Protein AF-0000000078877272 (afdb_homodimer)

Structure (mmCIF, N/CA/C/O backbone):
data_AF-0000000078877272-model_v1
#
loop_
_entity.id
_entity.type
_entity.pdbx_description
1 polymer 'Amine oxidase'
#
loop_
_atom_site.group_PDB
_atom_site.id
_atom_site.type_symbol
_atom_site.label_atom_id
_atom_site.label_alt_id
_atom_site.label_comp_id
_atom_site.label_asym_id
_atom_site.label_entity_id
_atom_site.label_seq_id
_atom_site.pdbx_PDB_ins_code
_atom_site.Cartn_x
_atom_site.Cartn_y
_atom_site.Cartn_z
_atom_site.occupancy
_atom_site.B_iso_or_equiv
_atom_site.auth_seq_id
_atom_site.auth_comp_id
_atom_site.auth_asym_id
_atom_site.auth_atom_id
_atom_site.pdbx_PDB_model_num
ATOM 1 N N . MET A 1 1 ? 18.812 4.125 30.234 1 25.84 1 MET A N 1
ATOM 2 C CA . MET A 1 1 ? 19.812 4.688 29.328 1 25.84 1 MET A CA 1
ATOM 3 C C . MET A 1 1 ? 20.094 6.152 29.656 1 25.84 1 MET A C 1
ATOM 5 O O . MET A 1 1 ? 19.156 6.957 29.734 1 25.84 1 MET A O 1
ATOM 9 N N . SER A 1 2 ? 21.172 6.418 30.281 1 27.56 2 SER A N 1
ATOM 10 C CA . SER A 1 2 ? 21.625 7.652 30.906 1 27.56 2 SER A CA 1
ATOM 11 C C . SER A 1 2 ? 21.516 8.836 29.953 1 27.56 2 SER A C 1
ATOM 13 O O . SER A 1 2 ? 21.766 8.703 28.75 1 27.56 2 SER A O 1
ATOM 15 N N . ARG A 1 3 ? 20.719 9.766 30.266 1 38.34 3 ARG A N 1
ATOM 16 C CA . ARG A 1 3 ? 20.656 11.148 29.812 1 38.34 3 ARG A CA 1
ATOM 17 C C . ARG A 1 3 ? 22.047 11.734 29.641 1 38.34 3 ARG A C 1
ATOM 19 O O . ARG A 1 3 ? 22.578 12.391 30.547 1 38.34 3 ARG A O 1
ATOM 26 N N . GLU A 1 4 ? 22.953 11.047 29.109 1 37.75 4 GLU A N 1
ATOM 27 C CA . GLU A 1 4 ? 24.266 11.68 29.156 1 37.75 4 GLU A CA 1
ATOM 28 C C . GLU A 1 4 ? 24.266 13 28.391 1 37.75 4 GLU A C 1
ATOM 30 O O . GLU A 1 4 ? 23.906 13.047 27.219 1 37.75 4 GLU A O 1
ATOM 35 N N . SER A 1 5 ? 24.031 14.047 29 1 41.72 5 SER A N 1
ATOM 36 C CA . SER A 1 5 ? 24.297 15.43 28.609 1 41.72 5 SER A CA 1
ATOM 37 C C . SER A 1 5 ? 25.594 15.547 27.844 1 41.72 5 SER A C 1
ATOM 39 O O . SER A 1 5 ? 26.688 15.562 28.438 1 41.72 5 SER A O 1
ATOM 41 N N . THR A 1 6 ? 25.719 14.891 26.703 1 53.81 6 THR A N 1
ATOM 42 C CA . THR A 1 6 ? 26.984 14.992 25.984 1 53.81 6 THR A CA 1
ATOM 43 C C . THR A 1 6 ? 27.234 16.422 25.531 1 53.81 6 THR A C 1
ATOM 45 O O . THR A 1 6 ? 26.281 17.156 25.203 1 53.81 6 THR A O 1
ATOM 48 N N . SER A 1 7 ? 28.359 16.953 25.812 1 58.47 7 SER A N 1
ATOM 49 C CA . SER A 1 7 ? 28.891 18.25 25.406 1 58.47 7 SER A CA 1
ATOM 50 C C . SER A 1 7 ? 28.641 18.5 23.922 1 58.47 7 SER A C 1
ATOM 52 O O . SER A 1 7 ? 28.438 17.562 23.141 1 58.47 7 SER A O 1
ATOM 54 N N . SER A 1 8 ? 28.328 19.734 23.562 1 60.25 8 SER A N 1
ATOM 55 C CA . SER A 1 8 ? 28.125 20.172 22.188 1 60.25 8 SER A CA 1
ATOM 56 C C . SER A 1 8 ? 29.125 19.5 21.234 1 60.25 8 SER A C 1
ATOM 58 O O . SER A 1 8 ? 28.781 19.125 20.125 1 60.25 8 SER A O 1
ATOM 60 N N . SER A 1 9 ? 30.25 19.344 21.688 1 61.31 9 SER A N 1
ATOM 61 C CA . SER A 1 9 ? 31.297 18.781 20.844 1 61.31 9 SER A CA 1
ATOM 62 C C . SER A 1 9 ? 31.062 17.297 20.578 1 61.31 9 SER A C 1
ATOM 64 O O . SER A 1 9 ? 31.562 16.75 19.594 1 61.31 9 SER A O 1
ATOM 66 N N . GLU A 1 10 ? 30.25 16.734 21.359 1 70.94 10 GLU A N 1
ATOM 67 C CA . GLU A 1 10 ? 30.031 15.289 21.25 1 70.94 10 GLU A CA 1
ATOM 68 C C . GLU A 1 10 ? 28.781 14.984 20.438 1 70.94 10 GLU A C 1
ATOM 70 O O . GLU A 1 10 ? 28.5 13.828 20.125 1 70.94 10 GLU A O 1
ATOM 75 N N . ARG A 1 11 ? 28.25 16.062 20.062 1 78.38 11 ARG A N 1
ATOM 76 C CA . ARG A 1 11 ? 27.016 15.883 19.312 1 78.38 11 ARG A CA 1
ATOM 77 C C . ARG A 1 11 ? 27.297 15.414 17.891 1 78.38 11 ARG A C 1
ATOM 79 O O . ARG A 1 11 ? 28.312 15.789 17.297 1 78.38 11 ARG A O 1
ATOM 86 N N . GLY A 1 12 ? 26.359 14.719 17.438 1 88.62 12 GLY A N 1
ATOM 87 C CA . GLY A 1 12 ? 26.469 14.289 16.047 1 88.62 12 GLY A CA 1
ATOM 88 C C . GLY A 1 12 ? 26.328 15.43 15.055 1 88.62 12 GLY A C 1
ATOM 89 O O . GLY A 1 12 ? 25.844 16.516 15.406 1 88.62 12 GLY A O 1
ATOM 90 N N . LEU A 1 13 ? 26.734 15.219 13.852 1 92.88 13 LEU A N 1
ATOM 91 C CA . LEU A 1 13 ? 26.797 16.203 12.781 1 92.88 13 LEU A CA 1
ATOM 92 C C . LEU A 1 13 ? 25.422 16.812 12.523 1 92.88 13 LEU A C 1
ATOM 94 O O . LEU A 1 13 ? 25.297 18 12.203 1 92.88 13 LEU A O 1
ATOM 98 N N . PHE A 1 14 ? 24.375 16 12.68 1 95.56 14 PHE A N 1
ATOM 99 C CA . PHE A 1 14 ? 23.062 16.438 12.219 1 95.56 14 PHE A CA 1
ATOM 100 C C . PHE A 1 14 ? 22.094 16.578 13.391 1 95.56 14 PHE A C 1
ATOM 102 O O . PHE A 1 14 ? 20.906 16.844 13.195 1 95.56 14 PHE A O 1
ATOM 109 N N . GLU A 1 15 ? 22.516 16.453 14.578 1 94.44 15 GLU A N 1
ATOM 110 C CA . GLU A 1 15 ? 21.641 16.453 15.742 1 94.44 15 GLU A CA 1
ATOM 111 C C . GLU A 1 15 ? 21 17.828 15.961 1 94.44 15 GLU A C 1
ATOM 113 O O . GLU A 1 15 ? 21.656 18.859 15.766 1 94.44 15 GLU A O 1
ATOM 118 N N . ASP A 1 16 ? 19.828 17.891 16.469 1 94.69 16 ASP A N 1
ATOM 119 C CA . ASP A 1 16 ? 19.109 19.109 16.797 1 94.69 16 ASP A CA 1
ATOM 120 C C . ASP A 1 16 ? 19.812 19.891 17.906 1 94.69 16 ASP A C 1
ATOM 122 O O . ASP A 1 16 ? 20.688 19.344 18.594 1 94.69 16 ASP A O 1
ATOM 126 N N . LEU A 1 17 ? 19.391 21.125 18.016 1 96.5 17 LEU A N 1
ATOM 127 C CA . LEU A 1 17 ? 19.969 21.969 19.078 1 96.5 17 LEU A CA 1
ATOM 128 C C . LEU A 1 17 ? 19.531 21.469 20.453 1 96.5 17 LEU A C 1
ATOM 130 O O . LEU A 1 17 ? 18.391 21.047 20.625 1 96.5 17 LEU A O 1
ATOM 134 N N . LEU A 1 18 ? 20.422 21.562 21.359 1 94.62 18 LEU A N 1
ATOM 135 C CA . LEU A 1 18 ? 20.078 21.359 22.766 1 94.62 18 LEU A CA 1
ATOM 136 C C . LEU A 1 18 ? 19.359 22.594 23.328 1 94.62 18 LEU A C 1
ATOM 138 O O . LEU A 1 18 ? 19.391 23.656 22.719 1 94.62 18 LEU A O 1
ATOM 142 N N . GLU A 1 19 ? 18.766 22.453 24.469 1 95.38 19 GLU A N 1
ATOM 143 C CA . GLU A 1 19 ? 18.109 23.562 25.156 1 95.38 19 GLU A CA 1
ATOM 144 C C . GLU A 1 19 ? 19.094 24.703 25.391 1 95.38 19 GLU A C 1
ATOM 146 O O . GLU A 1 19 ? 18.781 25.875 25.109 1 95.38 19 GLU A O 1
ATOM 151 N N . ASP A 1 20 ? 20.266 24.344 25.859 1 96.06 20 ASP A N 1
ATOM 152 C CA . ASP A 1 20 ? 21.266 25.359 26.172 1 96.06 20 ASP A CA 1
ATOM 153 C C . ASP A 1 20 ? 21.766 26.062 24.922 1 96.06 20 ASP A C 1
ATOM 155 O O . ASP A 1 20 ? 22.094 27.25 24.938 1 96.06 20 ASP A O 1
ATOM 159 N N . GLU A 1 21 ? 21.859 25.312 23.859 1 97.5 21 GLU A N 1
ATOM 160 C CA . GLU A 1 21 ? 22.266 25.922 22.594 1 97.5 21 GLU A CA 1
ATOM 161 C C . GLU A 1 21 ? 21.203 26.906 22.094 1 97.5 21 GLU A C 1
ATOM 163 O O . GLU A 1 21 ? 21.547 27.984 21.594 1 97.5 21 GLU A O 1
ATOM 168 N N . HIS A 1 22 ? 19.984 26.578 22.234 1 97.5 22 HIS A N 1
ATOM 169 C CA . HIS A 1 22 ? 18.906 27.5 21.891 1 97.5 22 HIS A CA 1
ATOM 170 C C . HIS A 1 22 ? 19 28.781 22.688 1 97.5 22 HIS A C 1
ATOM 172 O O . HIS A 1 22 ? 18.891 29.875 22.141 1 97.5 22 HIS A O 1
ATOM 178 N N . LYS A 1 23 ? 19.156 28.625 23.953 1 97.38 23 LYS A N 1
ATOM 179 C CA . LYS A 1 23 ? 19.234 29.766 24.844 1 97.38 23 LYS A CA 1
ATOM 180 C C . LYS A 1 23 ? 20.422 30.672 24.5 1 97.38 23 LYS A C 1
ATOM 182 O O . LYS A 1 23 ? 20.297 31.891 24.484 1 97.38 23 LYS A O 1
ATOM 187 N N . ALA A 1 24 ? 21.562 29.953 24.234 1 98.25 24 ALA A N 1
ATOM 188 C CA . ALA A 1 24 ? 22.75 30.719 23.891 1 98.25 24 ALA A CA 1
ATOM 189 C C . ALA A 1 24 ? 22.516 31.547 22.625 1 98.25 24 ALA A C 1
ATOM 191 O O . ALA A 1 24 ? 22.875 32.719 22.578 1 98.25 24 ALA A O 1
ATOM 192 N N . VAL A 1 25 ? 21.969 30.984 21.625 1 98.56 25 VAL A N 1
ATOM 193 C CA . VAL A 1 25 ? 21.703 31.656 20.359 1 98.56 25 VAL A CA 1
ATOM 194 C C . VAL A 1 25 ? 20.656 32.75 20.562 1 98.56 25 VAL A C 1
ATOM 196 O O . VAL A 1 25 ? 20.828 33.875 20.062 1 98.56 25 VAL A O 1
ATOM 199 N N . ARG A 1 26 ? 19.594 32.469 21.266 1 97.56 26 ARG A N 1
ATOM 200 C CA . ARG A 1 26 ? 18.547 33.438 21.578 1 97.56 26 ARG A CA 1
ATOM 201 C C . ARG A 1 26 ? 19.125 34.656 22.281 1 97.56 26 ARG A C 1
ATOM 203 O O . ARG A 1 26 ? 18.891 35.812 21.875 1 97.56 26 ARG A O 1
ATOM 210 N N . ASP A 1 27 ? 19.922 34.406 23.312 1 97.31 27 ASP A N 1
ATOM 211 C CA . ASP A 1 27 ? 20.484 35.5 24.125 1 97.31 27 ASP A CA 1
ATOM 212 C C . ASP A 1 27 ? 21.469 36.344 23.328 1 97.31 27 ASP A C 1
ATOM 214 O O . ASP A 1 27 ? 21.531 37.562 23.484 1 97.31 27 ASP A O 1
ATOM 218 N N . TYR A 1 28 ? 22.281 35.656 22.594 1 98.25 28 TYR A N 1
ATOM 219 C CA . TYR A 1 28 ? 23.188 36.375 21.703 1 98.25 28 TYR A CA 1
ATOM 220 C C . TYR A 1 28 ? 22.422 37.344 20.797 1 98.25 28 TYR A C 1
ATOM 222 O O . TYR A 1 28 ? 22.797 38.5 20.672 1 98.25 28 TYR A O 1
ATOM 230 N N . MET A 1 29 ? 21.375 36.906 20.156 1 98.25 29 MET A N 1
ATOM 231 C CA . MET A 1 29 ? 20.594 37.719 19.219 1 98.25 29 MET A CA 1
ATOM 232 C C . MET A 1 29 ? 19.906 38.875 19.953 1 98.25 29 MET A C 1
ATOM 234 O O . MET A 1 29 ? 19.828 40 19.453 1 98.25 29 MET A O 1
ATOM 238 N N . LEU A 1 30 ? 19.328 38.594 21.125 1 95.69 30 LEU A N 1
ATOM 239 C CA . LEU A 1 30 ? 18.656 39.594 21.922 1 95.69 30 LEU A CA 1
ATOM 240 C C . LEU A 1 30 ? 19.641 40.688 22.359 1 95.69 30 LEU A C 1
ATOM 242 O O . LEU A 1 30 ? 19.234 41.812 22.625 1 95.69 30 LEU A O 1
ATOM 246 N N . GLY A 1 31 ? 20.875 40.344 22.375 1 96.38 31 GLY A N 1
ATOM 247 C CA . GLY A 1 31 ? 21.906 41.281 22.812 1 96.38 31 GLY A CA 1
ATOM 248 C C . GLY A 1 31 ? 22.328 42.25 21.719 1 96.38 31 GLY A C 1
ATOM 249 O O . GLY A 1 31 ? 23 43.25 21.984 1 96.38 31 GLY A O 1
ATOM 250 N N . ILE A 1 32 ? 21.938 42 20.578 1 97.38 32 ILE A N 1
ATOM 251 C CA . ILE A 1 32 ? 22.281 42.875 19.469 1 97.38 32 ILE A CA 1
ATOM 252 C C . ILE A 1 32 ? 21.344 44.094 19.438 1 97.38 32 ILE A C 1
ATOM 254 O O . ILE A 1 32 ? 20.234 44 18.906 1 97.38 32 ILE A O 1
ATOM 258 N N . GLU A 1 33 ? 21.781 45.219 19.766 1 95.88 33 GLU A N 1
ATOM 259 C CA . GLU A 1 33 ? 20.953 46.438 19.938 1 95.88 33 GLU A CA 1
ATOM 260 C C . GLU A 1 33 ? 20.359 46.875 18.609 1 95.88 33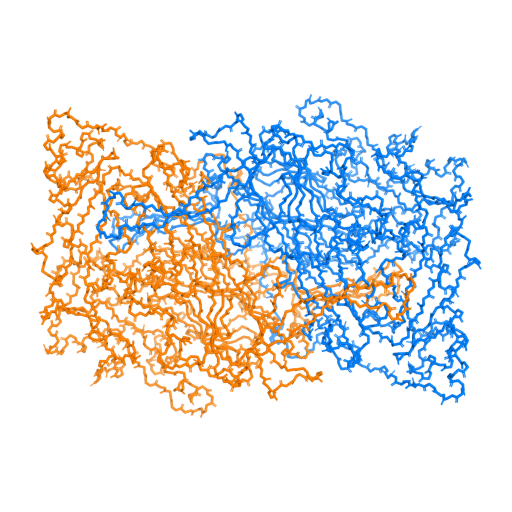 GLU A C 1
ATOM 262 O O . GLU A 1 33 ? 19.219 47.344 18.547 1 95.88 33 GLU A O 1
ATOM 267 N N . GLU A 1 34 ? 21.109 46.719 17.609 1 95.62 34 GLU A N 1
ATOM 268 C CA . GLU A 1 34 ? 20.703 47.188 16.297 1 95.62 34 GLU A CA 1
ATOM 269 C C . GLU A 1 34 ? 19.469 46.469 15.789 1 95.62 34 GLU A C 1
ATOM 271 O O . GLU A 1 34 ? 18.719 47 14.969 1 95.62 34 GLU A O 1
ATOM 276 N N . LEU A 1 35 ? 19.188 45.281 16.297 1 96.75 35 LEU A N 1
ATOM 277 C CA . LEU A 1 35 ? 18.047 44.5 15.844 1 96.75 35 LEU A CA 1
ATOM 278 C C . LEU A 1 35 ? 16.781 44.875 16.594 1 96.75 35 LEU A C 1
ATOM 280 O O . LEU A 1 35 ? 15.672 44.562 16.125 1 96.75 35 LEU A O 1
ATOM 284 N N . GLY A 1 36 ? 16.906 45.5 17.766 1 95.56 36 GLY A N 1
ATOM 285 C CA . GLY A 1 36 ? 15.758 45.969 18.516 1 95.56 36 GLY A CA 1
ATOM 286 C C . GLY A 1 36 ? 14.773 44.844 18.844 1 95.56 36 GLY A C 1
ATOM 287 O O . GLY A 1 36 ? 13.562 45.031 18.719 1 95.56 36 GLY A O 1
ATOM 288 N N . LEU A 1 37 ? 15.203 43.719 19.266 1 96.31 37 LEU A N 1
ATOM 289 C CA . LEU A 1 37 ? 14.359 42.531 19.453 1 96.31 37 LEU A CA 1
ATOM 290 C C . LEU A 1 37 ? 13.648 42.594 20.797 1 96.31 37 LEU A C 1
ATOM 292 O O . LEU A 1 37 ? 14.234 43.031 21.797 1 96.31 37 LEU A O 1
ATOM 296 N N . THR A 1 38 ? 12.359 42.312 20.75 1 93.62 38 THR A N 1
ATOM 297 C CA . THR A 1 38 ? 11.523 42.125 21.938 1 93.62 38 THR A CA 1
ATOM 298 C C . THR A 1 38 ? 11.102 40.688 22.094 1 93.62 38 THR A C 1
ATOM 300 O O . THR A 1 38 ? 10.57 40.062 21.156 1 93.62 38 THR A O 1
ATOM 303 N N . PRO A 1 39 ? 11.391 40.031 23.25 1 90.19 39 PRO A N 1
ATOM 304 C CA . PRO A 1 39 ? 10.961 38.656 23.438 1 90.19 39 PRO A CA 1
ATOM 305 C C . PRO A 1 39 ? 9.453 38.469 23.328 1 90.19 39 PRO A C 1
ATOM 307 O O . PRO A 1 39 ? 8.695 39.344 23.781 1 90.19 39 PRO A O 1
ATOM 310 N N . ILE A 1 40 ? 9.086 37.25 22.75 1 84.56 40 ILE A N 1
ATOM 311 C CA . ILE A 1 40 ? 7.676 36.875 22.719 1 84.56 40 ILE A CA 1
ATOM 312 C C . ILE A 1 40 ? 7.223 36.469 24.125 1 84.56 40 ILE A C 1
ATOM 314 O O . ILE A 1 40 ? 7.945 35.781 24.828 1 84.56 40 ILE A O 1
ATOM 318 N N . HIS A 1 41 ? 6.844 37.125 25.109 1 66 41 HIS A N 1
ATOM 319 C CA . HIS A 1 41 ? 6.488 36.625 26.438 1 66 41 HIS A CA 1
ATOM 320 C C . HIS A 1 41 ? 4.984 36.406 26.562 1 66 41 HIS A C 1
ATOM 322 O O . HIS A 1 41 ? 4.199 37.344 26.312 1 66 41 HIS A O 1
ATOM 328 N N . VAL A 1 42 ? 4.566 35.125 26.641 1 52.78 42 VAL A N 1
ATOM 329 C CA . VAL A 1 42 ? 3.141 34.812 26.672 1 52.78 42 VAL A CA 1
ATOM 330 C C . VAL A 1 42 ? 2.49 35.5 27.859 1 52.78 42 VAL A C 1
ATOM 332 O O . VAL A 1 42 ? 1.416 36.094 27.75 1 52.78 42 VAL A O 1
ATOM 335 N N . ALA A 1 43 ? 3.027 35.375 29.109 1 50.16 43 ALA A N 1
ATOM 336 C CA . ALA A 1 43 ? 2.264 35.906 30.25 1 50.16 43 ALA A CA 1
ATOM 337 C C . ALA A 1 43 ? 2.168 37.438 30.188 1 50.16 43 ALA A C 1
ATOM 339 O O . ALA A 1 43 ? 1.15 38 30.578 1 50.16 43 ALA A O 1
ATOM 340 N N . GLN A 1 44 ? 3.207 38.062 29.812 1 53.22 44 GLN A N 1
ATOM 341 C CA . GLN A 1 44 ? 3.146 39.5 29.688 1 53.22 44 GLN A CA 1
ATOM 342 C C . GLN A 1 44 ? 3.518 39.938 28.281 1 53.22 44 GLN A C 1
ATOM 344 O O . GLN A 1 44 ? 3.6 41.156 28 1 53.22 44 GLN A O 1
ATOM 349 N N . PHE A 1 45 ? 2.84 39.375 27.281 1 58.34 45 PHE A N 1
ATOM 350 C CA . PHE A 1 45 ? 3.133 39.625 25.875 1 58.34 45 PHE A CA 1
ATOM 351 C C . PHE A 1 45 ? 3.879 40.938 25.703 1 58.34 45 PHE A C 1
ATOM 353 O O . PHE A 1 45 ? 3.273 42 25.75 1 58.34 45 PHE A O 1
ATOM 360 N N . LYS A 1 46 ? 5.113 40.688 25.453 1 79.75 46 LYS A N 1
ATOM 361 C CA . LYS A 1 46 ? 5.875 41.938 25.281 1 79.75 46 LYS A CA 1
ATOM 362 C C . LYS A 1 46 ? 5.984 42.312 23.812 1 79.75 46 LYS A C 1
ATOM 364 O O . LYS A 1 46 ? 5.805 43.469 23.453 1 79.75 46 LYS A O 1
ATOM 369 N N . ALA A 1 47 ? 6.02 41.25 22.969 1 92 47 ALA A N 1
ATOM 370 C CA . ALA A 1 47 ? 6.133 41.594 21.547 1 92 47 ALA A CA 1
ATOM 371 C C . ALA A 1 47 ? 4.754 41.781 20.922 1 92 47 ALA A C 1
ATOM 373 O O . ALA A 1 47 ? 3.801 41.094 21.266 1 92 47 ALA A O 1
ATOM 374 N N . LYS A 1 48 ? 4.598 42.719 20.094 1 94.06 48 LYS A N 1
ATOM 375 C CA . LYS A 1 48 ? 3.424 42.969 19.266 1 94.06 48 LYS A CA 1
ATOM 376 C C . LYS A 1 48 ? 3.732 42.781 17.781 1 94.06 48 LYS A C 1
ATOM 378 O O . LYS A 1 48 ? 4.867 42.469 17.422 1 94.06 48 LYS A O 1
ATOM 383 N N . VAL A 1 49 ? 2.672 42.875 16.984 1 96.38 49 VAL A N 1
ATOM 384 C CA . VAL A 1 49 ? 2.838 42.656 15.555 1 96.38 49 VAL A CA 1
ATOM 385 C C . VAL A 1 49 ? 3.854 43.625 14.984 1 96.38 49 VAL A C 1
ATOM 387 O O . VAL A 1 49 ? 4.602 43.281 14.062 1 96.38 49 VAL A O 1
ATOM 390 N N . ASP A 1 50 ? 3.879 44.844 15.539 1 96.81 50 ASP A N 1
ATOM 391 C CA . ASP A 1 50 ? 4.777 45.875 15.023 1 96.81 50 ASP A CA 1
ATOM 392 C C . ASP A 1 50 ? 6.098 45.906 15.789 1 96.81 50 ASP A C 1
ATOM 394 O O . ASP A 1 50 ? 6.848 46.875 15.75 1 96.81 50 ASP A O 1
ATOM 398 N N . SER A 1 51 ? 6.402 44.875 16.531 1 96.5 51 SER A N 1
ATOM 399 C CA . SER A 1 51 ? 7.695 44.688 17.172 1 96.5 51 SER A CA 1
ATOM 400 C C . SER A 1 51 ? 8.617 43.812 16.328 1 96.5 51 SER A C 1
ATOM 402 O O . SER A 1 51 ? 8.156 43.125 15.414 1 96.5 51 SER A O 1
ATOM 404 N N . ASN A 1 52 ? 9.922 44.031 16.609 1 97.38 52 ASN A N 1
ATOM 405 C CA . ASN A 1 52 ? 10.867 43.031 16.141 1 97.38 52 ASN A CA 1
ATOM 406 C C . ASN A 1 52 ? 11.023 41.906 17.156 1 97.38 52 ASN A C 1
ATOM 408 O O . ASN A 1 52 ? 11.195 42.156 18.344 1 97.38 52 ASN A O 1
ATOM 412 N N . PHE A 1 53 ? 10.898 40.656 16.703 1 96.81 53 PHE A N 1
ATOM 413 C CA . PHE A 1 53 ? 11.062 39.562 17.641 1 96.81 53 PHE A CA 1
ATOM 414 C C . PHE A 1 53 ? 11.547 38.312 16.938 1 96.81 53 PHE A C 1
ATOM 416 O O . PHE A 1 53 ? 11.461 38.188 15.703 1 96.81 53 PHE A O 1
ATOM 423 N N . ILE A 1 54 ? 12.102 37.312 17.672 1 97.12 54 ILE A N 1
ATOM 424 C CA . ILE A 1 54 ? 12.531 36.031 17.172 1 97.12 54 ILE A CA 1
ATOM 425 C C . ILE A 1 54 ? 11.32 35.094 17.031 1 97.12 54 ILE A C 1
ATOM 427 O O . ILE A 1 54 ? 10.656 34.781 18.016 1 97.12 54 ILE A O 1
ATOM 431 N N . ALA A 1 55 ? 11.078 34.656 15.812 1 96.62 55 ALA A N 1
ATOM 432 C CA . ALA A 1 55 ? 9.945 33.781 15.539 1 96.62 55 ALA A CA 1
ATOM 433 C C . ALA A 1 55 ? 10.336 32.312 15.758 1 96.62 55 ALA A C 1
ATOM 435 O O . ALA A 1 55 ? 9.5 31.5 16.156 1 96.62 55 ALA A O 1
ATOM 436 N N . MET A 1 56 ? 11.594 32 15.438 1 97 56 MET A N 1
ATOM 437 C CA . MET A 1 56 ? 12.016 30.609 15.5 1 97 56 MET A CA 1
ATOM 438 C C . MET A 1 56 ? 13.539 30.5 15.516 1 97 56 MET A C 1
ATOM 440 O O . MET A 1 56 ? 14.227 31.328 14.914 1 97 56 MET A O 1
ATOM 444 N N . ILE A 1 57 ? 14.055 29.547 16.219 1 97.94 57 ILE A N 1
ATOM 445 C CA . ILE A 1 57 ? 15.453 29.125 16.156 1 97.94 57 ILE A CA 1
ATOM 446 C C . ILE A 1 57 ? 15.516 27.609 15.945 1 97.94 57 ILE A C 1
ATOM 448 O O . ILE A 1 57 ? 14.836 26.859 16.625 1 97.94 57 ILE A O 1
ATOM 452 N N . GLN A 1 58 ? 16.234 27.172 15.031 1 97.38 58 GLN A N 1
ATOM 453 C CA . GLN A 1 58 ? 16.484 25.734 14.875 1 97.38 58 GLN A CA 1
ATOM 454 C C . GLN A 1 58 ? 17.906 25.484 14.352 1 97.38 58 GLN A C 1
ATOM 456 O O . GLN A 1 58 ? 18.609 26.422 13.969 1 97.38 58 GLN A O 1
ATOM 461 N N . PHE A 1 59 ? 18.281 24.219 14.383 1 97.06 59 PHE A N 1
ATOM 462 C CA . PHE A 1 59 ? 19.562 23.781 13.852 1 97.06 59 PHE A CA 1
ATOM 463 C C . PHE A 1 59 ? 19.641 24.031 12.352 1 97.06 59 PHE A C 1
ATOM 465 O O . PHE A 1 59 ? 18.672 23.812 11.625 1 97.06 59 PHE A O 1
ATOM 472 N N . GLN A 1 60 ? 20.734 24.547 11.891 1 96.62 60 GLN A N 1
ATOM 473 C CA . GLN A 1 60 ? 21.047 24.672 10.469 1 96.62 60 GLN A CA 1
ATOM 474 C C . GLN A 1 60 ? 21.984 23.562 10.008 1 96.62 60 GLN A C 1
ATOM 476 O O . GLN A 1 60 ? 23.188 23.625 10.281 1 96.62 60 GLN A O 1
ATOM 481 N N . PRO A 1 61 ? 21.469 22.594 9.242 1 95.38 61 PRO A N 1
ATOM 482 C CA . PRO A 1 61 ? 22.391 21.562 8.734 1 95.38 61 PRO A CA 1
ATOM 483 C C . PRO A 1 61 ? 23.516 22.141 7.879 1 95.38 61 PRO A C 1
ATOM 485 O O . PRO A 1 61 ? 23.297 23.125 7.164 1 95.38 61 PRO A O 1
ATOM 488 N N . PRO A 1 62 ? 24.703 21.516 7.934 1 95.69 62 PRO A N 1
ATOM 489 C CA . PRO A 1 62 ? 25.766 21.969 7.039 1 95.69 62 PRO A CA 1
ATOM 490 C C . PRO A 1 62 ? 25.469 21.672 5.57 1 95.69 62 PRO A C 1
ATOM 492 O O . PRO A 1 62 ? 24.578 20.891 5.266 1 95.69 62 PRO A O 1
ATOM 495 N N . SER A 1 63 ? 26.188 22.453 4.715 1 95.12 63 SER A N 1
ATOM 496 C CA . SER A 1 63 ? 26.109 22.078 3.307 1 95.12 63 SER A CA 1
ATOM 497 C C . SER A 1 63 ? 26.531 20.625 3.092 1 95.12 63 SER A C 1
ATOM 499 O O . SER A 1 63 ? 27.297 20.078 3.889 1 95.12 63 SER A O 1
ATOM 501 N N . LYS A 1 64 ? 26.016 20.016 2.049 1 96.56 64 LYS A N 1
ATOM 502 C CA . LYS A 1 64 ? 26.422 18.641 1.749 1 96.56 64 LYS A CA 1
ATOM 503 C C . LYS A 1 64 ? 27.938 18.547 1.556 1 96.56 64 LYS A C 1
ATOM 505 O O . LYS A 1 64 ? 28.562 17.594 2.02 1 96.56 64 LYS A O 1
ATOM 510 N N . ALA A 1 65 ? 28.516 19.484 0.877 1 95.25 65 ALA A N 1
ATOM 511 C CA . ALA A 1 65 ? 29.953 19.484 0.638 1 95.25 65 ALA A CA 1
ATOM 512 C C . ALA A 1 65 ? 30.719 19.453 1.952 1 95.25 65 ALA A C 1
ATOM 514 O O . ALA A 1 65 ? 31.672 18.672 2.102 1 95.25 65 ALA A O 1
ATOM 515 N N . ALA A 1 66 ? 30.359 20.281 2.846 1 95.81 66 ALA A N 1
ATOM 516 C CA . ALA A 1 66 ? 31.031 20.328 4.145 1 95.81 66 ALA A CA 1
ATOM 517 C C . ALA A 1 66 ? 30.828 19.031 4.914 1 95.81 66 ALA A C 1
ATOM 519 O O . ALA A 1 66 ? 31.75 18.516 5.551 1 95.81 66 ALA A O 1
ATOM 520 N N . ALA A 1 67 ? 29.656 18.516 4.895 1 96.75 67 ALA A N 1
ATOM 521 C CA . ALA A 1 67 ? 29.328 17.266 5.586 1 96.75 67 ALA A CA 1
ATOM 522 C C . ALA A 1 67 ? 30.156 16.109 5.031 1 96.75 67 ALA A C 1
ATOM 524 O O . ALA A 1 67 ? 30.688 15.297 5.789 1 96.75 67 ALA A O 1
ATOM 525 N N . LEU A 1 68 ? 30.25 16.062 3.691 1 96.69 68 LEU A N 1
ATOM 526 C CA . LEU A 1 68 ? 30.953 14.938 3.061 1 96.69 68 LEU A CA 1
ATOM 527 C C . LEU A 1 68 ? 32.438 15.008 3.332 1 96.69 68 LEU A C 1
ATOM 529 O O . LEU A 1 68 ? 33.125 13.977 3.434 1 96.69 68 LEU A O 1
ATOM 533 N N . ARG A 1 69 ? 33.031 16.203 3.465 1 96.62 69 ARG A N 1
ATOM 534 C CA . ARG A 1 69 ? 34.438 16.344 3.838 1 96.62 69 ARG A CA 1
ATOM 535 C C . ARG A 1 69 ? 34.719 15.719 5.207 1 96.62 69 ARG A C 1
ATOM 537 O O . ARG A 1 69 ? 35.75 15.102 5.426 1 96.62 69 ARG A O 1
ATOM 544 N N . TYR A 1 70 ? 33.781 15.883 6.055 1 96.12 70 TYR A N 1
ATOM 545 C CA . TYR A 1 70 ? 33.906 15.312 7.391 1 96.12 70 TYR A CA 1
ATOM 546 C C . TYR A 1 70 ? 33.625 13.812 7.367 1 96.12 70 TYR A C 1
ATOM 548 O O . TYR A 1 70 ? 34.406 13.023 7.883 1 96.12 70 TYR A O 1
ATOM 556 N N . LEU A 1 71 ? 32.531 13.375 6.715 1 96.19 71 LEU A N 1
ATOM 557 C CA . LEU A 1 71 ? 32.062 12 6.75 1 96.19 71 LEU A CA 1
ATOM 558 C C . LEU A 1 71 ? 32.969 11.078 5.953 1 96.19 71 LEU A C 1
ATOM 560 O O . LEU A 1 71 ? 33.188 9.93 6.332 1 96.19 71 LEU A O 1
ATOM 564 N N . ASP A 1 72 ? 33.469 11.609 4.836 1 95.56 72 ASP A N 1
ATOM 565 C CA . ASP A 1 72 ? 34.156 10.727 3.895 1 95.56 72 ASP A CA 1
ATOM 566 C C . ASP A 1 72 ? 35.656 10.969 3.904 1 95.56 72 ASP A C 1
ATOM 568 O O . ASP A 1 72 ? 36.438 10.086 3.537 1 95.56 72 ASP A O 1
ATOM 572 N N . LYS A 1 73 ? 36.094 12.195 4.293 1 93.81 73 LYS A N 1
ATOM 573 C CA . LYS A 1 73 ? 37.5 12.539 4.156 1 93.81 73 LYS A CA 1
ATOM 574 C C . LYS A 1 73 ? 38.156 12.797 5.52 1 93.81 73 LYS A C 1
ATOM 576 O O . LYS A 1 73 ? 39.281 13.289 5.602 1 93.81 73 LYS A O 1
ATOM 581 N N . ASN A 1 74 ? 37.469 12.586 6.5 1 91.75 74 ASN A N 1
ATOM 582 C CA . ASN A 1 74 ? 37.969 12.719 7.867 1 91.75 74 ASN A CA 1
ATOM 583 C C . ASN A 1 74 ? 38.469 14.133 8.156 1 91.75 74 ASN A C 1
ATOM 585 O O . ASN A 1 74 ? 39.469 14.32 8.82 1 91.75 74 ASN A O 1
ATOM 589 N N . GLN A 1 75 ? 37.844 15.055 7.543 1 94.38 75 GLN A N 1
ATOM 590 C CA . GLN A 1 75 ? 38.156 16.438 7.844 1 94.38 75 GLN A CA 1
ATOM 591 C C . GLN A 1 75 ? 37.406 16.922 9.086 1 94.38 75 GLN A C 1
ATOM 593 O O . GLN A 1 75 ? 36.656 16.141 9.695 1 94.38 75 GLN A O 1
ATOM 598 N N . ALA A 1 76 ? 37.75 18.125 9.445 1 93.69 76 ALA A N 1
ATOM 599 C CA . ALA A 1 76 ? 37.156 18.656 10.664 1 93.69 76 ALA A CA 1
ATOM 600 C C . ALA A 1 76 ? 35.625 18.734 10.562 1 93.69 76 ALA A C 1
ATOM 602 O O . ALA A 1 76 ? 35.094 19.047 9.508 1 93.69 76 ALA A O 1
ATOM 603 N N . LYS A 1 77 ? 35 18.422 11.656 1 94.56 77 LYS A N 1
ATOM 604 C CA . LYS A 1 77 ? 33.531 18.547 11.734 1 94.56 77 LYS A CA 1
ATOM 605 C C . LYS A 1 77 ? 33.094 19.984 11.539 1 94.56 77 LYS A C 1
ATOM 607 O O . LYS A 1 77 ? 33.625 20.906 12.164 1 94.56 77 LYS A O 1
ATOM 612 N N . PRO A 1 78 ? 32.125 20.188 10.672 1 94.88 78 PRO A N 1
ATOM 613 C CA . PRO A 1 78 ? 31.609 21.547 10.508 1 94.88 78 PRO A CA 1
ATOM 614 C C . PRO A 1 78 ? 31.094 22.141 11.82 1 94.88 78 PRO A C 1
ATOM 616 O O . PRO A 1 78 ? 30.516 21.438 12.633 1 94.88 78 PRO A O 1
ATOM 619 N N . GLU A 1 79 ? 31.312 23.453 11.906 1 93.19 79 GLU A N 1
ATOM 620 C CA . GLU A 1 79 ? 30.781 24.172 13.062 1 93.19 79 GLU A CA 1
ATOM 621 C C . GLU A 1 79 ? 29.25 24.109 13.086 1 93.19 79 GLU A C 1
ATOM 623 O O . GLU A 1 79 ? 28.609 24.25 12.047 1 93.19 79 GLU A O 1
ATOM 628 N N . ARG A 1 80 ? 28.734 23.906 14.312 1 96.19 80 ARG A N 1
ATOM 629 C CA . ARG A 1 80 ? 27.281 23.875 14.445 1 96.19 80 ARG A CA 1
ATOM 630 C C . ARG A 1 80 ? 26.703 25.281 14.438 1 96.19 80 ARG A C 1
ATOM 632 O O . ARG A 1 80 ? 27.172 26.156 15.172 1 96.19 80 ARG A O 1
ATOM 639 N N . GLU A 1 81 ? 25.734 25.438 13.578 1 97.44 81 GLU A N 1
ATOM 640 C CA . GLU A 1 81 ? 25.109 26.75 13.43 1 97.44 81 GLU A CA 1
ATOM 641 C C . GLU A 1 81 ? 23.594 26.641 13.562 1 97.44 81 GLU A C 1
ATOM 643 O O . GLU A 1 81 ? 23.031 25.547 13.5 1 97.44 81 GLU A O 1
ATOM 648 N N . ALA A 1 82 ? 22.953 27.797 13.797 1 98.56 82 ALA A N 1
ATOM 649 C CA . ALA A 1 82 ? 21.516 27.859 13.945 1 98.56 82 ALA A CA 1
ATOM 650 C C . ALA A 1 82 ? 20.891 28.812 12.914 1 98.56 82 ALA A C 1
ATOM 652 O O . ALA A 1 82 ? 21.516 29.797 12.516 1 98.56 82 ALA A O 1
ATOM 653 N N . LEU A 1 83 ? 19.75 28.453 12.492 1 97.94 83 LEU A N 1
ATOM 654 C CA . LEU A 1 83 ? 18.891 29.359 11.734 1 97.94 83 LEU A CA 1
ATOM 655 C C . LEU A 1 83 ? 17.969 30.141 12.672 1 97.94 83 LEU A C 1
ATOM 657 O O . LEU A 1 83 ? 17.281 29.547 13.5 1 97.94 83 LEU A O 1
ATOM 661 N N . VAL A 1 84 ? 17.969 31.438 12.57 1 98.56 84 VAL A N 1
ATOM 662 C CA . VAL A 1 84 ? 17.094 32.312 13.352 1 98.56 84 VAL A CA 1
ATOM 663 C C . VAL A 1 84 ? 16.188 33.094 12.422 1 98.56 84 VAL A C 1
ATOM 665 O O . VAL A 1 84 ? 16.656 33.781 11.508 1 98.56 84 VAL A O 1
ATOM 668 N N . VAL A 1 85 ? 14.93 33.031 12.656 1 97.69 85 VAL A N 1
ATOM 669 C CA . VAL A 1 85 ? 13.945 33.781 11.883 1 97.69 85 VAL A CA 1
ATOM 670 C C . VAL A 1 85 ? 13.445 34.969 12.719 1 97.69 85 VAL A C 1
ATOM 672 O O . VAL A 1 85 ? 12.969 34.781 13.844 1 97.69 85 VAL A O 1
ATOM 675 N N . ILE A 1 86 ? 13.508 36.125 12.156 1 97.75 86 ILE A N 1
ATOM 676 C CA . ILE A 1 86 ? 13.094 37.344 12.852 1 97.75 86 ILE A CA 1
ATOM 677 C C . ILE A 1 86 ? 11.984 38.031 12.062 1 97.75 86 ILE A C 1
ATOM 679 O O . ILE A 1 86 ? 12.141 38.312 10.867 1 97.75 86 ILE A O 1
ATOM 683 N N . PHE A 1 87 ? 10.922 38.312 12.766 1 97.94 87 PHE A N 1
ATOM 684 C CA . PHE A 1 87 ? 9.922 39.219 12.227 1 97.94 87 PHE A CA 1
ATOM 685 C C . PHE A 1 87 ? 10.227 40.656 12.633 1 97.94 87 PHE A C 1
ATOM 687 O O . PHE A 1 87 ? 10.289 41 13.82 1 97.94 87 PHE A O 1
ATOM 694 N N . LYS A 1 88 ? 10.383 41.5 11.648 1 98.06 88 LYS A N 1
ATOM 695 C CA . LYS A 1 88 ? 10.688 42.906 11.898 1 98.06 88 LYS A CA 1
ATOM 696 C C . LYS A 1 88 ? 9.469 43.781 11.648 1 98.06 88 LYS A C 1
ATOM 698 O O . LYS A 1 88 ? 9.445 44.562 10.68 1 98.06 88 LYS A O 1
ATOM 703 N N . GLY A 1 89 ? 8.633 43.719 12.547 1 97.81 89 GLY A N 1
ATOM 704 C CA . GLY A 1 89 ? 7.402 44.5 12.438 1 97.81 89 GLY A CA 1
ATOM 705 C C . GLY A 1 89 ? 7.621 45.969 12.633 1 97.81 89 GLY A C 1
ATOM 706 O O . GLY A 1 89 ? 6.828 46.781 12.156 1 97.81 89 GLY A O 1
ATOM 707 N N . ALA A 1 90 ? 8.703 46.344 13.25 1 97.38 90 ALA A N 1
ATOM 708 C CA . ALA A 1 90 ? 8.992 47.75 13.531 1 97.38 90 ALA A CA 1
ATOM 709 C C . ALA A 1 90 ? 9.68 48.406 12.344 1 97.38 90 ALA A C 1
ATOM 711 O O . ALA A 1 90 ? 9.758 49.656 12.273 1 97.38 90 ALA A O 1
ATOM 712 N N . ALA A 1 91 ? 10.117 47.594 11.461 1 97.06 91 ALA A N 1
ATOM 713 C CA . ALA A 1 91 ? 10.773 48.156 10.281 1 97.06 91 ALA A CA 1
ATOM 714 C C . ALA A 1 91 ? 9.773 48.875 9.391 1 97.06 91 ALA A C 1
ATOM 716 O O . ALA A 1 91 ? 8.57 48.625 9.469 1 97.06 91 ALA A O 1
ATOM 717 N N . LYS A 1 92 ? 10.312 49.844 8.539 1 95.19 92 LYS A N 1
ATOM 718 C CA . LYS A 1 92 ? 9.484 50.594 7.59 1 95.19 92 LYS A CA 1
ATOM 719 C C . LYS A 1 92 ? 10.023 50.438 6.168 1 95.19 92 LYS A C 1
ATOM 721 O O . LYS A 1 92 ? 10.992 51.125 5.797 1 95.19 92 LYS A O 1
ATOM 726 N N . PRO A 1 93 ? 9.383 49.719 5.414 1 95.56 93 PRO A N 1
ATOM 727 C CA . PRO A 1 93 ? 8.266 48.812 5.676 1 95.56 93 PRO A CA 1
ATOM 728 C C . PRO A 1 93 ? 8.672 47.594 6.504 1 95.56 93 PRO A C 1
ATOM 730 O O . PRO A 1 93 ? 9.859 47.25 6.578 1 95.56 93 PRO A O 1
ATOM 733 N N . PRO A 1 94 ? 7.672 46.938 7.156 1 97.5 94 PRO A N 1
ATOM 734 C CA . PRO A 1 94 ? 8.008 45.719 7.887 1 97.5 94 PRO A CA 1
ATOM 735 C C . PRO A 1 94 ? 8.492 44.594 6.969 1 97.5 94 PRO A C 1
ATOM 737 O O . PRO A 1 94 ? 8.055 44.5 5.816 1 97.5 94 PRO A O 1
ATOM 740 N N . ILE A 1 95 ? 9.375 43.75 7.457 1 97.56 95 ILE A N 1
ATOM 741 C CA . ILE A 1 95 ? 9.977 42.656 6.676 1 97.56 95 ILE A CA 1
ATOM 742 C C . ILE A 1 95 ? 10.25 41.469 7.57 1 97.56 95 ILE A C 1
ATOM 744 O O . ILE A 1 95 ? 10.016 41.5 8.781 1 97.56 95 ILE A O 1
ATOM 748 N N . VAL A 1 96 ? 10.625 40.344 6.992 1 97.56 96 VAL A N 1
ATOM 749 C CA . VAL A 1 96 ? 11.156 39.188 7.688 1 97.56 96 VAL A CA 1
ATOM 750 C C . VAL A 1 96 ? 12.609 38.938 7.27 1 97.56 96 VAL A C 1
ATOM 752 O O . VAL A 1 96 ? 12.953 39.094 6.098 1 97.56 96 VAL A O 1
ATOM 755 N N . GLU A 1 97 ? 13.438 38.656 8.195 1 97.25 97 GLU A N 1
ATOM 756 C CA . GLU A 1 97 ? 14.836 38.312 7.918 1 97.25 97 GLU A CA 1
ATOM 757 C C . GLU A 1 97 ? 15.211 37 8.57 1 97.25 97 GLU A C 1
ATOM 759 O O . GLU A 1 97 ? 14.68 36.625 9.625 1 97.25 97 GLU A O 1
ATOM 764 N N . GLU A 1 98 ? 16.062 36.281 7.941 1 97.19 98 GLU A N 1
ATOM 765 C CA . GLU A 1 98 ? 16.656 35.062 8.477 1 97.19 98 GLU A CA 1
ATOM 766 C C . GLU A 1 98 ? 18.156 35.219 8.688 1 97.19 98 GLU A C 1
ATOM 768 O O . GLU A 1 98 ? 18.844 35.844 7.879 1 97.19 98 GLU A O 1
ATOM 773 N N . TYR A 1 99 ? 18.656 34.656 9.766 1 98.06 99 TYR A N 1
ATOM 774 C CA . TYR A 1 99 ? 20.078 34.719 10.094 1 98.06 99 TYR A CA 1
ATOM 775 C C . TYR A 1 99 ? 20.656 33.344 10.367 1 98.06 99 TYR A C 1
ATOM 777 O O . TYR A 1 99 ? 19.969 32.469 10.875 1 98.06 99 TYR A O 1
ATOM 785 N N . ILE A 1 100 ? 21.891 33.188 10.008 1 98 100 ILE A N 1
ATOM 786 C CA . ILE A 1 100 ? 22.703 32.062 10.453 1 98 100 ILE A CA 1
ATOM 787 C C . ILE A 1 100 ? 23.609 32.5 11.594 1 98 100 ILE A C 1
ATOM 789 O O . ILE A 1 100 ? 24.375 33.469 11.453 1 98 100 ILE A O 1
ATOM 793 N N . VAL A 1 101 ? 23.531 31.766 12.703 1 98.69 101 VAL A N 1
ATOM 794 C CA . VAL A 1 101 ? 24.25 32.156 13.914 1 98.69 101 VAL A CA 1
ATOM 795 C C . VAL A 1 101 ? 25.125 31 14.375 1 98.69 101 VAL A C 1
ATOM 797 O O . VAL A 1 101 ? 24.688 29.844 14.406 1 98.69 101 VAL A O 1
ATOM 800 N N . GLY A 1 102 ? 26.438 31.359 14.742 1 96.5 102 GLY A N 1
ATOM 801 C CA . GLY A 1 102 ? 27.312 30.328 15.281 1 96.5 102 GLY A CA 1
ATOM 802 C C . GLY A 1 102 ? 28.562 30.891 15.938 1 96.5 102 GLY A C 1
ATOM 803 O O . GLY A 1 102 ? 28.859 32.062 15.797 1 96.5 102 GLY A O 1
ATOM 804 N N . PRO A 1 103 ? 29.312 29.969 16.656 1 96.44 103 PRO A N 1
ATOM 805 C CA . PRO A 1 103 ? 28.953 28.609 17.062 1 96.44 103 PRO A CA 1
ATOM 806 C C . PRO A 1 103 ? 27.781 28.578 18.062 1 96.44 103 PRO A C 1
ATOM 808 O O . PRO A 1 103 ? 27.656 29.484 18.875 1 96.44 103 PRO A O 1
ATOM 811 N N . VAL A 1 104 ? 26.969 27.547 18.031 1 96.88 104 VAL A N 1
ATOM 812 C CA . VAL A 1 104 ? 25.688 27.562 18.734 1 96.88 104 VAL A CA 1
ATOM 813 C C . VAL A 1 104 ? 25.938 27.5 20.25 1 96.88 104 VAL A C 1
ATOM 815 O O . VAL A 1 104 ? 25.109 27.953 21.031 1 96.88 104 VAL A O 1
ATOM 818 N N . SER A 1 105 ? 27.047 26.922 20.688 1 94.94 105 SER A N 1
ATOM 819 C CA . SER A 1 105 ? 27.328 26.797 22.125 1 94.94 105 SER A CA 1
ATOM 820 C C . SER A 1 105 ? 27.719 28.141 22.719 1 94.94 105 SER A C 1
ATOM 822 O O . SER A 1 105 ? 27.375 28.453 23.859 1 94.94 105 SER A O 1
ATOM 824 N N . LYS A 1 106 ? 28.5 28.906 22.031 1 96.31 106 LYS A N 1
ATOM 825 C CA . LYS A 1 106 ? 28.922 30.266 22.391 1 96.31 106 LYS A CA 1
ATOM 826 C C . LYS A 1 106 ? 28.969 31.156 21.156 1 96.31 106 LYS A C 1
ATOM 828 O O . LYS A 1 106 ? 30.062 31.5 20.672 1 96.31 106 LYS A O 1
ATOM 833 N N . PRO A 1 107 ? 27.766 31.625 20.797 1 98 107 PRO A N 1
ATOM 834 C CA . PRO A 1 107 ? 27.688 32.375 19.547 1 98 107 PRO A CA 1
ATOM 835 C C . PRO A 1 107 ? 28.562 33.625 19.547 1 98 107 PRO A C 1
ATOM 837 O O . PRO A 1 107 ? 28.594 34.375 20.547 1 98 107 PRO A O 1
ATOM 840 N N . THR A 1 108 ? 29.328 33.875 18.453 1 97.25 108 THR A N 1
ATOM 841 C CA . THR A 1 108 ? 30.203 35.062 18.328 1 97.25 108 THR A CA 1
ATOM 842 C C . THR A 1 108 ? 29.922 35.781 17.016 1 97.25 108 THR A C 1
ATOM 844 O O . THR A 1 108 ? 30.453 36.875 16.781 1 97.25 108 THR A O 1
ATOM 847 N N . SER A 1 109 ? 29.172 35.188 16.172 1 97.12 109 SER A N 1
ATOM 848 C CA . SER A 1 109 ? 28.938 35.781 14.859 1 97.12 109 SER A CA 1
ATOM 849 C C . SER A 1 109 ? 27.531 35.469 14.367 1 97.12 109 SER A C 1
ATOM 851 O O . SER A 1 109 ? 26.906 34.5 14.789 1 97.12 109 SER A O 1
ATOM 853 N N . HIS A 1 110 ? 26.984 36.312 13.562 1 98 110 HIS A N 1
ATOM 854 C CA . HIS A 1 110 ? 25.719 36.156 12.844 1 98 110 HIS A CA 1
ATOM 855 C C . HIS A 1 110 ? 25.812 36.75 11.445 1 98 110 HIS A C 1
ATOM 857 O O . HIS A 1 110 ? 26.578 37.656 11.203 1 98 110 HIS A O 1
ATOM 863 N N . ARG A 1 111 ? 25.109 36.125 10.492 1 96.88 111 ARG A N 1
ATOM 864 C CA . ARG A 1 111 ? 25.047 36.656 9.133 1 96.88 111 ARG A CA 1
ATOM 865 C C . ARG A 1 111 ? 23.656 36.5 8.547 1 96.88 111 ARG A C 1
ATOM 867 O O . ARG A 1 111 ? 22.969 35.5 8.812 1 96.88 111 ARG A O 1
ATOM 874 N N . LEU A 1 112 ? 23.25 37.438 7.734 1 95.88 112 LEU A N 1
ATOM 875 C CA . LEU A 1 112 ? 21.984 37.344 7.023 1 95.88 112 LEU A CA 1
ATOM 876 C C . LEU A 1 112 ? 21.969 36.188 6.047 1 95.88 112 LEU A C 1
ATOM 878 O O . LEU A 1 112 ? 22.953 35.969 5.32 1 95.88 112 LEU A O 1
ATOM 882 N N . ARG A 1 113 ? 20.922 35.406 6.121 1 94.88 113 ARG A N 1
ATOM 883 C CA . ARG A 1 113 ? 20.75 34.312 5.168 1 94.88 113 ARG A CA 1
ATOM 884 C C . ARG A 1 113 ? 20.047 34.781 3.9 1 94.88 113 ARG A C 1
ATOM 886 O O . ARG A 1 113 ? 18.875 35.125 3.926 1 94.88 113 ARG A O 1
ATOM 893 N N . VAL A 1 114 ? 20.734 34.906 2.867 1 89.88 114 VAL A N 1
ATOM 894 C CA . VAL A 1 114 ? 20.203 35.281 1.554 1 89.88 114 VAL A CA 1
ATOM 895 C C . VAL A 1 114 ? 20.516 34.156 0.549 1 89.88 114 VAL A C 1
ATOM 897 O O . VAL A 1 114 ? 21.688 33.844 0.317 1 89.88 114 VAL A O 1
ATOM 900 N N . ILE A 1 115 ? 19.516 33.594 0.092 1 84.56 115 ILE A N 1
ATOM 901 C CA . ILE A 1 115 ? 19.703 32.531 -0.897 1 84.56 115 ILE A CA 1
ATOM 902 C C . ILE A 1 115 ? 19.484 33.094 -2.299 1 84.56 115 ILE A C 1
ATOM 904 O O . ILE A 1 115 ? 18.453 33.688 -2.58 1 84.56 115 ILE A O 1
ATOM 908 N N . PRO A 1 116 ? 20.453 32.938 -3.162 1 81.75 116 PRO A N 1
ATOM 909 C CA . PRO A 1 116 ? 20.312 33.438 -4.527 1 81.75 116 PRO A CA 1
ATOM 910 C C . PRO A 1 116 ? 19.031 32.969 -5.207 1 81.75 116 PRO A C 1
ATOM 912 O O . PRO A 1 116 ? 18.656 31.797 -5.078 1 81.75 116 PRO A O 1
ATOM 915 N N . GLY A 1 117 ? 18.312 33.906 -5.82 1 77.88 117 GLY A N 1
ATOM 916 C CA . GLY A 1 117 ? 17.109 33.562 -6.559 1 77.88 117 GLY A CA 1
ATOM 917 C C . GLY A 1 117 ? 15.844 33.75 -5.746 1 77.88 117 GLY A C 1
ATOM 918 O O . GLY A 1 117 ? 14.742 33.688 -6.289 1 77.88 117 GLY A O 1
ATOM 919 N N . ARG A 1 118 ? 16.078 34.031 -4.496 1 87.25 118 ARG A N 1
ATOM 920 C CA . ARG A 1 118 ? 14.906 34.219 -3.645 1 87.25 118 ARG A CA 1
ATOM 921 C C . ARG A 1 118 ? 14.703 35.688 -3.318 1 87.25 118 ARG A C 1
ATOM 923 O O . ARG A 1 118 ? 15.672 36.469 -3.271 1 87.25 118 ARG A O 1
ATOM 930 N N . SER A 1 119 ? 13.484 35.938 -3.133 1 86 119 SER A N 1
ATOM 931 C CA . SER A 1 119 ? 13.172 37.312 -2.807 1 86 119 SER A CA 1
ATOM 932 C C . SER A 1 119 ? 13.789 37.719 -1.475 1 86 119 SER A C 1
ATOM 934 O O . SER A 1 119 ? 13.75 36.969 -0.505 1 86 119 SER A O 1
ATOM 936 N N . TYR A 1 120 ? 14.445 38.844 -1.515 1 88.94 120 TYR A N 1
ATOM 937 C CA . TYR A 1 120 ? 14.945 39.5 -0.312 1 88.94 120 TYR A CA 1
ATOM 938 C C . TYR A 1 120 ? 14.695 41 -0.365 1 88.94 120 TYR A C 1
ATOM 940 O O . TYR A 1 120 ? 14.898 41.625 -1.404 1 88.94 120 TYR A O 1
ATOM 948 N N . PRO A 1 121 ? 14.289 41.688 0.803 1 91.56 121 PRO A N 1
ATOM 949 C CA . PRO A 1 121 ? 13.836 41.094 2.053 1 91.56 121 PRO A CA 1
ATOM 950 C C . PRO A 1 121 ? 12.578 40.219 1.874 1 91.56 121 PRO A C 1
ATOM 952 O O . PRO A 1 121 ? 11.875 40.375 0.874 1 91.56 121 PRO A O 1
ATOM 955 N N . ILE A 1 122 ? 12.438 39.312 2.754 1 96.12 122 ILE A N 1
ATOM 956 C CA . ILE A 1 122 ? 11.234 38.5 2.742 1 96.12 122 ILE A CA 1
ATOM 957 C C . ILE A 1 122 ? 10.031 39.344 3.143 1 96.12 122 ILE A C 1
ATOM 959 O O . ILE A 1 122 ? 10.086 40.062 4.129 1 96.12 122 ILE A O 1
ATOM 963 N N . ALA A 1 123 ? 9.008 39.219 2.355 1 96 123 ALA A N 1
ATOM 964 C CA . ALA A 1 123 ? 7.828 40.031 2.578 1 96 123 ALA A CA 1
ATOM 965 C C . ALA A 1 123 ? 7.191 39.719 3.93 1 96 123 ALA A C 1
ATOM 967 O O . ALA A 1 123 ? 6.973 38.562 4.27 1 96 123 ALA A O 1
ATOM 968 N N . PHE A 1 124 ? 6.887 40.75 4.652 1 97.25 124 PHE A N 1
ATOM 969 C CA . PHE A 1 124 ? 6.324 40.625 5.988 1 97.25 124 PHE A CA 1
ATOM 970 C C . PHE A 1 124 ? 4.977 39.906 5.938 1 97.25 124 PHE A C 1
ATOM 972 O O . PHE A 1 124 ? 4.664 39.094 6.805 1 97.25 124 PHE A O 1
ATOM 979 N N . ASP A 1 125 ? 4.191 40.156 4.969 1 96.5 125 ASP A N 1
ATOM 980 C CA . ASP A 1 125 ? 2.82 39.656 4.902 1 96.5 125 ASP A CA 1
ATOM 981 C C . ASP A 1 125 ? 2.791 38.188 4.48 1 96.5 125 ASP A C 1
ATOM 983 O O . ASP A 1 125 ? 1.746 37.562 4.543 1 96.5 125 ASP A O 1
ATOM 987 N N . SER A 1 126 ? 3.922 37.625 4.125 1 96.25 126 SER A N 1
ATOM 988 C CA . SER A 1 126 ? 4.004 36.219 3.811 1 96.25 126 SER A CA 1
ATOM 989 C C . SER A 1 126 ? 4.324 35.375 5.055 1 96.25 126 SER A C 1
ATOM 991 O O . SER A 1 126 ? 4.367 34.156 4.996 1 96.25 126 SER A O 1
ATOM 993 N N . ARG A 1 127 ? 4.484 36 6.133 1 96.25 127 ARG A N 1
ATOM 994 C CA . ARG A 1 127 ? 4.934 35.344 7.363 1 96.25 127 ARG A CA 1
ATOM 995 C C . ARG A 1 127 ? 3.91 34.344 7.852 1 96.25 127 ARG A C 1
ATOM 997 O O . ARG A 1 127 ? 2.721 34.438 7.543 1 96.25 127 ARG A O 1
ATOM 1004 N N . PRO A 1 128 ? 4.379 33.375 8.656 1 94.56 128 PRO A N 1
ATOM 1005 C CA . PRO A 1 128 ? 3.432 32.438 9.297 1 94.56 128 PRO A CA 1
ATOM 1006 C C . PRO A 1 128 ? 2.535 33.156 10.32 1 94.56 128 PRO A C 1
ATOM 1008 O O . PRO A 1 128 ? 2.859 34.25 10.781 1 94.56 128 PRO A O 1
ATOM 1011 N N . PHE A 1 129 ? 1.455 32.469 10.586 1 91.94 129 PHE A N 1
ATOM 1012 C CA . PHE A 1 129 ? 0.446 32.938 11.539 1 91.94 129 PHE A CA 1
ATOM 1013 C C . PHE A 1 129 ? 0.838 32.562 12.961 1 91.94 129 PHE A C 1
ATOM 1015 O O . PHE A 1 129 ? 0.616 31.422 13.398 1 91.94 129 PHE A O 1
ATOM 1022 N N . LEU A 1 130 ? 1.412 33.531 13.773 1 92.31 130 LEU A N 1
ATOM 1023 C CA . LEU A 1 130 ? 1.932 33.219 15.102 1 92.31 130 LEU A CA 1
ATOM 1024 C C . LEU A 1 130 ? 1.021 33.812 16.188 1 92.31 130 LEU A C 1
ATOM 1026 O O . LEU A 1 130 ? 0.059 34.5 15.875 1 92.31 130 LEU A O 1
ATOM 1030 N N . SER A 1 131 ? 1.361 33.531 17.406 1 89.75 131 SER A N 1
ATOM 1031 C CA . SER A 1 131 ? 0.548 33.906 18.562 1 89.75 131 SER A CA 1
ATOM 1032 C C . SER A 1 131 ? 0.381 35.406 18.672 1 89.75 131 SER A C 1
ATOM 1034 O O . SER A 1 131 ? -0.69 35.906 19.031 1 89.75 131 SER A O 1
ATOM 1036 N N . VAL A 1 132 ? 1.4 36.125 18.328 1 91.62 132 VAL A N 1
ATOM 1037 C CA . VAL A 1 132 ? 1.369 37.594 18.422 1 91.62 132 VAL A CA 1
ATOM 1038 C C . VAL A 1 132 ? 0.252 38.125 17.531 1 91.62 132 VAL A C 1
ATOM 1040 O O . VAL A 1 132 ? -0.48 39.062 17.922 1 91.62 132 VAL A O 1
ATOM 1043 N N . GLU A 1 133 ? 0.199 37.656 16.375 1 94.12 133 GLU A N 1
ATOM 1044 C CA . GLU A 1 133 ? -0.854 38.062 15.453 1 94.12 133 GLU A CA 1
ATOM 1045 C C . GLU A 1 133 ? -2.221 37.594 15.922 1 94.12 133 GLU A C 1
ATOM 1047 O O . GLU A 1 133 ? -3.223 38.281 15.773 1 94.12 133 GLU A O 1
ATOM 1052 N N . ILE A 1 134 ? -2.318 36.406 16.453 1 92.31 134 ILE A N 1
ATOM 1053 C CA . ILE A 1 134 ? -3.562 35.844 16.969 1 92.31 134 ILE A CA 1
ATOM 1054 C C . ILE A 1 134 ? -4.125 36.719 18.062 1 92.31 134 ILE A C 1
ATOM 1056 O O . ILE A 1 134 ? -5.332 36.969 18.125 1 92.31 134 ILE A O 1
ATOM 1060 N N . ILE A 1 135 ? -3.27 37.156 18.891 1 91.19 135 ILE A N 1
ATOM 1061 C CA . ILE A 1 135 ? -3.691 38.031 19.984 1 91.19 135 ILE A CA 1
ATOM 1062 C C . ILE A 1 135 ? -4.277 39.312 19.422 1 91.19 135 ILE A C 1
ATOM 1064 O O . ILE A 1 135 ? -5.316 39.781 19.891 1 91.19 135 ILE A O 1
ATOM 1068 N N . ALA A 1 136 ? -3.59 39.875 18.5 1 94.69 136 ALA A N 1
ATOM 1069 C CA . ALA A 1 136 ? -4.098 41.094 17.875 1 94.69 136 ALA A CA 1
ATOM 1070 C C . ALA A 1 136 ? -5.461 40.844 17.234 1 94.69 136 ALA A C 1
ATOM 1072 O O . ALA A 1 136 ? -6.367 41.688 17.375 1 94.69 136 ALA A O 1
ATOM 1073 N N . LEU A 1 137 ? -5.621 39.812 16.594 1 96.19 137 LEU A N 1
ATOM 1074 C CA . LEU A 1 137 ? -6.875 39.5 15.914 1 96.19 137 LEU A CA 1
ATOM 1075 C C . LEU A 1 137 ? -7.973 39.188 16.938 1 96.19 137 LEU A C 1
ATOM 1077 O O . LEU A 1 137 ? -9.148 39.469 16.688 1 96.19 137 LEU A O 1
ATOM 1081 N N . SER A 1 138 ? -7.586 38.594 18.047 1 94.69 138 SER A N 1
ATOM 1082 C CA . SER A 1 138 ? -8.57 38.25 19.062 1 94.69 138 SER A CA 1
ATOM 1083 C C . SER A 1 138 ? -9.312 39.5 19.547 1 94.69 138 SER A C 1
ATOM 1085 O O . SER A 1 138 ? -10.484 39.438 19.922 1 94.69 138 SER A O 1
ATOM 1087 N N . HIS A 1 139 ? -8.68 40.625 19.484 1 95.38 139 HIS A N 1
ATOM 1088 C CA . HIS A 1 139 ? -9.352 41.875 19.828 1 95.38 139 HIS A CA 1
ATOM 1089 C C . HIS A 1 139 ? -10.445 42.188 18.828 1 95.38 139 HIS A C 1
ATOM 1091 O O . HIS A 1 139 ? -11.508 42.719 19.188 1 95.38 139 HIS A O 1
ATOM 1097 N N . ILE A 1 140 ? -10.141 41.938 17.609 1 97.31 140 ILE A N 1
ATOM 1098 C CA . ILE A 1 140 ? -11.141 42.188 16.562 1 97.31 140 ILE A CA 1
ATOM 1099 C C . ILE A 1 140 ? -12.289 41.188 16.719 1 97.31 140 ILE A C 1
ATOM 1101 O O . ILE A 1 140 ? -13.461 41.562 16.609 1 97.31 140 ILE A O 1
ATOM 1105 N N . TRP A 1 141 ? -12.031 39.938 17 1 97.44 141 TRP A N 1
ATOM 1106 C CA . TRP A 1 141 ? -13.062 38.906 17.234 1 97.44 141 TRP A CA 1
ATOM 1107 C C . TRP A 1 141 ? -13.953 39.312 18.406 1 97.44 141 TRP A C 1
ATOM 1109 O O . TRP A 1 141 ? -15.172 39.125 18.344 1 97.44 141 TRP A O 1
ATOM 1119 N N . LYS A 1 142 ? -13.344 39.781 19.453 1 97.31 142 LYS A N 1
ATOM 1120 C CA . LYS A 1 142 ? -14.086 40.219 20.625 1 97.31 142 LYS A CA 1
ATOM 1121 C C . LYS A 1 142 ? -15.023 41.375 20.297 1 97.31 142 LYS A C 1
ATOM 1123 O O . LYS A 1 142 ? -16.172 41.406 20.75 1 97.31 142 LYS A O 1
ATOM 1128 N N . ASN A 1 143 ? -14.523 42.281 19.578 1 97.25 143 ASN A N 1
ATOM 1129 C CA . ASN A 1 143 ? -15.336 43.438 19.172 1 97.25 143 ASN A CA 1
ATOM 1130 C C . ASN A 1 143 ? -16.516 43 18.312 1 97.25 143 ASN A C 1
ATOM 1132 O O . ASN A 1 143 ? -17.625 43.5 18.469 1 97.25 143 ASN A O 1
ATOM 1136 N N . VAL A 1 144 ? -16.219 42.125 17.406 1 97.94 144 VAL A N 1
ATOM 1137 C CA . VAL A 1 144 ? -17.281 41.594 16.562 1 97.94 144 VAL A CA 1
ATOM 1138 C C . VAL A 1 144 ? -18.328 40.906 17.438 1 97.94 144 VAL A C 1
ATOM 1140 O O . VAL A 1 144 ? -19.531 41.094 17.25 1 97.94 144 VAL A O 1
ATOM 1143 N N . SER A 1 145 ? -17.891 40.094 18.359 1 97.88 145 SER A N 1
ATOM 1144 C CA . SER A 1 145 ? -18.797 39.375 19.25 1 97.88 145 SER A CA 1
ATOM 1145 C C . SER A 1 145 ? -19.625 40.344 20.094 1 97.88 145 SER A C 1
ATOM 1147 O O . SER A 1 145 ? -20.812 40.125 20.312 1 97.88 145 SER A O 1
ATOM 1149 N N . ARG A 1 146 ? -19.016 41.375 20.562 1 97.69 146 ARG A N 1
ATOM 1150 C CA . ARG A 1 146 ? -19.719 42.375 21.359 1 97.69 146 ARG A CA 1
ATOM 1151 C C . ARG A 1 146 ? -20.828 43.062 20.547 1 97.69 146 ARG A C 1
ATOM 1153 O O . ARG A 1 146 ? -21.953 43.156 21.031 1 97.69 146 ARG A O 1
ATOM 1160 N N . LYS A 1 147 ? -20.484 43.469 19.391 1 97.5 147 LYS A N 1
ATOM 1161 C CA . LYS A 1 147 ? -21.453 44.156 18.547 1 97.5 147 LYS A CA 1
ATOM 1162 C C . LYS A 1 147 ? -22.562 43.219 18.109 1 97.5 147 LYS A C 1
ATOM 1164 O O . LYS A 1 147 ? -23.734 43.594 18.031 1 97.5 147 LYS A O 1
ATOM 1169 N N . ALA A 1 148 ? -22.172 42 17.859 1 97.75 148 ALA A N 1
ATOM 1170 C CA . ALA A 1 148 ? -23.141 41.031 17.344 1 97.75 148 ALA A CA 1
ATOM 1171 C C . ALA A 1 148 ? -23.672 40.156 18.469 1 97.75 148 ALA A C 1
ATOM 1173 O O . ALA A 1 148 ? -24.188 39.062 18.203 1 97.75 148 ALA A O 1
ATOM 1174 N N . TYR A 1 149 ? -23.578 40.5 19.656 1 97.25 149 TYR A N 1
ATOM 1175 C CA . TYR A 1 149 ? -23.875 39.656 20.812 1 97.25 149 TYR A CA 1
ATOM 1176 C C . TYR A 1 149 ? -25.281 39.094 20.719 1 97.25 149 TYR A C 1
ATOM 1178 O O . TYR A 1 149 ? -25.484 37.875 20.922 1 97.25 149 TYR A O 1
ATOM 1186 N N . ARG A 1 150 ? -26.297 39.906 20.438 1 96.12 150 ARG A N 1
ATOM 1187 C CA . ARG A 1 150 ? -27.688 39.469 20.359 1 96.12 150 ARG A CA 1
ATOM 1188 C C . ARG A 1 150 ? -27.859 38.438 19.234 1 96.12 150 ARG A C 1
ATOM 1190 O O . ARG A 1 150 ? -28.5 37.406 19.406 1 96.12 150 ARG A O 1
ATOM 1197 N N . LEU A 1 151 ? -27.344 38.781 18.078 1 97.12 151 LEU A N 1
ATOM 1198 C CA . LEU A 1 151 ? -27.422 37.875 16.953 1 97.12 151 LEU A CA 1
ATOM 1199 C C . LEU A 1 151 ? -26.828 36.531 17.297 1 97.12 151 LEU A C 1
ATOM 1201 O O . LEU A 1 151 ? -27.453 35.469 17.047 1 97.12 151 LEU A O 1
ATOM 1205 N N . LEU A 1 152 ? -25.594 36.469 17.844 1 97.75 152 LEU A N 1
ATOM 1206 C CA . LEU A 1 152 ? -24.891 35.25 18.156 1 97.75 152 LEU A CA 1
ATOM 1207 C C . LEU A 1 152 ? -25.641 34.406 19.188 1 97.75 152 LEU A C 1
ATOM 1209 O O . LEU A 1 152 ? -25.844 33.219 19.016 1 97.75 152 LEU A O 1
ATOM 1213 N N . THR A 1 153 ? -26.094 35.031 20.281 1 96.81 153 THR A N 1
ATOM 1214 C CA . THR A 1 153 ? -26.734 34.312 21.375 1 96.81 153 THR A CA 1
ATOM 1215 C C . THR A 1 153 ? -28.094 33.781 20.938 1 96.81 153 THR A C 1
ATOM 1217 O O . THR A 1 153 ? -28.469 32.656 21.312 1 96.81 153 THR A O 1
ATOM 1220 N N . GLU A 1 154 ? -28.797 34.562 20.125 1 96.19 154 GLU A N 1
ATOM 1221 C CA . GLU A 1 154 ? -30.094 34.094 19.641 1 96.19 154 GLU A CA 1
ATOM 1222 C C . GLU A 1 154 ? -29.953 33 18.594 1 96.19 154 GLU A C 1
ATOM 1224 O O . GLU A 1 154 ? -30.734 32.062 18.578 1 96.19 154 GLU A O 1
ATOM 1229 N N . SER A 1 155 ? -28.969 33.156 17.797 1 97.06 155 SER A N 1
ATOM 1230 C CA . SER A 1 155 ? -28.797 32.219 16.688 1 97.06 155 SER A CA 1
ATOM 1231 C C . SER A 1 155 ? -28.141 30.906 17.156 1 97.06 155 SER A C 1
ATOM 1233 O O . SER A 1 155 ? -28.406 29.844 16.609 1 97.06 155 SER A O 1
ATOM 1235 N N . PHE A 1 156 ? -27.312 30.984 18.125 1 97.31 156 PHE A N 1
ATOM 1236 C CA . PHE A 1 156 ? -26.438 29.859 18.422 1 97.31 156 PHE A CA 1
ATOM 1237 C C . PHE A 1 156 ? -26.594 29.422 19.875 1 97.31 156 PHE A C 1
ATOM 1239 O O . PHE A 1 156 ? -25.609 29.016 20.5 1 97.31 156 PHE A O 1
ATOM 1246 N N . ASP A 1 157 ? -27.719 29.5 20.438 1 96 157 ASP A N 1
ATOM 1247 C CA . ASP A 1 157 ? -28.125 28.906 21.703 1 96 157 ASP A CA 1
ATOM 1248 C C . ASP A 1 157 ? -27.312 29.484 22.859 1 96 157 ASP A C 1
ATOM 1250 O O . ASP A 1 157 ? -26.766 28.734 23.688 1 96 157 ASP A O 1
ATOM 1254 N N . GLY A 1 158 ? -27.078 30.734 22.812 1 95.88 158 GLY A N 1
ATOM 1255 C CA . GLY A 1 158 ? -26.469 31.422 23.938 1 95.88 158 GLY A CA 1
ATOM 1256 C C . GLY A 1 158 ? -24.953 31.531 23.828 1 95.88 158 GLY A C 1
ATOM 1257 O O . GLY A 1 158 ? -24.297 32.094 24.703 1 95.88 158 GLY A O 1
ATOM 1258 N N . TYR A 1 159 ? -24.375 31.109 22.75 1 97 159 TYR A N 1
ATOM 1259 C CA . TYR A 1 159 ? -22.922 31.125 22.609 1 97 159 TYR A CA 1
ATOM 1260 C C . TYR A 1 159 ? -22.438 32.5 22.188 1 97 159 TYR A C 1
ATOM 1262 O O . TYR A 1 159 ? -23.094 33.188 21.391 1 97 159 TYR A O 1
ATOM 1270 N N . SER A 1 160 ? -21.312 32.844 22.672 1 96.19 160 SER A N 1
ATOM 1271 C CA . SER A 1 160 ? -20.625 34.062 22.297 1 96.19 160 SER A CA 1
ATOM 1272 C C . SER A 1 160 ? -19.109 33.906 22.438 1 96.19 160 SER A C 1
ATOM 1274 O O . SER A 1 160 ? -18.641 32.938 23 1 96.19 160 SER A O 1
ATOM 1276 N N . TYR A 1 161 ? -18.391 34.875 21.906 1 96.75 161 TYR A N 1
ATOM 1277 C CA . TYR A 1 161 ? -16.938 34.812 21.969 1 96.75 161 TYR A CA 1
ATOM 1278 C C . TYR A 1 161 ? -16.391 35.594 23.156 1 96.75 161 TYR A C 1
ATOM 1280 O O . TYR A 1 161 ? -15.43 35.188 23.797 1 96.75 161 TYR A O 1
ATOM 1288 N N . HIS A 1 162 ? -16.781 36.844 23.625 1 93.56 162 HIS A N 1
ATOM 1289 C CA . HIS A 1 162 ? -16.172 37.781 24.578 1 93.56 162 HIS A CA 1
ATOM 1290 C C . HIS A 1 162 ? -16.812 37.656 25.953 1 93.56 162 HIS A C 1
ATOM 1292 O O . HIS A 1 162 ? -16.234 38.062 26.953 1 93.56 162 HIS A O 1
ATOM 1298 N N . ASN A 1 163 ? -17.844 37.188 26.203 1 89.38 163 ASN A N 1
ATOM 1299 C CA . ASN A 1 163 ? -18.609 37.125 27.453 1 89.38 163 ASN A CA 1
ATOM 1300 C C . ASN A 1 163 ? -19.203 35.719 27.656 1 89.38 163 ASN A C 1
ATOM 1302 O O . ASN A 1 163 ? -20.422 35.594 27.797 1 89.38 163 ASN A O 1
ATOM 1306 N N . CYS A 1 164 ? -18.266 34.844 27.719 1 91 164 CYS A N 1
ATOM 1307 C CA . CYS A 1 164 ? -18.781 33.5 27.875 1 91 164 CYS A CA 1
ATOM 1308 C C . CYS A 1 164 ? -18.078 32.781 29.016 1 91 164 CYS A C 1
ATOM 1310 O O . CYS A 1 164 ? -16.984 33.156 29.422 1 91 164 CYS A O 1
ATOM 1312 N N . THR A 1 165 ? -18.75 31.828 29.609 1 90.06 165 THR A N 1
ATOM 1313 C CA . THR A 1 165 ? -18.203 30.938 30.625 1 90.06 165 THR A CA 1
ATOM 1314 C C . THR A 1 165 ? -18.25 29.5 30.156 1 90.06 165 THR A C 1
ATOM 1316 O O . THR A 1 165 ? -17.203 28.875 29.922 1 90.06 165 THR A O 1
ATOM 1319 N N . ASP A 1 166 ? -19.453 29.016 29.844 1 88.69 166 ASP A N 1
ATOM 1320 C CA . ASP A 1 166 ? -19.609 27.625 29.438 1 88.69 166 ASP A CA 1
ATOM 1321 C C . ASP A 1 166 ? -19.969 27.531 27.953 1 88.69 166 ASP A C 1
ATOM 1323 O O . ASP A 1 166 ? -19.766 26.484 27.328 1 88.69 166 ASP A O 1
ATOM 1327 N N . ARG A 1 167 ? -20.531 28.469 27.406 1 94.5 167 ARG A N 1
ATOM 1328 C CA . ARG A 1 167 ? -20.953 28.484 26.016 1 94.5 167 ARG A CA 1
ATOM 1329 C C . ARG A 1 167 ? -20.094 29.453 25.188 1 94.5 167 ARG A C 1
ATOM 1331 O O . ARG A 1 167 ? -20.594 30.469 24.719 1 94.5 167 ARG A O 1
ATOM 1338 N N . CYS A 1 168 ? -18.922 29.047 24.984 1 95.44 168 CYS A N 1
ATOM 1339 C CA . CYS A 1 168 ? -17.938 29.922 24.344 1 95.44 168 CYS A CA 1
ATOM 1340 C C . CYS A 1 168 ? -17.734 29.547 22.891 1 95.44 168 CYS A C 1
ATOM 1342 O O . CYS A 1 168 ? -17.734 28.359 22.547 1 95.44 168 CYS A O 1
ATOM 1344 N N . LEU A 1 169 ? -17.641 30.547 22.094 1 96.94 169 LEU A N 1
ATOM 1345 C CA . LEU A 1 169 ? -17.219 30.375 20.703 1 96.94 169 LEU A CA 1
ATOM 1346 C C . LEU A 1 169 ? -15.695 30.484 20.578 1 96.94 169 LEU A C 1
ATOM 1348 O O . LEU A 1 169 ? -15.039 31.047 21.453 1 96.94 169 LEU A O 1
ATOM 1352 N N . THR A 1 170 ? -15.188 29.844 19.672 1 94.88 170 THR A N 1
ATOM 1353 C CA . THR A 1 170 ? -13.805 30 19.234 1 94.88 170 THR A CA 1
ATOM 1354 C C . THR A 1 170 ? -13.734 30.266 17.734 1 94.88 170 THR A C 1
ATOM 1356 O O . THR A 1 170 ? -14.773 30.344 17.062 1 94.88 170 THR A O 1
ATOM 1359 N N . VAL A 1 171 ? -12.516 30.547 17.234 1 95.06 171 VAL A N 1
ATOM 1360 C CA . VAL A 1 171 ? -12.391 30.938 15.844 1 95.06 171 VAL A CA 1
ATOM 1361 C C . VAL A 1 171 ? -11.414 30 15.133 1 95.06 171 VAL A C 1
ATOM 1363 O O . VAL A 1 171 ? -10.367 29.656 15.68 1 95.06 171 VAL A O 1
ATOM 1366 N N . GLN A 1 172 ? -11.859 29.547 13.992 1 91.69 172 GLN A N 1
ATOM 1367 C CA . GLN A 1 172 ? -10.992 28.812 13.086 1 91.69 172 GLN A CA 1
ATOM 1368 C C . GLN A 1 172 ? -10.633 29.656 11.867 1 91.69 172 GLN A C 1
ATOM 1370 O O . GLN A 1 172 ? -11.438 30.469 11.406 1 91.69 172 GLN A O 1
ATOM 1375 N N . PHE A 1 173 ? -9.43 29.484 11.406 1 86.06 173 PHE A N 1
ATOM 1376 C CA . PHE A 1 173 ? -8.977 30.359 10.328 1 86.06 173 PHE A CA 1
ATOM 1377 C C . PHE A 1 173 ? -8.719 29.547 9.062 1 86.06 173 PHE A C 1
ATOM 1379 O O . PHE A 1 173 ? -8.336 28.375 9.133 1 86.06 173 PHE A O 1
ATOM 1386 N N . ALA A 1 174 ? -8.93 30.172 7.961 1 88.81 174 ALA A N 1
ATOM 1387 C CA . ALA A 1 174 ? -8.641 29.641 6.633 1 88.81 174 ALA A CA 1
ATOM 1388 C C . ALA A 1 174 ? -7.227 29.984 6.191 1 88.81 174 ALA A C 1
ATOM 1390 O O . ALA A 1 174 ? -6.625 30.938 6.707 1 88.81 174 ALA A O 1
ATOM 1391 N N . ALA A 1 175 ? -6.707 29.203 5.406 1 92.81 175 ALA A N 1
ATOM 1392 C CA . ALA A 1 175 ? -5.48 29.5 4.668 1 92.81 175 ALA A CA 1
ATOM 1393 C C . ALA A 1 175 ? -5.707 29.391 3.164 1 92.81 175 ALA A C 1
ATOM 1395 O O . ALA A 1 175 ? -6.543 28.609 2.707 1 92.81 175 ALA A O 1
ATOM 1396 N N . PRO A 1 176 ? -4.949 30.203 2.428 1 91.62 176 PRO A N 1
ATOM 1397 C CA . PRO A 1 176 ? -3.879 31.156 2.762 1 91.62 176 PRO A CA 1
ATOM 1398 C C . PRO A 1 176 ? -4.406 32.469 3.348 1 91.62 176 PRO A C 1
ATOM 1400 O O . PRO A 1 176 ? -5.582 32.781 3.176 1 91.62 176 PRO A O 1
ATOM 1403 N N . MET A 1 177 ? -3.512 33.156 4.055 1 92.19 177 MET A N 1
ATOM 1404 C CA . MET A 1 177 ? -3.842 34.469 4.594 1 92.19 177 MET A CA 1
ATOM 1405 C C . MET A 1 177 ? -3.322 35.562 3.684 1 92.19 177 MET A C 1
ATOM 1407 O O . MET A 1 177 ? -2.709 36.531 4.152 1 92.19 177 MET A O 1
ATOM 1411 N N . GLY A 1 178 ? -3.488 35.438 2.451 1 88.31 178 GLY A N 1
ATOM 1412 C CA . GLY A 1 178 ? -3.07 36.344 1.393 1 88.31 178 GLY A CA 1
ATOM 1413 C C . GLY A 1 178 ? -2.961 35.688 0.038 1 88.31 178 GLY A C 1
ATOM 1414 O O . GLY A 1 178 ? -2.98 34.438 -0.052 1 88.31 178 GLY A O 1
ATOM 1415 N N . TYR A 1 179 ? -2.879 36.469 -1 1 86.69 179 TYR A N 1
ATOM 1416 C CA . TYR A 1 179 ? -2.783 35.938 -2.348 1 86.69 179 TYR A CA 1
ATOM 1417 C C . TYR A 1 179 ? -1.426 36.219 -2.967 1 86.69 179 TYR A C 1
ATOM 1419 O O . TYR A 1 179 ? -0.892 35.438 -3.736 1 86.69 179 TYR A O 1
ATOM 1427 N N . THR A 1 180 ? -0.973 37.406 -2.729 1 89.88 180 THR A N 1
ATOM 1428 C CA . THR A 1 180 ? 0.377 37.812 -3.107 1 89.88 180 THR A CA 1
ATOM 1429 C C . THR A 1 180 ? 1.208 38.125 -1.871 1 89.88 180 THR A C 1
ATOM 1431 O O . THR A 1 180 ? 0.68 38.188 -0.759 1 89.88 180 THR A O 1
ATOM 1434 N N . ASN A 1 181 ? 2.488 38.438 -2.098 1 90.12 181 ASN A N 1
ATOM 1435 C CA . ASN A 1 181 ? 3.357 38.781 -0.977 1 90.12 181 ASN A CA 1
ATOM 1436 C C . ASN A 1 181 ? 3.111 40.188 -0.493 1 90.12 181 ASN A C 1
ATOM 1438 O O . ASN A 1 181 ? 3.852 40.719 0.349 1 90.12 181 ASN A O 1
ATOM 1442 N N . LYS A 1 182 ? 2.004 40.875 -1.011 1 90.56 182 LYS A N 1
ATOM 1443 C CA . LYS A 1 182 ? 1.656 42.219 -0.613 1 90.56 182 LYS A CA 1
ATOM 1444 C C . LYS A 1 182 ? 0.285 42.281 0.055 1 90.56 182 LYS A C 1
ATOM 1446 O O . LYS A 1 182 ? -0.207 43.344 0.402 1 90.56 182 LYS A O 1
ATOM 1451 N N . THR A 1 183 ? -0.268 41.219 0.103 1 91.06 183 THR A N 1
ATOM 1452 C CA . THR A 1 183 ? -1.611 41.156 0.667 1 91.06 183 THR A CA 1
ATOM 1453 C C . THR A 1 183 ? -1.659 40.219 1.874 1 91.06 183 THR A C 1
ATOM 1455 O O . THR A 1 183 ? -0.863 39.281 1.972 1 91.06 183 THR A O 1
ATOM 1458 N N . ARG A 1 184 ? -2.57 40.5 2.787 1 95.12 184 ARG A N 1
ATOM 1459 C CA . ARG A 1 184 ? -2.852 39.625 3.918 1 95.12 184 ARG A CA 1
ATOM 1460 C C . ARG A 1 184 ? -4.281 39.812 4.414 1 95.12 184 ARG A C 1
ATOM 1462 O O . ARG A 1 184 ? -4.684 40.906 4.754 1 95.12 184 ARG A O 1
ATOM 1469 N N . GLY A 1 185 ? -5.012 38.812 4.355 1 93.19 185 GLY A N 1
ATOM 1470 C CA . GLY A 1 185 ? -6.402 38.719 4.777 1 93.19 185 GLY A CA 1
ATOM 1471 C C . GLY A 1 185 ? -6.961 37.312 4.676 1 93.19 185 GLY A C 1
ATOM 1472 O O . GLY A 1 185 ? -6.492 36.5 3.871 1 93.19 185 GLY A O 1
ATOM 1473 N N . ALA A 1 186 ? -7.914 37.031 5.496 1 93.25 186 ALA A N 1
ATOM 1474 C CA . ALA A 1 186 ? -8.477 35.688 5.477 1 93.25 186 ALA A CA 1
ATOM 1475 C C . ALA A 1 186 ? -9.891 35.656 6.062 1 93.25 186 ALA A C 1
ATOM 1477 O O . ALA A 1 186 ? -10.305 36.625 6.703 1 93.25 186 ALA A O 1
ATOM 1478 N N . TRP A 1 187 ? -10.594 34.625 5.66 1 94.69 187 TRP A N 1
ATOM 1479 C CA . TRP A 1 187 ? -11.875 34.344 6.301 1 94.69 187 TRP A CA 1
ATOM 1480 C C . TRP A 1 187 ? -11.672 33.625 7.633 1 94.69 187 TRP A C 1
ATOM 1482 O O . TRP A 1 187 ? -10.789 32.781 7.762 1 94.69 187 TRP A O 1
ATOM 1492 N N . TYR A 1 188 ? -12.461 33.938 8.594 1 96.62 188 TYR A N 1
ATOM 1493 C CA . TYR A 1 188 ? -12.484 33.344 9.922 1 96.62 188 TYR A CA 1
ATOM 1494 C C . TYR A 1 188 ? -13.867 32.812 10.25 1 96.62 188 TYR A C 1
ATOM 1496 O O . TYR A 1 188 ? -14.875 33.5 10.102 1 96.62 188 TYR A O 1
ATOM 1504 N N . ALA A 1 189 ? -13.867 31.562 10.648 1 96.81 189 ALA A N 1
ATOM 1505 C CA . ALA A 1 189 ? -15.133 30.906 10.969 1 96.81 189 ALA A CA 1
ATOM 1506 C C . ALA A 1 189 ? -15.281 30.734 12.477 1 96.81 189 ALA A C 1
ATOM 1508 O O . ALA A 1 189 ? -14.336 30.344 13.164 1 96.81 189 ALA A O 1
ATOM 1509 N N . PHE A 1 190 ? -16.469 31.031 12.969 1 97 190 PHE A N 1
ATOM 1510 C CA . PHE A 1 190 ? -16.766 30.812 14.383 1 97 190 PHE A CA 1
ATOM 1511 C C . PHE A 1 190 ? -17.266 29.391 14.617 1 97 190 PHE A C 1
ATOM 1513 O O . PHE A 1 190 ? -18.062 28.875 13.828 1 97 190 PHE A O 1
ATOM 1520 N N . HIS A 1 191 ? -16.734 28.766 15.609 1 96.25 191 HIS A N 1
ATOM 1521 C CA . HIS A 1 191 ? -17.094 27.422 16.062 1 96.25 191 HIS A CA 1
ATOM 1522 C C . HIS A 1 191 ? -17.469 27.406 17.547 1 96.25 191 HIS A C 1
ATOM 1524 O O . HIS A 1 191 ? -17.047 28.297 18.281 1 96.25 191 HIS A O 1
ATOM 1530 N N . ARG A 1 192 ? -18.266 26.422 17.891 1 95.88 192 ARG A N 1
ATOM 1531 C CA . ARG A 1 192 ? -18.406 26.188 19.328 1 95.88 192 ARG A CA 1
ATOM 1532 C C . ARG A 1 192 ? -17.109 25.625 19.906 1 95.88 192 ARG A C 1
ATOM 1534 O O . ARG A 1 192 ? -16.422 24.812 19.281 1 95.88 192 ARG A O 1
ATOM 1541 N N . ASP A 1 193 ? -16.688 26.016 21.062 1 93.5 193 ASP A N 1
ATOM 1542 C CA . ASP A 1 193 ? -15.406 25.625 21.672 1 93.5 193 ASP A CA 1
ATOM 1543 C C . ASP A 1 193 ? -15.523 24.297 22.406 1 93.5 193 ASP A C 1
ATOM 1545 O O . ASP A 1 193 ? -15.148 24.188 23.578 1 93.5 193 ASP A O 1
ATOM 1549 N N . HIS A 1 194 ? -16.125 23.312 21.781 1 91.56 194 HIS A N 1
ATOM 1550 C CA . HIS A 1 194 ? -16.078 21.938 22.266 1 91.56 194 HIS A CA 1
ATOM 1551 C C . HIS A 1 194 ? -14.758 21.266 21.891 1 91.56 194 HIS A C 1
ATOM 1553 O O . HIS A 1 194 ? -14.141 21.609 20.875 1 91.56 194 HIS A O 1
ATOM 1559 N N . PRO A 1 195 ? -14.289 20.359 22.719 1 85.5 195 PRO A N 1
ATOM 1560 C CA . PRO A 1 195 ? -13.141 19.562 22.281 1 85.5 195 PRO A CA 1
ATOM 1561 C C . PRO A 1 195 ? -13.547 18.375 21.391 1 85.5 195 PRO A C 1
ATOM 1563 O O . PRO A 1 195 ? -14.289 17.5 21.844 1 85.5 195 PRO A O 1
ATOM 1566 N N . PRO A 1 196 ? -13.195 18.281 20.188 1 88.69 196 PRO A N 1
ATOM 1567 C CA . PRO A 1 196 ? -12.445 19.328 19.5 1 88.69 196 PRO A CA 1
ATOM 1568 C C . PRO A 1 196 ? -13.344 20.344 18.797 1 88.69 196 PRO A C 1
ATOM 1570 O O . PRO A 1 196 ? -14.43 19.984 18.328 1 88.69 196 PRO A O 1
ATOM 1573 N N . MET A 1 197 ? -12.859 21.391 18.641 1 90.12 197 MET A N 1
ATOM 1574 C CA . MET A 1 197 ? -13.633 22.516 18.094 1 90.12 197 MET A CA 1
ATOM 1575 C C . MET A 1 197 ? -13.859 22.328 16.609 1 90.12 197 MET A C 1
ATOM 1577 O O . MET A 1 197 ? -14.797 22.891 16.031 1 90.12 197 MET A O 1
ATOM 1581 N N . PHE A 1 198 ? -13.133 21.562 15.891 1 93.38 198 PHE A N 1
ATOM 1582 C CA . PHE A 1 198 ? -13.055 21.469 14.43 1 93.38 198 PHE A CA 1
ATOM 1583 C C . PHE A 1 198 ? -14.359 20.922 13.859 1 93.38 198 PHE A C 1
ATOM 1585 O O . PHE A 1 198 ? -14.656 21.125 12.68 1 93.38 198 PHE A O 1
ATOM 1592 N N . VAL A 1 199 ? -15.156 20.219 14.648 1 95.19 199 VAL A N 1
ATOM 1593 C CA . VAL A 1 199 ? -16.344 19.547 14.109 1 95.19 199 VAL A CA 1
ATOM 1594 C C . VAL A 1 199 ? -17.594 20.219 14.641 1 95.19 199 VAL A C 1
ATOM 1596 O O . VAL A 1 199 ? -18.672 19.625 14.641 1 95.19 199 VAL A O 1
ATOM 1599 N N . TYR A 1 200 ? -17.5 21.516 15.133 1 95.25 200 TYR A N 1
ATOM 1600 C CA . TYR A 1 200 ? -18.656 22.266 15.602 1 95.25 200 TYR A CA 1
ATOM 1601 C C . TYR A 1 200 ? -18.781 23.594 14.875 1 95.25 200 TYR A C 1
ATOM 1603 O O . TYR A 1 200 ? -18.906 24.641 15.5 1 95.25 200 TYR A O 1
ATOM 1611 N N . PRO A 1 201 ? -18.875 23.484 13.594 1 95.62 201 PRO A N 1
ATOM 1612 C CA . PRO A 1 201 ? -18.938 24.719 12.797 1 95.62 201 PRO A CA 1
ATOM 1613 C C . PRO A 1 201 ? -20.281 25.438 12.922 1 95.62 201 PRO A C 1
ATOM 1615 O O . PRO A 1 201 ? -21.312 24.797 13.078 1 95.62 201 PRO A O 1
ATOM 1618 N N . LEU A 1 202 ? -20.25 26.719 12.859 1 96.62 202 LEU A N 1
ATOM 1619 C CA . LEU A 1 202 ? -21.438 27.562 12.789 1 96.62 202 LEU A CA 1
ATOM 1620 C C . LEU A 1 202 ? -21.469 28.359 11.5 1 96.62 202 LEU A C 1
ATOM 1622 O O . LEU A 1 202 ? -20.406 28.641 10.914 1 96.62 202 LEU A O 1
ATOM 1626 N N . PRO A 1 203 ? -22.609 28.688 10.984 1 96.69 203 PRO A N 1
ATOM 1627 C CA . PRO A 1 203 ? -22.688 29.438 9.734 1 96.69 203 PRO A CA 1
ATOM 1628 C C . PRO A 1 203 ? -22.484 30.938 9.945 1 96.69 203 PRO A C 1
ATOM 1630 O O . PRO A 1 203 ? -23.312 31.75 9.492 1 96.69 203 PRO A O 1
ATOM 1633 N N . PHE A 1 204 ? -21.469 31.328 10.594 1 97.69 204 PHE A N 1
ATOM 1634 C CA . PHE A 1 204 ? -21.047 32.719 10.836 1 97.69 204 PHE A CA 1
ATOM 1635 C C . PHE A 1 204 ? -19.547 32.844 10.617 1 97.69 204 PHE A C 1
ATOM 1637 O O . PHE A 1 204 ? -18.734 32.281 11.359 1 97.69 204 PHE A O 1
ATOM 1644 N N . GLU A 1 205 ? -19.172 33.625 9.555 1 97.56 205 GLU A N 1
ATOM 1645 C CA . GLU A 1 205 ? -17.781 33.844 9.164 1 97.56 205 GLU A CA 1
ATOM 1646 C C . GLU A 1 205 ? -17.531 35.312 8.836 1 97.56 205 GLU A C 1
ATOM 1648 O O . GLU A 1 205 ? -18.438 36 8.375 1 97.56 205 GLU A O 1
ATOM 1653 N N . ILE A 1 206 ? -16.344 35.719 9.125 1 97.19 206 ILE A N 1
ATOM 1654 C CA . ILE A 1 206 ? -15.984 37.094 8.805 1 97.19 206 ILE A CA 1
ATOM 1655 C C . ILE A 1 206 ? -14.672 37.125 8.031 1 97.19 206 ILE A C 1
ATOM 1657 O O . ILE A 1 206 ? -13.82 36.25 8.203 1 97.19 206 ILE A O 1
ATOM 1661 N N . TYR A 1 207 ? -14.539 38.062 7.133 1 95.5 207 TYR A N 1
ATOM 1662 C CA . TYR A 1 207 ? -13.273 38.312 6.457 1 95.5 207 TYR A CA 1
ATOM 1663 C C . TYR A 1 207 ? -12.539 39.469 7.113 1 95.5 207 TYR A C 1
ATOM 1665 O O . TYR A 1 207 ? -13.125 40.562 7.34 1 95.5 207 TYR A O 1
ATOM 1673 N N . ILE A 1 208 ? -11.305 39.344 7.473 1 96.56 208 ILE A N 1
ATOM 1674 C CA . ILE A 1 208 ? -10.508 40.406 8.07 1 96.56 208 ILE A CA 1
ATOM 1675 C C . ILE A 1 208 ? -9.312 40.719 7.176 1 96.56 208 ILE A C 1
ATOM 1677 O O . ILE A 1 208 ? -8.547 39.844 6.805 1 96.56 208 ILE A O 1
ATOM 1681 N N . ASP A 1 209 ? -9.219 41.969 6.789 1 94.81 209 ASP A N 1
ATOM 1682 C CA . ASP A 1 209 ? -7.98 42.469 6.211 1 94.81 209 ASP A CA 1
ATOM 1683 C C . ASP A 1 209 ? -6.98 42.844 7.301 1 94.81 209 ASP A C 1
ATOM 1685 O O . ASP A 1 209 ? -7.246 43.719 8.117 1 94.81 209 ASP A O 1
ATOM 1689 N N . HIS A 1 210 ? -5.863 42.219 7.32 1 96.25 210 HIS A N 1
ATOM 1690 C CA . HIS A 1 210 ? -4.902 42.469 8.391 1 96.25 210 HIS A CA 1
ATOM 1691 C C . HIS A 1 210 ? -3.477 42.531 7.848 1 96.25 210 HIS A C 1
ATOM 1693 O O . HIS A 1 210 ? -2.564 41.906 8.414 1 96.25 210 HIS A O 1
ATOM 1699 N N . ALA A 1 211 ? -3.293 43.188 6.773 1 96.12 211 ALA A N 1
ATOM 1700 C CA . ALA A 1 211 ? -1.993 43.406 6.145 1 96.12 211 ALA A CA 1
ATOM 1701 C C . ALA A 1 211 ? -1.156 44.375 6.953 1 96.12 211 ALA A C 1
ATOM 1703 O O . ALA A 1 211 ? -1.698 45.281 7.605 1 96.12 211 ALA A O 1
ATOM 1704 N N . GLY A 1 212 ? 0.14 44.188 6.883 1 96.56 212 GLY A N 1
ATOM 1705 C CA . GLY A 1 212 ? 1.073 45.094 7.527 1 96.56 212 GLY A CA 1
ATOM 1706 C C . GLY A 1 212 ? 1.212 44.844 9.016 1 96.56 212 GLY A C 1
ATOM 1707 O O . GLY A 1 212 ? 0.635 43.906 9.555 1 96.56 212 GLY A O 1
ATOM 1708 N N . SER A 1 213 ? 2.006 45.75 9.641 1 97.44 213 SER A N 1
ATOM 1709 C CA . SER A 1 213 ? 2.293 45.562 11.062 1 97.44 213 SER A CA 1
ATOM 1710 C C . SER A 1 213 ? 1.489 46.531 11.93 1 97.44 213 SER A C 1
ATOM 1712 O O . SER A 1 213 ? 1.472 46.375 13.156 1 97.44 213 SER A O 1
ATOM 1714 N N . ASP A 1 214 ? 0.813 47.5 11.32 1 97.25 214 ASP A N 1
ATOM 1715 C CA . ASP A 1 214 ? -0.032 48.438 12.047 1 97.25 214 ASP A CA 1
ATOM 1716 C C . ASP A 1 214 ? -1.436 47.875 12.25 1 97.25 214 ASP A C 1
ATOM 1718 O O . ASP A 1 214 ? -2.301 48 11.383 1 97.25 214 ASP A O 1
ATOM 1722 N N . THR A 1 215 ? -1.674 47.406 13.438 1 97.19 215 THR A N 1
ATOM 1723 C CA . THR A 1 215 ? -2.91 46.688 13.703 1 97.19 215 THR A CA 1
ATOM 1724 C C . THR A 1 215 ? -4.102 47.656 13.734 1 97.19 215 THR A C 1
ATOM 1726 O O . THR A 1 215 ? -5.254 47.219 13.656 1 97.19 215 THR A O 1
ATOM 1729 N N . SER A 1 216 ? -3.881 48.906 13.875 1 96.44 216 SER A N 1
ATOM 1730 C CA . SER A 1 216 ? -4.969 49.875 13.875 1 96.44 216 SER A CA 1
ATOM 1731 C C . SER A 1 216 ? -5.625 49.969 12.5 1 96.44 216 SER A C 1
ATOM 1733 O O . SER A 1 216 ? -6.746 50.469 12.375 1 96.44 216 SER A O 1
ATOM 1735 N N . LYS A 1 217 ? -4.949 49.469 11.508 1 96.75 217 LYS A N 1
ATOM 1736 C CA . LYS A 1 217 ? -5.465 49.562 10.141 1 96.75 217 LYS A CA 1
ATOM 1737 C C . LYS A 1 217 ? -6.234 48.281 9.773 1 96.75 217 LYS A C 1
ATOM 1739 O O . LYS A 1 217 ? -6.84 48.219 8.711 1 96.75 217 LYS A O 1
ATOM 1744 N N . TRP A 1 218 ? -6.188 47.312 10.625 1 97.69 218 TRP A N 1
ATOM 1745 C CA . TRP A 1 218 ? -6.895 46.062 10.375 1 97.69 218 TRP A CA 1
ATOM 1746 C C . TRP A 1 218 ? -8.406 46.25 10.492 1 97.69 218 TRP A C 1
ATOM 1748 O O . TRP A 1 218 ? -8.867 47.062 11.312 1 97.69 218 TRP A O 1
ATOM 1758 N N . SER A 1 219 ? -9.195 45.5 9.578 1 95.62 219 SER A N 1
ATOM 1759 C CA . SER A 1 219 ? -10.641 45.75 9.602 1 95.62 219 SER A CA 1
ATOM 1760 C C . SER A 1 219 ? -11.406 44.531 9.086 1 95.62 219 SER A C 1
ATOM 1762 O O . SER A 1 219 ? -10.883 43.75 8.297 1 95.62 219 SER A O 1
ATOM 1764 N N . VAL A 1 220 ? -12.602 44.469 9.57 1 96.31 220 VAL A N 1
ATOM 1765 C CA . VAL A 1 220 ? -13.531 43.469 9.055 1 96.31 220 VAL A CA 1
ATOM 1766 C C . VAL A 1 220 ? -14.102 43.938 7.715 1 96.31 220 VAL A C 1
ATOM 1768 O O . VAL A 1 220 ? -14.711 45 7.633 1 96.31 220 VAL A O 1
ATOM 1771 N N . GLY A 1 221 ? -13.898 43.094 6.684 1 91.25 221 GLY A N 1
ATOM 1772 C CA . GLY A 1 221 ? -14.312 43.531 5.355 1 91.25 221 GLY A CA 1
ATOM 1773 C C . GLY A 1 221 ? -15.641 42.906 4.93 1 91.25 221 GLY A C 1
ATOM 1774 O O . GLY A 1 221 ? -16.406 43.562 4.195 1 91.25 221 GLY A O 1
ATOM 1775 N N . LYS A 1 222 ? -15.906 41.688 5.207 1 94.25 222 LYS A N 1
ATOM 1776 C CA . LYS A 1 222 ? -17.141 41 4.844 1 94.25 222 LYS A CA 1
ATOM 1777 C C . LYS A 1 222 ? -17.609 40.094 5.98 1 94.25 222 LYS A C 1
ATOM 1779 O O . LYS A 1 222 ? -16.812 39.719 6.848 1 94.25 222 LYS A O 1
ATOM 1784 N N . VAL A 1 223 ? -18.906 39.844 5.934 1 96.75 223 VAL A N 1
ATOM 1785 C CA . VAL A 1 223 ? -19.484 38.938 6.934 1 96.75 223 VAL A CA 1
ATOM 1786 C C . VAL A 1 223 ? -20.438 37.969 6.258 1 96.75 223 VAL A C 1
ATOM 1788 O O . VAL A 1 223 ? -21.25 38.344 5.426 1 96.75 223 VAL A O 1
ATOM 1791 N N . TYR A 1 224 ? -20.234 36.719 6.508 1 96.19 224 TYR A N 1
ATOM 1792 C CA . TYR A 1 224 ? -21.078 35.625 6.059 1 96.19 224 TYR A CA 1
ATOM 1793 C C . TYR A 1 224 ? -21.938 35.094 7.199 1 96.19 224 TYR A C 1
ATOM 1795 O O . TYR A 1 224 ? -21.422 34.75 8.266 1 96.19 224 TYR A O 1
ATOM 1803 N N . TYR A 1 225 ? -23.281 35.062 7.008 1 97.19 225 TYR A N 1
ATOM 1804 C CA . TYR A 1 225 ? -24.219 34.531 8 1 97.19 225 TYR A CA 1
ATOM 1805 C C . TYR A 1 225 ? -25.328 33.75 7.328 1 97.19 225 TYR A C 1
ATOM 1807 O O . TYR A 1 225 ? -26.078 34.25 6.508 1 97.19 225 TYR A O 1
ATOM 1815 N N . ASN A 1 226 ? -25.375 32.469 7.605 1 95.31 226 ASN A N 1
ATOM 1816 C CA . ASN A 1 226 ? -26.453 31.578 7.184 1 95.31 226 ASN A CA 1
ATOM 1817 C C . ASN A 1 226 ? -26.688 31.641 5.676 1 95.31 226 ASN A C 1
ATOM 1819 O O . ASN A 1 226 ? -27.812 31.859 5.223 1 95.31 226 ASN A O 1
ATOM 1823 N N . GLY A 1 227 ? -25.609 31.531 4.965 1 92.06 227 GLY A N 1
ATOM 1824 C CA . GLY A 1 227 ? -25.688 31.5 3.514 1 92.06 227 GLY A CA 1
ATOM 1825 C C . GLY A 1 227 ? -25.766 32.875 2.879 1 92.06 227 GLY A C 1
ATOM 1826 O O . GLY A 1 227 ? -25.828 33 1.653 1 92.06 227 GLY A O 1
ATOM 1827 N N . GLN A 1 228 ? -25.703 33.938 3.705 1 93.44 228 GLN A N 1
ATOM 1828 C CA . GLN A 1 228 ? -25.844 35.312 3.229 1 93.44 228 GLN A CA 1
ATOM 1829 C C . GLN A 1 228 ? -24.547 36.094 3.436 1 93.44 228 GLN A C 1
ATOM 1831 O O . GLN A 1 228 ? -23.859 35.906 4.441 1 93.44 228 GLN A O 1
ATOM 1836 N N . LEU A 1 229 ? -24.219 36.969 2.418 1 94.5 229 LEU A N 1
ATOM 1837 C CA . LEU A 1 229 ? -23 37.781 2.473 1 94.5 229 LEU A CA 1
ATOM 1838 C C . LEU A 1 229 ? -23.344 39.25 2.688 1 94.5 229 LEU A C 1
ATOM 1840 O O . LEU A 1 229 ? -24.266 39.781 2.074 1 94.5 229 LEU A O 1
ATOM 1844 N N . PHE A 1 230 ? -22.594 39.906 3.566 1 95.44 230 PHE A N 1
ATOM 1845 C CA . PHE A 1 230 ? -22.75 41.312 3.875 1 95.44 230 PHE A CA 1
ATOM 1846 C C . PHE A 1 230 ? -21.422 42.062 3.75 1 95.44 230 PHE A C 1
ATOM 1848 O O . PHE A 1 230 ? -20.359 41.5 4.051 1 95.44 230 PHE A O 1
ATOM 1855 N N . ASP A 1 231 ? -21.453 43.281 3.434 1 93.31 231 ASP A N 1
ATOM 1856 C CA . ASP A 1 231 ? -20.25 44.062 3.182 1 93.31 231 ASP A CA 1
ATOM 1857 C C . ASP A 1 231 ? -19.656 44.594 4.484 1 93.31 231 ASP A C 1
ATOM 1859 O O . ASP A 1 231 ? -18.531 45.094 4.504 1 93.31 231 ASP A O 1
ATOM 1863 N N . SER A 1 232 ? -20.453 44.469 5.539 1 95.12 232 SER A N 1
ATOM 1864 C CA . SER A 1 232 ? -19.969 44.875 6.855 1 95.12 232 SER A CA 1
ATOM 1865 C C . SER A 1 232 ? -20.781 44.219 7.969 1 95.12 232 SER A C 1
ATOM 1867 O O . SER A 1 232 ? -21.891 43.719 7.727 1 95.12 232 SER A O 1
ATOM 1869 N N . LEU A 1 233 ? -20.188 44.281 9.164 1 97.06 233 LEU A N 1
ATOM 1870 C CA . LEU A 1 233 ? -20.922 43.781 10.32 1 97.06 233 LEU A CA 1
ATOM 1871 C C . LEU A 1 233 ? -22.156 44.625 10.578 1 97.06 233 LEU A C 1
ATOM 1873 O O . LEU A 1 233 ? -23.219 44.094 10.914 1 97.06 233 LEU A O 1
ATOM 1877 N N . ASP A 1 234 ? -22.062 45.938 10.383 1 96.62 234 ASP A N 1
ATOM 1878 C CA . ASP A 1 234 ? -23.188 46.844 10.586 1 96.62 234 ASP A CA 1
ATOM 1879 C C . ASP A 1 234 ? -24.328 46.531 9.625 1 96.62 234 ASP A C 1
ATOM 1881 O O . ASP A 1 234 ? -25.5 46.562 10.016 1 96.62 234 ASP A O 1
ATOM 1885 N N . ALA A 1 235 ? -23.938 46.312 8.414 1 96.44 235 ALA A N 1
ATOM 1886 C CA . ALA A 1 235 ? -24.953 45.938 7.434 1 96.44 235 ALA A CA 1
ATOM 1887 C C . ALA A 1 235 ? -25.719 44.719 7.863 1 96.44 235 ALA A C 1
ATOM 1889 O O . ALA A 1 235 ? -26.938 44.625 7.707 1 96.44 235 ALA A O 1
ATOM 1890 N N . LEU A 1 236 ? -25.062 43.688 8.359 1 97.38 236 LEU A N 1
ATOM 1891 C CA . LEU A 1 236 ? -25.703 42.5 8.859 1 97.38 236 LEU A CA 1
ATOM 1892 C C . LEU A 1 236 ? -26.625 42.812 10.031 1 97.38 236 LEU A C 1
ATOM 1894 O O . LEU A 1 236 ? -27.781 42.344 10.07 1 97.38 236 LEU A O 1
ATOM 1898 N N . LEU A 1 237 ? -26.188 43.656 10.961 1 97.06 237 LEU A N 1
ATOM 1899 C CA . LEU A 1 237 ? -26.922 43.906 12.188 1 97.06 237 LEU A CA 1
ATOM 1900 C C . LEU A 1 237 ? -28.156 44.75 11.906 1 97.06 237 LEU A C 1
ATOM 1902 O O . LEU A 1 237 ? -29.203 44.562 12.547 1 97.06 237 LEU A O 1
ATOM 1906 N N . VAL A 1 238 ? -28.047 45.625 10.969 1 96.25 238 VAL A N 1
ATOM 1907 C CA . VAL A 1 238 ? -29.203 46.438 10.57 1 96.25 238 VAL A CA 1
ATOM 1908 C C . VAL A 1 238 ? -30.281 45.531 10.016 1 96.25 238 VAL A C 1
ATOM 1910 O O . VAL A 1 238 ? -31.469 45.656 10.359 1 96.25 238 VAL A O 1
ATOM 1913 N N . THR A 1 239 ? -29.828 44.719 9.156 1 95.62 239 THR A N 1
ATOM 1914 C CA . THR A 1 239 ? -30.766 43.781 8.547 1 95.62 239 THR A CA 1
ATOM 1915 C C . THR A 1 239 ? -31.328 42.812 9.586 1 95.62 239 THR A C 1
ATOM 1917 O O . THR A 1 239 ? -32.5 42.438 9.516 1 95.62 239 THR A O 1
ATOM 1920 N N . TYR A 1 240 ? -30.516 42.344 10.523 1 95.75 240 TYR A N 1
ATOM 1921 C CA . TYR A 1 240 ? -30.953 41.438 11.594 1 95.75 240 TYR A CA 1
ATOM 1922 C C . TYR A 1 240 ? -32 42.094 12.461 1 95.75 240 TYR A C 1
ATOM 1924 O O . TYR A 1 240 ? -33.031 41.469 12.789 1 95.75 240 TYR A O 1
ATOM 1932 N N . ASP A 1 241 ? -31.828 43.344 12.797 1 94.38 241 ASP A N 1
ATOM 1933 C CA . ASP A 1 241 ? -32.75 44.125 13.641 1 94.38 241 ASP A CA 1
ATOM 1934 C C . ASP A 1 241 ? -34.062 44.375 12.922 1 94.38 241 ASP A C 1
ATOM 1936 O O . ASP A 1 241 ? -35.125 44.438 13.547 1 94.38 241 ASP A O 1
ATOM 1940 N N . ALA A 1 242 ? -33.906 44.5 11.656 1 94.81 242 ALA A N 1
ATOM 1941 C CA . ALA A 1 242 ? -35.094 44.75 10.852 1 94.81 242 ALA A CA 1
ATOM 1942 C C . ALA A 1 242 ? -35.875 43.469 10.602 1 94.81 242 ALA A C 1
ATOM 1944 O O . ALA A 1 242 ? -37 43.5 10.062 1 94.81 242 ALA A O 1
ATOM 1945 N N . ASP A 1 243 ? -35.312 42.344 10.961 1 93 243 ASP A N 1
ATOM 1946 C CA . ASP A 1 243 ? -35.938 41.031 10.797 1 93 243 ASP A CA 1
ATOM 1947 C C . ASP A 1 243 ? -36.25 40.75 9.32 1 93 243 ASP A C 1
ATOM 1949 O O . ASP A 1 243 ? -37.312 40.25 8.984 1 93 243 ASP A O 1
ATOM 1953 N N . THR A 1 244 ? -35.312 41.125 8.461 1 91.5 244 THR A N 1
ATOM 1954 C CA . THR A 1 244 ? -35.531 40.938 7.027 1 91.5 244 THR A CA 1
ATOM 1955 C C . THR A 1 244 ? -34.594 39.906 6.453 1 91.5 244 THR A C 1
ATOM 1957 O O . THR A 1 244 ? -34.625 39.625 5.254 1 91.5 244 THR A O 1
ATOM 1960 N N . LEU A 1 245 ? -33.688 39.438 7.211 1 90.81 245 LEU A N 1
ATOM 1961 C CA . LEU A 1 245 ? -32.781 38.438 6.684 1 90.81 245 LEU A CA 1
ATOM 1962 C C . LEU A 1 245 ? -33.188 37.031 7.113 1 90.81 245 LEU A C 1
ATOM 1964 O O . LEU A 1 245 ? -34.062 36.875 7.953 1 90.81 245 LEU A O 1
ATOM 1968 N N . ASN A 1 246 ? -32.656 36.031 6.492 1 91.25 246 ASN A N 1
ATOM 1969 C CA . ASN A 1 246 ? -32.875 34.625 6.871 1 91.25 246 ASN A CA 1
ATOM 1970 C C . ASN A 1 246 ? -32.125 34.281 8.148 1 91.25 246 ASN A C 1
ATOM 1972 O O . ASN A 1 246 ? -30.906 34.062 8.125 1 91.25 246 ASN A O 1
ATOM 1976 N N . LYS A 1 247 ? -32.844 34.188 9.219 1 91.94 247 LYS A N 1
ATOM 1977 C CA . LYS A 1 247 ? -32.25 33.875 10.508 1 91.94 247 LYS A CA 1
ATOM 1978 C C . LYS A 1 247 ? -32.188 32.344 10.734 1 91.94 247 LYS A C 1
ATOM 1980 O O . LYS A 1 247 ? -32.906 31.594 10.07 1 91.94 247 LYS A O 1
ATOM 1985 N N . THR A 1 248 ? -31.234 31.953 11.578 1 91.69 248 THR A N 1
ATOM 1986 C CA . THR A 1 248 ? -31.125 30.547 11.938 1 91.69 248 THR A CA 1
ATOM 1987 C C . THR A 1 248 ? -31.047 30.375 13.453 1 91.69 248 THR A C 1
ATOM 1989 O O . THR A 1 248 ? -30.734 31.328 14.172 1 91.69 248 THR A O 1
ATOM 1992 N N . LYS A 1 249 ? -31.516 29.234 13.953 1 93.5 249 LYS A N 1
ATOM 1993 C CA . LYS A 1 249 ? -31.328 28.781 15.336 1 93.5 249 LYS A CA 1
ATOM 1994 C C . LYS A 1 249 ? -30.734 27.375 15.383 1 93.5 249 LYS A C 1
ATOM 1996 O O . LYS A 1 249 ? -31.391 26.406 15.008 1 93.5 249 LYS A O 1
ATOM 2001 N N . ILE A 1 250 ? -29.562 27.344 15.828 1 94.62 250 ILE A N 1
ATOM 2002 C CA . ILE A 1 250 ? -28.828 26.078 15.883 1 94.62 250 ILE A CA 1
ATOM 2003 C C . ILE A 1 250 ? -28.625 25.672 17.328 1 94.62 250 ILE A C 1
ATOM 2005 O O . ILE A 1 250 ? -27.766 26.219 18.031 1 94.62 250 ILE A O 1
ATOM 2009 N N . PRO A 1 251 ? -29.281 24.625 17.797 1 90.62 251 PRO A N 1
ATOM 2010 C CA . PRO A 1 251 ? -29.109 24.188 19.188 1 90.62 251 PRO A CA 1
ATOM 2011 C C . PRO A 1 251 ? -27.812 23.406 19.391 1 90.62 251 PRO A C 1
ATOM 2013 O O . PRO A 1 251 ? -27.25 22.875 18.438 1 90.62 251 PRO A O 1
ATOM 2016 N N . ASP A 1 252 ? -27.25 23.547 20.688 1 87.62 252 ASP A N 1
ATOM 2017 C CA . ASP A 1 252 ? -26.125 22.703 21.078 1 87.62 252 ASP A CA 1
ATOM 2018 C C . ASP A 1 252 ? -26.609 21.328 21.516 1 87.62 252 ASP A C 1
ATOM 2020 O O . ASP A 1 252 ? -27.359 21.203 22.484 1 87.62 252 ASP A O 1
ATOM 2024 N N . THR A 1 253 ? -26.422 20.312 20.844 1 77.5 253 THR A N 1
ATOM 2025 C CA . THR A 1 253 ? -27 19.016 21.188 1 77.5 253 THR A CA 1
ATOM 2026 C C . THR A 1 253 ? -25.906 18.062 21.656 1 77.5 253 THR A C 1
ATOM 2028 O O . THR A 1 253 ? -24.906 18.484 22.25 1 77.5 253 THR A O 1
ATOM 2031 N N . ASP A 1 254 ? -25.484 17.047 20.969 1 81.44 254 ASP A N 1
ATOM 2032 C CA . ASP A 1 254 ? -24.719 15.859 21.344 1 81.44 254 ASP A CA 1
ATOM 2033 C C . ASP A 1 254 ? -23.234 16.078 21.109 1 81.44 254 ASP A C 1
ATOM 2035 O O . ASP A 1 254 ? -22.828 16.531 20.047 1 81.44 254 ASP A O 1
ATOM 2039 N N . THR A 1 255 ? -22.359 15.922 22.203 1 89.69 255 THR A N 1
ATOM 2040 C CA . THR A 1 255 ? -20.922 16.047 22.047 1 89.69 255 THR A CA 1
ATOM 2041 C C . THR A 1 255 ? -20.234 14.688 22.109 1 89.69 255 THR A C 1
ATOM 2043 O O . THR A 1 255 ? -19.016 14.586 21.938 1 89.69 255 THR A O 1
ATOM 2046 N N . LEU A 1 256 ? -21 13.727 22.234 1 92 256 LEU A N 1
ATOM 2047 C CA . LEU A 1 256 ? -20.453 12.383 22.344 1 92 256 LEU A CA 1
ATOM 2048 C C . LEU A 1 256 ? -19.812 11.953 21.031 1 92 256 LEU A C 1
ATOM 2050 O O . LEU A 1 256 ? -18.812 11.227 21.016 1 92 256 LEU A O 1
ATOM 2054 N N . PHE A 1 257 ? -20.328 12.375 19.891 1 93.62 257 PHE A N 1
ATOM 2055 C CA . PHE A 1 257 ? -19.906 11.922 18.578 1 93.62 257 PHE A CA 1
ATOM 2056 C C . PHE A 1 257 ? -18.469 12.32 18.297 1 93.62 257 PHE A C 1
ATOM 2058 O O . PHE A 1 257 ? -17.781 11.688 17.484 1 93.62 257 PHE A O 1
ATOM 2065 N N . SER A 1 258 ? -18 13.344 18.922 1 93.56 258 SER A N 1
ATOM 2066 C CA . SER A 1 258 ? -16.656 13.852 18.656 1 93.56 258 SER A CA 1
ATOM 2067 C C . SER A 1 258 ? -15.68 13.414 19.75 1 93.56 258 SER A C 1
ATOM 2069 O O . SER A 1 258 ? -14.523 13.852 19.766 1 93.56 258 SER A O 1
ATOM 2071 N N . SER A 1 259 ? -16.078 12.594 20.609 1 92.56 259 SER A N 1
ATOM 2072 C CA . SER A 1 259 ? -15.234 12.109 21.703 1 92.56 259 SER A CA 1
ATOM 2073 C C . SER A 1 259 ? -14.664 10.734 21.391 1 92.56 259 SER A C 1
ATOM 2075 O O . SER A 1 259 ? -15.086 10.086 20.422 1 92.56 259 SER A O 1
ATOM 2077 N N . TYR A 1 260 ? -13.711 10.344 22.188 1 92.44 260 TYR A N 1
ATOM 2078 C CA . TYR A 1 260 ? -13.148 9.008 22.094 1 92.44 260 TYR A CA 1
ATOM 2079 C C . TYR A 1 260 ? -13.742 8.094 23.172 1 92.44 260 TYR A C 1
ATOM 2081 O O . TYR A 1 260 ? -13.25 6.977 23.375 1 92.44 260 TYR A O 1
ATOM 2089 N N . GLU A 1 261 ? -14.781 8.617 23.734 1 92.5 261 GLU A N 1
ATOM 2090 C CA . GLU A 1 261 ? -15.477 7.762 24.703 1 92.5 261 GLU A CA 1
ATOM 2091 C C . GLU A 1 261 ? -16.109 6.555 24.016 1 92.5 261 GLU A C 1
ATOM 2093 O O . GLU A 1 261 ? -16.656 6.676 22.922 1 92.5 261 GLU A O 1
ATOM 2098 N N . ARG A 1 262 ? -15.969 5.508 24.703 1 93.38 262 ARG A N 1
ATOM 2099 C CA . ARG A 1 262 ? -16.5 4.281 24.109 1 93.38 262 ARG A CA 1
ATOM 2100 C C . ARG A 1 262 ? -18.031 4.309 24.094 1 93.38 262 ARG A C 1
ATOM 2102 O O . ARG A 1 262 ? -18.672 4.773 25.031 1 93.38 262 ARG A O 1
ATOM 2109 N N . ARG A 1 263 ? -18.641 3.834 23.047 1 93.81 263 ARG A N 1
ATOM 2110 C CA . ARG A 1 263 ? -20.094 3.705 22.938 1 93.81 263 ARG A CA 1
ATOM 2111 C C . ARG A 1 263 ? -20.469 2.562 22 1 93.81 263 ARG A C 1
ATOM 2113 O O . ARG A 1 263 ? -19.641 2.115 21.203 1 93.81 263 ARG A O 1
ATOM 2120 N N . GLY A 1 264 ? -21.656 2.107 22.172 1 89.44 264 GLY A N 1
ATOM 2121 C CA . GLY A 1 264 ? -22.109 0.955 21.406 1 89.44 264 GLY A CA 1
ATOM 2122 C C . GLY A 1 264 ? -21.672 -0.367 22.016 1 89.44 264 GLY A C 1
ATOM 2123 O O . GLY A 1 264 ? -21.219 -0.414 23.156 1 89.44 264 GLY A O 1
ATOM 2124 N N . ARG A 1 265 ? -21.844 -1.424 21.234 1 87.38 265 ARG A N 1
ATOM 2125 C CA . ARG A 1 265 ? -21.469 -2.754 21.703 1 87.38 265 ARG A CA 1
ATOM 2126 C C . ARG A 1 265 ? -19.953 -2.906 21.781 1 87.38 265 ARG A C 1
ATOM 2128 O O . ARG A 1 265 ? -19.25 -2.645 20.797 1 87.38 265 ARG A O 1
ATOM 2135 N N . PRO A 1 266 ? -19.469 -3.312 22.938 1 90 266 PRO A N 1
ATOM 2136 C CA . PRO A 1 266 ? -18.016 -3.453 23.094 1 90 266 PRO A CA 1
ATOM 2137 C C . PRO A 1 266 ? -17.438 -4.531 22.172 1 90 266 PRO A C 1
ATOM 2139 O O . PRO A 1 266 ? -18.062 -5.578 21.969 1 90 266 PRO A O 1
ATOM 2142 N N . GLN A 1 267 ? -16.375 -4.309 21.656 1 90.06 267 GLN A N 1
ATOM 2143 C CA . GLN A 1 267 ? -15.586 -5.262 20.891 1 90.06 267 GLN A CA 1
ATOM 2144 C C . GLN A 1 267 ? -14.125 -5.242 21.328 1 90.06 267 GLN A C 1
ATOM 2146 O O . GLN A 1 267 ? -13.391 -4.297 21.031 1 90.06 267 GLN A O 1
ATOM 2151 N N . PRO A 1 268 ? -13.609 -6.203 21.906 1 90.31 268 PRO A N 1
ATOM 2152 C CA . PRO A 1 268 ? -14.328 -7.434 22.25 1 90.31 268 PRO A CA 1
ATOM 2153 C C . PRO A 1 268 ? -15.375 -7.223 23.344 1 90.31 268 PRO A C 1
ATOM 2155 O O . PRO A 1 268 ? -15.367 -6.188 24.016 1 90.31 268 PRO A O 1
ATOM 2158 N N . SER A 1 269 ? -16.203 -8.211 23.484 1 88.19 269 SER A N 1
ATOM 2159 C CA . SER A 1 269 ? -17.297 -8.117 24.453 1 88.19 269 SER A CA 1
ATOM 2160 C C . SER A 1 269 ? -16.75 -8.008 25.875 1 88.19 269 SER A C 1
ATOM 2162 O O . SER A 1 269 ? -17.312 -7.273 26.703 1 88.19 269 SER A O 1
ATOM 2164 N N . LYS A 1 270 ? -15.719 -8.719 26.156 1 90.69 270 LYS A N 1
ATOM 2165 C CA . LYS A 1 270 ? -14.953 -8.578 27.391 1 90.69 270 LYS A CA 1
ATOM 2166 C C . LYS A 1 270 ? -13.602 -7.918 27.125 1 90.69 270 LYS A C 1
ATOM 2168 O O . LYS A 1 270 ? -12.891 -8.297 26.188 1 90.69 270 LYS A O 1
ATOM 2173 N N . PRO A 1 271 ? -13.367 -6.918 27.938 1 92.38 271 PRO A N 1
ATOM 2174 C CA . PRO A 1 271 ? -12.086 -6.246 27.703 1 92.38 271 PRO A CA 1
ATOM 2175 C C . PRO A 1 271 ? -10.898 -7.199 27.812 1 92.38 271 PRO A C 1
ATOM 2177 O O . PRO A 1 271 ? -10.711 -7.859 28.828 1 92.38 271 PRO A O 1
ATOM 2180 N N . MET A 1 272 ? -10.203 -7.324 26.781 1 93.19 272 MET A N 1
ATOM 2181 C CA . MET A 1 272 ? -8.992 -8.133 26.656 1 93.19 272 MET A CA 1
ATOM 2182 C C . MET A 1 272 ? -7.918 -7.387 25.875 1 93.19 272 MET A C 1
ATOM 2184 O O . MET A 1 272 ? -8.227 -6.621 24.953 1 93.19 272 MET A O 1
ATOM 2188 N N . ARG A 1 273 ? -6.676 -7.723 26.266 1 92.31 273 ARG A N 1
ATOM 2189 C CA . ARG A 1 273 ? -5.594 -7.152 25.469 1 92.31 273 ARG A CA 1
ATOM 2190 C C . ARG A 1 273 ? -5.48 -7.855 24.109 1 92.31 273 ARG A C 1
ATOM 2192 O O . ARG A 1 273 ? -5.664 -9.07 24.031 1 92.31 273 ARG A O 1
ATOM 2199 N N . GLY A 1 274 ? -5.207 -6.996 23.062 1 91.5 274 GLY A N 1
ATOM 2200 C CA . GLY A 1 274 ? -4.824 -7.594 21.797 1 91.5 274 GLY A CA 1
ATOM 2201 C C . GLY A 1 274 ? -3.387 -8.086 21.781 1 91.5 274 GLY A C 1
ATOM 2202 O O . GLY A 1 274 ? -2.646 -7.887 22.734 1 91.5 274 GLY A O 1
ATOM 2203 N N . PRO A 1 275 ? -3.008 -8.672 20.625 1 91.44 275 PRO A N 1
ATOM 2204 C CA . PRO A 1 275 ? -1.614 -9.109 20.5 1 91.44 275 PRO A CA 1
ATOM 2205 C C . PRO A 1 275 ? -0.62 -7.961 20.672 1 91.44 275 PRO A C 1
ATOM 2207 O O . PRO A 1 275 ? -0.87 -6.852 20.188 1 91.44 275 PRO A O 1
ATOM 2210 N N . GLU A 1 276 ? 0.481 -8.25 21.266 1 88 276 GLU A N 1
ATOM 2211 C CA . GLU A 1 276 ? 1.547 -7.273 21.484 1 88 276 GLU A CA 1
ATOM 2212 C C . GLU A 1 276 ? 2.875 -7.777 20.922 1 88 276 GLU A C 1
ATOM 2214 O O . GLU A 1 276 ? 3.062 -8.984 20.734 1 88 276 GLU A O 1
ATOM 2219 N N . LEU A 1 277 ? 3.715 -6.832 20.594 1 86.19 277 LEU A N 1
ATOM 2220 C CA . LEU A 1 277 ? 5.07 -7.141 20.156 1 86.19 277 LEU A CA 1
ATOM 2221 C C . LEU A 1 277 ? 6.02 -7.234 21.344 1 86.19 277 LEU A C 1
ATOM 2223 O O . LEU A 1 277 ? 5.945 -6.422 22.266 1 86.19 277 LEU A O 1
ATOM 2227 N N . TYR A 1 278 ? 6.902 -8.234 21.359 1 82.88 278 TYR A N 1
ATOM 2228 C CA . TYR A 1 278 ? 7.949 -8.328 22.375 1 82.88 278 TYR A CA 1
ATOM 2229 C C . TYR A 1 278 ? 9.266 -8.797 21.75 1 82.88 278 TYR A C 1
ATOM 2231 O O . TYR A 1 278 ? 9.266 -9.445 20.703 1 82.88 278 TYR A O 1
ATOM 2239 N N . GLU A 1 279 ? 10.32 -8.453 22.422 1 89.44 279 GLU A N 1
ATOM 2240 C CA . GLU A 1 279 ? 11.664 -8.82 21.984 1 89.44 279 GLU A CA 1
ATOM 2241 C C . GLU A 1 279 ? 12.273 -9.883 22.891 1 89.44 279 GLU A C 1
ATOM 2243 O O . GLU A 1 279 ? 12.961 -9.555 23.859 1 89.44 279 GLU A O 1
ATOM 2248 N N . PRO A 1 280 ? 12.164 -11.109 22.422 1 86.38 280 PRO A N 1
ATOM 2249 C CA . PRO A 1 280 ? 12.625 -12.18 23.312 1 86.38 280 PRO A CA 1
ATOM 2250 C C . PRO A 1 280 ? 14.102 -12.055 23.672 1 86.38 280 PRO A C 1
ATOM 2252 O O . PRO A 1 280 ? 14.5 -12.445 24.781 1 86.38 280 PRO A O 1
ATOM 2255 N N . ASP A 1 281 ? 14.938 -11.602 22.781 1 90.12 281 ASP A N 1
ATOM 2256 C CA . ASP A 1 281 ? 16.375 -11.516 23.016 1 90.12 281 ASP A CA 1
ATOM 2257 C C . ASP A 1 281 ? 16.828 -10.062 23.094 1 90.12 281 ASP A C 1
ATOM 2259 O O . ASP A 1 281 ? 18 -9.758 22.875 1 90.12 281 ASP A O 1
ATOM 2263 N N . GLY A 1 282 ? 15.812 -9.148 23.359 1 89 282 GLY A N 1
ATOM 2264 C CA . GLY A 1 282 ? 16.125 -7.73 23.484 1 89 282 GLY A CA 1
ATOM 2265 C C . GLY A 1 282 ? 16.141 -7.004 22.156 1 89 282 GLY A C 1
ATOM 2266 O O . GLY A 1 282 ? 15.898 -7.609 21.109 1 89 282 GLY A O 1
ATOM 2267 N N . LYS A 1 283 ? 16.453 -5.793 22.25 1 92.94 283 LYS A N 1
ATOM 2268 C CA . LYS A 1 283 ? 16.5 -4.961 21.047 1 92.94 283 LYS A CA 1
ATOM 2269 C C . LYS A 1 283 ? 17.703 -5.316 20.188 1 92.94 283 LYS A C 1
ATOM 2271 O O . LYS A 1 283 ? 18.797 -5.594 20.703 1 92.94 283 LYS A O 1
ATOM 2276 N N . ARG A 1 284 ? 17.5 -5.297 18.938 1 95.75 284 ARG A N 1
ATOM 2277 C CA . ARG A 1 284 ? 18.578 -5.656 18.016 1 95.75 284 ARG A CA 1
ATOM 2278 C C . ARG A 1 284 ? 19.078 -4.438 17.25 1 95.75 284 ARG A C 1
ATOM 2280 O O . ARG A 1 284 ? 19.641 -4.562 16.156 1 95.75 284 ARG A O 1
ATOM 2287 N N . TYR A 1 285 ? 18.781 -3.232 17.703 1 97.19 285 TYR A N 1
ATOM 2288 C CA . TYR A 1 285 ? 19.328 -1.978 17.203 1 97.19 285 TYR A CA 1
ATOM 2289 C C . TYR A 1 285 ? 20.031 -1.208 18.328 1 97.19 285 TYR A C 1
ATOM 2291 O O . TYR A 1 285 ? 19.797 -1.459 19.5 1 97.19 285 TYR A O 1
ATOM 2299 N N . GLU A 1 286 ? 20.922 -0.341 17.875 1 96.75 286 GLU A N 1
ATOM 2300 C CA . GLU A 1 286 ? 21.656 0.526 18.797 1 96.75 286 GLU A CA 1
ATOM 2301 C C . GLU A 1 286 ? 21.391 1.998 18.484 1 96.75 286 GLU A C 1
ATOM 2303 O O . GLU A 1 286 ? 21.297 2.383 17.328 1 96.75 286 GLU A O 1
ATOM 2308 N N . VAL A 1 287 ? 21.281 2.723 19.594 1 96.81 287 VAL A N 1
ATOM 2309 C CA . VAL A 1 287 ? 21.062 4.16 19.469 1 96.81 287 VAL A CA 1
ATOM 2310 C C . VAL A 1 287 ? 22.141 4.914 20.234 1 96.81 287 VAL A C 1
ATOM 2312 O O . VAL A 1 287 ? 22.375 4.645 21.422 1 96.81 287 VAL A O 1
ATOM 2315 N N . ARG A 1 288 ? 22.797 5.773 19.609 1 95.56 288 ARG A N 1
ATOM 2316 C CA . ARG A 1 288 ? 23.719 6.742 20.219 1 95.56 288 ARG A CA 1
ATOM 2317 C C . ARG A 1 288 ? 23.328 8.164 19.844 1 95.56 288 ARG A C 1
ATOM 2319 O O . ARG A 1 288 ? 23.719 8.664 18.781 1 95.56 288 ARG A O 1
ATOM 2326 N N . GLY A 1 289 ? 22.703 8.812 20.781 1 94 289 GLY A N 1
ATOM 2327 C CA . GLY A 1 289 ? 22.078 10.078 20.406 1 94 289 GLY A CA 1
ATOM 2328 C C . GLY A 1 289 ? 21 9.922 19.344 1 94 289 GLY A C 1
ATOM 2329 O O . GLY A 1 289 ? 19.969 9.289 19.594 1 94 289 GLY A O 1
ATOM 2330 N N . ARG A 1 290 ? 21.391 10.453 18.172 1 96.44 290 ARG A N 1
ATOM 2331 C CA . ARG A 1 290 ? 20.453 10.32 17.078 1 96.44 290 ARG A CA 1
ATOM 2332 C C . ARG A 1 290 ? 21.016 9.422 15.977 1 96.44 290 ARG A C 1
ATOM 2334 O O . ARG A 1 290 ? 20.516 9.398 14.859 1 96.44 290 ARG A O 1
ATOM 2341 N N . HIS A 1 291 ? 22.062 8.773 16.281 1 97.12 291 HIS A N 1
ATOM 2342 C CA . HIS A 1 291 ? 22.625 7.762 15.391 1 97.12 291 HIS A CA 1
ATOM 2343 C C . HIS A 1 291 ? 22.016 6.391 15.648 1 97.12 291 HIS A C 1
ATOM 2345 O O . HIS A 1 291 ? 21.938 5.953 16.797 1 97.12 291 HIS A O 1
ATOM 2351 N N . VAL A 1 292 ? 21.609 5.754 14.602 1 98.19 292 VAL A N 1
ATOM 2352 C CA . VAL A 1 292 ? 20.953 4.449 14.719 1 98.19 292 VAL A CA 1
ATOM 2353 C C . VAL A 1 292 ? 21.719 3.418 13.891 1 98.19 292 VAL A C 1
ATOM 2355 O O . VAL A 1 292 ? 22.109 3.693 12.758 1 98.19 292 VAL A O 1
ATOM 2358 N N . GLU A 1 293 ? 21.969 2.295 14.453 1 97.81 293 GLU A N 1
ATOM 2359 C CA . GLU A 1 293 ? 22.469 1.125 13.742 1 97.81 293 GLU A CA 1
ATOM 2360 C C . GLU A 1 293 ? 21.531 -0.068 13.906 1 97.81 293 GLU A C 1
ATOM 2362 O O . GLU A 1 293 ? 21.078 -0.361 15.016 1 97.81 293 GLU A O 1
ATOM 2367 N N . TYR A 1 294 ? 21.156 -0.697 12.906 1 97.62 294 TYR A N 1
ATOM 2368 C CA . TYR A 1 294 ? 20.312 -1.883 12.844 1 97.62 294 TYR A CA 1
ATOM 2369 C C . TYR A 1 294 ? 20.797 -2.844 11.766 1 97.62 294 TYR A C 1
ATOM 2371 O O . TYR A 1 294 ? 20.531 -2.645 10.578 1 97.62 294 TYR A O 1
ATOM 2379 N N . MET A 1 295 ? 21.562 -3.842 12.242 1 96 295 MET A N 1
ATOM 2380 C CA . MET A 1 295 ? 22.141 -4.789 11.297 1 96 295 MET A CA 1
ATOM 2381 C C . MET A 1 295 ? 22.984 -4.062 10.242 1 96 295 MET A C 1
ATOM 2383 O O . MET A 1 295 ? 23.891 -3.318 10.578 1 96 295 MET A O 1
ATOM 2387 N N . ASN A 1 296 ? 22.578 -4.16 8.961 1 96.19 296 ASN A N 1
ATOM 2388 C CA . ASN A 1 296 ? 23.406 -3.564 7.914 1 96.19 296 ASN A CA 1
ATOM 2389 C C . ASN A 1 296 ? 23.062 -2.09 7.711 1 96.19 296 ASN A C 1
ATOM 2391 O O . ASN A 1 296 ? 23.75 -1.392 6.965 1 96.19 296 ASN A O 1
ATOM 2395 N N . TRP A 1 297 ? 22.141 -1.543 8.414 1 98.12 297 TRP A N 1
ATOM 2396 C CA . TRP A 1 297 ? 21.719 -0.151 8.273 1 98.12 297 TRP A CA 1
ATOM 2397 C C . TRP A 1 297 ? 22.422 0.734 9.297 1 98.12 297 TRP A C 1
ATOM 2399 O O . TRP A 1 297 ? 22.656 0.313 10.43 1 98.12 297 TRP A O 1
ATOM 2409 N N . ALA A 1 298 ? 22.688 1.9 8.883 1 98.19 298 ALA A N 1
ATOM 2410 C CA . ALA A 1 298 ? 23.109 2.969 9.781 1 98.19 298 ALA A CA 1
ATOM 2411 C C . ALA A 1 298 ? 22.656 4.332 9.266 1 98.19 298 ALA A C 1
ATOM 2413 O O . ALA A 1 298 ? 22.672 4.59 8.062 1 98.19 298 ALA A O 1
ATOM 2414 N N . PHE A 1 299 ? 22.25 5.195 10.117 1 98.56 299 PHE A N 1
ATOM 2415 C CA . PHE A 1 299 ? 21.844 6.531 9.711 1 98.56 299 PHE A CA 1
ATOM 2416 C C . PHE A 1 299 ? 21.766 7.465 10.914 1 98.56 299 PHE A C 1
ATOM 2418 O O . PHE A 1 299 ? 21.844 7.02 12.062 1 98.56 299 PHE A O 1
ATOM 2425 N N . ASP A 1 300 ? 21.688 8.695 10.648 1 97.94 300 ASP A N 1
ATOM 2426 C CA . ASP A 1 300 ? 21.391 9.75 11.617 1 97.94 300 ASP A CA 1
ATOM 2427 C C . ASP A 1 300 ? 20.047 10.406 11.312 1 97.94 300 ASP A C 1
ATOM 2429 O O . ASP A 1 300 ? 19.641 10.492 10.156 1 97.94 300 ASP A O 1
ATOM 2433 N N . PHE A 1 301 ? 19.359 10.789 12.398 1 97.88 301 PHE A N 1
ATOM 2434 C CA . PHE A 1 301 ? 18.094 11.461 12.109 1 97.88 301 PHE A CA 1
ATOM 2435 C C . PHE A 1 301 ? 17.922 12.688 12.992 1 97.88 301 PHE A C 1
ATOM 2437 O O . PHE A 1 301 ? 18.641 12.852 13.984 1 97.88 301 PHE A O 1
ATOM 2444 N N . ARG A 1 302 ? 17.062 13.562 12.594 1 96.62 302 ARG A N 1
ATOM 2445 C CA . ARG A 1 302 ? 16.609 14.711 13.367 1 96.62 302 ARG A CA 1
ATOM 2446 C C . ARG A 1 302 ? 15.141 15.016 13.086 1 96.62 302 ARG A C 1
ATOM 2448 O O . ARG A 1 302 ? 14.547 14.445 12.172 1 96.62 302 ARG A O 1
ATOM 2455 N N . ILE A 1 303 ? 14.602 15.875 13.906 1 96.5 303 ILE A N 1
ATOM 2456 C CA . ILE A 1 303 ? 13.242 16.359 13.688 1 96.5 303 ILE A CA 1
ATOM 2457 C C . ILE A 1 303 ? 13.273 17.875 13.469 1 96.5 303 ILE A C 1
ATOM 2459 O O . ILE A 1 303 ? 13.398 18.641 14.422 1 96.5 303 ILE A O 1
ATOM 2463 N N . ASP A 1 304 ? 13.062 18.203 12.219 1 95.75 304 ASP A N 1
ATOM 2464 C CA . ASP A 1 304 ? 13.023 19.609 11.844 1 95.75 304 ASP A CA 1
ATOM 2465 C C . ASP A 1 304 ? 11.797 20.297 12.438 1 95.75 304 ASP A C 1
ATOM 2467 O O . ASP A 1 304 ? 10.703 19.75 12.438 1 95.75 304 ASP A O 1
ATOM 2471 N N . THR A 1 305 ? 12.008 21.5 12.93 1 95.19 305 THR A N 1
ATOM 2472 C CA . THR A 1 305 ? 10.93 22.234 13.602 1 95.19 305 THR A CA 1
ATOM 2473 C C . THR A 1 305 ? 9.812 22.562 12.617 1 95.19 305 THR A C 1
ATOM 2475 O O . THR A 1 305 ? 8.641 22.594 12.992 1 95.19 305 THR A O 1
ATOM 2478 N N . LEU A 1 306 ? 10.18 22.781 11.383 1 94.12 306 LEU A N 1
ATOM 2479 C CA . LEU A 1 306 ? 9.219 23.203 10.375 1 94.12 306 LEU A CA 1
ATOM 2480 C C . LEU A 1 306 ? 8.602 22 9.68 1 94.12 306 LEU A C 1
ATOM 2482 O O . LEU A 1 306 ? 7.383 21.938 9.492 1 94.12 306 LEU A O 1
ATOM 2486 N N . LYS A 1 307 ? 9.422 21.062 9.305 1 93.56 307 LYS A N 1
ATOM 2487 C CA . LYS A 1 307 ? 9 20.047 8.344 1 93.56 307 LYS A CA 1
ATOM 2488 C C . LYS A 1 307 ? 8.82 18.688 9.023 1 93.56 307 LYS A C 1
ATOM 2490 O O . LYS A 1 307 ? 8.086 17.828 8.531 1 93.56 307 LYS A O 1
ATOM 2495 N N . GLY A 1 308 ? 9.547 18.453 10.047 1 92.06 308 GLY A N 1
ATOM 2496 C CA . GLY A 1 308 ? 9.469 17.156 10.703 1 92.06 308 GLY A CA 1
ATOM 2497 C C . GLY A 1 308 ? 10.625 16.25 10.352 1 92.06 308 GLY A C 1
ATOM 2498 O O . GLY A 1 308 ? 11.789 16.656 10.414 1 92.06 308 GLY A O 1
ATOM 2499 N N . PHE A 1 309 ? 10.32 15.125 9.898 1 88.88 309 PHE A N 1
ATOM 2500 C CA . PHE A 1 309 ? 11.172 13.953 9.766 1 88.88 309 PHE A CA 1
ATOM 2501 C C . PHE A 1 309 ? 12.266 14.188 8.734 1 88.88 309 PHE A C 1
ATOM 2503 O O . PHE A 1 309 ? 11.977 14.523 7.582 1 88.88 309 PHE A O 1
ATOM 2510 N N . GLN A 1 310 ? 13.664 14.086 9.141 1 97.44 310 GLN A N 1
ATOM 2511 C CA . GLN A 1 310 ? 14.805 14.102 8.234 1 97.44 310 GLN A CA 1
ATOM 2512 C C . GLN A 1 310 ? 15.828 13.031 8.609 1 97.44 310 GLN A C 1
ATOM 2514 O O . GLN A 1 310 ? 16.203 12.906 9.773 1 97.44 310 GLN A O 1
ATOM 2519 N N . ILE A 1 311 ? 16.281 12.281 7.676 1 98.69 311 ILE A N 1
ATOM 2520 C CA . ILE A 1 311 ? 17.266 11.219 7.883 1 98.69 311 ILE A CA 1
ATOM 2521 C C . ILE A 1 311 ? 18.484 11.453 6.98 1 98.69 311 ILE A C 1
ATOM 2523 O O . ILE A 1 311 ? 18.328 11.742 5.793 1 98.69 311 ILE A O 1
ATOM 2527 N N . TYR A 1 312 ? 19.688 11.32 7.57 1 98.5 312 TYR A N 1
ATOM 2528 C CA . TYR A 1 312 ? 20.922 11.633 6.852 1 98.5 312 TYR A CA 1
ATOM 2529 C C . TYR A 1 312 ? 21.875 10.438 6.848 1 98.5 312 TYR A C 1
ATOM 2531 O O . TYR A 1 312 ? 21.812 9.578 7.734 1 98.5 312 TYR A O 1
ATOM 2539 N N . ASP A 1 313 ? 22.672 10.414 5.836 1 98.31 313 ASP A N 1
ATOM 2540 C CA . ASP A 1 313 ? 23.781 9.477 5.703 1 98.31 313 ASP A CA 1
ATOM 2541 C C . ASP A 1 313 ? 23.312 8.039 5.891 1 98.31 313 ASP A C 1
ATOM 2543 O O . ASP A 1 313 ? 23.828 7.305 6.738 1 98.31 313 ASP A O 1
ATOM 2547 N N . ILE A 1 314 ? 22.328 7.707 5.164 1 98.81 314 ILE A N 1
ATOM 2548 C CA . ILE A 1 314 ? 21.781 6.359 5.223 1 98.81 314 ILE A CA 1
ATOM 2549 C C . ILE A 1 314 ? 22.734 5.383 4.523 1 98.81 314 ILE A C 1
ATOM 2551 O O . ILE A 1 314 ? 22.969 5.504 3.318 1 98.81 314 ILE A O 1
ATOM 2555 N N . ARG A 1 315 ? 23.188 4.477 5.309 1 98.44 315 ARG A N 1
ATOM 2556 C CA . ARG A 1 315 ? 24.141 3.498 4.797 1 98.44 315 ARG A CA 1
ATOM 2557 C C . ARG A 1 315 ? 23.609 2.078 4.941 1 98.44 315 ARG A C 1
ATOM 2559 O O . ARG A 1 315 ? 22.844 1.79 5.863 1 98.44 315 ARG A O 1
ATOM 2566 N N . PHE A 1 316 ? 23.969 1.293 4.02 1 97.56 316 PHE A N 1
ATOM 2567 C CA . PHE A 1 316 ? 23.734 -0.147 4.062 1 97.56 316 PHE A CA 1
ATOM 2568 C C . PHE A 1 316 ? 25.031 -0.908 3.775 1 97.56 316 PHE A C 1
ATOM 2570 O O . PHE A 1 316 ? 25.703 -0.642 2.779 1 97.56 316 PHE A O 1
ATOM 2577 N N . ASN A 1 317 ? 25.391 -1.788 4.598 1 94.06 317 ASN A N 1
ATOM 2578 C CA . ASN A 1 317 ? 26.656 -2.502 4.496 1 94.06 317 ASN A CA 1
ATOM 2579 C C . ASN A 1 317 ? 27.828 -1.541 4.441 1 94.06 317 ASN A C 1
ATOM 2581 O O . ASN A 1 317 ? 28.734 -1.699 3.609 1 94.06 317 ASN A O 1
ATOM 2585 N N . GLY A 1 318 ? 27.703 -0.501 5.141 1 94.69 318 GLY A N 1
ATOM 2586 C CA . GLY A 1 318 ? 28.797 0.444 5.273 1 94.69 318 GLY A CA 1
ATOM 2587 C C . GLY A 1 318 ? 28.859 1.446 4.137 1 94.69 318 GLY A C 1
ATOM 2588 O O . GLY A 1 318 ? 29.625 2.414 4.195 1 94.69 318 GLY A O 1
ATOM 2589 N N . THR A 1 319 ? 28.031 1.294 3.129 1 96.75 319 THR A N 1
ATOM 2590 C CA . THR A 1 319 ? 28.047 2.178 1.968 1 96.75 319 THR A CA 1
ATOM 2591 C C . THR A 1 319 ? 26.844 3.105 1.981 1 96.75 319 THR A C 1
ATOM 2593 O O . THR A 1 319 ? 25.703 2.654 2.17 1 96.75 319 THR A O 1
ATOM 2596 N N . ARG A 1 320 ? 27.109 4.418 1.767 1 98.06 320 ARG A N 1
ATOM 2597 C CA . ARG A 1 320 ? 26 5.363 1.74 1 98.06 320 ARG A CA 1
ATOM 2598 C C . ARG A 1 320 ? 25.141 5.164 0.496 1 98.06 320 ARG A C 1
ATOM 2600 O O . ARG A 1 320 ? 25.656 5.098 -0.62 1 98.06 320 ARG A O 1
ATOM 2607 N N . ILE A 1 321 ? 23.875 5.113 0.698 1 98.06 321 ILE A N 1
ATOM 2608 C CA . ILE A 1 321 ? 22.906 4.992 -0.393 1 98.06 321 ILE A CA 1
ATOM 2609 C C . ILE A 1 321 ? 22.188 6.32 -0.587 1 98.06 321 ILE A C 1
ATOM 2611 O O . ILE A 1 321 ? 21.844 6.688 -1.713 1 98.06 321 ILE A O 1
ATOM 2615 N N . ILE A 1 322 ? 21.906 7.008 0.508 1 98.81 322 ILE A N 1
ATOM 2616 C CA . ILE A 1 322 ? 21.172 8.273 0.518 1 98.81 322 ILE A CA 1
ATOM 2617 C C . ILE A 1 322 ? 21.844 9.25 1.483 1 98.81 322 ILE A C 1
ATOM 2619 O O . ILE A 1 322 ? 22.094 8.914 2.645 1 98.81 322 ILE A O 1
ATOM 2623 N N . TYR A 1 323 ? 22.125 10.375 1 1 98.5 323 TYR A N 1
ATOM 2624 C CA . TYR A 1 323 ? 22.672 11.398 1.88 1 98.5 323 TYR A CA 1
ATOM 2625 C C . TYR A 1 323 ? 21.594 12.023 2.744 1 98.5 323 TYR A C 1
ATOM 2627 O O . TYR A 1 323 ? 21.781 12.219 3.947 1 98.5 323 TYR A O 1
ATOM 2635 N N . GLU A 1 324 ? 20.422 12.305 2.096 1 98.62 324 GLU A N 1
ATOM 2636 C CA . GLU A 1 324 ? 19.312 12.93 2.799 1 98.62 324 GLU A CA 1
ATOM 2637 C C . GLU A 1 324 ? 17.969 12.359 2.332 1 98.62 324 GLU A C 1
ATOM 2639 O O . GLU A 1 324 ? 17.719 12.266 1.13 1 98.62 324 GLU A O 1
ATOM 2644 N N . LEU A 1 325 ? 17.203 11.898 3.186 1 98.75 325 LEU A N 1
ATOM 2645 C CA . LEU A 1 325 ? 15.797 11.562 3.031 1 98.75 325 LEU A CA 1
ATOM 2646 C C . LEU A 1 325 ? 14.938 12.398 3.973 1 98.75 325 LEU A C 1
ATOM 2648 O O . LEU A 1 325 ? 14.953 12.195 5.188 1 98.75 325 LEU A O 1
ATOM 2652 N N . SER A 1 326 ? 14.102 13.336 3.375 1 98 326 SER A N 1
ATOM 2653 C CA . SER A 1 326 ? 13.438 14.281 4.266 1 98 326 SER A CA 1
ATOM 2654 C C . SER A 1 326 ? 12.055 14.656 3.74 1 98 326 SER A C 1
ATOM 2656 O O . SER A 1 326 ? 11.867 14.805 2.531 1 98 326 SER A O 1
ATOM 2658 N N . LEU A 1 327 ? 11.117 14.797 4.66 1 97.81 327 LEU A N 1
ATOM 2659 C CA . LEU A 1 327 ? 9.844 15.445 4.348 1 97.81 327 LEU A CA 1
ATOM 2660 C C . LEU A 1 327 ? 10.047 16.922 4.059 1 97.81 327 LEU A C 1
ATOM 2662 O O . LEU A 1 327 ? 10.727 17.625 4.809 1 97.81 327 LEU A O 1
ATOM 2666 N N . GLN A 1 328 ? 9.477 17.359 2.963 1 97.69 328 GLN A N 1
ATOM 2667 C CA . GLN A 1 328 ? 9.586 18.766 2.596 1 97.69 328 GLN A CA 1
ATOM 2668 C C . GLN A 1 328 ? 8.297 19.516 2.912 1 97.69 328 GLN A C 1
ATOM 2670 O O . GLN A 1 328 ? 8.336 20.688 3.297 1 97.69 328 GLN A O 1
ATOM 2675 N N . GLU A 1 329 ? 7.246 18.797 2.646 1 97 329 GLU A N 1
ATOM 2676 C CA . GLU A 1 329 ? 5.965 19.484 2.805 1 97 329 GLU A CA 1
ATOM 2677 C C . GLU A 1 329 ? 4.809 18.5 2.863 1 97 329 GLU A C 1
ATOM 2679 O O . GLU A 1 329 ? 4.902 17.391 2.32 1 97 329 GLU A O 1
ATOM 2684 N N . ALA A 1 330 ? 3.779 18.844 3.568 1 96.62 330 ALA A N 1
ATOM 2685 C CA . ALA A 1 330 ? 2.441 18.266 3.492 1 96.62 330 ALA A CA 1
ATOM 2686 C C . ALA A 1 330 ? 1.392 19.328 3.215 1 96.62 330 ALA A C 1
ATOM 2688 O O . ALA A 1 330 ? 1.432 20.422 3.801 1 96.62 330 ALA A O 1
ATOM 2689 N N . ILE A 1 331 ? 0.521 19.047 2.279 1 97.12 331 ILE A N 1
ATOM 2690 C CA . ILE A 1 331 ? -0.496 20.047 1.975 1 97.12 331 ILE A CA 1
ATOM 2691 C C . ILE A 1 331 ? -1.879 19.391 1.993 1 97.12 331 ILE A C 1
ATOM 2693 O O . ILE A 1 331 ? -2 18.172 1.887 1 97.12 331 ILE A O 1
ATOM 2697 N N . ALA A 1 332 ? -2.865 20.141 2.141 1 97.06 332 ALA A N 1
ATOM 2698 C CA . ALA A 1 332 ? -4.273 19.781 1.979 1 97.06 332 ALA A CA 1
ATOM 2699 C C . ALA A 1 332 ? -5.031 20.875 1.229 1 97.06 332 ALA A C 1
ATOM 2701 O O . ALA A 1 332 ? -5.066 22.031 1.664 1 97.06 332 ALA A O 1
ATOM 2702 N N . THR A 1 333 ? -5.613 20.562 0.162 1 96.62 333 THR A N 1
ATOM 2703 C CA . THR A 1 333 ? -6.398 21.531 -0.588 1 96.62 333 THR A CA 1
ATOM 2704 C C . THR A 1 333 ? -7.875 21.156 -0.585 1 96.62 333 THR A C 1
ATOM 2706 O O . THR A 1 333 ? -8.25 20.078 -1.033 1 96.62 333 THR A O 1
ATOM 2709 N N . TYR A 1 334 ? -8.688 22.047 -0.107 1 96.12 334 TYR A N 1
ATOM 2710 C CA . TYR A 1 334 ? -10.102 21.797 0.111 1 96.12 334 TYR A CA 1
ATOM 2711 C C . TYR A 1 334 ? -10.945 22.391 -1.004 1 96.12 334 TYR A C 1
ATOM 2713 O O . TYR A 1 334 ? -10.438 23.141 -1.847 1 96.12 334 TYR A O 1
ATOM 2721 N N . THR A 1 335 ? -12.18 21.969 -1.021 1 95.88 335 THR A N 1
ATOM 2722 C CA . THR A 1 335 ? -13.289 22.625 -1.704 1 95.88 335 THR A CA 1
ATOM 2723 C C . THR A 1 335 ? -14.398 22.969 -0.718 1 95.88 335 THR A C 1
ATOM 2725 O O . THR A 1 335 ? -14.25 22.766 0.489 1 95.88 335 THR A O 1
ATOM 2728 N N . GLY A 1 336 ? -15.477 23.641 -1.27 1 93.31 336 GLY A N 1
ATOM 2729 C CA . GLY A 1 336 ? -16.594 23.906 -0.375 1 93.31 336 GLY A CA 1
ATOM 2730 C C . GLY A 1 336 ? -17.469 25.047 -0.835 1 93.31 336 GLY A C 1
ATOM 2731 O O . GLY A 1 336 ? -17.141 25.734 -1.81 1 93.31 336 GLY A O 1
ATOM 2732 N N . PHE A 1 337 ? -18.531 25.141 -0.102 1 92.56 337 PHE A N 1
ATOM 2733 C CA . PHE A 1 337 ? -19.516 26.172 -0.408 1 92.56 337 PHE A CA 1
ATOM 2734 C C . PHE A 1 337 ? -19.234 27.422 0.403 1 92.56 337 PHE A C 1
ATOM 2736 O O . PHE A 1 337 ? -19.25 28.531 -0.139 1 92.56 337 PHE A O 1
ATOM 2743 N N . SER A 1 338 ? -19.031 27.281 1.72 1 93 338 SER A N 1
ATOM 2744 C CA . SER A 1 338 ? -18.812 28.422 2.602 1 93 338 SER A CA 1
ATOM 2745 C C . SER A 1 338 ? -17.453 29.078 2.35 1 93 338 SER A C 1
ATOM 2747 O O . SER A 1 338 ? -16.562 28.438 1.785 1 93 338 SER A O 1
ATOM 2749 N N . PRO A 1 339 ? -17.312 30.297 2.783 1 92.5 339 PRO A N 1
ATOM 2750 C CA . PRO A 1 339 ? -16.062 31.016 2.475 1 92.5 339 PRO A CA 1
ATOM 2751 C C . PRO A 1 339 ? -14.828 30.297 3.023 1 92.5 339 PRO A C 1
ATOM 2753 O O . PRO A 1 339 ? -13.867 30.078 2.287 1 92.5 339 PRO A O 1
ATOM 2756 N N . VAL A 1 340 ? -14.883 29.953 4.27 1 94 340 VAL A N 1
ATOM 2757 C CA . VAL A 1 340 ? -13.711 29.344 4.879 1 94 340 VAL A CA 1
ATOM 2758 C C . VAL A 1 340 ? -13.414 28 4.211 1 94 340 VAL A C 1
ATOM 2760 O O . VAL A 1 340 ? -12.297 27.766 3.736 1 94 340 VAL A O 1
ATOM 2763 N N . GLN A 1 341 ? -14.367 27.156 4.125 1 93.44 341 GLN A N 1
ATOM 2764 C CA . GLN A 1 341 ? -14.148 25.828 3.566 1 93.44 341 GLN A CA 1
ATOM 2765 C C . GLN A 1 341 ? -13.766 25.906 2.09 1 93.44 341 GLN A C 1
ATOM 2767 O O . GLN A 1 341 ? -12.938 25.125 1.613 1 93.44 341 GLN A O 1
ATOM 2772 N N . GLY A 1 342 ? -14.328 26.797 1.401 1 90.25 342 GLY A N 1
ATOM 2773 C CA . GLY A 1 342 ? -14.094 26.922 -0.029 1 90.25 342 GLY A CA 1
ATOM 2774 C C . GLY A 1 342 ? -12.758 27.562 -0.364 1 90.25 342 GLY A C 1
ATOM 2775 O O . GLY A 1 342 ? -12.289 27.469 -1.5 1 90.25 342 GLY A O 1
ATOM 2776 N N . SER A 1 343 ? -12.141 28.156 0.591 1 88.5 343 SER A N 1
ATOM 2777 C CA . SER A 1 343 ? -10.891 28.859 0.324 1 88.5 343 SER A CA 1
ATOM 2778 C C . SER A 1 343 ? -9.711 28.156 0.979 1 88.5 343 SER A C 1
ATOM 2780 O O . SER A 1 343 ? -8.562 28.578 0.822 1 88.5 343 SER A O 1
ATOM 2782 N N . ASN A 1 344 ? -10.008 27.109 1.581 1 92.44 344 ASN A N 1
ATOM 2783 C CA . ASN A 1 344 ? -8.992 26.5 2.432 1 92.44 344 ASN A CA 1
ATOM 2784 C C . ASN A 1 344 ? -7.977 25.719 1.609 1 92.44 344 ASN A C 1
ATOM 2786 O O . ASN A 1 344 ? -8.336 24.766 0.909 1 92.44 344 ASN A O 1
ATOM 2790 N N . ASN A 1 345 ? -6.738 26.078 1.651 1 94.5 345 ASN A N 1
ATOM 2791 C CA . ASN A 1 345 ? -5.57 25.375 1.133 1 94.5 345 ASN A CA 1
ATOM 2792 C C . ASN A 1 345 ? -4.379 25.484 2.082 1 94.5 345 ASN A C 1
ATOM 2794 O O . ASN A 1 345 ? -3.674 26.5 2.076 1 94.5 345 ASN A O 1
ATOM 2798 N N . PHE A 1 346 ? -4.09 24.422 2.709 1 96.44 346 PHE A N 1
ATOM 2799 C CA . PHE A 1 346 ? -3.068 24.453 3.752 1 96.44 346 PHE A CA 1
ATOM 2800 C C . PHE A 1 346 ? -1.737 23.938 3.217 1 96.44 346 PHE A C 1
ATOM 2802 O O . PHE A 1 346 ? -1.696 22.922 2.504 1 96.44 346 PHE A O 1
ATOM 2809 N N . VAL A 1 347 ? -0.703 24.641 3.496 1 96.44 347 VAL A N 1
ATOM 2810 C CA . VAL A 1 347 ? 0.687 24.203 3.379 1 96.44 347 VAL A CA 1
ATOM 2811 C C . VAL A 1 347 ? 1.313 24.094 4.766 1 96.44 347 VAL A C 1
ATOM 2813 O O . VAL A 1 347 ? 1.682 25.109 5.371 1 96.44 347 VAL A O 1
ATOM 2816 N N . ASP A 1 348 ? 1.569 23 5.191 1 94.81 348 ASP A N 1
ATOM 2817 C CA . ASP A 1 348 ? 1.619 22.703 6.621 1 94.81 348 ASP A CA 1
ATOM 2818 C C . ASP A 1 348 ? 2.945 23.156 7.23 1 94.81 348 ASP A C 1
ATOM 2820 O O . ASP A 1 348 ? 3.049 23.328 8.445 1 94.81 348 ASP A O 1
ATOM 2824 N N . SER A 1 349 ? 3.98 23.297 6.465 1 93.38 349 SER A N 1
ATOM 2825 C CA . SER A 1 349 ? 5.203 23.859 7.023 1 93.38 349 SER A CA 1
ATOM 2826 C C . SER A 1 349 ? 4.953 25.234 7.621 1 93.38 349 SER A C 1
ATOM 2828 O O . SER A 1 349 ? 5.605 25.625 8.594 1 93.38 349 SER A O 1
ATOM 2830 N N . ASN A 1 350 ? 4.016 25.953 7.039 1 94.75 350 ASN A N 1
ATOM 2831 C CA . ASN A 1 350 ? 3.639 27.266 7.562 1 94.75 350 ASN A CA 1
ATOM 2832 C C . ASN A 1 350 ? 3.059 27.156 8.969 1 94.75 350 ASN A C 1
ATOM 2834 O O . ASN A 1 350 ? 3.057 28.125 9.719 1 94.75 350 ASN A O 1
ATOM 2838 N N . TRP A 1 351 ? 2.611 26.016 9.281 1 93.44 351 TRP A N 1
ATOM 2839 C CA . TRP A 1 351 ? 2.002 25.766 10.586 1 93.44 351 TRP A CA 1
ATOM 2840 C C . TRP A 1 351 ? 2.945 24.969 11.484 1 93.44 351 TRP A C 1
ATOM 2842 O O . TRP A 1 351 ? 2.514 24.375 12.469 1 93.44 351 TRP A O 1
ATOM 2852 N N . PHE A 1 352 ? 4.199 24.891 11.164 1 93 352 PHE A N 1
ATOM 2853 C CA . PHE A 1 352 ? 5.25 24.266 11.961 1 93 352 PHE A CA 1
ATOM 2854 C C . PHE A 1 352 ? 4.93 22.797 12.227 1 93 352 PHE A C 1
ATOM 2856 O O . PHE A 1 352 ? 4.922 22.344 13.375 1 93 352 PHE A O 1
ATOM 2863 N N . THR A 1 353 ? 4.746 22.109 11.172 1 91.69 353 THR A N 1
ATOM 2864 C CA . THR A 1 353 ? 4.367 20.703 11.234 1 91.69 353 THR A CA 1
ATOM 2865 C C . THR A 1 353 ? 5.355 19.922 12.094 1 91.69 353 THR A C 1
ATOM 2867 O O . THR A 1 353 ? 4.957 19.047 12.867 1 91.69 353 THR A O 1
ATOM 2870 N N . GLY A 1 354 ? 6.586 20.203 12.07 1 92 354 GLY A N 1
ATOM 2871 C CA . GLY A 1 354 ? 7.613 19.453 12.781 1 92 354 GLY A CA 1
ATOM 2872 C C . GLY A 1 354 ? 7.539 19.625 14.289 1 92 354 GLY A C 1
ATOM 2873 O O . GLY A 1 354 ? 7.891 18.719 15.039 1 92 354 GLY A O 1
ATOM 2874 N N . SER A 1 355 ? 7.086 20.781 14.758 1 91.75 355 SER A N 1
ATOM 2875 C CA . SER A 1 355 ? 7 21.016 16.188 1 91.75 355 SER A CA 1
ATOM 2876 C C . SER A 1 355 ? 5.609 20.688 16.734 1 91.75 355 SER A C 1
ATOM 2878 O O . SER A 1 355 ? 5.336 20.859 17.922 1 91.75 355 SER A O 1
ATOM 2880 N N . ASN A 1 356 ? 4.777 20.219 15.812 1 92.38 356 ASN A N 1
ATOM 2881 C CA . ASN A 1 356 ? 3.48 19.688 16.219 1 92.38 356 ASN A CA 1
ATOM 2882 C C . ASN A 1 356 ? 3.518 18.172 16.375 1 92.38 356 ASN A C 1
ATOM 2884 O O . ASN A 1 356 ? 2.592 17.484 15.945 1 92.38 356 ASN A O 1
ATOM 2888 N N . ASN A 1 357 ? 4.609 17.672 16.812 1 91.44 357 ASN A N 1
ATOM 2889 C CA . ASN A 1 357 ? 4.816 16.234 17.047 1 91.44 357 ASN A CA 1
ATOM 2890 C C . ASN A 1 357 ? 4.652 15.891 18.531 1 91.44 357 ASN A C 1
ATOM 2892 O O . ASN A 1 357 ? 5.582 15.375 19.156 1 91.44 357 ASN A O 1
ATOM 2896 N N . HIS A 1 358 ? 3.598 15.914 19.047 1 85.25 358 HIS A N 1
ATOM 2897 C CA . HIS A 1 358 ? 3.301 15.773 20.469 1 85.25 358 HIS A CA 1
ATOM 2898 C C . HIS A 1 358 ? 3.545 14.344 20.953 1 85.25 358 HIS A C 1
ATOM 2900 O O . HIS A 1 358 ? 3.826 13.461 20.141 1 85.25 358 HIS A O 1
ATOM 2906 N N . ASP A 1 359 ? 3.426 14.172 22.203 1 88.75 359 ASP A N 1
ATOM 2907 C CA . ASP A 1 359 ? 3.824 12.938 22.875 1 88.75 359 ASP A CA 1
ATOM 2908 C C . ASP A 1 359 ? 3.166 11.719 22.234 1 88.75 359 ASP A C 1
ATOM 2910 O O . ASP A 1 359 ? 1.944 11.688 22.062 1 88.75 359 ASP A O 1
ATOM 2914 N N . LEU A 1 360 ? 4.043 10.82 21.938 1 93.75 360 LEU A N 1
ATOM 2915 C CA . LEU A 1 360 ? 3.553 9.523 21.5 1 93.75 360 LEU A CA 1
ATOM 2916 C C . LEU A 1 360 ? 3.248 8.609 22.672 1 93.75 360 LEU A C 1
ATOM 2918 O O . LEU A 1 360 ? 3.984 8.609 23.672 1 93.75 360 LEU A O 1
ATOM 2922 N N . VAL A 1 361 ? 2.215 7.922 22.578 1 93.12 361 VAL A N 1
ATOM 2923 C CA . VAL A 1 361 ? 1.772 7.066 23.672 1 93.12 361 VAL A CA 1
ATOM 2924 C C . VAL A 1 361 ? 2.324 5.656 23.5 1 93.12 361 VAL A C 1
ATOM 2926 O O . VAL A 1 361 ? 1.971 4.965 22.531 1 93.12 361 VAL A O 1
ATOM 2929 N N . PRO A 1 362 ? 3.188 5.188 24.422 1 91.31 362 PRO A N 1
ATOM 2930 C CA . PRO A 1 362 ? 3.656 3.803 24.344 1 91.31 362 PRO A CA 1
ATOM 2931 C C . PRO A 1 362 ? 2.514 2.791 24.406 1 91.31 362 PRO A C 1
ATOM 2933 O O . PRO A 1 362 ? 1.638 2.889 25.266 1 91.31 362 PRO A O 1
ATOM 2936 N N . GLY A 1 363 ? 2.492 1.895 23.453 1 89.56 363 GLY A N 1
ATOM 2937 C CA . GLY A 1 363 ? 1.475 0.856 23.422 1 89.56 363 GLY A CA 1
ATOM 2938 C C . GLY A 1 363 ? 0.31 1.188 22.5 1 89.56 363 GLY A C 1
ATOM 2939 O O . GLY A 1 363 ? -0.522 0.328 22.219 1 89.56 363 GLY A O 1
ATOM 2940 N N . VAL A 1 364 ? 0.261 2.455 22.062 1 93.25 364 VAL A N 1
ATOM 2941 C CA . VAL A 1 364 ? -0.805 2.855 21.141 1 93.25 364 VAL A CA 1
ATOM 2942 C C . VAL A 1 364 ? -0.201 3.406 19.859 1 93.25 364 VAL A C 1
ATOM 2944 O O . VAL A 1 364 ? -0.279 2.766 18.812 1 93.25 364 VAL A O 1
ATOM 2947 N N . ASP A 1 365 ? 0.534 4.516 20.047 1 95.38 365 ASP A N 1
ATOM 2948 C CA . ASP A 1 365 ? 1.165 5.125 18.875 1 95.38 365 ASP A CA 1
ATOM 2949 C C . ASP A 1 365 ? 2.35 4.289 18.391 1 95.38 365 ASP A C 1
ATOM 2951 O O . ASP A 1 365 ? 2.615 4.219 17.188 1 95.38 365 ASP A O 1
ATOM 2955 N N . CYS A 1 366 ? 3.055 3.742 19.312 1 95.06 366 CYS A N 1
ATOM 2956 C CA . CYS A 1 366 ? 4.18 2.836 19.125 1 95.06 366 CYS A CA 1
ATOM 2957 C C . CYS A 1 366 ? 4.117 1.668 20.094 1 95.06 366 CYS A C 1
ATOM 2959 O O . CYS A 1 366 ? 3.451 1.752 21.125 1 95.06 366 CYS A O 1
ATOM 2961 N N . PRO A 1 367 ? 4.824 0.612 19.719 1 91.94 367 PRO A N 1
ATOM 2962 C CA . PRO A 1 367 ? 4.902 -0.455 20.719 1 91.94 367 PRO A CA 1
ATOM 2963 C C . PRO A 1 367 ? 5.422 0.038 22.078 1 91.94 367 PRO A C 1
ATOM 2965 O O . PRO A 1 367 ? 6.219 0.979 22.125 1 91.94 367 PRO A O 1
ATOM 2968 N N . GLY A 1 368 ? 4.934 -0.606 23.109 1 87.5 368 GLY A N 1
ATOM 2969 C CA . GLY A 1 368 ? 5.293 -0.206 24.469 1 87.5 368 GLY A CA 1
ATOM 2970 C C . GLY A 1 368 ? 6.785 -0.24 24.719 1 87.5 368 GLY A C 1
ATOM 2971 O O . GLY A 1 368 ? 7.301 0.548 25.516 1 87.5 368 GLY A O 1
ATOM 2972 N N . THR A 1 369 ? 7.496 -1.062 24.031 1 88 369 THR A N 1
ATOM 2973 C CA . THR A 1 369 ? 8.922 -1.268 24.281 1 88 369 THR A CA 1
ATOM 2974 C C . THR A 1 369 ? 9.766 -0.42 23.344 1 88 369 THR A C 1
ATOM 2976 O O . THR A 1 369 ? 10.992 -0.551 23.312 1 88 369 THR A O 1
ATOM 2979 N N . ALA A 1 370 ? 9.195 0.423 22.578 1 93.88 370 ALA A N 1
ATOM 2980 C CA . ALA A 1 370 ? 9.938 1.254 21.625 1 93.88 370 ALA A CA 1
ATOM 2981 C C . ALA A 1 370 ? 10.898 2.188 22.359 1 93.88 370 ALA A C 1
ATOM 2983 O O . ALA A 1 370 ? 10.758 2.42 23.562 1 93.88 370 ALA A O 1
ATOM 2984 N N . THR A 1 371 ? 11.945 2.561 21.656 1 96.19 371 THR A N 1
ATOM 2985 C CA . THR A 1 371 ? 12.773 3.666 22.125 1 96.19 371 THR A CA 1
ATOM 2986 C C . THR A 1 371 ? 12.141 5.008 21.766 1 96.19 371 THR A C 1
ATOM 2988 O O . THR A 1 371 ? 11.805 5.25 20.609 1 96.19 371 THR A O 1
ATOM 2991 N N . PHE A 1 372 ? 11.992 5.887 22.781 1 94.44 372 PHE A N 1
ATOM 2992 C CA . PHE A 1 372 ? 11.359 7.18 22.562 1 94.44 372 PHE A CA 1
ATOM 2993 C C . PHE A 1 372 ? 12.391 8.305 22.625 1 94.44 372 PHE A C 1
ATOM 2995 O O . PHE A 1 372 ? 13.422 8.164 23.297 1 94.44 372 PHE A O 1
ATOM 3002 N N . PHE A 1 373 ? 12.102 9.32 21.922 1 95.25 373 PHE A N 1
ATOM 3003 C CA . PHE A 1 373 ? 13.023 10.445 21.859 1 95.25 373 PHE A CA 1
ATOM 3004 C C . PHE A 1 373 ? 12.312 11.75 22.203 1 95.25 373 PHE A C 1
ATOM 3006 O O . PHE A 1 373 ? 11.219 12.016 21.688 1 95.25 373 PHE A O 1
ATOM 3013 N N . ASP A 1 374 ? 12.953 12.516 23.062 1 93.31 374 ASP A N 1
ATOM 3014 C CA . ASP A 1 374 ? 12.531 13.898 23.297 1 93.31 374 ASP A CA 1
ATOM 3015 C C . ASP A 1 374 ? 13.094 14.82 22.219 1 93.31 374 ASP A C 1
ATOM 3017 O O . ASP A 1 374 ? 14.18 14.578 21.688 1 93.31 374 ASP A O 1
ATOM 3021 N N . VAL A 1 375 ? 12.383 15.852 21.938 1 94.12 375 VAL A N 1
ATOM 3022 C CA . VAL A 1 375 ? 12.852 16.812 20.953 1 94.12 375 VAL A CA 1
ATOM 3023 C C . VAL A 1 375 ? 12.664 18.234 21.484 1 94.12 375 VAL A C 1
ATOM 3025 O O . VAL A 1 375 ? 11.648 18.547 22.109 1 94.12 375 VAL A O 1
ATOM 3028 N N . VAL A 1 376 ? 13.68 19.047 21.266 1 95 376 VAL A N 1
ATOM 3029 C CA . VAL A 1 376 ? 13.641 20.438 21.703 1 95 376 VAL A CA 1
ATOM 3030 C C . VAL A 1 376 ? 13.312 21.344 20.516 1 95 376 VAL A C 1
ATOM 3032 O O . VAL A 1 376 ? 13.906 21.203 19.438 1 95 376 VAL A O 1
ATOM 3035 N N . HIS A 1 377 ? 12.352 22.203 20.734 1 95.06 377 HIS A N 1
ATOM 3036 C CA . HIS A 1 377 ? 11.984 23.172 19.719 1 95.06 377 HIS A CA 1
ATOM 3037 C C . HIS A 1 377 ? 11.984 24.594 20.297 1 95.06 377 HIS A C 1
ATOM 3039 O O . HIS A 1 377 ? 11.984 24.766 21.516 1 95.06 377 HIS A O 1
ATOM 3045 N N . MET A 1 378 ? 12.055 25.547 19.438 1 95.31 378 MET A N 1
ATOM 3046 C CA . MET A 1 378 ? 11.781 26.938 19.75 1 95.31 378 MET A CA 1
ATOM 3047 C C . MET A 1 378 ? 11.102 27.641 18.578 1 95.31 378 MET A C 1
ATOM 3049 O O . MET A 1 378 ? 11.766 28.016 17.609 1 95.31 378 MET A O 1
ATOM 3053 N N . ALA A 1 379 ? 9.922 27.812 18.656 1 93.5 379 ALA A N 1
ATOM 3054 C CA . ALA A 1 379 ? 9.078 28.484 17.656 1 93.5 379 ALA A CA 1
ATOM 3055 C C . ALA A 1 379 ? 7.863 29.125 18.297 1 93.5 379 ALA A C 1
ATOM 3057 O O . ALA A 1 379 ? 7.164 28.5 19.094 1 93.5 379 ALA A O 1
ATOM 3058 N N . ASP A 1 380 ? 7.699 30.375 18.016 1 91.81 380 ASP A N 1
ATOM 3059 C CA . ASP A 1 380 ? 6.562 31.141 18.531 1 91.81 380 ASP A CA 1
ATOM 3060 C C . ASP A 1 380 ? 6.582 31.188 20.062 1 91.81 380 ASP A C 1
ATOM 3062 O O . ASP A 1 380 ? 5.535 31.109 20.703 1 91.81 380 ASP A O 1
ATOM 3066 N N . THR A 1 381 ? 7.754 31.109 20.625 1 89.31 381 THR A N 1
ATOM 3067 C CA . THR A 1 381 ? 7.957 31.141 22.078 1 89.31 381 THR A CA 1
ATOM 3068 C C . THR A 1 381 ? 9.148 32.031 22.438 1 89.31 381 THR A C 1
ATOM 3070 O O . THR A 1 381 ? 9.953 32.375 21.562 1 89.31 381 THR A O 1
ATOM 3073 N N . SER A 1 382 ? 9.266 32.344 23.703 1 89.62 382 SER A N 1
ATOM 3074 C CA . SER A 1 382 ? 10.375 33.188 24.172 1 89.62 382 SER A CA 1
ATOM 3075 C C . SER A 1 382 ? 11.602 32.312 24.469 1 89.62 382 SER A C 1
ATOM 3077 O O . SER A 1 382 ? 12.703 32.844 24.656 1 89.62 382 SER A O 1
ATOM 3079 N N . GLY A 1 383 ? 11.438 31.031 24.5 1 91.12 383 GLY A N 1
ATOM 3080 C CA . GLY A 1 383 ? 12.516 30.109 24.766 1 91.12 383 GLY A CA 1
ATOM 3081 C C . GLY A 1 383 ? 12.234 28.703 24.281 1 91.12 383 GLY A C 1
ATOM 3082 O O . GLY A 1 383 ? 11.125 28.406 23.812 1 91.12 383 GLY A O 1
ATOM 3083 N N . PRO A 1 384 ? 13.305 27.891 24.422 1 93.25 384 PRO A N 1
ATOM 3084 C CA . PRO A 1 384 ? 13.117 26.516 23.969 1 93.25 384 PRO A CA 1
ATOM 3085 C C . PRO A 1 384 ? 12.188 25.719 24.875 1 93.25 384 PRO A C 1
ATOM 3087 O O . PRO A 1 384 ? 12.039 26.031 26.062 1 93.25 384 PRO A O 1
ATOM 3090 N N . TYR A 1 385 ? 11.516 24.766 24.328 1 90.12 385 TYR A N 1
ATOM 3091 C CA . TYR A 1 385 ? 10.695 23.812 25.047 1 90.12 385 TYR A CA 1
ATOM 3092 C C . TYR A 1 385 ? 10.93 22.391 24.531 1 90.12 385 TYR A C 1
ATOM 3094 O O . TYR A 1 385 ? 11.359 22.203 23.391 1 90.12 385 TYR A O 1
ATOM 3102 N N . THR A 1 386 ? 10.664 21.406 25.391 1 90.81 386 THR A N 1
ATOM 3103 C CA . THR A 1 386 ? 10.891 20 25.062 1 90.81 386 THR A CA 1
ATOM 3104 C C . THR A 1 386 ? 9.57 19.25 24.906 1 90.81 386 THR A C 1
ATOM 3106 O O . THR A 1 386 ? 8.672 19.391 25.734 1 90.81 386 THR A O 1
ATOM 3109 N N . ILE A 1 387 ? 9.438 18.609 23.844 1 91.19 387 ILE A N 1
ATOM 3110 C CA . ILE A 1 387 ? 8.352 17.641 23.688 1 91.19 387 ILE A CA 1
ATOM 3111 C C . ILE A 1 387 ? 8.859 16.234 24.016 1 91.19 387 ILE A C 1
ATOM 3113 O O . ILE A 1 387 ? 9.758 15.727 23.344 1 91.19 387 ILE A O 1
ATOM 3117 N N . LYS A 1 388 ? 8.234 15.648 25 1 89.25 388 LYS A N 1
ATOM 3118 C CA . LYS A 1 388 ? 8.617 14.297 25.406 1 89.25 388 LYS A CA 1
ATOM 3119 C C . LYS A 1 388 ? 8.07 13.258 24.438 1 89.25 388 LYS A C 1
ATOM 3121 O O . LYS A 1 388 ? 6.965 13.422 23.906 1 89.25 388 LYS A O 1
ATOM 3126 N N . ASN A 1 389 ? 8.82 12.172 24.188 1 92.94 389 ASN A N 1
ATOM 3127 C CA . ASN A 1 389 ? 8.406 11.07 23.328 1 92.94 389 ASN A CA 1
ATOM 3128 C C . ASN A 1 389 ? 7.867 11.562 22 1 92.94 389 ASN A C 1
ATOM 3130 O O . ASN A 1 389 ? 6.785 11.156 21.562 1 92.94 389 ASN A O 1
ATOM 3134 N N . ALA A 1 390 ? 8.617 12.469 21.438 1 94.56 390 ALA A N 1
ATOM 3135 C CA . ALA A 1 390 ? 8.172 13.102 20.203 1 94.56 390 ALA A CA 1
ATOM 3136 C C . ALA A 1 390 ? 8.391 12.195 19 1 94.56 390 ALA A C 1
ATOM 3138 O O . ALA A 1 390 ? 7.789 12.391 17.938 1 94.56 390 ALA A O 1
ATOM 3139 N N . ALA A 1 391 ? 9.25 11.227 19.125 1 96.5 391 ALA A N 1
ATOM 3140 C CA . ALA A 1 391 ? 9.531 10.203 18.109 1 96.5 391 ALA A CA 1
ATOM 3141 C C . ALA A 1 391 ? 9.805 8.852 18.766 1 96.5 391 ALA A C 1
ATOM 3143 O O . ALA A 1 391 ? 10.07 8.773 19.969 1 96.5 391 ALA A O 1
ATOM 3144 N N . CYS A 1 392 ? 9.695 7.848 17.984 1 96.88 392 CYS A N 1
ATOM 3145 C CA . CYS A 1 392 ? 10.008 6.531 18.531 1 96.88 392 CYS A CA 1
ATOM 3146 C C . CYS A 1 392 ? 10.68 5.652 17.484 1 96.88 392 CYS A C 1
ATOM 3148 O O . CYS A 1 392 ? 10.617 5.949 16.281 1 96.88 392 CYS A O 1
ATOM 3150 N N . LEU A 1 393 ? 11.414 4.688 17.906 1 98 393 LEU A N 1
ATOM 3151 C CA . LEU A 1 393 ? 12.133 3.689 17.125 1 98 393 LEU A CA 1
ATOM 3152 C C . LEU A 1 393 ? 11.844 2.283 17.641 1 98 393 LEU A C 1
ATOM 3154 O O . LEU A 1 393 ? 11.938 2.025 18.844 1 98 393 LEU A O 1
ATOM 3158 N N . PHE A 1 394 ? 11.516 1.369 16.719 1 97.38 394 PHE A N 1
ATOM 3159 C CA . PHE A 1 394 ? 11.234 0.006 17.156 1 97.38 394 PHE A CA 1
ATOM 3160 C C . PHE A 1 394 ? 11.406 -0.975 16 1 97.38 394 PHE A C 1
ATOM 3162 O O . PHE A 1 394 ? 11.352 -0.583 14.836 1 97.38 394 PHE A O 1
ATOM 3169 N N . GLU A 1 395 ? 11.703 -2.207 16.281 1 97.69 395 GLU A N 1
ATOM 3170 C CA . GLU A 1 395 ? 11.68 -3.301 15.312 1 97.69 395 GLU A CA 1
ATOM 3171 C C . GLU A 1 395 ? 10.312 -3.977 15.289 1 97.69 395 GLU A C 1
ATOM 3173 O O . GLU A 1 395 ? 9.727 -4.246 16.344 1 97.69 395 GLU A O 1
ATOM 3178 N N . LEU A 1 396 ? 9.805 -4.188 14.117 1 97.44 396 LEU A N 1
ATOM 3179 C CA . LEU A 1 396 ? 8.453 -4.707 13.938 1 97.44 396 LEU A CA 1
ATOM 3180 C C . LEU A 1 396 ? 8.477 -6.039 13.195 1 97.44 396 LEU A C 1
ATOM 3182 O O . LEU A 1 396 ? 9.219 -6.203 12.227 1 97.44 396 LEU A O 1
ATOM 3186 N N . ASN A 1 397 ? 7.777 -7.043 13.766 1 96.38 397 ASN A N 1
ATOM 3187 C CA . ASN A 1 397 ? 7.395 -8.219 12.992 1 96.38 397 ASN A CA 1
ATOM 3188 C C . ASN A 1 397 ? 6.156 -7.953 12.141 1 96.38 397 ASN A C 1
ATOM 3190 O O . ASN A 1 397 ? 5.055 -7.781 12.672 1 96.38 397 ASN A O 1
ATOM 3194 N N . SER A 1 398 ? 6.316 -7.98 10.836 1 95.75 398 SER A N 1
ATOM 3195 C CA . SER A 1 398 ? 5.227 -7.535 9.969 1 95.75 398 SER A CA 1
ATOM 3196 C C . SER A 1 398 ? 4.207 -8.648 9.75 1 95.75 398 SER A C 1
ATOM 3198 O O . SER A 1 398 ? 3.178 -8.43 9.102 1 95.75 398 SER A O 1
ATOM 3200 N N . GLY A 1 399 ? 4.469 -9.82 10.172 1 95.44 399 GLY A N 1
ATOM 3201 C CA . GLY A 1 399 ? 3.506 -10.906 10.125 1 95.44 399 GLY A CA 1
ATOM 3202 C C . GLY A 1 399 ? 3.541 -11.672 8.812 1 95.44 399 GLY A C 1
ATOM 3203 O O . GLY A 1 399 ? 2.697 -12.539 8.57 1 95.44 399 GLY A O 1
ATOM 3204 N N . ILE A 1 400 ? 4.441 -11.406 7.93 1 97 400 ILE A N 1
ATOM 3205 C CA . ILE A 1 400 ? 4.609 -12.094 6.656 1 97 400 ILE A CA 1
ATOM 3206 C C . ILE A 1 400 ? 6.078 -12.469 6.461 1 97 400 ILE A C 1
ATOM 3208 O O . ILE A 1 400 ? 6.961 -11.898 7.105 1 97 400 ILE A O 1
ATOM 3212 N N . PRO A 1 401 ? 6.375 -13.422 5.656 1 96.94 401 PRO A N 1
ATOM 3213 C CA . PRO A 1 401 ? 7.785 -13.695 5.359 1 96.94 401 PRO A CA 1
ATOM 3214 C C . PRO A 1 401 ? 8.414 -12.625 4.469 1 96.94 401 PRO A C 1
ATOM 3216 O O . PRO A 1 401 ? 7.75 -12.102 3.568 1 96.94 401 PRO A O 1
ATOM 3219 N N . LEU A 1 402 ? 9.648 -12.32 4.695 1 98 402 LEU A N 1
ATOM 3220 C CA . LEU A 1 402 ? 10.398 -11.484 3.766 1 98 402 LEU A CA 1
ATOM 3221 C C . LEU A 1 402 ? 10.609 -12.203 2.439 1 98 402 LEU A C 1
ATOM 3223 O O . LEU A 1 402 ? 10.477 -11.602 1.371 1 98 402 LEU A O 1
ATOM 3227 N N . ARG A 1 403 ? 10.906 -13.461 2.557 1 97.19 403 ARG A N 1
ATOM 3228 C CA . ARG A 1 403 ? 11.031 -14.383 1.435 1 97.19 403 ARG A CA 1
ATOM 3229 C C . ARG A 1 403 ? 10.789 -15.82 1.877 1 97.19 403 ARG A C 1
ATOM 3231 O O . ARG A 1 403 ? 11.039 -16.172 3.031 1 97.19 403 ARG A O 1
ATOM 3238 N N . ARG A 1 404 ? 10.352 -16.656 1.005 1 96.88 404 ARG A N 1
ATOM 3239 C CA . ARG A 1 404 ? 10.109 -18.062 1.312 1 96.88 404 ARG A CA 1
ATOM 3240 C C . ARG A 1 404 ? 9.914 -18.875 0.037 1 96.88 404 ARG A C 1
ATOM 3242 O O . ARG A 1 404 ? 9.57 -18.328 -1.012 1 96.88 404 ARG A O 1
ATOM 3249 N N . HIS A 1 405 ? 10.164 -20.156 0.19 1 96.31 405 HIS A N 1
ATOM 3250 C CA . HIS A 1 405 ? 9.82 -21.062 -0.901 1 96.31 405 HIS A CA 1
ATOM 3251 C C . HIS A 1 405 ? 9.703 -22.5 -0.406 1 96.31 405 HIS A C 1
ATOM 3253 O O . HIS A 1 405 ? 10.484 -22.938 0.433 1 96.31 405 HIS A O 1
ATOM 3259 N N . TYR A 1 406 ? 8.734 -23.109 -0.829 1 93.31 406 TYR A N 1
ATOM 3260 C CA . TYR A 1 406 ? 8.594 -24.562 -0.738 1 93.31 406 TYR A CA 1
ATOM 3261 C C . TYR A 1 406 ? 9.039 -25.234 -2.029 1 93.31 406 TYR A C 1
ATOM 3263 O O . TYR A 1 406 ? 8.375 -25.125 -3.059 1 93.31 406 TYR A O 1
ATOM 3271 N N . ALA A 1 407 ? 10.109 -25.953 -1.937 1 89.62 407 ALA A N 1
ATOM 3272 C CA . ALA A 1 407 ? 10.633 -26.609 -3.129 1 89.62 407 ALA A CA 1
ATOM 3273 C C . ALA A 1 407 ? 10.062 -28.016 -3.281 1 89.62 407 ALA A C 1
ATOM 3275 O O . ALA A 1 407 ? 10.609 -28.969 -2.736 1 89.62 407 ALA A O 1
ATOM 3276 N N . ASN A 1 408 ? 9.125 -28.078 -4.16 1 82.38 408 ASN A N 1
ATOM 3277 C CA . ASN A 1 408 ? 8.469 -29.344 -4.449 1 82.38 408 ASN A CA 1
ATOM 3278 C C . ASN A 1 408 ? 9.406 -30.312 -5.16 1 82.38 408 ASN A C 1
ATOM 3280 O O . ASN A 1 408 ? 10.188 -29.906 -6.023 1 82.38 408 ASN A O 1
ATOM 3284 N N . ASP A 1 409 ? 9.43 -31.609 -4.727 1 76.88 409 ASP A N 1
ATOM 3285 C CA . ASP A 1 409 ? 10.258 -32.594 -5.426 1 76.88 409 ASP A CA 1
ATOM 3286 C C . ASP A 1 409 ? 9.484 -33.25 -6.57 1 76.88 409 ASP A C 1
ATOM 3288 O O . ASP A 1 409 ? 10.031 -34.062 -7.305 1 76.88 409 ASP A O 1
ATOM 3292 N N . PHE A 1 410 ? 8.188 -32.875 -6.738 1 70.62 410 PHE A N 1
ATOM 3293 C CA . PHE A 1 410 ? 7.273 -33.344 -7.766 1 70.62 410 PHE A CA 1
ATOM 3294 C C . PHE A 1 410 ? 7.051 -34.875 -7.648 1 70.62 410 PHE A C 1
ATOM 3296 O O . PHE A 1 410 ? 6.75 -35.531 -8.641 1 70.62 410 PHE A O 1
ATOM 3303 N N . SER A 1 411 ? 7.402 -35.406 -6.531 1 71.75 411 SER A N 1
ATOM 3304 C CA . SER A 1 411 ? 7.16 -36.781 -6.176 1 71.75 411 SER A CA 1
ATOM 3305 C C . SER A 1 411 ? 6.535 -36.906 -4.789 1 71.75 411 SER A C 1
ATOM 3307 O O . SER A 1 411 ? 7.027 -37.656 -3.943 1 71.75 411 SER A O 1
ATOM 3309 N N . SER A 1 412 ? 5.602 -36 -4.578 1 69.31 412 SER A N 1
ATOM 3310 C CA . SER A 1 412 ? 4.715 -35.969 -3.422 1 69.31 412 SER A CA 1
ATOM 3311 C C . SER A 1 412 ? 5.449 -35.531 -2.166 1 69.31 412 SER A C 1
ATOM 3313 O O . SER A 1 412 ? 5.004 -35.781 -1.048 1 69.31 412 SER A O 1
ATOM 3315 N N . ALA A 1 413 ? 6.645 -34.969 -2.309 1 77.81 413 ALA A N 1
ATOM 3316 C CA . ALA A 1 413 ? 7.391 -34.438 -1.178 1 77.81 413 ALA A CA 1
ATOM 3317 C C . ALA A 1 413 ? 8.125 -33.156 -1.568 1 77.81 413 ALA A C 1
ATOM 3319 O O . ALA A 1 413 ? 7.625 -32.375 -2.367 1 77.81 413 ALA A O 1
ATOM 3320 N N . TYR A 1 414 ? 9.109 -32.875 -0.753 1 83.19 414 TYR A N 1
ATOM 3321 C CA . TYR A 1 414 ? 9.812 -31.625 -0.97 1 83.19 414 TYR A CA 1
ATOM 3322 C C . TYR A 1 414 ? 11.32 -31.828 -0.931 1 83.19 414 TYR A C 1
ATOM 3324 O O . TYR A 1 414 ? 11.805 -32.812 -0.397 1 83.19 414 TYR A O 1
ATOM 3332 N N . ARG A 1 415 ? 11.977 -30.969 -1.602 1 86.25 415 ARG A N 1
ATOM 3333 C CA . ARG A 1 415 ? 13.438 -30.984 -1.563 1 86.25 415 ARG A CA 1
ATOM 3334 C C . ARG A 1 415 ? 13.961 -30.141 -0.405 1 86.25 415 ARG A C 1
ATOM 3336 O O . ARG A 1 415 ? 14.984 -30.469 0.196 1 86.25 415 ARG A O 1
ATOM 3343 N N . PHE A 1 416 ? 13.328 -29.016 -0.192 1 90.44 416 PHE A N 1
ATOM 3344 C CA . PHE A 1 416 ? 13.617 -28.172 0.955 1 90.44 416 PHE A CA 1
ATOM 3345 C C . PHE A 1 416 ? 12.531 -27.109 1.124 1 90.44 416 PHE A C 1
ATOM 3347 O O . PHE A 1 416 ? 11.695 -26.922 0.237 1 90.44 416 PHE A O 1
ATOM 3354 N N . TYR A 1 417 ? 12.484 -26.609 2.258 1 93.19 417 TYR A N 1
ATOM 3355 C CA . TYR A 1 417 ? 11.812 -25.344 2.543 1 93.19 417 TYR A CA 1
ATOM 3356 C C . TYR A 1 417 ? 12.805 -24.297 3.014 1 93.19 417 TYR A C 1
ATOM 3358 O O . TYR A 1 417 ? 13.734 -24.594 3.758 1 93.19 417 TYR A O 1
ATOM 3366 N N . GLY A 1 418 ? 12.656 -23.125 2.479 1 94.44 418 GLY A N 1
ATOM 3367 C CA . GLY A 1 418 ? 13.406 -21.984 2.977 1 94.44 418 GLY A CA 1
ATOM 3368 C C . GLY A 1 418 ? 12.539 -20.75 3.225 1 94.44 418 GLY A C 1
ATOM 3369 O O . GLY A 1 418 ? 11.625 -20.469 2.449 1 94.44 418 GLY A O 1
ATOM 3370 N N . GLY A 1 419 ? 12.797 -20.125 4.352 1 94.69 419 GLY A N 1
ATOM 3371 C CA . GLY A 1 419 ? 12.031 -18.922 4.656 1 94.69 419 GLY A CA 1
ATOM 3372 C C . GLY A 1 419 ? 12.719 -18.016 5.656 1 94.69 419 GLY A C 1
ATOM 3373 O O . GLY A 1 419 ? 13.727 -18.391 6.254 1 94.69 419 GLY A O 1
ATOM 3374 N N . MET A 1 420 ? 12.164 -16.797 5.684 1 95.06 420 MET A N 1
ATOM 3375 C CA . MET A 1 420 ? 12.617 -15.797 6.648 1 95.06 420 MET A CA 1
ATOM 3376 C C . MET A 1 420 ? 11.492 -14.828 6.996 1 95.06 420 MET A C 1
ATOM 3378 O O . MET A 1 420 ? 10.852 -14.273 6.105 1 95.06 420 MET A O 1
ATOM 3382 N N . THR A 1 421 ? 11.312 -14.656 8.32 1 94.5 421 THR A N 1
ATOM 3383 C CA . THR A 1 421 ? 10.305 -13.703 8.758 1 94.5 421 THR A CA 1
ATOM 3384 C C . THR A 1 421 ? 10.703 -12.281 8.391 1 94.5 421 THR A C 1
ATOM 3386 O O . THR A 1 421 ? 11.875 -11.914 8.484 1 94.5 421 THR A O 1
ATOM 3389 N N . ASN A 1 422 ? 9.719 -11.516 8 1 97.25 422 ASN A N 1
ATOM 3390 C CA . ASN A 1 422 ? 9.961 -10.109 7.676 1 97.25 422 ASN A CA 1
ATOM 3391 C C . ASN A 1 422 ? 9.961 -9.234 8.922 1 97.25 422 ASN A C 1
ATOM 3393 O O . ASN A 1 422 ? 8.898 -8.922 9.461 1 97.25 422 ASN A O 1
ATOM 3397 N N . GLN A 1 423 ? 11.078 -8.891 9.391 1 96.69 423 GLN A N 1
ATOM 3398 C CA . GLN A 1 423 ? 11.273 -7.938 10.484 1 96.69 423 GLN A CA 1
ATOM 3399 C C . GLN A 1 423 ? 11.891 -6.641 9.977 1 96.69 423 GLN A C 1
ATOM 3401 O O . GLN A 1 423 ? 12.844 -6.668 9.195 1 96.69 423 GLN A O 1
ATOM 3406 N N . VAL A 1 424 ? 11.367 -5.516 10.422 1 98.06 424 VAL A N 1
ATOM 3407 C CA . VAL A 1 424 ? 11.789 -4.227 9.891 1 98.06 424 VAL A CA 1
ATOM 3408 C C . VAL A 1 424 ? 12.047 -3.252 11.039 1 98.06 424 VAL A C 1
ATOM 3410 O O . VAL A 1 424 ? 11.461 -3.383 12.117 1 98.06 424 VAL A O 1
ATOM 3413 N N . LEU A 1 425 ? 12.93 -2.332 10.805 1 98.69 425 LEU A N 1
ATOM 3414 C CA . LEU A 1 425 ? 13.094 -1.204 11.711 1 98.69 425 LEU A CA 1
ATOM 3415 C C . LEU A 1 425 ? 12.203 -0.036 11.297 1 98.69 425 LEU A C 1
ATOM 3417 O O . LEU A 1 425 ? 12.203 0.363 10.125 1 98.69 425 LEU A O 1
ATOM 3421 N N . VAL A 1 426 ? 11.5 0.541 12.273 1 98.69 426 VAL A N 1
ATOM 3422 C CA . VAL A 1 426 ? 10.586 1.647 12 1 98.69 426 VAL A CA 1
ATOM 3423 C C . VAL A 1 426 ? 11.008 2.875 12.805 1 98.69 426 VAL A C 1
ATOM 3425 O O . VAL A 1 426 ? 11.125 2.809 14.031 1 98.69 426 VAL A O 1
ATOM 3428 N N . LEU A 1 427 ? 11.305 3.922 12.117 1 98.69 427 LEU A N 1
ATOM 3429 C CA . LEU A 1 427 ? 11.391 5.246 12.719 1 98.69 427 LEU A CA 1
ATOM 3430 C C . LEU A 1 427 ? 10.102 6.035 12.5 1 98.69 427 LEU A C 1
ATOM 3432 O O . LEU A 1 427 ? 9.68 6.23 11.359 1 98.69 427 LEU A O 1
ATOM 3436 N N . ARG A 1 428 ? 9.516 6.523 13.688 1 98.31 428 ARG A N 1
ATOM 3437 C CA . ARG A 1 428 ? 8.203 7.137 13.562 1 98.31 428 ARG A CA 1
ATOM 3438 C C . ARG A 1 428 ? 8.148 8.477 14.289 1 98.31 428 ARG A C 1
ATOM 3440 O O . ARG A 1 428 ? 8.711 8.617 15.383 1 98.31 428 ARG A O 1
ATOM 3447 N N . THR A 1 429 ? 7.531 9.414 13.688 1 97.75 429 THR A N 1
ATOM 3448 C CA . THR A 1 429 ? 7.012 10.609 14.352 1 97.75 429 THR A CA 1
ATOM 3449 C C . THR A 1 429 ? 5.605 10.93 13.859 1 97.75 429 THR A C 1
ATOM 3451 O O . THR A 1 429 ? 5.219 10.531 12.758 1 97.75 429 THR A O 1
ATOM 3454 N N . ILE A 1 430 ? 4.773 11.508 14.734 1 97.06 430 ILE A N 1
ATOM 3455 C CA . ILE A 1 430 ? 3.408 11.867 14.359 1 97.06 430 ILE A CA 1
ATOM 3456 C C . ILE A 1 430 ? 3.207 13.375 14.516 1 97.06 430 ILE A C 1
ATOM 3458 O O . ILE A 1 430 ? 3.443 13.93 15.594 1 97.06 430 ILE A O 1
ATOM 3462 N N . ALA A 1 431 ? 2.814 13.961 13.438 1 96.56 431 ALA A N 1
ATOM 3463 C CA . ALA A 1 431 ? 2.49 15.391 13.469 1 96.56 431 ALA A CA 1
ATOM 3464 C C . ALA A 1 431 ? 0.983 15.602 13.586 1 96.56 431 ALA A C 1
ATOM 3466 O O . ALA A 1 431 ? 0.207 15.023 12.82 1 96.56 431 ALA A O 1
ATOM 3467 N N . THR A 1 432 ? 0.578 16.328 14.586 1 94.94 432 THR A N 1
ATOM 3468 C CA . THR A 1 432 ? -0.81 16.766 14.703 1 94.94 432 THR A CA 1
ATOM 3469 C C . THR A 1 432 ? -0.942 18.25 14.383 1 94.94 432 THR A C 1
ATOM 3471 O O . THR A 1 432 ? -0.752 19.094 15.258 1 94.94 432 THR A O 1
ATOM 3474 N N . VAL A 1 433 ? -1.315 18.516 13.219 1 93.31 433 VAL A N 1
ATOM 3475 C CA . VAL A 1 433 ? -1.449 19.891 12.781 1 93.31 433 VAL A CA 1
ATOM 3476 C C . VAL A 1 433 ? -2.918 20.312 12.82 1 93.31 433 VAL A C 1
ATOM 3478 O O . VAL A 1 433 ? -3.639 20.156 11.828 1 93.31 433 VAL A O 1
ATOM 3481 N N . GLY A 1 434 ? -3.258 20.891 13.883 1 91.69 434 GLY A N 1
ATOM 3482 C CA . GLY A 1 434 ? -4.656 21.219 14.086 1 91.69 434 GLY A CA 1
ATOM 3483 C C . GLY A 1 434 ? -5.539 20 14.289 1 91.69 434 GLY A C 1
ATOM 3484 O O . GLY A 1 434 ? -5.426 19.312 15.305 1 91.69 434 GLY A O 1
ATOM 3485 N N . ASN A 1 435 ? -6.309 19.766 13.25 1 93.94 435 ASN A N 1
ATOM 3486 C CA . ASN A 1 435 ? -7.309 18.703 13.359 1 93.94 435 ASN A CA 1
ATOM 3487 C C . ASN A 1 435 ? -6.754 17.359 12.883 1 93.94 435 ASN A C 1
ATOM 3489 O O . ASN A 1 435 ? -7.301 16.312 13.219 1 93.94 435 ASN A O 1
ATOM 3493 N N . TYR A 1 436 ? -5.734 17.375 12.18 1 93.81 436 TYR A N 1
ATOM 3494 C CA . TYR A 1 436 ? -5.336 16.188 11.438 1 93.81 436 TYR A CA 1
ATOM 3495 C C . TYR A 1 436 ? -4.035 15.609 11.984 1 93.81 436 TYR A C 1
ATOM 3497 O O . TYR A 1 436 ? -3.164 16.359 12.445 1 93.81 436 TYR A O 1
ATOM 3505 N N . ASP A 1 437 ? -3.885 14.312 11.938 1 96.81 437 ASP A N 1
ATOM 3506 C CA . ASP A 1 437 ? -2.684 13.602 12.367 1 96.81 437 ASP A CA 1
ATOM 3507 C C . ASP A 1 437 ? -2.008 12.906 11.188 1 96.81 437 ASP A C 1
ATOM 3509 O O . ASP A 1 437 ? -2.652 12.156 10.445 1 96.81 437 ASP A O 1
ATOM 3513 N N . TYR A 1 438 ? -0.757 13.125 10.984 1 97.38 438 TYR A N 1
ATOM 3514 C CA . TYR A 1 438 ? 0.075 12.43 10.008 1 97.38 438 TYR A CA 1
ATOM 3515 C C . TYR A 1 438 ? 1.047 11.477 10.703 1 97.38 438 TYR A C 1
ATOM 3517 O O . TYR A 1 438 ? 1.981 11.914 11.375 1 97.38 438 TYR A O 1
ATOM 3525 N N . VAL A 1 439 ? 0.842 10.195 10.562 1 98.06 439 VAL A N 1
ATOM 3526 C CA . VAL A 1 439 ? 1.832 9.227 11.023 1 98.06 439 VAL A CA 1
ATOM 3527 C C . VAL A 1 439 ? 2.922 9.062 9.961 1 98.06 439 VAL A C 1
ATOM 3529 O O . VAL A 1 439 ? 2.676 8.5 8.891 1 98.06 439 VAL A O 1
ATOM 3532 N N . HIS A 1 440 ? 4.109 9.547 10.281 1 98 440 HIS A N 1
ATOM 3533 C CA . HIS A 1 440 ? 5.227 9.438 9.344 1 98 440 HIS A CA 1
ATOM 3534 C C . HIS A 1 440 ? 6.152 8.289 9.727 1 98 440 HIS A C 1
ATOM 3536 O O . HIS A 1 440 ? 6.703 8.273 10.836 1 98 440 HIS A O 1
ATOM 3542 N N . ASP A 1 441 ? 6.395 7.414 8.812 1 98.5 441 ASP A N 1
ATOM 3543 C CA . ASP A 1 441 ? 7.254 6.258 9.055 1 98.5 441 ASP A CA 1
ATOM 3544 C C . ASP A 1 441 ? 8.367 6.18 8.016 1 98.5 441 ASP A C 1
ATOM 3546 O O . ASP A 1 441 ? 8.141 6.453 6.832 1 98.5 441 ASP A O 1
ATOM 3550 N N . ALA A 1 442 ? 9.539 5.887 8.422 1 98.75 442 ALA A N 1
ATOM 3551 C CA . ALA A 1 442 ? 10.602 5.305 7.602 1 98.75 442 ALA A CA 1
ATOM 3552 C C . ALA A 1 442 ? 10.875 3.859 8.008 1 98.75 442 ALA A C 1
ATOM 3554 O O . ALA A 1 442 ? 11.164 3.58 9.172 1 98.75 442 ALA A O 1
ATOM 3555 N N . ILE A 1 443 ? 10.766 2.996 7.078 1 98.81 443 ILE A N 1
ATOM 3556 C CA . ILE A 1 443 ? 10.844 1.567 7.359 1 98.81 443 ILE A CA 1
ATOM 3557 C C . ILE A 1 443 ? 12.047 0.964 6.637 1 98.81 443 ILE A C 1
ATOM 3559 O O . ILE A 1 443 ? 12.18 1.101 5.418 1 98.81 443 ILE A O 1
ATOM 3563 N N . PHE A 1 444 ? 12.891 0.284 7.359 1 98.75 444 PHE A N 1
ATOM 3564 C CA . PHE A 1 444 ? 14.133 -0.269 6.832 1 98.75 444 PHE A CA 1
ATOM 3565 C C . PHE A 1 444 ? 14.086 -1.792 6.824 1 98.75 444 PHE A C 1
ATOM 3567 O O . PHE A 1 444 ? 14.016 -2.422 7.883 1 98.75 444 PHE A O 1
ATOM 3574 N N . TYR A 1 445 ? 14.164 -2.369 5.688 1 98.44 445 TYR A N 1
ATOM 3575 C CA . TYR A 1 445 ? 14.117 -3.814 5.508 1 98.44 445 TYR A CA 1
ATOM 3576 C C . TYR A 1 445 ? 15.516 -4.41 5.492 1 98.44 445 TYR A C 1
ATOM 3578 O O . TYR A 1 445 ? 16.484 -3.744 5.102 1 98.44 445 TYR A O 1
ATOM 3586 N N . GLN A 1 446 ? 15.602 -5.645 5.793 1 97 446 GLN A N 1
ATOM 3587 C CA . GLN A 1 446 ? 16.891 -6.305 5.898 1 97 446 GLN A CA 1
ATOM 3588 C C . GLN A 1 446 ? 17.5 -6.555 4.52 1 97 446 GLN A C 1
ATOM 3590 O O . GLN A 1 446 ? 18.672 -6.898 4.406 1 97 446 GLN A O 1
ATOM 3595 N N . ASN A 1 447 ? 16.703 -6.395 3.492 1 97.25 447 ASN A N 1
ATOM 3596 C CA . ASN A 1 447 ? 17.203 -6.684 2.15 1 97.25 447 ASN A CA 1
ATOM 3597 C C . ASN A 1 447 ? 17.594 -5.406 1.412 1 97.25 447 ASN A C 1
ATOM 3599 O O . ASN A 1 447 ? 17.672 -5.395 0.182 1 97.25 447 ASN A O 1
ATOM 3603 N N . GLY A 1 448 ? 17.672 -4.316 2.086 1 97.69 448 GLY A N 1
ATOM 3604 C CA . GLY A 1 448 ? 18.172 -3.084 1.496 1 97.69 448 GLY A CA 1
ATOM 3605 C C . GLY A 1 448 ? 17.062 -2.178 0.996 1 97.69 448 GLY A C 1
ATOM 3606 O O . GLY A 1 448 ? 17.328 -1.119 0.423 1 97.69 448 GLY A O 1
ATOM 3607 N N . VAL A 1 449 ? 15.844 -2.504 1.206 1 98.56 449 VAL A N 1
ATOM 3608 C CA . VAL A 1 449 ? 14.688 -1.708 0.803 1 98.56 449 VAL A CA 1
ATOM 3609 C C . VAL A 1 449 ? 14.336 -0.714 1.907 1 98.56 449 VAL A C 1
ATOM 3611 O O . VAL A 1 449 ? 14.43 -1.036 3.094 1 98.56 449 VAL A O 1
ATOM 3614 N N . ILE A 1 450 ? 14 0.479 1.504 1 98.81 450 ILE A N 1
ATOM 3615 C CA . ILE A 1 450 ? 13.438 1.479 2.402 1 98.81 450 ILE A CA 1
ATOM 3616 C C . ILE A 1 450 ? 12.016 1.831 1.96 1 98.81 450 ILE A C 1
ATOM 3618 O O . ILE A 1 450 ? 11.75 1.981 0.764 1 98.81 450 ILE A O 1
ATOM 3622 N N . GLU A 1 451 ? 11.148 1.896 2.908 1 98.69 451 GLU A N 1
ATOM 3623 C CA . GLU A 1 451 ? 9.797 2.383 2.652 1 98.69 451 GLU A CA 1
ATOM 3624 C C . GLU A 1 451 ? 9.516 3.662 3.434 1 98.69 451 GLU A C 1
ATOM 3626 O O . GLU A 1 451 ? 9.82 3.75 4.625 1 98.69 451 GLU A O 1
ATOM 3631 N N . VAL A 1 452 ? 9.047 4.668 2.727 1 98.5 452 VAL A N 1
ATOM 3632 C CA . VAL A 1 452 ? 8.523 5.887 3.332 1 98.5 452 VAL A CA 1
ATOM 3633 C C . VAL A 1 452 ? 7 5.898 3.238 1 98.5 452 VAL A C 1
ATOM 3635 O O . VAL A 1 452 ? 6.434 5.688 2.162 1 98.5 452 VAL A O 1
ATOM 3638 N N . LYS A 1 453 ? 6.379 6.168 4.426 1 97.75 453 LYS A N 1
ATOM 3639 C CA . LYS A 1 453 ? 4.926 6.027 4.438 1 97.75 453 LYS A CA 1
ATOM 3640 C C . LYS A 1 453 ? 4.285 7.047 5.371 1 97.75 453 LYS A C 1
ATOM 3642 O O . LYS A 1 453 ? 4.777 7.285 6.477 1 97.75 453 LYS A O 1
ATOM 3647 N N . MET A 1 454 ? 3.268 7.676 4.855 1 97.69 454 MET A N 1
ATOM 3648 C CA . MET A 1 454 ? 2.393 8.508 5.676 1 97.69 454 MET A CA 1
ATOM 3649 C C . MET A 1 454 ? 1.016 7.871 5.824 1 97.69 454 MET A C 1
ATOM 3651 O O . MET A 1 454 ? 0.423 7.426 4.84 1 97.69 454 MET A O 1
ATOM 3655 N N . SER A 1 455 ? 0.516 7.742 7.039 1 98.06 455 SER A N 1
ATOM 3656 C CA . SER A 1 455 ? -0.847 7.309 7.332 1 98.06 455 SER A CA 1
ATOM 3657 C C . SER A 1 455 ? -1.63 8.406 8.047 1 98.06 455 SER A C 1
ATOM 3659 O O . SER A 1 455 ? -1.143 8.992 9.016 1 98.06 455 SER A O 1
ATOM 3661 N N . ALA A 1 456 ? -2.826 8.609 7.594 1 97.81 456 ALA A N 1
ATOM 3662 C CA . ALA A 1 456 ? -3.588 9.758 8.086 1 97.81 456 ALA A CA 1
ATOM 3663 C C . ALA A 1 456 ? -4.59 9.336 9.148 1 97.81 456 ALA A C 1
ATOM 3665 O O . ALA A 1 456 ? -5.172 8.25 9.07 1 97.81 456 ALA A O 1
ATOM 3666 N N . SER A 1 457 ? -4.793 10.164 10.117 1 98 457 SER A N 1
ATOM 3667 C CA . SER A 1 457 ? -5.844 10.094 11.133 1 98 457 SER A CA 1
ATOM 3668 C C . SER A 1 457 ? -6.254 11.484 11.602 1 98 457 SER A C 1
ATOM 3670 O O . SER A 1 457 ? -6.137 12.453 10.852 1 98 457 SER A O 1
ATOM 3672 N N . GLY A 1 458 ? -6.859 11.562 12.773 1 97.31 458 GLY A N 1
ATOM 3673 C CA . GLY A 1 458 ? -7.309 12.852 13.273 1 97.31 458 GLY A CA 1
ATOM 3674 C C . GLY A 1 458 ? -8.711 13.219 12.82 1 97.31 458 GLY A C 1
ATOM 3675 O O . GLY A 1 458 ? -9.391 12.406 12.188 1 97.31 458 GLY A O 1
ATOM 3676 N N . PHE A 1 459 ? -9.148 14.438 13.164 1 97.31 459 PHE A N 1
ATOM 3677 C CA . PHE A 1 459 ? -10.492 14.914 12.859 1 97.31 459 PHE A CA 1
ATOM 3678 C C . PHE A 1 459 ? -10.531 15.562 11.484 1 97.31 459 PHE A C 1
ATOM 3680 O O . PHE A 1 459 ? -9.523 16.094 11.008 1 97.31 459 PHE A O 1
ATOM 3687 N N . VAL A 1 460 ? -11.656 15.492 10.883 1 96.88 460 VAL A N 1
ATOM 3688 C CA . VAL A 1 460 ? -11.875 16.25 9.656 1 96.88 460 VAL A CA 1
ATOM 3689 C C . VAL A 1 460 ? -12.039 17.734 9.992 1 96.88 460 VAL A C 1
ATOM 3691 O O . VAL A 1 460 ? -12.391 18.094 11.125 1 96.88 460 VAL A O 1
ATOM 3694 N N . PHE A 1 461 ? -11.719 18.547 9.039 1 96.81 461 PHE A N 1
ATOM 3695 C CA . PHE A 1 461 ? -12.031 19.969 9.148 1 96.81 461 PHE A CA 1
ATOM 3696 C C . PHE A 1 461 ? -13.5 20.219 8.805 1 96.81 461 PHE A C 1
ATOM 3698 O O . PHE A 1 461 ? -13.875 20.219 7.637 1 96.81 461 PHE A O 1
ATOM 3705 N N . GLY A 1 462 ? -14.281 20.516 9.812 1 95.75 462 GLY A N 1
ATOM 3706 C CA . GLY A 1 462 ? -15.727 20.562 9.672 1 95.75 462 GLY A CA 1
ATOM 3707 C C . GLY A 1 462 ? -16.234 21.859 9.086 1 95.75 462 GLY A C 1
ATOM 3708 O O . GLY A 1 462 ? -15.602 22.906 9.234 1 95.75 462 GLY A O 1
ATOM 3709 N N . SER A 1 463 ? -17.328 21.781 8.43 1 95.5 463 SER A N 1
ATOM 3710 C CA . SER A 1 463 ? -18.109 22.906 7.91 1 95.5 463 SER A CA 1
ATOM 3711 C C . SER A 1 463 ? -19.609 22.688 8.141 1 95.5 463 SER A C 1
ATOM 3713 O O . SER A 1 463 ? -20.062 21.547 8.336 1 95.5 463 SER A O 1
ATOM 3715 N N . PHE A 1 464 ? -20.281 23.812 8.211 1 96.38 464 PHE A N 1
ATOM 3716 C CA . PHE A 1 464 ? -21.734 23.719 8.406 1 96.38 464 PHE A CA 1
ATOM 3717 C C . PHE A 1 464 ? -22.422 23.203 7.152 1 96.38 464 PHE A C 1
ATOM 3719 O O . PHE A 1 464 ? -22.25 23.766 6.066 1 96.38 464 PHE A O 1
ATOM 3726 N N . TYR A 1 465 ? -23.234 22.203 7.316 1 96.12 465 TYR A N 1
ATOM 3727 C CA . TYR A 1 465 ? -23.859 21.562 6.156 1 96.12 465 TYR A CA 1
ATOM 3728 C C . TYR A 1 465 ? -25.156 22.266 5.781 1 96.12 465 TYR A C 1
ATOM 3730 O O . TYR A 1 465 ? -26.016 22.516 6.637 1 96.12 465 TYR A O 1
ATOM 3738 N N . THR A 1 466 ? -25.328 22.594 4.602 1 94.38 466 THR A N 1
ATOM 3739 C CA . THR A 1 466 ? -26.562 22.953 3.895 1 94.38 466 THR A CA 1
ATOM 3740 C C . THR A 1 466 ? -26.656 22.188 2.574 1 94.38 466 THR A C 1
ATOM 3742 O O . THR A 1 466 ? -25.672 21.625 2.104 1 94.38 466 THR A O 1
ATOM 3745 N N . PRO A 1 467 ? -27.781 22.125 1.978 1 93.12 467 PRO A N 1
ATOM 3746 C CA . PRO A 1 467 ? -27.922 21.406 0.705 1 93.12 467 PRO A CA 1
ATOM 3747 C C . PRO A 1 467 ? -26.984 21.953 -0.377 1 93.12 467 PRO A C 1
ATOM 3749 O O . PRO A 1 467 ? -26.609 21.203 -1.293 1 93.12 467 PRO A O 1
ATOM 3752 N N . ASP A 1 468 ? -26.547 23.156 -0.233 1 93.25 468 ASP A N 1
ATOM 3753 C CA . ASP A 1 468 ? -25.656 23.766 -1.205 1 93.25 468 ASP A CA 1
ATOM 3754 C C . ASP A 1 468 ? -24.281 23.125 -1.168 1 93.25 468 ASP A C 1
ATOM 3756 O O . ASP A 1 468 ? -23.484 23.281 -2.098 1 93.25 468 ASP A O 1
ATOM 3760 N N . VAL A 1 469 ? -24 22.406 -0.156 1 95.12 469 VAL A N 1
ATOM 3761 C CA . VAL A 1 469 ? -22.703 21.766 0.032 1 95.12 469 VAL A CA 1
ATOM 3762 C C . VAL A 1 469 ? -22.641 20.469 -0.75 1 95.12 469 VAL A C 1
ATOM 3764 O O . VAL A 1 469 ? -21.562 19.906 -0.979 1 95.12 469 VAL A O 1
ATOM 3767 N N . SER A 1 470 ? -23.688 19.953 -1.28 1 95.12 470 SER A N 1
ATOM 3768 C CA . SER A 1 470 ? -23.844 18.609 -1.821 1 95.12 470 SER A CA 1
ATOM 3769 C C . SER A 1 470 ? -22.844 18.344 -2.943 1 95.12 470 SER A C 1
ATOM 3771 O O . SER A 1 470 ? -22.359 17.219 -3.084 1 95.12 470 SER A O 1
ATOM 3773 N N . PRO A 1 471 ? -22.484 19.359 -3.785 1 96.38 471 PRO A N 1
ATOM 3774 C CA . PRO A 1 471 ? -21.5 19.062 -4.828 1 96.38 471 PRO A CA 1
ATOM 3775 C C . PRO A 1 471 ? -20.094 18.828 -4.27 1 96.38 471 PRO A C 1
ATOM 3777 O O . PRO A 1 471 ? -19.219 18.328 -4.98 1 96.38 471 PRO A O 1
ATOM 3780 N N . TYR A 1 472 ? -19.938 19.188 -2.994 1 97.38 472 TYR A N 1
ATOM 3781 C CA . TYR A 1 472 ? -18.578 19.234 -2.467 1 97.38 472 TYR A CA 1
ATOM 3782 C C . TYR A 1 472 ? -18.359 18.156 -1.412 1 97.38 472 TYR A C 1
ATOM 3784 O O . TYR A 1 472 ? -17.219 17.875 -1.031 1 97.38 472 TYR A O 1
ATOM 3792 N N . GLY A 1 473 ? -19.359 17.578 -0.918 1 97.44 473 GLY A N 1
ATOM 3793 C CA . GLY A 1 473 ? -19.25 16.578 0.142 1 97.44 473 GLY A CA 1
ATOM 3794 C C . GLY A 1 473 ? -20.578 16.094 0.658 1 97.44 473 GLY A C 1
ATOM 3795 O O . GLY A 1 473 ? -21.625 16.438 0.113 1 97.44 473 GLY A O 1
ATOM 3796 N N . TYR A 1 474 ? -20.578 15.258 1.696 1 98.06 474 TYR A N 1
ATOM 3797 C CA . TYR A 1 474 ? -21.75 14.641 2.299 1 98.06 474 TYR A CA 1
ATOM 3798 C C . TYR A 1 474 ? -21.969 15.141 3.723 1 98.06 474 TYR A C 1
ATOM 3800 O O . TYR A 1 474 ? -21.016 15.57 4.387 1 98.06 474 TYR A O 1
ATOM 3808 N N . PRO A 1 475 ? -23.281 15.195 4.156 1 97.88 475 PRO A N 1
ATOM 3809 C CA . PRO A 1 475 ? -23.438 15.328 5.605 1 97.88 475 PRO A CA 1
ATOM 3810 C C . PRO A 1 475 ? -22.859 14.133 6.367 1 97.88 475 PRO A C 1
ATOM 3812 O O . PRO A 1 475 ? -23.094 12.984 5.988 1 97.88 475 PRO A O 1
ATOM 3815 N N . ILE A 1 476 ? -22.109 14.383 7.426 1 97.38 476 ILE A N 1
ATOM 3816 C CA . ILE A 1 476 ? -21.438 13.273 8.086 1 97.38 476 ILE A CA 1
ATOM 3817 C C . ILE A 1 476 ? -21.891 13.164 9.531 1 97.38 476 ILE A C 1
ATOM 3819 O O . ILE A 1 476 ? -21.516 12.234 10.25 1 97.38 476 ILE A O 1
ATOM 3823 N N . HIS A 1 477 ? -22.672 14.07 10.016 1 96.06 477 HIS A N 1
ATOM 3824 C CA . HIS A 1 477 ? -23.344 13.984 11.305 1 96.06 477 HIS A CA 1
ATOM 3825 C C . HIS A 1 477 ? -24.625 14.82 11.32 1 96.06 477 HIS A C 1
ATOM 3827 O O . HIS A 1 477 ? -24.734 15.805 10.594 1 96.06 477 HIS A O 1
ATOM 3833 N N . THR A 1 478 ? -25.562 14.516 12.164 1 94 478 THR A N 1
ATOM 3834 C CA . THR A 1 478 ? -26.891 15.125 12.18 1 94 478 THR A CA 1
ATOM 3835 C C . THR A 1 478 ? -26.812 16.547 12.742 1 94 478 THR A C 1
ATOM 3837 O O . THR A 1 478 ? -27.75 17.328 12.578 1 94 478 THR A O 1
ATOM 3840 N N . ASN A 1 479 ? -25.688 16.875 13.312 1 90.62 479 ASN A N 1
ATOM 3841 C CA . ASN A 1 479 ? -25.5 18.219 13.836 1 90.62 479 ASN A CA 1
ATOM 3842 C C . ASN A 1 479 ? -25.016 19.172 12.75 1 90.62 479 ASN A C 1
ATOM 3844 O O . ASN A 1 479 ? -24.094 19.953 12.969 1 90.62 479 ASN A O 1
ATOM 3848 N N . HIS A 1 480 ? -25.578 19.062 11.594 1 93.31 480 HIS A N 1
ATOM 3849 C CA . HIS A 1 480 ? -25.281 19.906 10.453 1 93.31 480 HIS A CA 1
ATOM 3850 C C . HIS A 1 480 ? -23.781 19.906 10.156 1 93.31 480 HIS A C 1
ATOM 3852 O O . HIS A 1 480 ? -23.188 20.969 9.906 1 93.31 480 HIS A O 1
ATOM 3858 N N . LEU A 1 481 ? -23.219 18.812 10.32 1 96.06 481 LEU A N 1
ATOM 3859 C CA . LEU A 1 481 ? -21.781 18.719 10.125 1 96.06 481 LEU A CA 1
ATOM 3860 C C . LEU A 1 481 ? -21.453 18.094 8.773 1 96.06 481 LEU A C 1
ATOM 3862 O O . LEU A 1 481 ? -22.062 17.094 8.383 1 96.06 481 LEU A O 1
ATOM 3866 N N . THR A 1 482 ? -20.625 18.703 8.055 1 97 482 THR A N 1
ATOM 3867 C CA . THR A 1 482 ? -19.984 18.156 6.871 1 97 482 THR A CA 1
ATOM 3868 C C . THR A 1 482 ? -18.484 18.453 6.875 1 97 482 THR A C 1
ATOM 3870 O O . THR A 1 482 ? -18 19.188 7.73 1 97 482 THR A O 1
ATOM 3873 N N . SER A 1 483 ? -17.75 17.719 6.227 1 97 483 SER A N 1
ATOM 3874 C CA . SER A 1 483 ? -16.422 18.047 5.711 1 97 483 SER A CA 1
ATOM 3875 C C . SER A 1 483 ? -16.344 17.797 4.207 1 97 483 SER A C 1
ATOM 3877 O O . SER A 1 483 ? -17 16.891 3.686 1 97 483 SER A O 1
ATOM 3879 N N . THR A 1 484 ? -15.586 18.641 3.535 1 97.56 484 THR A N 1
ATOM 3880 C CA . THR A 1 484 ? -15.68 18.578 2.08 1 97.56 484 THR A CA 1
ATOM 3881 C C . THR A 1 484 ? -14.461 17.859 1.489 1 97.56 484 THR A C 1
ATOM 3883 O O . THR A 1 484 ? -13.461 17.656 2.18 1 97.56 484 THR A O 1
ATOM 3886 N N . THR A 1 485 ? -14.633 17.516 0.214 1 98.19 485 THR A N 1
ATOM 3887 C CA . THR A 1 485 ? -13.602 16.812 -0.547 1 98.19 485 THR A CA 1
ATOM 3888 C C . THR A 1 485 ? -12.297 17.594 -0.545 1 98.19 485 THR A C 1
ATOM 3890 O O . THR A 1 485 ? -12.289 18.812 -0.739 1 98.19 485 THR A O 1
ATOM 3893 N N . HIS A 1 486 ? -11.211 16.906 -0.307 1 97.5 486 HIS A N 1
ATOM 3894 C CA . HIS A 1 486 ? -9.875 17.5 -0.326 1 97.5 486 HIS A CA 1
ATOM 3895 C C . HIS A 1 486 ? -8.805 16.453 -0.597 1 97.5 486 HIS A C 1
ATOM 3897 O O . HIS A 1 486 ? -9.086 15.25 -0.57 1 97.5 486 HIS A O 1
ATOM 3903 N N . ASP A 1 487 ? -7.66 16.891 -0.955 1 96.62 487 ASP A N 1
ATOM 3904 C CA . ASP A 1 487 ? -6.52 16 -1.147 1 96.62 487 ASP A CA 1
ATOM 3905 C C . ASP A 1 487 ? -5.418 16.297 -0.128 1 96.62 487 ASP A C 1
ATOM 3907 O O . ASP A 1 487 ? -5.398 17.359 0.488 1 96.62 487 ASP A O 1
ATOM 3911 N N . HIS A 1 488 ? -4.641 15.312 0.189 1 97.38 488 HIS A N 1
ATOM 3912 C CA . HIS A 1 488 ? -3.365 15.422 0.889 1 97.38 488 HIS A CA 1
ATOM 3913 C C . HIS A 1 488 ? -2.201 15.055 -0.024 1 97.38 488 HIS A C 1
ATOM 3915 O O . HIS A 1 488 ? -2.156 13.938 -0.557 1 97.38 488 HIS A O 1
ATOM 3921 N N . LEU A 1 489 ? -1.304 15.953 -0.197 1 97.75 489 LEU A N 1
ATOM 3922 C CA . LEU A 1 489 ? -0.077 15.656 -0.928 1 97.75 489 LEU A CA 1
ATOM 3923 C C . LEU A 1 489 ? 1.144 15.805 -0.027 1 97.75 489 LEU A C 1
ATOM 3925 O O . LEU A 1 489 ? 1.187 16.703 0.821 1 97.75 489 LEU A O 1
ATOM 3929 N N . LEU A 1 490 ? 2.039 14.93 -0.176 1 97.81 490 LEU A N 1
ATOM 3930 C CA . LEU A 1 490 ? 3.318 14.945 0.523 1 97.81 490 LEU A CA 1
ATOM 3931 C C . LEU A 1 490 ? 4.477 15.047 -0.465 1 97.81 490 LEU A C 1
ATOM 3933 O O . LEU A 1 490 ? 4.441 14.43 -1.532 1 97.81 490 LEU A O 1
ATOM 3937 N N . HIS A 1 491 ? 5.402 15.773 -0.124 1 98.38 491 HIS A N 1
ATOM 3938 C CA . HIS A 1 491 ? 6.59 15.961 -0.953 1 98.38 491 HIS A CA 1
ATOM 3939 C C . HIS A 1 491 ? 7.859 15.625 -0.183 1 98.38 491 HIS A C 1
ATOM 3941 O O . HIS A 1 491 ? 7.992 15.977 0.991 1 98.38 491 HIS A O 1
ATOM 3947 N N . TYR A 1 492 ? 8.789 14.906 -0.816 1 98.62 492 TYR A N 1
ATOM 3948 C CA . TYR A 1 492 ? 10 14.438 -0.164 1 98.62 492 TYR A CA 1
ATOM 3949 C C . TYR A 1 492 ? 11.234 14.758 -1.001 1 98.62 492 TYR A C 1
ATOM 3951 O O . TYR A 1 492 ? 11.156 14.812 -2.23 1 98.62 492 TYR A O 1
ATOM 3959 N N . LYS A 1 493 ? 12.281 14.984 -0.308 1 98.69 493 LYS A N 1
ATOM 3960 C CA . LYS A 1 493 ? 13.609 15.086 -0.896 1 98.69 493 LYS A CA 1
ATOM 3961 C C . LYS A 1 493 ? 14.406 13.805 -0.681 1 98.69 493 LYS A C 1
ATOM 3963 O O . LYS A 1 493 ? 14.523 13.32 0.448 1 98.69 493 LYS A O 1
ATOM 3968 N N . VAL A 1 494 ? 14.883 13.219 -1.734 1 98.81 494 VAL A N 1
ATOM 3969 C CA . VAL A 1 494 ? 15.75 12.055 -1.683 1 98.81 494 VAL A CA 1
ATOM 3970 C C . VAL A 1 494 ? 17.062 12.344 -2.412 1 98.81 494 VAL A C 1
ATOM 3972 O O . VAL A 1 494 ? 17.125 12.25 -3.641 1 98.81 494 VAL A O 1
ATOM 3975 N N . ASP A 1 495 ? 18.047 12.633 -1.654 1 98.69 495 ASP A N 1
ATOM 3976 C CA . ASP A 1 495 ? 19.391 12.875 -2.193 1 98.69 495 ASP A CA 1
ATOM 3977 C C . ASP A 1 495 ? 20.188 11.578 -2.266 1 98.69 495 ASP A C 1
ATOM 3979 O O . ASP A 1 495 ? 20.844 11.195 -1.297 1 98.69 495 ASP A O 1
ATOM 3983 N N . LEU A 1 496 ? 20.25 10.992 -3.42 1 97.75 496 LEU A N 1
ATOM 3984 C CA . LEU A 1 496 ? 20.797 9.648 -3.582 1 97.75 496 LEU A CA 1
ATOM 3985 C C . LEU A 1 496 ? 22.297 9.703 -3.807 1 97.75 496 LEU A C 1
ATOM 3987 O O . LEU A 1 496 ? 22.812 10.602 -4.477 1 97.75 496 LEU A O 1
ATOM 3991 N N . ASP A 1 497 ? 22.969 8.789 -3.248 1 98 497 ASP A N 1
ATOM 3992 C CA . ASP A 1 497 ? 24.391 8.531 -3.449 1 98 497 ASP A CA 1
ATOM 3993 C C . ASP A 1 497 ? 24.641 7.062 -3.791 1 98 497 ASP A C 1
ATOM 3995 O O . ASP A 1 497 ? 25.234 6.328 -2.998 1 98 497 ASP A O 1
ATOM 3999 N N . VAL A 1 498 ? 24.297 6.668 -4.957 1 97.06 498 VAL A N 1
ATOM 4000 C CA . VAL A 1 498 ? 24.438 5.289 -5.414 1 97.06 498 VAL A CA 1
ATOM 4001 C C . VAL A 1 498 ? 25.891 5.008 -5.773 1 97.06 498 VAL A C 1
ATOM 4003 O O . VAL A 1 498 ? 26.328 5.281 -6.898 1 97.06 498 VAL A O 1
ATOM 4006 N N . GLU A 1 499 ? 26.625 4.379 -4.879 1 96.75 499 GLU A N 1
ATOM 4007 C CA . GLU A 1 499 ? 28.062 4.129 -5.039 1 96.75 499 GLU A CA 1
ATOM 4008 C C . GLU A 1 499 ? 28.812 5.43 -5.273 1 96.75 499 GLU A C 1
ATOM 4010 O O . GLU A 1 499 ? 29.703 5.492 -6.129 1 96.75 499 GLU A O 1
ATOM 4015 N N . GLY A 1 500 ? 28.422 6.406 -4.582 1 96.56 500 GLY A N 1
ATOM 4016 C CA . GLY A 1 500 ? 29.031 7.719 -4.73 1 96.56 500 GLY A CA 1
ATOM 4017 C C . GLY A 1 500 ? 28.031 8.789 -5.137 1 96.56 500 GLY A C 1
ATOM 4018 O O . GLY A 1 500 ? 26.844 8.516 -5.281 1 96.56 500 GLY A O 1
ATOM 4019 N N . THR A 1 501 ? 28.5 9.992 -5.324 1 97.31 501 THR A N 1
ATOM 4020 C CA . THR A 1 501 ? 27.625 11.133 -5.574 1 97.31 501 THR A CA 1
ATOM 4021 C C . THR A 1 501 ? 27.297 11.242 -7.059 1 97.31 501 THR A C 1
ATOM 4023 O O . THR A 1 501 ? 26.281 11.852 -7.434 1 97.31 501 THR A O 1
ATOM 4026 N N . ALA A 1 502 ? 28.125 10.703 -7.945 1 97.94 502 ALA A N 1
ATOM 4027 C CA . ALA A 1 502 ? 27.891 10.812 -9.383 1 97.94 502 ALA A CA 1
ATOM 4028 C C . ALA A 1 502 ? 26.922 9.734 -9.867 1 97.94 502 ALA A C 1
ATOM 4030 O O . ALA A 1 502 ? 27.266 8.547 -9.875 1 97.94 502 ALA A O 1
ATOM 4031 N N . ASN A 1 503 ? 25.75 10.188 -10.273 1 98.75 503 ASN A N 1
ATOM 4032 C CA . ASN A 1 503 ? 24.719 9.258 -10.703 1 98.75 503 ASN A CA 1
ATOM 4033 C C . ASN A 1 503 ? 24 9.758 -11.953 1 98.75 503 ASN A C 1
ATOM 4035 O O . ASN A 1 503 ? 24.141 10.93 -12.328 1 98.75 503 ASN A O 1
ATOM 4039 N N . SER A 1 504 ? 23.359 8.891 -12.602 1 98.81 504 SER A N 1
ATOM 4040 C CA . SER A 1 504 ? 22.453 9.164 -13.719 1 98.81 504 SER A CA 1
ATOM 4041 C C . SER A 1 504 ? 21.047 8.617 -13.438 1 98.81 504 SER A C 1
ATOM 4043 O O . SER A 1 504 ? 20.875 7.766 -12.57 1 98.81 504 SER A O 1
ATOM 4045 N N . TYR A 1 505 ? 20.094 9.266 -14.141 1 98.69 505 TYR A N 1
ATOM 4046 C CA . TYR A 1 505 ? 18.688 8.898 -14 1 98.69 505 TYR A CA 1
ATOM 4047 C C . TYR A 1 505 ? 18.125 8.375 -15.312 1 98.69 505 TYR A C 1
ATOM 4049 O O . TYR A 1 505 ? 18.359 8.969 -16.375 1 98.69 505 TYR A O 1
ATOM 4057 N N . GLU A 1 506 ? 17.375 7.223 -15.195 1 98.88 506 GLU A N 1
ATOM 4058 C CA . GLU A 1 506 ? 16.703 6.707 -16.375 1 98.88 506 GLU A CA 1
ATOM 4059 C C . GLU A 1 506 ? 15.289 6.234 -16.047 1 98.88 506 GLU A C 1
ATOM 4061 O O . GLU A 1 506 ? 15.016 5.82 -14.922 1 98.88 506 GLU A O 1
ATOM 4066 N N . THR A 1 507 ? 14.391 6.426 -17.047 1 98.75 507 THR A N 1
ATOM 4067 C CA . THR A 1 507 ? 13.133 5.691 -17.047 1 98.75 507 THR A CA 1
ATOM 4068 C C . THR A 1 507 ? 13.227 4.441 -17.922 1 98.75 507 THR A C 1
ATOM 4070 O O . THR A 1 507 ? 13.852 4.465 -18.984 1 98.75 507 THR A O 1
ATOM 4073 N N . ILE A 1 508 ? 12.766 3.355 -17.375 1 98.62 508 ILE A N 1
ATOM 4074 C CA . ILE A 1 508 ? 12.68 2.121 -18.156 1 98.62 508 ILE A CA 1
ATOM 4075 C C . ILE A 1 508 ? 11.219 1.79 -18.438 1 98.62 508 ILE A C 1
ATOM 4077 O O . ILE A 1 508 ? 10.555 1.131 -17.641 1 98.62 508 ILE A O 1
ATOM 4081 N N . GLU A 1 509 ? 10.812 2.188 -19.578 1 98.19 509 GLU A N 1
ATOM 4082 C CA . GLU A 1 509 ? 9.445 1.916 -20 1 98.19 509 GLU A CA 1
ATOM 4083 C C . GLU A 1 509 ? 9.266 0.449 -20.391 1 98.19 509 GLU A C 1
ATOM 4085 O O . GLU A 1 509 ? 10.133 -0.14 -21.031 1 98.19 509 GLU A O 1
ATOM 4090 N N . ILE A 1 510 ? 8.234 -0.167 -19.938 1 98.06 510 ILE A N 1
ATOM 4091 C CA . ILE A 1 510 ? 7.832 -1.479 -20.438 1 98.06 510 ILE A CA 1
ATOM 4092 C C . ILE A 1 510 ? 6.82 -1.312 -21.562 1 98.06 510 ILE A C 1
ATOM 4094 O O . ILE A 1 510 ? 5.652 -1.001 -21.328 1 98.06 510 ILE A O 1
ATOM 4098 N N . GLY A 1 511 ? 7.266 -1.535 -22.734 1 96.5 511 GLY A N 1
ATOM 4099 C CA . GLY A 1 511 ? 6.426 -1.41 -23.922 1 96.5 511 GLY A CA 1
ATOM 4100 C C . GLY A 1 511 ? 6.105 -2.744 -24.562 1 96.5 511 GLY A C 1
ATOM 4101 O O . GLY A 1 511 ? 6.336 -3.799 -23.969 1 96.5 511 GLY A O 1
ATOM 4102 N N . ILE A 1 512 ? 5.41 -2.701 -25.703 1 95.19 512 ILE A N 1
ATOM 4103 C CA . ILE A 1 512 ? 5.082 -3.91 -26.438 1 95.19 512 ILE A CA 1
ATOM 4104 C C . ILE A 1 512 ? 5.582 -3.777 -27.875 1 95.19 512 ILE A C 1
ATOM 4106 O O . ILE A 1 512 ? 5.605 -2.678 -28.438 1 95.19 512 ILE A O 1
ATOM 4110 N N . GLU A 1 513 ? 6.008 -4.852 -28.391 1 93.88 513 GLU A N 1
ATOM 4111 C CA . GLU A 1 513 ? 6.371 -4.949 -29.797 1 93.88 513 GLU A CA 1
ATOM 4112 C C . GLU A 1 513 ? 5.672 -6.125 -30.469 1 93.88 513 GLU A C 1
ATOM 4114 O O . GLU A 1 513 ? 5.516 -7.191 -29.859 1 93.88 513 GLU A O 1
ATOM 4119 N N . ASN A 1 514 ? 5.203 -5.848 -31.594 1 91.06 514 ASN A N 1
ATOM 4120 C CA . ASN A 1 514 ? 4.676 -6.918 -32.438 1 91.06 514 ASN A CA 1
ATOM 4121 C C . ASN A 1 514 ? 5.773 -7.562 -33.281 1 91.06 514 ASN A C 1
ATOM 4123 O O . ASN A 1 514 ? 6.352 -6.918 -34.156 1 91.06 514 ASN A O 1
ATOM 4127 N N . THR A 1 515 ? 6.035 -8.781 -33.031 1 87.12 515 THR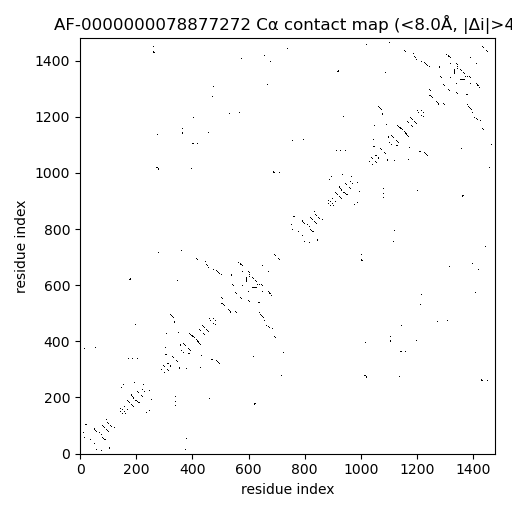 A N 1
ATOM 4128 C CA . THR A 1 515 ? 7.125 -9.453 -33.719 1 87.12 515 THR A CA 1
ATOM 4129 C C . THR A 1 515 ? 6.629 -10.727 -34.406 1 87.12 515 THR A C 1
ATOM 4131 O O . THR A 1 515 ? 5.598 -11.281 -34 1 87.12 515 THR A O 1
ATOM 4134 N N . THR A 1 516 ? 7.402 -11.07 -35.406 1 84.5 516 THR A N 1
ATOM 4135 C CA . THR A 1 516 ? 7.148 -12.383 -36 1 84.5 516 THR A CA 1
ATOM 4136 C C . THR A 1 516 ? 7.578 -13.492 -35.062 1 84.5 516 THR A C 1
ATOM 4138 O O . THR A 1 516 ? 8.578 -13.359 -34.344 1 84.5 516 THR A O 1
ATOM 4141 N N . ASN A 1 517 ? 6.801 -14.594 -35 1 83.5 517 ASN A N 1
ATOM 4142 C CA . ASN A 1 517 ? 7.18 -15.766 -34.219 1 83.5 517 ASN A CA 1
ATOM 4143 C C . ASN A 1 517 ? 8.328 -16.531 -34.875 1 83.5 517 ASN A C 1
ATOM 4145 O O . ASN A 1 517 ? 8.094 -17.391 -35.75 1 83.5 517 ASN A O 1
ATOM 4149 N N . ARG A 1 518 ? 9.461 -16.312 -34.438 1 79.31 518 ARG A N 1
ATOM 4150 C CA . ARG A 1 518 ? 10.68 -16.859 -35.031 1 79.31 518 ARG A CA 1
ATOM 4151 C C . ARG A 1 518 ? 10.719 -18.375 -34.906 1 79.31 518 ARG A C 1
ATOM 4153 O O . ARG A 1 518 ? 11.266 -19.062 -35.781 1 79.31 518 ARG A O 1
ATOM 4160 N N . PHE A 1 519 ? 10.109 -18.828 -33.906 1 81.69 519 PHE A N 1
ATOM 4161 C CA . PHE A 1 519 ? 10.336 -20.234 -33.594 1 81.69 519 PHE A CA 1
ATOM 4162 C C . PHE A 1 519 ? 9.117 -21.078 -33.969 1 81.69 519 PHE A C 1
ATOM 4164 O O . PHE A 1 519 ? 9.211 -22.297 -34.062 1 81.69 519 PHE A O 1
ATOM 4171 N N . MET A 1 520 ? 7.992 -20.438 -34.062 1 79 520 MET A N 1
ATOM 4172 C CA . MET A 1 520 ? 6.781 -21.094 -34.562 1 79 520 MET A CA 1
ATOM 4173 C C . MET A 1 520 ? 6.027 -20.188 -35.531 1 79 520 MET A C 1
ATOM 4175 O O . MET A 1 520 ? 4.961 -19.656 -35.188 1 79 520 MET A O 1
ATOM 4179 N N . PRO A 1 521 ? 6.473 -20.109 -36.656 1 70.44 521 PRO A N 1
ATOM 4180 C CA . PRO A 1 521 ? 5.934 -19.109 -37.594 1 70.44 521 PRO A CA 1
ATOM 4181 C C . PRO A 1 521 ? 4.48 -19.375 -37.969 1 70.44 521 PRO A C 1
ATOM 4183 O O . PRO A 1 521 ? 3.785 -18.469 -38.438 1 70.44 521 PRO A O 1
ATOM 4186 N N . ASP A 1 522 ? 4.035 -20.562 -37.719 1 66 522 ASP A N 1
ATOM 4187 C CA . ASP A 1 522 ? 2.689 -20.859 -38.219 1 66 522 ASP A CA 1
ATOM 4188 C C . ASP A 1 522 ? 1.662 -20.719 -37.094 1 66 522 ASP A C 1
ATOM 4190 O O . ASP A 1 522 ? 0.461 -20.625 -37.344 1 66 522 ASP A O 1
ATOM 4194 N N . TYR A 1 523 ? 2.045 -20.656 -35.781 1 67.69 523 TYR A N 1
ATOM 4195 C CA . TYR A 1 523 ? 1.03 -20.656 -34.719 1 67.69 523 TYR A CA 1
ATOM 4196 C C . TYR A 1 523 ? 1.582 -20.047 -33.438 1 67.69 523 TYR A C 1
ATOM 4198 O O . TYR A 1 523 ? 2.289 -20.719 -32.688 1 67.69 523 TYR A O 1
ATOM 4206 N N . PRO A 1 524 ? 1.17 -18.938 -33.094 1 74.06 524 PRO A N 1
ATOM 4207 C CA . PRO A 1 524 ? 0.653 -17.812 -33.906 1 74.06 524 PRO A CA 1
ATOM 4208 C C . PRO A 1 524 ? 1.738 -17.141 -34.719 1 74.06 524 PRO A C 1
ATOM 4210 O O . PRO A 1 524 ? 2.904 -17.109 -34.312 1 74.06 524 PRO A O 1
ATOM 4213 N N . PRO A 1 525 ? 1.352 -16.609 -35.875 1 75.12 525 PRO A N 1
ATOM 4214 C CA . PRO A 1 525 ? 2.367 -15.992 -36.75 1 75.12 525 PRO A CA 1
ATOM 4215 C C . PRO A 1 525 ? 2.994 -14.742 -36.125 1 75.12 525 PRO A C 1
ATOM 4217 O O . PRO A 1 525 ? 4.137 -14.406 -36.438 1 75.12 525 PRO A O 1
ATOM 4220 N N . HIS A 1 526 ? 2.17 -14.109 -35.281 1 82.31 526 HIS A N 1
ATOM 4221 C CA . HIS A 1 526 ? 2.684 -12.914 -34.625 1 82.31 526 HIS A CA 1
ATOM 4222 C C . HIS A 1 526 ? 2.553 -13.016 -33.125 1 82.31 526 HIS A C 1
ATOM 4224 O O . HIS A 1 526 ? 1.63 -13.664 -32.625 1 82.31 526 HIS A O 1
ATOM 4230 N N . LEU A 1 527 ? 3.609 -12.477 -32.531 1 84.62 527 LEU A N 1
ATOM 4231 C CA . LEU A 1 527 ? 3.613 -12.438 -31.078 1 84.62 527 LEU A CA 1
ATOM 4232 C C . LEU A 1 527 ? 3.803 -11.008 -30.562 1 84.62 527 LEU A C 1
ATOM 4234 O O . LEU A 1 527 ? 4.602 -10.25 -31.125 1 84.62 527 LEU A O 1
ATOM 4238 N N . PHE A 1 528 ? 2.93 -10.625 -29.688 1 90.81 528 PHE A N 1
ATOM 4239 C CA . PHE A 1 528 ? 3.229 -9.414 -28.922 1 90.81 528 PHE A CA 1
ATOM 4240 C C . PHE A 1 528 ? 4.145 -9.727 -27.75 1 90.81 528 PHE A C 1
ATOM 4242 O O . PHE A 1 528 ? 3.91 -10.68 -27.016 1 90.81 528 PHE A O 1
ATOM 4249 N N . ARG A 1 529 ? 5.211 -8.922 -27.656 1 93.31 529 ARG A N 1
ATOM 4250 C CA . ARG A 1 529 ? 6.191 -9.125 -26.594 1 93.31 529 ARG A CA 1
ATOM 4251 C C . ARG A 1 529 ? 6.414 -7.844 -25.812 1 93.31 529 ARG A C 1
ATOM 4253 O O . ARG A 1 529 ? 6.48 -6.754 -26.375 1 93.31 529 ARG A O 1
ATOM 4260 N N . LYS A 1 530 ? 6.469 -8 -24.516 1 96.5 530 LYS A N 1
ATOM 4261 C CA . LYS A 1 530 ? 6.895 -6.891 -23.672 1 96.5 530 LYS A CA 1
ATOM 4262 C C . LYS A 1 530 ? 8.383 -6.598 -23.844 1 96.5 530 LYS A C 1
ATOM 4264 O O . LYS A 1 530 ? 9.195 -7.523 -23.938 1 96.5 530 LYS A O 1
ATOM 4269 N N . VAL A 1 531 ? 8.742 -5.363 -23.938 1 97.56 531 VAL A N 1
ATOM 4270 C CA . VAL A 1 531 ? 10.133 -4.977 -24.156 1 97.56 531 VAL A CA 1
ATOM 4271 C C . VAL A 1 531 ? 10.492 -3.824 -23.219 1 97.56 531 VAL A C 1
ATOM 4273 O O . VAL A 1 531 ? 9.656 -2.971 -22.922 1 97.56 531 VAL A O 1
ATOM 4276 N N . LEU A 1 532 ? 11.719 -3.826 -22.719 1 98.19 532 LEU A N 1
ATOM 4277 C CA . LEU A 1 532 ? 12.266 -2.738 -21.922 1 98.19 532 LEU A CA 1
ATOM 4278 C C . LEU A 1 532 ? 12.828 -1.636 -22.812 1 98.19 532 LEU A C 1
ATOM 4280 O O . LEU A 1 532 ? 13.547 -1.915 -23.766 1 98.19 532 LEU A O 1
ATOM 4284 N N . LYS A 1 533 ? 12.453 -0.435 -22.516 1 98.06 533 LYS A N 1
ATOM 4285 C CA . LYS A 1 533 ? 12.938 0.732 -23.25 1 98.06 533 LYS A CA 1
ATOM 4286 C C . LYS A 1 533 ? 13.578 1.747 -22.297 1 98.06 533 LYS A C 1
ATOM 4288 O O . LYS A 1 533 ? 12.969 2.77 -21.969 1 98.06 533 LYS A O 1
ATOM 4293 N N . PRO A 1 534 ? 14.82 1.46 -21.922 1 97.94 534 PRO A N 1
ATOM 4294 C CA . PRO A 1 534 ? 15.508 2.426 -21.062 1 97.94 534 PRO A CA 1
ATOM 4295 C C . PRO A 1 534 ? 15.773 3.756 -21.766 1 97.94 534 PRO A C 1
ATOM 4297 O O . PRO A 1 534 ? 16.078 3.779 -22.953 1 97.94 534 PRO A O 1
ATOM 4300 N N . SER A 1 535 ? 15.617 4.82 -21.078 1 98.56 535 SER A N 1
ATOM 4301 C CA . SER A 1 535 ? 15.875 6.172 -21.562 1 98.56 535 SER A CA 1
ATOM 4302 C C . SER A 1 535 ? 16.562 7.02 -20.5 1 98.56 535 SER A C 1
ATOM 4304 O O . SER A 1 535 ? 15.93 7.422 -19.516 1 98.56 535 SER A O 1
ATOM 4306 N N . VAL A 1 536 ? 17.859 7.258 -20.656 1 98.75 536 VAL A N 1
ATOM 4307 C CA . VAL A 1 536 ? 18.594 8.133 -19.75 1 98.75 536 VAL A CA 1
ATOM 4308 C C . VAL A 1 536 ? 18.172 9.578 -19.969 1 98.75 536 VAL A C 1
ATOM 4310 O O . VAL A 1 536 ? 18.141 10.062 -21.109 1 98.75 536 VAL A O 1
ATOM 4313 N N . LYS A 1 537 ? 17.797 10.18 -18.922 1 98.81 537 LYS A N 1
ATOM 4314 C CA . LYS A 1 537 ? 17.438 11.586 -19.016 1 98.81 537 LYS A CA 1
ATOM 4315 C C . LYS A 1 537 ? 18.656 12.484 -18.891 1 98.81 537 LYS A C 1
ATOM 4317 O O . LYS A 1 537 ? 19.453 12.32 -17.969 1 98.81 537 LYS A O 1
ATOM 4322 N N . LYS A 1 538 ? 18.766 13.414 -19.781 1 98.75 538 LYS A N 1
ATOM 4323 C CA . LYS A 1 538 ? 20.016 14.172 -19.875 1 98.75 538 LYS A CA 1
ATOM 4324 C C . LYS A 1 538 ? 19.922 15.477 -19.094 1 98.75 538 LYS A C 1
ATOM 4326 O O . LYS A 1 538 ? 20.938 16 -18.625 1 98.75 538 LYS A O 1
ATOM 4331 N N . THR A 1 539 ? 18.688 16.016 -18.969 1 98.75 539 THR A N 1
ATOM 4332 C CA . THR A 1 539 ? 18.516 17.297 -18.312 1 98.75 539 THR A CA 1
ATOM 4333 C C . THR A 1 539 ? 17.391 17.234 -17.281 1 98.75 539 THR A C 1
ATOM 4335 O O . THR A 1 539 ? 16.641 16.266 -17.234 1 98.75 539 THR A O 1
ATOM 4338 N N . GLU A 1 540 ? 17.297 18.266 -16.484 1 98.69 540 GLU A N 1
ATOM 4339 C CA . GLU A 1 540 ? 16.266 18.344 -15.445 1 98.69 540 GLU A CA 1
ATOM 4340 C C . GLU A 1 540 ? 14.867 18.406 -16.047 1 98.69 540 GLU A C 1
ATOM 4342 O O . GLU A 1 540 ? 13.93 17.812 -15.531 1 98.69 540 GLU A O 1
ATOM 4347 N N . GLN A 1 541 ? 14.703 19.125 -17.125 1 98.44 541 GLN A N 1
ATOM 4348 C CA . GLN A 1 541 ? 13.398 19.234 -17.766 1 98.44 541 GLN A CA 1
ATOM 4349 C C . GLN A 1 541 ? 12.938 17.891 -18.312 1 98.44 541 GLN A C 1
ATOM 4351 O O . GLN A 1 541 ? 11.758 17.531 -18.219 1 98.44 541 GLN A O 1
ATOM 4356 N N . GLU A 1 542 ? 13.898 17.141 -18.797 1 98.25 542 GLU A N 1
ATOM 4357 C CA . GLU A 1 542 ? 13.594 15.797 -19.297 1 98.25 542 GLU A CA 1
ATOM 4358 C C . GLU A 1 542 ? 13.227 14.852 -18.156 1 98.25 542 GLU A C 1
ATOM 4360 O O . GLU A 1 542 ? 12.562 13.836 -18.375 1 98.25 542 GLU A O 1
ATOM 4365 N N . ALA A 1 543 ? 13.664 15.234 -17 1 98.69 543 ALA A N 1
ATOM 4366 C CA . ALA A 1 543 ? 13.516 14.336 -15.859 1 98.69 543 ALA A CA 1
ATOM 4367 C C . ALA A 1 543 ? 12.289 14.688 -15.039 1 98.69 543 ALA A C 1
ATOM 4369 O O . ALA A 1 543 ? 12.133 14.219 -13.906 1 98.69 543 ALA A O 1
ATOM 4370 N N . LEU A 1 544 ? 11.445 15.594 -15.57 1 98.5 544 LEU A N 1
ATOM 4371 C CA . LEU A 1 544 ? 10.125 15.789 -14.977 1 98.5 544 LEU A CA 1
ATOM 4372 C C . LEU A 1 544 ? 9.211 14.617 -15.289 1 98.5 544 LEU A C 1
ATOM 4374 O O . LEU A 1 544 ? 8.867 14.383 -16.453 1 98.5 544 LEU A O 1
ATOM 4378 N N . TYR A 1 545 ? 8.812 13.898 -14.242 1 98.38 545 TYR A N 1
ATOM 4379 C CA . TYR A 1 545 ? 8.008 12.695 -14.43 1 98.38 545 TYR A CA 1
ATOM 4380 C C . TYR A 1 545 ? 6.555 12.945 -14.062 1 98.38 545 TYR A C 1
ATOM 4382 O O . TYR A 1 545 ? 6.234 13.219 -12.906 1 98.38 545 TYR A O 1
ATOM 4390 N N . LYS A 1 546 ? 5.703 12.852 -15 1 97.12 546 LYS A N 1
ATOM 4391 C CA . LYS A 1 546 ? 4.25 12.805 -14.844 1 97.12 546 LYS A CA 1
ATOM 4392 C C . LYS A 1 546 ? 3.713 11.406 -15.133 1 97.12 546 LYS A C 1
ATOM 4394 O O . LYS A 1 546 ? 3.873 10.891 -16.25 1 97.12 546 LYS A O 1
ATOM 4399 N N . PHE A 1 547 ? 3.094 10.883 -14.164 1 96.88 547 PHE A N 1
ATOM 4400 C CA . PHE A 1 547 ? 2.646 9.492 -14.266 1 96.88 547 PHE A CA 1
ATOM 4401 C C . PHE A 1 547 ? 1.664 9.328 -15.414 1 96.88 547 PHE A C 1
ATOM 4403 O O . PHE A 1 547 ? 0.798 10.172 -15.633 1 96.88 547 PHE A O 1
ATOM 4410 N N . ASN A 1 548 ? 1.874 8.305 -16.156 1 96 548 ASN A N 1
ATOM 4411 C CA . ASN A 1 548 ? 0.995 7.855 -17.219 1 96 548 ASN A CA 1
ATOM 4412 C C . ASN A 1 548 ? 0.699 6.363 -17.125 1 96 548 ASN A C 1
ATOM 4414 O O . ASN A 1 548 ? 1.588 5.535 -17.328 1 96 548 ASN A O 1
ATOM 4418 N N . PHE A 1 549 ? -0.624 6.012 -16.875 1 95.12 549 PHE A N 1
ATOM 4419 C CA . PHE A 1 549 ? -1.045 4.637 -16.641 1 95.12 549 PHE A CA 1
ATOM 4420 C C . PHE A 1 549 ? -0.794 3.771 -17.875 1 95.12 549 PHE A C 1
ATOM 4422 O O . PHE A 1 549 ? -0.534 2.572 -17.75 1 95.12 549 PHE A O 1
ATOM 4429 N N . ASP A 1 550 ? -0.767 4.332 -19.031 1 95 550 ASP A N 1
ATOM 4430 C CA . ASP A 1 550 ? -0.701 3.588 -20.281 1 95 550 ASP A CA 1
ATOM 4431 C C . ASP A 1 550 ? 0.742 3.23 -20.641 1 95 550 ASP A C 1
ATOM 4433 O O . ASP A 1 550 ? 0.984 2.379 -21.5 1 95 550 ASP A O 1
ATOM 4437 N N . THR A 1 551 ? 1.658 3.932 -20.016 1 95.88 551 THR A N 1
ATOM 4438 C CA . THR A 1 551 ? 3.072 3.674 -20.266 1 95.88 551 THR A CA 1
ATOM 4439 C C . THR A 1 551 ? 3.812 3.404 -18.953 1 95.88 551 THR A C 1
ATOM 4441 O O . THR A 1 551 ? 4.566 4.254 -18.469 1 95.88 551 THR A O 1
ATOM 4444 N N . PRO A 1 552 ? 3.654 2.219 -18.422 1 95.81 552 PRO A N 1
ATOM 4445 C CA . PRO A 1 552 ? 4.312 1.914 -17.156 1 95.81 552 PRO A CA 1
ATOM 4446 C C . PRO A 1 552 ? 5.832 2.047 -17.219 1 95.81 552 PRO A C 1
ATOM 4448 O O . PRO A 1 552 ? 6.441 1.661 -18.219 1 95.81 552 PRO A O 1
ATOM 4451 N N . LYS A 1 553 ? 6.484 2.613 -16.188 1 97.38 553 LYS A N 1
ATOM 4452 C CA . LYS A 1 553 ? 7.918 2.883 -16.172 1 97.38 553 LYS A CA 1
ATOM 4453 C C . LYS A 1 553 ? 8.523 2.559 -14.812 1 97.38 553 LYS A C 1
ATOM 4455 O O . LYS A 1 553 ? 7.891 2.77 -13.781 1 97.38 553 LYS A O 1
ATOM 4460 N N . TYR A 1 554 ? 9.773 2.014 -14.828 1 98.12 554 TYR A N 1
ATOM 4461 C CA . TYR A 1 554 ? 10.641 2.041 -13.656 1 98.12 554 TYR A CA 1
ATOM 4462 C C . TYR A 1 554 ? 11.43 3.34 -13.594 1 98.12 554 TYR A C 1
ATOM 4464 O O . TYR A 1 554 ? 11.875 3.854 -14.625 1 98.12 554 TYR A O 1
ATOM 4472 N N . LEU A 1 555 ? 11.57 3.883 -12.422 1 98.81 555 LEU A N 1
ATOM 4473 C CA . LEU A 1 555 ? 12.375 5.078 -12.172 1 98.81 555 LEU A CA 1
ATOM 4474 C C . LEU A 1 555 ? 13.688 4.719 -11.477 1 98.81 555 LEU A C 1
ATOM 4476 O O . LEU A 1 555 ? 13.711 4.5 -10.266 1 98.81 555 LEU A O 1
ATOM 4480 N N . ASN A 1 556 ? 14.758 4.73 -12.234 1 98.81 556 ASN A N 1
ATOM 4481 C CA . ASN A 1 556 ? 16 4.113 -11.773 1 98.81 556 ASN A CA 1
ATOM 4482 C C . ASN A 1 556 ? 17.156 5.121 -11.742 1 98.81 556 ASN A C 1
ATOM 4484 O O . ASN A 1 556 ? 17.344 5.871 -12.703 1 98.81 556 ASN A O 1
ATOM 4488 N N . PHE A 1 557 ? 17.828 5.219 -10.648 1 98.88 557 PHE A N 1
ATOM 4489 C CA . PHE A 1 557 ? 19.078 5.961 -10.469 1 98.88 557 PHE A CA 1
ATOM 4490 C C . PHE A 1 557 ? 20.266 5.012 -10.43 1 98.88 557 PHE A C 1
ATOM 4492 O O . PHE A 1 557 ? 20.25 4.012 -9.703 1 98.88 557 PHE A O 1
ATOM 4499 N N . PHE A 1 558 ? 21.328 5.305 -11.25 1 98.69 558 PHE A N 1
ATOM 4500 C CA . PHE A 1 558 ? 22.391 4.316 -11.328 1 98.69 558 PHE A CA 1
ATOM 4501 C C . PHE A 1 558 ? 23.75 4.992 -11.469 1 98.69 558 PHE A C 1
ATOM 4503 O O . PHE A 1 558 ? 23.828 6.191 -11.75 1 98.69 558 PHE A O 1
ATOM 4510 N N . ASN A 1 559 ? 24.781 4.277 -11.094 1 98.31 559 ASN A N 1
ATOM 4511 C CA . ASN A 1 559 ? 26.172 4.695 -11.297 1 98.31 559 ASN A CA 1
ATOM 4512 C C . ASN A 1 559 ? 26.703 4.211 -12.641 1 98.31 559 ASN A C 1
ATOM 4514 O O . ASN A 1 559 ? 26.672 3.016 -12.938 1 98.31 559 ASN A O 1
ATOM 4518 N N . GLU A 1 560 ? 27.266 5.078 -13.438 1 97 560 GLU A N 1
ATOM 4519 C CA . GLU A 1 560 ? 27.719 4.758 -14.781 1 97 560 GLU A CA 1
ATOM 4520 C C . GLU A 1 560 ? 28.969 3.887 -14.742 1 97 560 GLU A C 1
ATOM 4522 O O . GLU A 1 560 ? 29.25 3.133 -15.68 1 97 560 GLU A O 1
ATOM 4527 N N . GLY A 1 561 ? 29.688 4.004 -13.734 1 96.88 561 GLY A N 1
ATOM 4528 C CA . GLY A 1 561 ? 31 3.371 -13.711 1 96.88 561 GLY A CA 1
ATOM 4529 C C . GLY A 1 561 ? 31.047 2.139 -12.828 1 96.88 561 GLY A C 1
ATOM 4530 O O . GLY A 1 561 ? 32.062 1.458 -12.758 1 96.88 561 GLY A O 1
ATOM 4531 N N . LYS A 1 562 ? 30.031 1.895 -12.117 1 97.88 562 LYS A N 1
ATOM 4532 C CA . LYS A 1 562 ? 30.016 0.758 -11.203 1 97.88 562 LYS A CA 1
ATOM 4533 C C . LYS A 1 562 ? 29.031 -0.309 -11.664 1 97.88 562 LYS A C 1
ATOM 4535 O O . LYS A 1 562 ? 27.859 -0.006 -11.953 1 97.88 562 LYS A O 1
ATOM 4540 N N . LYS A 1 563 ? 29.469 -1.538 -11.719 1 98.25 563 LYS A N 1
ATOM 4541 C CA . LYS A 1 563 ? 28.656 -2.658 -12.188 1 98.25 563 LYS A CA 1
ATOM 4542 C C . LYS A 1 563 ? 28.688 -3.812 -11.188 1 98.25 563 LYS A C 1
ATOM 4544 O O . LYS A 1 563 ? 29.609 -3.926 -10.391 1 98.25 563 LYS A O 1
ATOM 4549 N N . ASN A 1 564 ? 27.625 -4.586 -11.18 1 98 564 ASN A N 1
ATOM 4550 C CA . ASN A 1 564 ? 27.641 -5.805 -10.375 1 98 564 ASN A CA 1
ATOM 4551 C C . ASN A 1 564 ? 28.391 -6.93 -11.086 1 98 564 ASN A C 1
ATOM 4553 O O . ASN A 1 564 ? 29 -6.715 -12.133 1 98 564 ASN A O 1
ATOM 4557 N N . LYS A 1 565 ? 28.359 -8.086 -10.484 1 97.19 565 LYS A N 1
ATOM 4558 C CA . LYS A 1 565 ? 29.141 -9.211 -10.992 1 97.19 565 LYS A CA 1
ATOM 4559 C C . LYS A 1 565 ? 28.656 -9.625 -12.383 1 97.19 565 LYS A C 1
ATOM 4561 O O . LYS A 1 565 ? 29.422 -10.227 -13.148 1 97.19 565 LYS A O 1
ATOM 4566 N N . MET A 1 566 ? 27.438 -9.273 -12.742 1 97.19 566 MET A N 1
ATOM 4567 C CA . MET A 1 566 ? 26.859 -9.648 -14.031 1 97.19 566 MET A CA 1
ATOM 4568 C C . MET A 1 566 ? 27.109 -8.562 -15.07 1 97.19 566 MET A C 1
ATOM 4570 O O . MET A 1 566 ? 26.703 -8.695 -16.219 1 97.19 566 MET A O 1
ATOM 4574 N N . GLY A 1 567 ? 27.703 -7.504 -14.656 1 97.19 567 GLY A N 1
ATOM 4575 C CA . GLY A 1 567 ? 28.031 -6.434 -15.578 1 97.19 567 GLY A CA 1
ATOM 4576 C C . GLY A 1 567 ? 26.922 -5.422 -15.742 1 97.19 567 GLY A C 1
ATOM 4577 O O . GLY A 1 567 ? 26.953 -4.598 -16.656 1 97.19 567 GLY A O 1
ATOM 4578 N N . VAL A 1 568 ? 25.969 -5.504 -14.945 1 97.94 568 VAL A N 1
ATOM 4579 C CA . VAL A 1 568 ? 24.859 -4.551 -14.992 1 97.94 568 VAL A CA 1
ATOM 4580 C C . VAL A 1 568 ? 25.172 -3.361 -14.086 1 97.94 568 VAL A C 1
ATOM 4582 O O . VAL A 1 568 ? 25.703 -3.533 -12.984 1 97.94 568 VAL A O 1
ATOM 4585 N N . LYS A 1 569 ? 24.875 -2.17 -14.555 1 98.31 569 LYS A N 1
ATOM 4586 C CA . LYS A 1 569 ? 25.125 -0.972 -13.766 1 98.31 569 LYS A CA 1
ATOM 4587 C C . LYS A 1 569 ? 24.344 -1.002 -12.453 1 98.31 569 LYS A C 1
ATOM 4589 O O . LYS A 1 569 ? 23.172 -1.383 -12.438 1 98.31 569 LYS A O 1
ATOM 4594 N N . LYS A 1 570 ? 25 -0.64 -11.383 1 98.56 570 LYS A N 1
ATOM 4595 C CA . LYS A 1 570 ? 24.391 -0.64 -10.062 1 98.56 570 LYS A CA 1
ATOM 4596 C C . LYS A 1 570 ? 23.391 0.512 -9.914 1 98.56 570 LYS A C 1
ATOM 4598 O O . LYS A 1 570 ? 23.719 1.661 -10.219 1 98.56 570 LYS A O 1
ATOM 4603 N N . GLY A 1 571 ? 22.156 0.129 -9.445 1 98.62 571 GLY A N 1
ATOM 4604 C CA . GLY A 1 571 ? 21.172 1.192 -9.32 1 98.62 571 GLY A CA 1
ATOM 4605 C C . GLY A 1 571 ? 20.203 0.979 -8.164 1 98.62 571 GLY A C 1
ATOM 4606 O O . GLY A 1 571 ? 20.188 -0.091 -7.551 1 98.62 571 GLY A O 1
ATOM 4607 N N . TYR A 1 572 ? 19.484 2.029 -7.758 1 98.69 572 TYR A N 1
ATOM 4608 C CA . TYR A 1 572 ? 18.312 2.061 -6.875 1 98.69 572 TYR A CA 1
ATOM 4609 C C . TYR A 1 572 ? 17.125 2.705 -7.562 1 98.69 572 TYR A C 1
ATOM 4611 O O . TYR A 1 572 ? 17.266 3.717 -8.258 1 98.69 572 TYR A O 1
ATOM 4619 N N . ARG A 1 573 ? 15.977 2.09 -7.391 1 98.31 573 ARG A N 1
ATOM 4620 C CA . ARG A 1 573 ? 14.805 2.666 -8.039 1 98.31 573 ARG A CA 1
ATOM 4621 C C . ARG A 1 573 ? 13.805 3.176 -7.008 1 98.31 573 ARG A C 1
ATOM 4623 O O . ARG A 1 573 ? 13.828 2.752 -5.852 1 98.31 573 ARG A O 1
ATOM 4630 N N . ILE A 1 574 ? 13.016 4.129 -7.41 1 98.69 574 ILE A N 1
ATOM 4631 C CA . ILE A 1 574 ? 11.898 4.645 -6.625 1 98.69 574 ILE A CA 1
ATOM 4632 C C . ILE A 1 574 ? 10.586 4.109 -7.184 1 98.69 574 ILE A C 1
ATOM 4634 O O . ILE A 1 574 ? 10.352 4.148 -8.391 1 98.69 574 ILE A O 1
ATOM 4638 N N . GLN A 1 575 ? 9.836 3.535 -6.277 1 98.06 575 GLN A N 1
ATOM 4639 C CA . GLN A 1 575 ? 8.523 3.008 -6.645 1 98.06 575 GLN A CA 1
ATOM 4640 C C . GLN A 1 575 ? 7.418 3.648 -5.805 1 98.06 575 GLN A C 1
ATOM 4642 O O . GLN A 1 575 ? 7.395 3.496 -4.582 1 98.06 575 GLN A O 1
ATOM 4647 N N . HIS A 1 576 ? 6.516 4.324 -6.473 1 97.12 576 HIS A N 1
ATOM 4648 C CA . HIS A 1 576 ? 5.434 5.016 -5.781 1 97.12 576 HIS A CA 1
ATOM 4649 C C . HIS A 1 576 ? 4.414 4.023 -5.227 1 97.12 576 HIS A C 1
ATOM 4651 O O . HIS A 1 576 ? 4.234 2.938 -5.781 1 97.12 576 HIS A O 1
ATOM 4657 N N . HIS A 1 577 ? 3.771 4.355 -4.16 1 93.06 577 HIS A N 1
ATOM 4658 C CA . HIS A 1 577 ? 2.635 3.691 -3.531 1 93.06 577 HIS A CA 1
ATOM 4659 C C . HIS A 1 577 ? 1.611 4.707 -3.031 1 93.06 577 HIS A C 1
ATOM 4661 O O . HIS A 1 577 ? 1.642 5.102 -1.863 1 93.06 577 HIS A O 1
ATOM 4667 N N . GLY A 1 578 ? 0.71 5.043 -3.824 1 92.12 578 GLY A N 1
ATOM 4668 C CA . GLY A 1 578 ? -0.254 6.098 -3.553 1 92.12 578 GLY A CA 1
ATOM 4669 C C . GLY A 1 578 ? 0.119 7.426 -4.188 1 92.12 578 GLY A C 1
ATOM 4670 O O . GLY A 1 578 ? 0.951 8.164 -3.652 1 92.12 578 GLY A O 1
ATOM 4671 N N . ILE A 1 579 ? -0.412 7.672 -5.336 1 90.75 579 ILE A N 1
ATOM 4672 C CA . ILE A 1 579 ? -0.205 8.922 -6.059 1 90.75 579 ILE A CA 1
ATOM 4673 C C . ILE A 1 579 ? -1.545 9.453 -6.559 1 90.75 579 ILE A C 1
ATOM 4675 O O . ILE A 1 579 ? -2.537 8.727 -6.594 1 90.75 579 ILE A O 1
ATOM 4679 N N . MET A 1 580 ? -1.544 10.742 -6.871 1 92 580 MET A N 1
ATOM 4680 C CA . MET A 1 580 ? -2.746 11.375 -7.414 1 92 580 MET A CA 1
ATOM 4681 C C . MET A 1 580 ? -2.385 12.445 -8.438 1 92 580 MET A C 1
ATOM 4683 O O . MET A 1 580 ? -1.29 13.008 -8.398 1 92 580 MET A O 1
ATOM 4687 N N . LYS A 1 581 ? -3.295 12.688 -9.258 1 91 581 LYS A N 1
ATOM 4688 C CA . LYS A 1 581 ? -3.197 13.781 -10.227 1 91 581 LYS A CA 1
ATOM 4689 C C . LYS A 1 581 ? -3.492 15.125 -9.57 1 91 581 LYS A C 1
ATOM 4691 O O . LYS A 1 581 ? -4.461 15.258 -8.812 1 91 581 LYS A O 1
ATOM 4696 N N . GLN A 1 582 ? -2.582 16.062 -9.797 1 95 582 GLN A N 1
ATOM 4697 C CA . GLN A 1 582 ? -2.963 17.438 -9.508 1 95 582 GLN A CA 1
ATOM 4698 C C . GLN A 1 582 ? -4.062 17.906 -10.453 1 95 582 GLN A C 1
ATOM 4700 O O . GLN A 1 582 ? -3.816 18.125 -11.648 1 95 582 GLN A O 1
ATOM 4705 N N . LEU A 1 583 ? -5.191 18.156 -9.953 1 95.19 583 LEU A N 1
ATOM 4706 C CA . LEU A 1 583 ? -6.352 18.438 -10.789 1 95.19 583 LEU A CA 1
ATOM 4707 C C . LEU A 1 583 ? -6.387 19.906 -11.203 1 95.19 583 LEU A C 1
ATOM 4709 O O . LEU A 1 583 ? -6.945 20.25 -12.25 1 95.19 583 LEU A O 1
ATOM 4713 N N . TYR A 1 584 ? -5.797 20.719 -10.398 1 95.25 584 TYR A N 1
ATOM 4714 C CA . TYR A 1 584 ? -5.828 22.156 -10.703 1 95.25 584 TYR A CA 1
ATOM 4715 C C . TYR A 1 584 ? -4.922 22.484 -11.883 1 95.25 584 TYR A C 1
ATOM 4717 O O . TYR A 1 584 ? -3.824 21.922 -12 1 95.25 584 TYR A O 1
ATOM 4725 N N . PRO A 1 585 ? -5.387 23.359 -12.664 1 94.19 585 PRO A N 1
ATOM 4726 C CA . PRO A 1 585 ? -4.562 23.766 -13.812 1 94.19 585 PRO A CA 1
ATOM 4727 C C . PRO A 1 585 ? -3.264 24.453 -13.391 1 94.19 585 PRO A C 1
ATOM 4729 O O . PRO A 1 585 ? -3.24 25.172 -12.398 1 94.19 585 PRO A O 1
ATOM 4732 N N . GLU A 1 586 ? -2.275 24.344 -14.195 1 93.31 586 GLU A N 1
ATOM 4733 C CA . GLU A 1 586 ? -0.942 24.859 -13.891 1 93.31 586 GLU A CA 1
ATOM 4734 C C . GLU A 1 586 ? -0.946 26.375 -13.773 1 93.31 586 GLU A C 1
ATOM 4736 O O . GLU A 1 586 ? -0.143 26.938 -13.031 1 93.31 586 GLU A O 1
ATOM 4741 N N . ASP A 1 587 ? -1.873 27.016 -14.383 1 90.25 587 ASP A N 1
ATOM 4742 C CA . ASP A 1 587 ? -1.898 28.469 -14.383 1 90.25 587 ASP A CA 1
ATOM 4743 C C . ASP A 1 587 ? -2.795 29.016 -13.273 1 90.25 587 ASP A C 1
ATOM 4745 O O . ASP A 1 587 ? -2.996 30.219 -13.156 1 90.25 587 ASP A O 1
ATOM 4749 N N . PHE A 1 588 ? -3.357 28.078 -12.531 1 91.5 588 PHE A N 1
ATOM 4750 C CA . PHE A 1 588 ? -4.125 28.516 -11.367 1 91.5 588 PHE A CA 1
ATOM 4751 C C . PHE A 1 588 ? -3.229 29.219 -10.359 1 91.5 588 PHE A C 1
ATOM 4753 O O . PHE A 1 588 ? -2.117 28.766 -10.078 1 91.5 588 PHE A O 1
ATOM 4760 N N . GLY A 1 589 ? -3.639 30.344 -9.797 1 88.38 589 GLY A N 1
ATOM 4761 C CA . GLY A 1 589 ? -2.863 31.266 -8.977 1 88.38 589 GLY A CA 1
ATOM 4762 C C . GLY A 1 589 ? -2.262 30.609 -7.75 1 88.38 589 GLY A C 1
ATOM 4763 O O . GLY A 1 589 ? -1.261 31.078 -7.211 1 88.38 589 GLY A O 1
ATOM 4764 N N . MET A 1 590 ? -2.742 29.531 -7.309 1 90.94 590 MET A N 1
ATOM 4765 C CA . MET A 1 590 ? -2.199 28.906 -6.102 1 90.94 590 MET A CA 1
ATOM 4766 C C . MET A 1 590 ? -1.123 27.891 -6.445 1 90.94 590 MET A C 1
ATOM 4768 O O . MET A 1 590 ? -0.356 27.469 -5.574 1 90.94 590 MET A O 1
ATOM 4772 N N . ILE A 1 591 ? -0.956 27.453 -7.668 1 95.19 591 ILE A N 1
ATOM 4773 C CA . ILE A 1 591 ? -0.096 26.344 -8.062 1 95.19 591 ILE A CA 1
ATOM 4774 C C . ILE A 1 591 ? 1.366 26.719 -7.812 1 95.19 591 ILE A C 1
ATOM 4776 O O . ILE A 1 591 ? 2.162 25.875 -7.395 1 95.19 591 ILE A O 1
ATOM 4780 N N . PRO A 1 592 ? 1.757 28 -7.984 1 96.06 592 PRO A N 1
ATOM 4781 C CA . PRO A 1 592 ? 3.168 28.328 -7.77 1 96.06 592 PRO A CA 1
ATOM 4782 C C . PRO A 1 592 ? 3.648 27.969 -6.363 1 96.06 592 PRO A C 1
ATOM 4784 O O . PRO A 1 592 ? 4.793 27.531 -6.191 1 96.06 592 PRO A O 1
ATOM 4787 N N . MET A 1 593 ? 2.885 28.031 -5.375 1 96.69 593 MET A N 1
ATOM 4788 C CA . MET A 1 593 ? 3.334 27.75 -4.016 1 96.69 593 MET A CA 1
ATOM 4789 C C . MET A 1 593 ? 3.541 26.25 -3.814 1 96.69 593 MET A C 1
ATOM 4791 O O . MET A 1 593 ? 4.203 25.844 -2.863 1 96.69 593 MET A O 1
ATOM 4795 N N . ILE A 1 594 ? 2.883 25.438 -4.695 1 97.94 594 ILE A N 1
ATOM 4796 C CA . ILE A 1 594 ? 2.973 23.984 -4.578 1 97.94 594 ILE A CA 1
ATOM 4797 C C . ILE A 1 594 ? 3.256 23.375 -5.953 1 97.94 594 ILE A C 1
ATOM 4799 O O . ILE A 1 594 ? 2.684 22.344 -6.309 1 97.94 594 ILE A O 1
ATOM 4803 N N . SER A 1 595 ? 4.059 23.984 -6.738 1 98.06 595 SER A N 1
ATOM 4804 C CA . SER A 1 595 ? 4.246 23.594 -8.133 1 98.06 595 SER A CA 1
ATOM 4805 C C . SER A 1 595 ? 4.883 22.203 -8.227 1 98.06 595 SER A C 1
ATOM 4807 O O . SER A 1 595 ? 4.793 21.547 -9.266 1 98.06 595 SER A O 1
ATOM 4809 N N . TRP A 1 596 ? 5.543 21.75 -7.18 1 98.12 596 TRP A N 1
ATOM 4810 C CA . TRP A 1 596 ? 6.062 20.391 -7.152 1 98.12 596 TRP A CA 1
ATOM 4811 C C . TRP A 1 596 ? 4.934 19.375 -7.309 1 98.12 596 TRP A C 1
ATOM 4813 O O . TRP A 1 596 ? 5.168 18.234 -7.723 1 98.12 596 TRP A O 1
ATOM 4823 N N . SER A 1 597 ? 3.682 19.719 -7.008 1 98.06 597 SER A N 1
ATOM 4824 C CA . SER A 1 597 ? 2.533 18.812 -7.078 1 98.06 597 SER A CA 1
ATOM 4825 C C . SER A 1 597 ? 2.201 18.453 -8.523 1 98.06 597 SER A C 1
ATOM 4827 O O . SER A 1 597 ? 1.441 17.516 -8.773 1 98.06 597 SER A O 1
ATOM 4829 N N . LEU A 1 598 ? 2.789 19.156 -9.477 1 97.38 598 LEU A N 1
ATOM 4830 C CA . LEU A 1 598 ? 2.543 18.906 -10.891 1 97.38 598 LEU A CA 1
ATOM 4831 C C . LEU A 1 598 ? 3.24 17.625 -11.344 1 97.38 598 LEU A C 1
ATOM 4833 O O . LEU A 1 598 ? 2.928 17.078 -12.406 1 97.38 598 LEU A O 1
ATOM 4837 N N . TYR A 1 599 ? 4.18 17.172 -10.5 1 98 599 TYR A N 1
ATOM 4838 C CA . TYR A 1 599 ? 5.02 16.031 -10.867 1 98 599 TYR A CA 1
ATOM 4839 C C . TYR A 1 599 ? 4.945 14.938 -9.812 1 98 599 TYR A C 1
ATOM 4841 O O . TYR A 1 599 ? 4.875 15.227 -8.617 1 98 599 TYR A O 1
ATOM 4849 N N . GLN A 1 600 ? 4.891 13.727 -10.266 1 98.5 600 GLN A N 1
ATOM 4850 C CA . GLN A 1 600 ? 5.02 12.633 -9.312 1 98.5 600 GLN A CA 1
ATOM 4851 C C . GLN A 1 600 ? 6.473 12.43 -8.906 1 98.5 600 GLN A C 1
ATOM 4853 O O . GLN A 1 600 ? 6.754 11.938 -7.805 1 98.5 600 GLN A O 1
ATOM 4858 N N . LEU A 1 601 ? 7.367 12.797 -9.781 1 98.75 601 LEU A N 1
ATOM 4859 C CA . LEU A 1 601 ? 8.797 12.812 -9.5 1 98.75 601 LEU A CA 1
ATOM 4860 C C . LEU A 1 601 ? 9.508 13.867 -10.344 1 98.75 601 LEU A C 1
ATOM 4862 O O . LEU A 1 601 ? 9.133 14.086 -11.5 1 98.75 601 LEU A O 1
ATOM 4866 N N . ALA A 1 602 ? 10.484 14.516 -9.773 1 98.81 602 ALA A N 1
ATOM 4867 C CA . ALA A 1 602 ? 11.422 15.383 -10.477 1 98.81 602 ALA A CA 1
ATOM 4868 C C . ALA A 1 602 ? 12.852 15.125 -10.023 1 98.81 602 ALA A C 1
ATOM 4870 O O . ALA A 1 602 ? 13.094 14.789 -8.859 1 98.81 602 ALA A O 1
ATOM 4871 N N . VAL A 1 603 ? 13.766 15.234 -10.938 1 98.88 603 VAL A N 1
ATOM 4872 C CA . VAL A 1 603 ? 15.172 15 -10.609 1 98.88 603 VAL A CA 1
ATOM 4873 C C . VAL A 1 603 ? 15.992 16.234 -10.953 1 98.88 603 VAL A C 1
ATOM 4875 O O . VAL A 1 603 ? 15.898 16.766 -12.062 1 98.88 603 VAL A O 1
ATOM 4878 N N . THR A 1 604 ? 16.781 16.688 -10.039 1 98.62 604 THR A N 1
ATOM 4879 C CA . THR A 1 604 ? 17.656 17.828 -10.266 1 98.62 604 THR A CA 1
ATOM 4880 C C . THR A 1 604 ? 19.094 17.5 -9.859 1 98.62 604 THR A C 1
ATOM 4882 O O . THR A 1 604 ? 19.328 16.5 -9.188 1 98.62 604 THR A O 1
ATOM 4885 N N . ARG A 1 605 ? 19.938 18.359 -10.32 1 97.88 605 ARG A N 1
ATOM 4886 C CA . ARG A 1 605 ? 21.297 18.344 -9.789 1 97.88 605 ARG A CA 1
ATOM 4887 C C . ARG A 1 605 ? 21.359 18.969 -8.398 1 97.88 605 ARG A C 1
ATOM 4889 O O . ARG A 1 605 ? 20.703 19.984 -8.141 1 97.88 605 ARG A O 1
ATOM 4896 N N . GLN A 1 606 ? 22.078 18.312 -7.539 1 97.5 606 GLN A N 1
ATOM 4897 C CA . GLN A 1 606 ? 22.188 18.797 -6.168 1 97.5 606 GLN A CA 1
ATOM 4898 C C . GLN A 1 606 ? 22.859 20.172 -6.133 1 97.5 606 GLN A C 1
ATOM 4900 O O . GLN A 1 606 ? 23.875 20.391 -6.793 1 97.5 606 GLN A O 1
ATOM 4905 N N . LYS A 1 607 ? 22.25 21.094 -5.441 1 93.06 607 LYS A N 1
ATOM 4906 C CA . LYS A 1 607 ? 22.781 22.422 -5.148 1 93.06 607 LYS A CA 1
ATOM 4907 C C . LYS A 1 607 ? 22.547 22.797 -3.691 1 93.06 607 LYS A C 1
ATOM 4909 O O . LYS A 1 607 ? 21.422 22.656 -3.184 1 93.06 607 LYS A O 1
ATOM 4914 N N . ASP A 1 608 ? 23.484 23.391 -3.15 1 87.19 608 ASP A N 1
ATOM 4915 C CA . ASP A 1 608 ? 23.312 23.844 -1.775 1 87.19 608 ASP A CA 1
ATOM 4916 C C . ASP A 1 608 ? 22.359 25.031 -1.711 1 87.19 608 ASP A C 1
ATOM 4918 O O . ASP A 1 608 ? 21.781 25.312 -0.66 1 87.19 608 ASP A O 1
ATOM 4922 N N . SER A 1 609 ? 22.141 25.672 -2.82 1 89 609 SER A N 1
ATOM 4923 C CA . SER A 1 609 ? 21.203 26.797 -2.893 1 89 609 SER A CA 1
ATOM 4924 C C . SER A 1 609 ? 19.766 26.297 -3.027 1 89 609 SER A C 1
ATOM 4926 O O . SER A 1 609 ? 18.828 27.094 -2.979 1 89 609 SER A O 1
ATOM 4928 N N . GLU A 1 610 ? 19.594 25.016 -3.174 1 93.56 610 GLU A N 1
ATOM 4929 C CA . GLU A 1 610 ? 18.281 24.406 -3.258 1 93.56 610 GLU A CA 1
ATOM 4930 C C . GLU A 1 610 ? 18.047 23.422 -2.125 1 93.56 610 GLU A C 1
ATOM 4932 O O . GLU A 1 610 ? 17.734 22.25 -2.371 1 93.56 610 GLU A O 1
ATOM 4937 N N . PRO A 1 611 ? 18.109 23.938 -0.946 1 92.19 611 PRO A N 1
ATOM 4938 C CA . PRO A 1 611 ? 18.047 23.031 0.195 1 92.19 611 PRO A CA 1
ATOM 4939 C C . PRO A 1 611 ? 16.656 22.438 0.414 1 92.19 611 PRO A C 1
ATOM 4941 O O . PRO A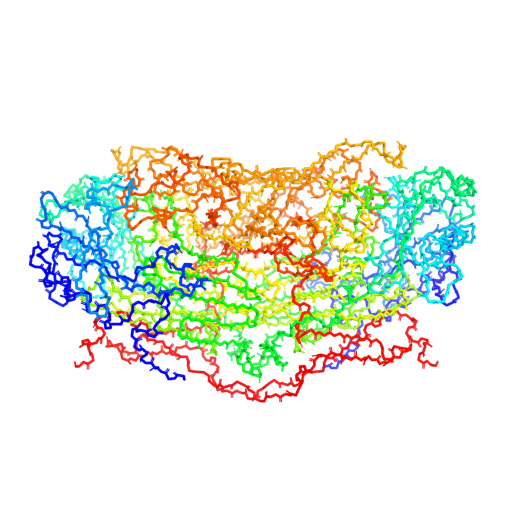 1 611 ? 16.516 21.391 1.032 1 92.19 611 PRO A O 1
ATOM 4944 N N . SER A 1 612 ? 15.625 23.141 -0.039 1 94.5 612 SER A N 1
ATOM 4945 C CA . SER A 1 612 ? 14.242 22.734 0.177 1 94.5 612 SER A CA 1
ATOM 4946 C C . SER A 1 612 ? 13.352 23.172 -0.989 1 94.5 612 SER A C 1
ATOM 4948 O O . SER A 1 612 ? 13.586 24.203 -1.605 1 94.5 612 SER A O 1
ATOM 4950 N N . SER A 1 613 ? 12.359 22.344 -1.191 1 95.56 613 SER A N 1
ATOM 4951 C CA . SER A 1 613 ? 11.453 22.609 -2.303 1 95.56 613 SER A CA 1
ATOM 4952 C C . SER A 1 613 ? 10.336 23.562 -1.885 1 95.56 613 SER A C 1
ATOM 4954 O O . SER A 1 613 ? 9.461 23.891 -2.688 1 95.56 613 SER A O 1
ATOM 4956 N N . THR A 1 614 ? 10.328 23.969 -0.715 1 94.56 614 THR A N 1
ATOM 4957 C CA . THR A 1 614 ? 9.312 24.844 -0.155 1 94.56 614 THR A CA 1
ATOM 4958 C C . THR A 1 614 ? 9.93 25.812 0.856 1 94.56 614 THR A C 1
ATOM 4960 O O . THR A 1 614 ? 11.148 25.844 1.021 1 94.56 614 THR A O 1
ATOM 4963 N N . SER A 1 615 ? 9.109 26.75 1.356 1 93.69 615 SER A N 1
ATOM 4964 C CA . SER A 1 615 ? 9.547 27.688 2.395 1 93.69 615 SER A CA 1
ATOM 4965 C C . SER A 1 615 ? 8.43 27.938 3.408 1 93.69 615 SER A C 1
ATOM 4967 O O . SER A 1 615 ? 7.258 27.688 3.127 1 93.69 615 SER A O 1
ATOM 4969 N N . LEU A 1 616 ? 8.875 28.438 4.516 1 95 616 LEU A N 1
ATOM 4970 C CA . LEU A 1 616 ? 7.988 28.797 5.617 1 95 616 LEU A CA 1
ATOM 4971 C C . LEU A 1 616 ? 6.953 29.828 5.164 1 95 616 LEU A C 1
ATOM 4973 O O . LEU A 1 616 ? 5.891 29.953 5.781 1 95 616 LEU A O 1
ATOM 4977 N N . TYR A 1 617 ? 7.145 30.484 4.043 1 96.12 617 TYR A N 1
ATOM 4978 C CA . TYR A 1 617 ? 6.383 31.672 3.682 1 96.12 617 TYR A CA 1
ATOM 4979 C C . TYR A 1 617 ? 5.438 31.375 2.52 1 96.12 617 TYR A C 1
ATOM 4981 O O . TYR A 1 617 ? 4.59 32.219 2.18 1 96.12 617 TYR A O 1
ATOM 4989 N N . ASN A 1 618 ? 5.508 30.203 1.908 1 95.69 618 ASN A N 1
ATOM 4990 C CA . ASN A 1 618 ? 4.832 29.922 0.647 1 95.69 618 ASN A CA 1
ATOM 4991 C C . ASN A 1 618 ? 3.314 30.031 0.792 1 95.69 618 ASN A C 1
ATOM 4993 O O . ASN A 1 618 ? 2.643 30.594 -0.068 1 95.69 618 ASN A O 1
ATOM 4997 N N . GLN A 1 619 ? 2.797 29.531 1.835 1 96 619 GLN A N 1
ATOM 4998 C CA . GLN A 1 619 ? 1.347 29.453 1.979 1 96 619 GLN A CA 1
ATOM 4999 C C . GLN A 1 619 ? 0.693 30.812 1.784 1 96 619 GLN A C 1
ATOM 5001 O O . GLN A 1 619 ? -0.378 30.922 1.183 1 96 619 GLN A O 1
ATOM 5006 N N . ASN A 1 620 ? 1.33 31.859 2.338 1 95.25 620 ASN A N 1
ATOM 5007 C CA . ASN A 1 620 ? 0.631 33.125 2.43 1 95.25 620 ASN A CA 1
ATOM 5008 C C . ASN A 1 620 ? 1.016 34.062 1.285 1 95.25 620 ASN A C 1
ATOM 5010 O O . ASN A 1 620 ? 0.722 35.25 1.327 1 95.25 620 ASN A O 1
ATOM 5014 N N . ALA A 1 621 ? 1.667 33.531 0.32 1 94.19 621 ALA A N 1
ATOM 5015 C CA . ALA A 1 621 ? 1.898 34.188 -0.965 1 94.19 621 ALA A CA 1
ATOM 5016 C C . ALA A 1 621 ? 1.82 33.188 -2.113 1 94.19 621 ALA A C 1
ATOM 5018 O O . ALA A 1 621 ? 2.787 33 -2.857 1 94.19 621 ALA A O 1
ATOM 5019 N N . PRO A 1 622 ? 0.7 32.656 -2.289 1 93.06 622 PRO A N 1
ATOM 5020 C CA . PRO A 1 622 ? 0.582 31.531 -3.215 1 93.06 622 PRO A CA 1
ATOM 5021 C C . PRO A 1 622 ? 0.98 31.891 -4.645 1 93.06 622 PRO A C 1
ATOM 5023 O O . PRO A 1 622 ? 1.618 31.094 -5.332 1 93.06 622 PRO A O 1
ATOM 5026 N N . SER A 1 623 ? 0.637 33.062 -5.141 1 92.81 623 SER A N 1
ATOM 5027 C CA . SER A 1 623 ? 0.887 33.438 -6.527 1 92.81 623 SER A CA 1
ATOM 5028 C C . SER A 1 623 ? 2.291 34 -6.707 1 92.81 623 SER A C 1
ATOM 5030 O O . SER A 1 623 ? 2.805 34.062 -7.824 1 92.81 623 SER A O 1
ATOM 5032 N N . THR A 1 624 ? 2.867 34.5 -5.629 1 94.06 624 THR A N 1
ATOM 5033 C CA . THR A 1 624 ? 4.234 35 -5.629 1 94.06 624 THR A CA 1
ATOM 5034 C C . THR A 1 624 ? 5.031 34.406 -4.469 1 94.06 624 THR A C 1
ATOM 5036 O O . THR A 1 624 ? 5.59 35.156 -3.656 1 94.06 624 THR A O 1
ATOM 5039 N N . PRO A 1 625 ? 5.121 33.125 -4.508 1 95.06 625 PRO A N 1
ATOM 5040 C CA . PRO A 1 625 ? 5.723 32.469 -3.344 1 95.06 625 PRO A CA 1
ATOM 5041 C C . PRO A 1 625 ? 7.215 32.75 -3.211 1 95.06 625 PRO A C 1
ATOM 5043 O O . PRO A 1 625 ? 7.863 33.156 -4.188 1 95.06 625 PRO A O 1
ATOM 5046 N N . HIS A 1 626 ? 7.715 32.562 -2.037 1 95.25 626 HIS A N 1
ATOM 5047 C CA . HIS A 1 626 ? 9.148 32.688 -1.772 1 95.25 626 HIS A CA 1
ATOM 5048 C C . HIS A 1 626 ? 9.938 31.656 -2.568 1 95.25 626 HIS A C 1
ATOM 5050 O O . HIS A 1 626 ? 11.07 31.922 -2.984 1 95.25 626 HIS A O 1
ATOM 5056 N N . ILE A 1 627 ? 9.352 30.484 -2.742 1 95.19 627 ILE A N 1
ATOM 5057 C CA . ILE A 1 627 ? 9.961 29.422 -3.555 1 95.19 627 ILE A CA 1
ATOM 5058 C C . ILE A 1 627 ? 8.93 28.859 -4.527 1 95.19 627 ILE A C 1
ATOM 5060 O O . ILE A 1 627 ? 7.863 28.406 -4.109 1 95.19 627 ILE A O 1
ATOM 5064 N N . ASP A 1 628 ? 9.125 28.984 -5.738 1 96.06 628 ASP A N 1
ATOM 5065 C CA . ASP A 1 628 ? 8.453 28.234 -6.801 1 96.06 628 ASP A CA 1
ATOM 5066 C C . ASP A 1 628 ? 9.32 27.078 -7.297 1 96.06 628 ASP A C 1
ATOM 5068 O O . ASP A 1 628 ? 10.367 27.312 -7.918 1 96.06 628 ASP A O 1
ATOM 5072 N N . PHE A 1 629 ? 8.891 25.875 -7.078 1 97.12 629 PHE A N 1
ATOM 5073 C CA . PHE A 1 629 ? 9.703 24.703 -7.371 1 97.12 629 PHE A CA 1
ATOM 5074 C C . PHE A 1 629 ? 10.102 24.672 -8.836 1 97.12 629 PHE A C 1
ATOM 5076 O O . PHE A 1 629 ? 11.148 24.125 -9.188 1 97.12 629 PHE A O 1
ATOM 5083 N N . ARG A 1 630 ? 9.383 25.312 -9.75 1 96.81 630 ARG A N 1
ATOM 5084 C CA . ARG A 1 630 ? 9.695 25.344 -11.172 1 96.81 630 ARG A CA 1
ATOM 5085 C C . ARG A 1 630 ? 11.039 26 -11.43 1 96.81 630 ARG A C 1
ATOM 5087 O O . ARG A 1 630 ? 11.695 25.719 -12.438 1 96.81 630 ARG A O 1
ATOM 5094 N N . ASP A 1 631 ? 11.461 26.719 -10.453 1 95.06 631 ASP A N 1
ATOM 5095 C CA . ASP A 1 631 ? 12.75 27.391 -10.586 1 95.06 631 ASP A CA 1
ATOM 5096 C C . ASP A 1 631 ? 13.898 26.391 -10.438 1 95.06 631 ASP A C 1
ATOM 5098 O O . ASP A 1 631 ? 15.016 26.656 -10.891 1 95.06 631 ASP A O 1
ATOM 5102 N N . PHE A 1 632 ? 13.695 25.328 -9.734 1 96.25 632 PHE A N 1
ATOM 5103 C CA . PHE A 1 632 ? 14.719 24.297 -9.578 1 96.25 632 PHE A CA 1
ATOM 5104 C C . PHE A 1 632 ? 15.023 23.625 -10.906 1 96.25 632 PHE A C 1
ATOM 5106 O O . PHE A 1 632 ? 16.109 23.062 -11.094 1 96.25 632 PHE A O 1
ATOM 5113 N N . VAL A 1 633 ? 14.078 23.672 -11.805 1 96.75 633 VAL A N 1
ATOM 5114 C CA . VAL A 1 633 ? 14.227 22.875 -13.016 1 96.75 633 VAL A CA 1
ATOM 5115 C C . VAL A 1 633 ? 14.344 23.797 -14.234 1 96.75 633 VAL A C 1
ATOM 5117 O O . VAL A 1 633 ? 14.789 23.375 -15.305 1 96.75 633 VAL A O 1
ATOM 5120 N N . ARG A 1 634 ? 14.062 25 -14.109 1 94.06 634 ARG A N 1
ATOM 5121 C CA . ARG A 1 634 ? 14.008 25.953 -15.211 1 94.06 634 ARG A CA 1
ATOM 5122 C C . ARG A 1 634 ? 15.391 26.141 -15.836 1 94.06 634 ARG A C 1
ATOM 5124 O O . ARG A 1 634 ? 15.508 26.344 -17.047 1 94.06 634 ARG A O 1
ATOM 5131 N N . ASP A 1 635 ? 16.391 26.172 -15.039 1 93.25 635 ASP A N 1
ATOM 5132 C CA . ASP A 1 635 ? 17.734 26.344 -15.586 1 93.25 635 ASP A CA 1
ATOM 5133 C C . ASP A 1 635 ? 18.188 25.094 -16.344 1 93.25 635 ASP A C 1
ATOM 5135 O O . ASP A 1 635 ? 19.172 25.125 -17.078 1 93.25 635 ASP A O 1
ATOM 5139 N N . ASP A 1 636 ? 17.516 23.938 -16.156 1 98 636 ASP A N 1
ATOM 5140 C CA . ASP A 1 636 ? 17.594 22.734 -16.984 1 98 636 ASP A CA 1
ATOM 5141 C C . ASP A 1 636 ? 19.016 22.188 -17.031 1 98 636 ASP A C 1
ATOM 5143 O O . ASP A 1 636 ? 19.562 21.953 -18.109 1 98 636 ASP A O 1
ATOM 5147 N N . GLU A 1 637 ? 19.672 22.031 -15.945 1 97.69 637 GLU A N 1
ATOM 5148 C CA . GLU A 1 637 ? 21.047 21.562 -15.859 1 97.69 637 GLU A CA 1
ATOM 5149 C C . GLU A 1 637 ? 21.172 20.109 -16.328 1 97.69 637 GLU A C 1
ATOM 5151 O O . GLU A 1 637 ? 20.188 19.375 -16.359 1 97.69 637 GLU A O 1
ATOM 5156 N N . ASP A 1 638 ? 22.453 19.812 -16.688 1 98.06 638 ASP A N 1
ATOM 5157 C CA . ASP A 1 638 ? 22.766 18.422 -17.031 1 98.06 638 ASP A CA 1
ATOM 5158 C C . ASP A 1 638 ? 22.703 17.531 -15.797 1 98.06 638 ASP A C 1
ATOM 5160 O O . ASP A 1 638 ? 23.172 17.922 -14.719 1 98.06 638 ASP A O 1
ATOM 5164 N N . ILE A 1 639 ? 22.141 16.344 -15.961 1 98.5 639 ILE A N 1
ATOM 5165 C CA . ILE A 1 639 ? 22.016 15.477 -14.789 1 98.5 639 ILE A CA 1
ATOM 5166 C C . ILE A 1 639 ? 22.656 14.125 -15.07 1 98.5 639 ILE A C 1
ATOM 5168 O O . ILE A 1 639 ? 22.391 13.148 -14.367 1 98.5 639 ILE A O 1
ATOM 5172 N N . VAL A 1 640 ? 23.469 13.953 -16.141 1 98.62 640 VAL A N 1
ATOM 5173 C CA . VAL A 1 640 ? 24.188 12.711 -16.438 1 98.62 640 VAL A CA 1
ATOM 5174 C C . VAL A 1 640 ? 25.453 12.641 -15.578 1 98.62 640 VAL A C 1
ATOM 5176 O O . VAL A 1 640 ? 26.312 13.523 -15.648 1 98.62 640 VAL A O 1
ATOM 5179 N N . ASN A 1 641 ? 25.609 11.602 -14.812 1 98.38 641 ASN A N 1
ATOM 5180 C CA . ASN A 1 641 ? 26.766 11.375 -13.961 1 98.38 641 ASN A CA 1
ATOM 5181 C C . ASN A 1 641 ? 27.016 12.555 -13.031 1 98.38 641 ASN A C 1
ATOM 5183 O O . ASN A 1 641 ? 28.125 13.078 -12.961 1 98.38 641 ASN A O 1
ATOM 5187 N N . GLN A 1 642 ? 25.969 13.016 -12.398 1 98.44 642 GLN A N 1
ATOM 5188 C CA . GLN A 1 642 ? 26 14.156 -11.484 1 98.44 642 GLN A CA 1
ATOM 5189 C C . GLN A 1 642 ? 25.438 13.781 -10.117 1 98.44 642 GLN A C 1
ATOM 5191 O O . GLN A 1 642 ? 24.891 12.688 -9.945 1 98.44 642 GLN A O 1
ATOM 5196 N N . ASP A 1 643 ? 25.625 14.648 -9.148 1 98.38 643 ASP A N 1
ATOM 5197 C CA . ASP A 1 643 ? 24.984 14.508 -7.848 1 98.38 643 ASP A CA 1
ATOM 5198 C C . ASP A 1 643 ? 23.484 14.82 -7.945 1 98.38 643 ASP A C 1
ATOM 5200 O O . ASP A 1 643 ? 23.094 15.969 -8.141 1 98.38 643 ASP A O 1
ATOM 5204 N N . LEU A 1 644 ? 22.641 13.789 -7.809 1 98.75 644 LEU A N 1
ATOM 5205 C CA . LEU A 1 644 ? 21.234 13.938 -8.156 1 98.75 644 LEU A CA 1
ATOM 5206 C C . LEU A 1 644 ? 20.359 13.945 -6.906 1 98.75 644 LEU A C 1
ATOM 5208 O O . LEU A 1 644 ? 20.641 13.234 -5.941 1 98.75 644 LEU A O 1
ATOM 5212 N N . VAL A 1 645 ? 19.328 14.734 -6.965 1 98.75 645 VAL A N 1
ATOM 5213 C CA . VAL A 1 645 ? 18.266 14.773 -5.961 1 98.75 645 VAL A CA 1
ATOM 5214 C C . VAL A 1 645 ? 16.938 14.391 -6.602 1 98.75 645 VAL A C 1
ATOM 5216 O O . VAL A 1 645 ? 16.531 14.992 -7.602 1 98.75 645 VAL A O 1
ATOM 5219 N N . ALA A 1 646 ? 16.297 13.398 -6.043 1 98.88 646 ALA A N 1
ATOM 5220 C CA . ALA A 1 646 ? 14.922 13.07 -6.426 1 98.88 646 ALA A CA 1
ATOM 5221 C C . ALA A 1 646 ? 13.914 13.781 -5.523 1 98.88 646 ALA A C 1
ATOM 5223 O O . ALA A 1 646 ? 14.039 13.75 -4.297 1 98.88 646 ALA A O 1
ATOM 5224 N N . TRP A 1 647 ? 12.984 14.453 -6.16 1 98.81 647 TRP A N 1
ATOM 5225 C CA . TRP A 1 647 ? 11.844 15.062 -5.477 1 98.81 647 TRP A CA 1
ATOM 5226 C C . TRP A 1 647 ? 10.57 14.25 -5.703 1 98.81 647 TRP A C 1
ATOM 5228 O O . TRP A 1 647 ? 10.039 14.219 -6.812 1 98.81 647 TRP A O 1
ATOM 5238 N N . VAL A 1 648 ? 10.055 13.633 -4.668 1 98.81 648 VAL A N 1
ATOM 5239 C CA . VAL A 1 648 ? 9.008 12.625 -4.801 1 98.81 648 VAL A CA 1
ATOM 5240 C C . VAL A 1 648 ? 7.691 13.164 -4.242 1 98.81 648 VAL A C 1
ATOM 5242 O O . VAL A 1 648 ? 7.652 13.688 -3.123 1 98.81 648 VAL A O 1
ATOM 5245 N N . THR A 1 649 ? 6.617 13.047 -5.008 1 98.75 649 THR A N 1
ATOM 5246 C CA . THR A 1 649 ? 5.293 13.477 -4.582 1 98.75 649 THR A CA 1
ATOM 5247 C C . THR A 1 649 ? 4.352 12.281 -4.445 1 98.75 649 THR A C 1
ATOM 5249 O O . THR A 1 649 ? 4.242 11.461 -5.363 1 98.75 649 THR A O 1
ATOM 5252 N N . THR A 1 650 ? 3.756 12.125 -3.32 1 98.12 650 THR A N 1
ATOM 5253 C CA . THR A 1 650 ? 2.723 11.133 -3.064 1 98.12 650 THR A CA 1
ATOM 5254 C C . THR A 1 650 ? 1.445 11.789 -2.555 1 98.12 650 THR A C 1
ATOM 5256 O O . THR A 1 650 ? 1.43 12.992 -2.283 1 98.12 650 THR A O 1
ATOM 5259 N N . GLY A 1 651 ? 0.323 11.023 -2.5 1 96.25 651 GLY A N 1
ATOM 5260 C CA . GLY A 1 651 ? -0.875 11.688 -2.01 1 96.25 651 GLY A CA 1
ATOM 5261 C C . GLY A 1 651 ? -2.082 10.773 -1.953 1 96.25 651 GLY A C 1
ATOM 5262 O O . GLY A 1 651 ? -2.031 9.633 -2.432 1 96.25 651 GLY A O 1
ATOM 5263 N N . VAL A 1 652 ? -3.158 11.32 -1.312 1 95.38 652 VAL A N 1
ATOM 5264 C CA . VAL A 1 652 ? -4.438 10.633 -1.17 1 95.38 652 VAL A CA 1
ATOM 5265 C C . VAL A 1 652 ? -5.578 11.641 -1.324 1 95.38 652 VAL A C 1
ATOM 5267 O O . VAL A 1 652 ? -5.453 12.797 -0.919 1 95.38 652 VAL A O 1
ATOM 5270 N N . MET A 1 653 ? -6.602 11.172 -1.997 1 96.5 653 MET A N 1
ATOM 5271 C CA . MET A 1 653 ? -7.859 11.906 -2.061 1 96.5 653 MET A CA 1
ATOM 5272 C C . MET A 1 653 ? -8.789 11.492 -0.925 1 96.5 653 MET A C 1
ATOM 5274 O O . MET A 1 653 ? -8.867 10.312 -0.578 1 96.5 653 MET A O 1
ATOM 5278 N N . HIS A 1 654 ? -9.445 12.453 -0.321 1 97.69 654 HIS A N 1
ATOM 5279 C CA . HIS A 1 654 ? -10.352 12.18 0.792 1 97.69 654 HIS A CA 1
ATOM 5280 C C . HIS A 1 654 ? -11.734 12.766 0.54 1 97.69 654 HIS A C 1
ATOM 5282 O O . HIS A 1 654 ? -11.891 13.984 0.477 1 97.69 654 HIS A O 1
ATOM 5288 N N . VAL A 1 655 ? -12.672 11.961 0.311 1 98.31 655 VAL A N 1
ATOM 5289 C CA . VAL A 1 655 ? -14.078 12.344 0.37 1 98.31 655 VAL A CA 1
ATOM 5290 C C . VAL A 1 655 ? -14.664 11.953 1.726 1 98.31 655 VAL A C 1
ATOM 5292 O O . VAL A 1 655 ? -15.078 10.805 1.925 1 98.31 655 VAL A O 1
ATOM 5295 N N . PRO A 1 656 ? -14.742 12.867 2.576 1 98.12 656 PRO A N 1
ATOM 5296 C CA . PRO A 1 656 ? -15.188 12.539 3.93 1 98.12 656 PRO A CA 1
ATOM 5297 C C . PRO A 1 656 ? -16.562 11.859 3.949 1 98.12 656 PRO A C 1
ATOM 5299 O O . PRO A 1 656 ? -17.422 12.172 3.125 1 98.12 656 PRO A O 1
ATOM 5302 N N . HIS A 1 657 ? -16.75 10.984 4.844 1 98.25 657 HIS A N 1
ATOM 5303 C CA . HIS A 1 657 ? -17.953 10.188 5.008 1 98.25 657 HIS A CA 1
ATOM 5304 C C . HIS A 1 657 ? -18.25 9.93 6.48 1 98.25 657 HIS A C 1
ATOM 5306 O O . HIS A 1 657 ? -17.469 10.32 7.352 1 98.25 657 HIS A O 1
ATOM 5312 N N . SER A 1 658 ? -19.375 9.383 6.773 1 98.38 658 SER A N 1
ATOM 5313 C CA . SER A 1 658 ? -19.875 9.289 8.141 1 98.38 658 SER A CA 1
ATOM 5314 C C . SER A 1 658 ? -18.906 8.523 9.039 1 98.38 658 SER A C 1
ATOM 5316 O O . SER A 1 658 ? -18.797 8.805 10.234 1 98.38 658 SER A O 1
ATOM 5318 N N . GLU A 1 659 ? -18.141 7.609 8.492 1 98.25 659 GLU A N 1
ATOM 5319 C CA . GLU A 1 659 ? -17.203 6.797 9.273 1 98.25 659 GLU A CA 1
ATOM 5320 C C . GLU A 1 659 ? -15.953 7.582 9.625 1 98.25 659 GLU A C 1
ATOM 5322 O O . GLU A 1 659 ? -15.062 7.066 10.312 1 98.25 659 GLU A O 1
ATOM 5327 N N . ASP A 1 660 ? -15.844 8.82 9.227 1 98.12 660 ASP A N 1
ATOM 5328 C CA . ASP A 1 660 ? -14.773 9.703 9.664 1 98.12 660 ASP A CA 1
ATOM 5329 C C . ASP A 1 660 ? -15.102 10.352 11.008 1 98.12 660 ASP A C 1
ATOM 5331 O O . ASP A 1 660 ? -14.344 11.188 11.5 1 98.12 660 ASP A O 1
ATOM 5335 N N . ILE A 1 661 ? -16.219 10.008 11.562 1 96.88 661 ILE A N 1
ATOM 5336 C CA . ILE A 1 661 ? -16.609 10.43 12.906 1 96.88 661 ILE A CA 1
ATOM 5337 C C . ILE A 1 661 ? -16.328 9.305 13.898 1 96.88 661 ILE A C 1
ATOM 5339 O O . ILE A 1 661 ? -16.812 8.18 13.734 1 96.88 661 ILE A O 1
ATOM 5343 N N . PRO A 1 662 ? -15.539 9.484 14.938 1 95.56 662 PRO A N 1
ATOM 5344 C CA . PRO A 1 662 ? -15.023 10.789 15.352 1 95.56 662 PRO A CA 1
ATOM 5345 C C . PRO A 1 662 ? -13.812 11.234 14.539 1 95.56 662 PRO A C 1
ATOM 5347 O O . PRO A 1 662 ? -13.57 12.43 14.383 1 95.56 662 PRO A O 1
ATOM 5350 N N . THR A 1 663 ? -12.961 10.242 14.102 1 97.12 663 THR A N 1
ATOM 5351 C CA . THR A 1 663 ? -11.75 10.625 13.391 1 97.12 663 THR A CA 1
ATOM 5352 C C . THR A 1 663 ? -11.523 9.703 12.188 1 97.12 663 THR A C 1
ATOM 5354 O O . THR A 1 663 ? -12.039 8.586 12.148 1 97.12 663 THR A O 1
ATOM 5357 N N . THR A 1 664 ? -10.781 10.211 11.219 1 97.62 664 THR A N 1
ATOM 5358 C CA . THR A 1 664 ? -10.328 9.406 10.094 1 97.62 664 THR A CA 1
ATOM 5359 C C . THR A 1 664 ? -9.5 8.219 10.578 1 97.62 664 THR A C 1
ATOM 5361 O O . THR A 1 664 ? -8.633 8.375 11.445 1 97.62 664 THR A O 1
ATOM 5364 N N . ALA A 1 665 ? -9.789 7.039 10.031 1 97.94 665 ALA A N 1
ATOM 5365 C CA . ALA A 1 665 ? -9.023 5.844 10.367 1 97.94 665 ALA A CA 1
ATOM 5366 C C . ALA A 1 665 ? -7.898 5.609 9.367 1 97.94 665 ALA A C 1
ATOM 5368 O O . ALA A 1 665 ? -8.023 5.965 8.195 1 97.94 665 ALA A O 1
ATOM 5369 N N . THR A 1 666 ? -6.816 4.906 9.773 1 97.69 666 THR A N 1
ATOM 5370 C CA . THR A 1 666 ? -5.594 4.824 8.984 1 97.69 666 THR A CA 1
ATOM 5371 C C . THR A 1 666 ? -5.746 3.82 7.844 1 97.69 666 THR A C 1
ATOM 5373 O O . THR A 1 666 ? -5.117 3.963 6.793 1 97.69 666 THR A O 1
ATOM 5376 N N . PRO A 1 667 ? -6.594 2.779 7.965 1 95.62 667 PRO A N 1
ATOM 5377 C CA . PRO A 1 667 ? -6.66 1.812 6.867 1 95.62 667 PRO A CA 1
ATOM 5378 C C . PRO A 1 667 ? -7.109 2.443 5.551 1 95.62 667 PRO A C 1
ATOM 5380 O O . PRO A 1 667 ? -8.172 3.072 5.496 1 95.62 667 PRO A O 1
ATOM 5383 N N . ALA A 1 668 ? -6.324 2.254 4.543 1 94.75 668 ALA A N 1
ATOM 5384 C CA . ALA A 1 668 ? -6.598 2.711 3.182 1 94.75 668 ALA A CA 1
ATOM 5385 C C . ALA A 1 668 ? -6.418 4.223 3.062 1 94.75 668 ALA A C 1
ATOM 5387 O O . ALA A 1 668 ? -6.812 4.824 2.061 1 94.75 668 ALA A O 1
ATOM 5388 N N . ASN A 1 669 ? -5.93 4.844 4.09 1 97.25 669 ASN A N 1
ATOM 5389 C CA . ASN A 1 669 ? -5.629 6.273 4.082 1 97.25 669 ASN A CA 1
ATOM 5390 C C . ASN A 1 669 ? -4.141 6.535 4.289 1 97.25 669 ASN A C 1
ATOM 5392 O O . ASN A 1 669 ? -3.756 7.273 5.199 1 97.25 669 ASN A O 1
ATOM 5396 N N . ALA A 1 670 ? -3.383 5.926 3.426 1 96.38 670 ALA A N 1
ATOM 5397 C CA . ALA A 1 670 ? -1.927 6.027 3.492 1 96.38 670 ALA A CA 1
ATOM 5398 C C . ALA A 1 670 ? -1.328 6.242 2.105 1 96.38 670 ALA A C 1
ATOM 5400 O O . ALA A 1 670 ? -1.928 5.863 1.097 1 96.38 670 ALA A O 1
ATOM 5401 N N . ALA A 1 671 ? -0.201 6.859 2.025 1 96.38 671 ALA A N 1
ATOM 5402 C CA . ALA A 1 671 ? 0.565 7.047 0.795 1 96.38 671 ALA A CA 1
ATOM 5403 C C . ALA A 1 671 ? 2.064 7.062 1.08 1 96.38 671 ALA A C 1
ATOM 5405 O O . ALA A 1 671 ? 2.488 7.398 2.188 1 96.38 671 ALA A O 1
ATOM 5406 N N . GLY A 1 672 ? 2.863 6.668 0.125 1 97.56 672 GLY A N 1
ATOM 5407 C CA . GLY A 1 672 ? 4.309 6.648 0.266 1 97.56 672 GLY A CA 1
ATOM 5408 C C . GLY A 1 672 ? 5.023 6.117 -0.963 1 97.56 672 GLY A C 1
ATOM 5409 O O . GLY A 1 672 ? 4.566 6.324 -2.09 1 97.56 672 GLY A O 1
ATOM 5410 N N . PHE A 1 673 ? 6.191 5.594 -0.74 1 98.44 673 PHE A N 1
ATOM 5411 C CA . PHE A 1 673 ? 6.992 5.031 -1.821 1 98.44 673 PHE A CA 1
ATOM 5412 C C . PHE A 1 673 ? 8.102 4.145 -1.269 1 98.44 673 PHE A C 1
ATOM 5414 O O . PHE A 1 673 ? 8.391 4.176 -0.07 1 98.44 673 PHE A O 1
ATOM 5421 N N . PHE A 1 674 ? 8.641 3.365 -2.143 1 98.56 674 PHE A N 1
ATOM 5422 C CA . PHE A 1 674 ? 9.773 2.496 -1.832 1 98.56 674 PHE A CA 1
ATOM 5423 C C . PHE A 1 674 ? 11.031 2.975 -2.541 1 98.56 674 PHE A C 1
ATOM 5425 O O . PHE A 1 674 ? 10.961 3.541 -3.633 1 98.56 674 PHE A O 1
ATOM 5432 N N . ILE A 1 675 ? 12.125 2.824 -1.904 1 98.81 675 ILE A N 1
ATOM 5433 C CA . ILE A 1 675 ? 13.469 2.924 -2.465 1 98.81 675 ILE A CA 1
ATOM 5434 C C . ILE A 1 675 ? 14.164 1.565 -2.393 1 98.81 675 ILE A C 1
ATOM 5436 O O . ILE A 1 675 ? 14.461 1.07 -1.303 1 98.81 675 ILE A O 1
ATOM 5440 N N . ARG A 1 676 ? 14.375 0.951 -3.508 1 98 676 ARG A N 1
ATOM 5441 C CA . ARG A 1 676 ? 14.82 -0.437 -3.439 1 98 676 ARG A CA 1
ATOM 5442 C C . ARG A 1 676 ? 15.938 -0.702 -4.449 1 98 676 ARG A C 1
ATOM 5444 O O . ARG A 1 676 ? 15.977 -0.08 -5.512 1 98 676 ARG A O 1
ATOM 5451 N N . PRO A 1 677 ? 16.812 -1.623 -4.141 1 98.44 677 PRO A N 1
ATOM 5452 C CA . PRO A 1 677 ? 17.922 -1.945 -5.051 1 98.44 677 PRO A CA 1
ATOM 5453 C C . PRO A 1 677 ? 17.438 -2.51 -6.383 1 98.44 677 PRO A C 1
ATOM 5455 O O . PRO A 1 677 ? 16.422 -3.211 -6.43 1 98.44 677 PRO A O 1
ATOM 5458 N N . PHE A 1 678 ? 18.125 -2.16 -7.449 1 98.5 678 PHE A N 1
ATOM 5459 C CA . PHE A 1 678 ? 17.875 -2.646 -8.797 1 98.5 678 PHE A CA 1
ATOM 5460 C C . PHE A 1 678 ? 19.188 -2.971 -9.516 1 98.5 678 PHE A C 1
ATOM 5462 O O . PHE A 1 678 ? 19.766 -2.109 -10.172 1 98.5 678 PHE A O 1
ATOM 5469 N N . ASN A 1 679 ? 19.578 -4.219 -9.375 1 98.56 679 ASN A N 1
ATOM 5470 C CA . ASN A 1 679 ? 20.859 -4.715 -9.844 1 98.56 679 ASN A CA 1
ATOM 5471 C C . ASN A 1 679 ? 22.016 -4.047 -9.109 1 98.56 679 ASN A C 1
ATOM 5473 O O . ASN A 1 679 ? 23.094 -3.832 -9.695 1 98.56 679 ASN A O 1
ATOM 5477 N N . TYR A 1 680 ? 21.766 -3.604 -7.914 1 98.5 680 TYR A N 1
ATOM 5478 C CA . TYR A 1 680 ? 22.797 -2.955 -7.094 1 98.5 680 TYR A CA 1
ATOM 5479 C C . TYR A 1 680 ? 23.703 -3.986 -6.441 1 98.5 680 TYR A C 1
ATOM 5481 O O . TYR A 1 680 ? 24.922 -3.822 -6.426 1 98.5 680 TYR A O 1
ATOM 5489 N N . TYR A 1 681 ? 23.109 -4.992 -5.848 1 97.81 681 TYR A N 1
ATOM 5490 C CA . TYR A 1 681 ? 23.844 -6.086 -5.219 1 97.81 681 TYR A CA 1
ATOM 5491 C C . TYR A 1 681 ? 23.953 -7.281 -6.16 1 97.81 681 TYR A C 1
ATOM 5493 O O . TYR A 1 681 ? 23.203 -7.379 -7.137 1 97.81 681 TYR A O 1
ATOM 5501 N N . ASP A 1 682 ? 24.812 -8.156 -5.84 1 97.19 682 ASP A N 1
ATOM 5502 C CA . ASP A 1 682 ? 25 -9.344 -6.672 1 97.19 682 ASP A CA 1
ATOM 5503 C C . ASP A 1 682 ? 23.891 -10.359 -6.422 1 97.19 682 ASP A C 1
ATOM 5505 O O . ASP A 1 682 ? 23.641 -11.234 -7.258 1 97.19 682 ASP A O 1
ATOM 5509 N N . GLU A 1 683 ? 23.297 -10.305 -5.305 1 97.12 683 GLU A N 1
ATOM 5510 C CA . GLU A 1 683 ? 22.125 -11.078 -4.879 1 97.12 683 GLU A CA 1
ATOM 5511 C C . GLU A 1 683 ? 21.406 -10.391 -3.729 1 97.12 683 GLU A C 1
ATOM 5513 O O . GLU A 1 683 ? 21.812 -9.32 -3.273 1 97.12 683 GLU A O 1
ATOM 5518 N N . ASP A 1 684 ? 20.312 -10.883 -3.266 1 97.12 684 ASP A N 1
ATOM 5519 C CA . ASP A 1 684 ? 19.547 -10.32 -2.15 1 97.12 684 ASP A CA 1
ATOM 5520 C C . ASP A 1 684 ? 20.406 -10.273 -0.88 1 97.12 684 ASP A C 1
ATOM 5522 O O . ASP A 1 684 ? 20.844 -11.312 -0.381 1 97.12 684 ASP A O 1
ATOM 5526 N N . PRO A 1 685 ? 20.547 -9.141 -0.312 1 96.06 685 PRO A N 1
ATOM 5527 C CA . PRO A 1 685 ? 21.469 -9.039 0.823 1 96.06 685 PRO A CA 1
ATOM 5528 C C . PRO A 1 685 ? 20.938 -9.742 2.07 1 96.06 685 PRO A C 1
ATOM 5530 O O . PRO A 1 685 ? 21.703 -10.016 3 1 96.06 685 PRO A O 1
ATOM 5533 N N . SER A 1 686 ? 19.672 -10.094 2.158 1 96.12 686 SER A N 1
ATOM 5534 C CA . SER A 1 686 ? 19.125 -10.742 3.346 1 96.12 686 SER A CA 1
ATOM 5535 C C . SER A 1 686 ? 19.594 -12.195 3.438 1 96.12 686 SER A C 1
ATOM 5537 O O . SER A 1 686 ? 19.344 -12.867 4.441 1 96.12 686 SER A O 1
ATOM 5539 N N . VAL A 1 687 ? 20.328 -12.719 2.475 1 95.94 687 VAL A N 1
ATOM 5540 C CA . VAL A 1 687 ? 20.844 -14.086 2.498 1 95.94 687 VAL A CA 1
ATOM 5541 C C . VAL A 1 687 ? 21.828 -14.242 3.658 1 95.94 687 VAL A C 1
ATOM 5543 O O . VAL A 1 687 ? 22.109 -15.359 4.09 1 95.94 687 VAL A O 1
ATOM 5546 N N . GLY A 1 688 ? 22.328 -13.18 4.191 1 94.62 688 GLY A N 1
ATOM 5547 C CA . GLY A 1 688 ? 23.25 -13.219 5.312 1 94.62 688 GLY A CA 1
ATOM 5548 C C . GLY A 1 688 ? 22.547 -13.32 6.656 1 94.62 688 GLY A C 1
ATOM 5549 O O . GLY A 1 688 ? 23.188 -13.594 7.676 1 94.62 688 GLY A O 1
ATOM 5550 N N . SER A 1 689 ? 21.312 -13.281 6.668 1 94.12 689 SER A N 1
ATOM 5551 C CA . SER A 1 689 ? 20.562 -13.188 7.918 1 94.12 689 SER A CA 1
ATOM 5552 C C . SER A 1 689 ? 20.625 -14.5 8.703 1 94.12 689 SER A C 1
ATOM 5554 O O . SER A 1 689 ? 20.469 -15.578 8.133 1 94.12 689 SER A O 1
ATOM 5556 N N . SER A 1 690 ? 20.766 -14.406 10.008 1 93.31 690 SER A N 1
ATOM 5557 C CA . SER A 1 690 ? 20.75 -15.562 10.891 1 93.31 690 SER A CA 1
ATOM 5558 C C . SER A 1 690 ? 19.312 -15.953 11.266 1 93.31 690 SER A C 1
ATOM 5560 O O . SER A 1 690 ? 19.109 -16.938 11.977 1 93.31 690 SER A O 1
ATOM 5562 N N . ASN A 1 691 ? 18.391 -15.242 10.773 1 91.62 691 ASN A N 1
ATOM 5563 C CA . ASN A 1 691 ? 17 -15.531 11.117 1 91.62 691 ASN A CA 1
ATOM 5564 C C . ASN A 1 691 ? 16.312 -16.328 10.008 1 91.62 691 ASN A C 1
ATOM 5566 O O . ASN A 1 691 ? 15.102 -16.578 10.078 1 91.62 691 ASN A O 1
ATOM 5570 N N . ALA A 1 692 ? 17.031 -16.688 9.031 1 93.38 692 ALA A N 1
ATOM 5571 C CA . ALA A 1 692 ? 16.484 -17.578 8.008 1 93.38 692 ALA A CA 1
ATOM 5572 C C . ALA A 1 692 ? 16.266 -18.984 8.578 1 93.38 692 ALA A C 1
ATOM 5574 O O . ALA A 1 692 ? 16.844 -19.344 9.602 1 93.38 692 ALA A O 1
ATOM 5575 N N . VAL A 1 693 ? 15.375 -19.734 7.984 1 93.25 693 VAL A N 1
ATOM 5576 C CA . VAL A 1 693 ? 15.07 -21.109 8.336 1 93.25 693 VAL A CA 1
ATOM 5577 C C . VAL A 1 693 ? 15.141 -21.984 7.094 1 93.25 693 VAL A C 1
ATOM 5579 O O . VAL A 1 693 ? 14.602 -21.641 6.043 1 93.25 693 VAL A O 1
ATOM 5582 N N . VAL A 1 694 ? 15.852 -23.078 7.242 1 94.44 694 VAL A N 1
ATOM 5583 C CA . VAL A 1 694 ? 15.922 -24.062 6.176 1 94.44 694 VAL A CA 1
ATOM 5584 C C . VAL A 1 694 ? 15.477 -25.422 6.703 1 94.44 694 VAL A C 1
ATOM 5586 O O . VAL A 1 694 ? 15.953 -25.891 7.742 1 94.44 694 VAL A O 1
ATOM 5589 N N . ILE A 1 695 ? 14.555 -25.984 6.09 1 92.5 695 ILE A N 1
ATOM 5590 C CA . ILE A 1 695 ? 14.039 -27.297 6.461 1 92.5 695 ILE A CA 1
ATOM 5591 C C . ILE A 1 695 ? 14.281 -28.297 5.324 1 92.5 695 ILE A C 1
ATOM 5593 O O . ILE A 1 695 ? 13.945 -28.016 4.168 1 92.5 695 ILE A O 1
ATOM 5597 N N . LYS A 1 696 ? 14.875 -29.391 5.621 1 90.56 696 LYS A N 1
ATOM 5598 C CA . LYS A 1 696 ? 15.141 -30.469 4.66 1 90.56 696 LYS A CA 1
ATOM 5599 C C . LYS A 1 696 ? 14.672 -31.812 5.191 1 90.56 696 LYS A C 1
ATOM 5601 O O . LYS A 1 696 ? 14.578 -32 6.402 1 90.56 696 LYS A O 1
ATOM 5606 N N . PRO A 1 697 ? 14.375 -32.656 4.234 1 87.19 697 PRO A N 1
ATOM 5607 C CA . PRO A 1 697 ? 14.109 -34 4.707 1 87.19 697 PRO A CA 1
ATOM 5608 C C . PRO A 1 697 ? 15.312 -34.625 5.402 1 87.19 697 PRO A C 1
ATOM 5610 O O . PRO A 1 697 ? 16.438 -34.5 4.926 1 87.19 697 PRO A O 1
ATOM 5613 N N . ALA A 1 698 ? 15.055 -35.25 6.559 1 84.69 698 ALA A N 1
ATOM 5614 C CA . ALA A 1 698 ? 16.141 -35.875 7.32 1 84.69 698 ALA A CA 1
ATOM 5615 C C . ALA A 1 698 ? 16.516 -37.219 6.719 1 84.69 698 ALA A C 1
ATOM 5617 O O . ALA A 1 698 ? 17.625 -37.719 6.934 1 84.69 698 ALA A O 1
ATOM 5618 N N . ASN A 1 699 ? 15.578 -37.844 6.125 1 81.81 699 ASN A N 1
ATOM 5619 C CA . ASN A 1 699 ? 15.805 -39.156 5.504 1 81.81 699 ASN A CA 1
ATOM 5620 C C . ASN A 1 699 ? 15.031 -39.281 4.195 1 81.81 699 ASN A C 1
ATOM 5622 O O . ASN A 1 699 ? 14.18 -38.438 3.879 1 81.81 699 ASN A O 1
ATOM 5626 N N . LYS A 1 700 ? 15.32 -40.188 3.496 1 78.5 700 LYS A N 1
ATOM 5627 C CA . LYS A 1 700 ? 14.758 -40.406 2.166 1 78.5 700 LYS A CA 1
ATOM 5628 C C . LYS A 1 700 ? 13.273 -40.75 2.244 1 78.5 700 LYS A C 1
ATOM 5630 O O . LYS A 1 700 ? 12.531 -40.562 1.273 1 78.5 700 LYS A O 1
ATOM 5635 N N . ASP A 1 701 ? 12.844 -41.188 3.426 1 74.12 701 ASP A N 1
ATOM 5636 C CA . ASP A 1 701 ? 11.445 -41.594 3.578 1 74.12 701 ASP A CA 1
ATOM 5637 C C . ASP A 1 701 ? 10.594 -40.438 4.094 1 74.12 701 ASP A C 1
ATOM 5639 O O . ASP A 1 701 ? 9.383 -40.562 4.25 1 74.12 701 ASP A O 1
ATOM 5643 N N . PHE A 1 702 ? 11.203 -39.281 4.305 1 77.81 702 PHE A N 1
ATOM 5644 C CA . PHE A 1 702 ? 10.531 -38.031 4.648 1 77.81 702 PHE A CA 1
ATOM 5645 C C . PHE A 1 702 ? 9.781 -38.188 5.969 1 77.81 702 PHE A C 1
ATOM 5647 O O . PHE A 1 702 ? 8.734 -37.562 6.16 1 77.81 702 PHE A O 1
ATOM 5654 N N . THR A 1 703 ? 10.211 -39.062 6.844 1 72.44 703 THR A N 1
ATOM 5655 C CA . THR A 1 703 ? 9.547 -39.281 8.125 1 72.44 703 THR A CA 1
ATOM 5656 C C . THR A 1 703 ? 9.977 -38.25 9.148 1 72.44 703 THR A C 1
ATOM 5658 O O . THR A 1 703 ? 9.336 -38.094 10.195 1 72.44 703 THR A O 1
ATOM 5661 N N . ALA A 1 704 ? 11.031 -37.594 8.789 1 79.12 704 ALA A N 1
ATOM 5662 C CA . ALA A 1 704 ? 11.531 -36.562 9.68 1 79.12 704 ALA A CA 1
ATOM 5663 C C . ALA A 1 704 ? 12.164 -35.438 8.883 1 79.12 704 ALA A C 1
ATOM 5665 O O . ALA A 1 704 ? 12.484 -35.594 7.699 1 79.12 704 ALA A O 1
ATOM 5666 N N . SER A 1 705 ? 12.133 -34.281 9.5 1 86.94 705 SER A N 1
ATOM 5667 C CA . SER A 1 705 ? 12.758 -33.125 8.883 1 86.94 705 SER A CA 1
ATOM 5668 C C . SER A 1 705 ? 13.859 -32.531 9.766 1 86.94 705 SER A C 1
ATOM 5670 O O . SER A 1 705 ? 13.828 -32.719 10.992 1 86.94 705 SER A O 1
ATOM 5672 N N . THR A 1 706 ? 14.844 -32.062 9.148 1 89.25 706 THR A N 1
ATOM 5673 C CA . THR A 1 706 ? 15.867 -31.281 9.844 1 89.25 706 THR A CA 1
ATOM 5674 C C . THR A 1 706 ? 15.602 -29.781 9.695 1 89.25 706 THR A C 1
ATOM 5676 O O . THR A 1 706 ? 15.336 -29.297 8.594 1 89.25 706 THR A O 1
ATOM 5679 N N . ILE A 1 707 ? 15.625 -29.109 10.789 1 90.62 707 ILE A N 1
ATOM 5680 C CA . ILE A 1 707 ? 15.383 -27.672 10.805 1 90.62 707 ILE A CA 1
ATOM 5681 C C . ILE A 1 707 ? 16.672 -26.938 11.18 1 90.62 707 ILE A C 1
ATOM 5683 O O . ILE A 1 707 ? 17.219 -27.156 12.258 1 90.62 707 ILE A O 1
ATOM 5687 N N . ASN A 1 708 ? 17.156 -26.141 10.266 1 92.88 708 ASN A N 1
ATOM 5688 C CA . ASN A 1 708 ? 18.312 -25.281 10.508 1 92.88 708 ASN A CA 1
ATOM 5689 C C . ASN A 1 708 ? 17.891 -23.828 10.711 1 92.88 708 ASN A C 1
ATOM 5691 O O . ASN A 1 708 ? 17.312 -23.219 9.812 1 92.88 708 ASN A O 1
ATOM 5695 N N . ARG A 1 709 ? 18.219 -23.281 11.852 1 92.69 709 ARG A N 1
ATOM 5696 C CA . ARG A 1 709 ? 17.875 -21.906 12.18 1 92.69 709 ARG A CA 1
ATOM 5697 C C . ARG A 1 709 ? 19.125 -21.062 12.375 1 92.69 709 ARG A C 1
ATOM 5699 O O . ARG A 1 709 ? 19.062 -19.984 12.984 1 92.69 709 ARG A O 1
ATOM 5706 N N . PHE A 1 710 ? 20.188 -21.625 11.922 1 93.31 710 PHE A N 1
ATOM 5707 C CA . PHE A 1 710 ? 21.469 -20.938 11.852 1 93.31 710 PHE A CA 1
ATOM 5708 C C . PHE A 1 710 ? 21.828 -20.344 13.203 1 93.31 710 PHE A C 1
ATOM 5710 O O . PHE A 1 710 ? 22.266 -19.188 13.281 1 93.31 710 PHE A O 1
ATOM 5717 N N . GLY A 1 711 ? 21.484 -20.953 14.258 1 91.19 711 GLY A N 1
ATOM 5718 C CA . GLY A 1 711 ? 21.938 -20.594 15.594 1 91.19 711 GLY A CA 1
ATOM 5719 C C . GLY A 1 711 ? 20.922 -19.766 16.359 1 91.19 711 GLY A C 1
ATOM 5720 O O . GLY A 1 711 ? 21.125 -19.484 17.547 1 91.19 711 GLY A O 1
ATOM 5721 N N . THR A 1 712 ? 19.828 -19.344 15.75 1 90.38 712 THR A N 1
ATOM 5722 C CA . THR A 1 712 ? 18.812 -18.562 16.453 1 90.38 712 THR A CA 1
ATOM 5723 C C . THR A 1 712 ? 18.219 -19.359 17.594 1 90.38 712 THR A C 1
ATOM 5725 O O . THR A 1 712 ? 17.75 -20.484 17.406 1 90.38 712 THR A O 1
ATOM 5728 N N . PRO A 1 713 ? 18.172 -18.812 18.797 1 84.62 713 PRO A N 1
ATOM 5729 C CA . PRO A 1 713 ? 17.656 -19.547 19.969 1 84.62 713 PRO A CA 1
ATOM 5730 C C . PRO A 1 713 ? 16.188 -19.906 19.828 1 84.62 713 PRO A C 1
ATOM 5732 O O . PRO A 1 713 ? 15.445 -19.234 19.094 1 84.62 713 PRO A O 1
ATOM 5735 N N . THR A 1 714 ? 15.75 -21 20.516 1 77.94 714 THR A N 1
ATOM 5736 C CA . THR A 1 714 ? 14.367 -21.453 20.406 1 77.94 714 THR A CA 1
ATOM 5737 C C . THR A 1 714 ? 13.719 -21.547 21.781 1 77.94 714 THR A C 1
ATOM 5739 O O . THR A 1 714 ? 12.508 -21.766 21.891 1 77.94 714 THR A O 1
ATOM 5742 N N . LYS A 1 715 ? 14.453 -21.406 22.859 1 72.94 715 LYS A N 1
ATOM 5743 C CA . LYS A 1 715 ? 13.914 -21.594 24.203 1 72.94 715 LYS A CA 1
ATOM 5744 C C . LYS A 1 715 ? 13.008 -20.422 24.594 1 72.94 715 LYS A C 1
ATOM 5746 O O . LYS A 1 715 ? 13.297 -19.266 24.281 1 72.94 715 LYS A O 1
ATOM 5751 N N . PRO A 1 716 ? 11.852 -20.859 25.203 1 70.5 716 PRO A N 1
ATOM 5752 C CA . PRO A 1 716 ? 10.945 -19.797 25.625 1 70.5 716 PRO A CA 1
ATOM 5753 C C . PRO A 1 716 ? 11.578 -18.875 26.672 1 70.5 716 PRO A C 1
ATOM 5755 O O . PRO A 1 716 ? 12.422 -19.312 27.453 1 70.5 716 PRO A O 1
ATOM 5758 N N . VAL A 1 717 ? 11.367 -17.672 26.609 1 69.06 717 VAL A N 1
ATOM 5759 C CA . VAL A 1 717 ? 11.758 -16.688 27.609 1 69.06 717 VAL A CA 1
ATOM 5760 C C . VAL A 1 717 ? 10.523 -15.977 28.156 1 69.06 717 VAL A C 1
ATOM 5762 O O . VAL A 1 717 ? 9.602 -15.656 27.391 1 69.06 717 VAL A O 1
ATOM 5765 N N . CYS A 1 718 ? 10.305 -16.125 29.5 1 65.88 718 CYS A N 1
ATOM 5766 C CA . CYS A 1 718 ? 9.211 -15.375 30.125 1 65.88 718 CYS A CA 1
ATOM 5767 C C . CYS A 1 718 ? 9.445 -13.875 30 1 65.88 718 CYS A C 1
ATOM 5769 O O . CYS A 1 718 ? 10.461 -13.359 30.469 1 65.88 718 CYS A O 1
ATOM 5771 N N . LEU A 1 719 ? 8.961 -13.297 28.953 1 57.81 719 LEU A N 1
ATOM 5772 C CA . LEU A 1 719 ? 9.031 -11.844 28.812 1 57.81 719 LEU A CA 1
ATOM 5773 C C . LEU A 1 719 ? 7.633 -11.258 28.656 1 57.81 719 LEU A C 1
ATOM 5775 O O . LEU A 1 719 ? 6.645 -11.992 28.594 1 57.81 719 LEU A O 1
ATOM 5779 N N . PRO A 1 720 ? 7.398 -10.023 28.641 1 54.03 720 PRO A N 1
ATOM 5780 C CA . PRO A 1 720 ? 7.855 -8.641 28.469 1 54.03 720 PRO A CA 1
ATOM 5781 C C . PRO A 1 720 ? 8.031 -7.902 29.781 1 54.03 720 PRO A C 1
ATOM 5783 O O . PRO A 1 720 ? 7.367 -8.227 30.781 1 54.03 720 PRO A O 1
ATOM 5786 N N . MET A 1 721 ? 9.117 -7.18 29.781 1 49.78 721 MET A N 1
ATOM 5787 C CA . MET A 1 721 ? 9.273 -6.141 30.781 1 49.78 721 MET A CA 1
ATOM 5788 C C . MET A 1 721 ? 8.117 -5.145 30.719 1 49.78 721 MET A C 1
ATOM 5790 O O . MET A 1 721 ? 7.57 -4.887 29.656 1 49.78 721 MET A O 1
ATOM 5794 N N . GLY A 1 722 ? 7.344 -5.105 31.734 1 46.84 722 GLY A N 1
ATOM 5795 C CA . GLY A 1 722 ? 6.332 -4.074 31.922 1 46.84 722 GLY A CA 1
ATOM 5796 C C . GLY A 1 722 ? 6.746 -2.73 31.359 1 46.84 722 GLY A C 1
ATOM 5797 O O . GLY A 1 722 ? 7.938 -2.447 31.219 1 46.84 722 GLY A O 1
ATOM 5798 N N . TYR A 1 723 ? 5.957 -2.164 30.438 1 41 723 TYR A N 1
ATOM 5799 C CA . TYR A 1 723 ? 6.168 -0.758 30.109 1 41 723 TYR A CA 1
ATOM 5800 C C . TYR A 1 723 ? 5.086 0.117 30.734 1 41 723 TYR A C 1
ATOM 5802 O O . TYR A 1 723 ? 3.998 -0.366 31.062 1 41 723 TYR A O 1
ATOM 5810 N N . ASN A 1 724 ? 5.48 1.432 31.125 1 42.88 724 ASN A N 1
ATOM 5811 C CA . ASN A 1 724 ? 4.512 2.406 31.609 1 42.88 724 ASN A CA 1
ATOM 5812 C C . ASN A 1 724 ? 3.965 3.271 30.484 1 42.88 724 ASN A C 1
ATOM 5814 O O . ASN A 1 724 ? 4.73 3.801 29.672 1 42.88 724 ASN A O 1
ATOM 5818 N N . MET A 1 725 ? 2.646 3.148 30.266 1 39.34 725 MET A N 1
ATOM 5819 C CA . MET A 1 725 ? 2.008 4.129 29.391 1 39.34 725 MET A CA 1
ATOM 5820 C C . MET A 1 725 ? 2.07 5.523 30 1 39.34 725 MET A C 1
ATOM 5822 O O . MET A 1 725 ? 1.48 5.773 31.062 1 39.34 725 MET A O 1
ATOM 5826 N N . THR A 1 726 ? 2.973 6.375 29.578 1 48.34 726 THR A N 1
ATOM 5827 C CA . THR A 1 726 ? 3.117 7.742 30.062 1 48.34 726 THR A CA 1
ATOM 5828 C C . THR A 1 726 ? 2.729 8.742 28.969 1 48.34 726 THR A C 1
ATOM 5830 O O . THR A 1 726 ? 2.84 8.445 27.781 1 48.34 726 THR A O 1
ATOM 5833 N N . PHE A 1 727 ? 2.029 9.727 29.344 1 44.56 727 PHE A N 1
ATOM 5834 C CA . PHE A 1 727 ? 1.606 10.797 28.438 1 44.56 727 PHE A CA 1
ATOM 5835 C C . PHE A 1 727 ? 1.723 12.156 29.125 1 44.56 727 PHE A C 1
ATOM 5837 O O . PHE A 1 727 ? 1.07 12.398 30.141 1 44.56 727 PHE A O 1
ATOM 5844 N N . ASP A 1 728 ? 2.697 12.977 28.703 1 58.25 728 ASP A N 1
ATOM 5845 C CA . ASP A 1 728 ? 2.822 14.344 29.219 1 58.25 728 ASP A CA 1
ATOM 5846 C C . ASP A 1 728 ? 1.87 15.289 28.484 1 58.25 728 ASP A C 1
ATOM 5848 O O . ASP A 1 728 ? 0.945 15.836 29.094 1 58.25 728 ASP A O 1
ATOM 5852 N N . GLY A 1 729 ? 1.78 15.164 27.297 1 43.88 729 GLY A N 1
ATOM 5853 C CA . GLY A 1 729 ? 0.832 15.922 26.5 1 43.88 729 GLY A CA 1
ATOM 5854 C C . GLY A 1 729 ? 1.093 17.422 26.516 1 43.88 729 GLY A C 1
ATOM 5855 O O . GLY A 1 729 ? 0.445 18.188 25.797 1 43.88 729 GLY A O 1
ATOM 5856 N N . ARG A 1 730 ? 2.098 17.875 27.516 1 56.59 730 ARG A N 1
ATOM 5857 C CA . ARG A 1 730 ? 2.416 19.297 27.641 1 56.59 730 ARG A CA 1
ATOM 5858 C C . ARG A 1 730 ? 3.504 19.703 26.656 1 56.59 730 ARG A C 1
ATOM 5860 O O . ARG A 1 730 ? 4.344 18.891 26.266 1 56.59 730 ARG A O 1
ATOM 5867 N N . TYR A 1 731 ? 3.127 20.969 25.922 1 46.19 731 TYR A N 1
ATOM 5868 C CA . TYR A 1 731 ? 4.195 21.516 25.094 1 46.19 731 TYR A CA 1
ATOM 5869 C C . TYR A 1 731 ? 4.398 23 25.375 1 46.19 731 TYR A C 1
ATOM 5871 O O . TYR A 1 731 ? 3.465 23.688 25.781 1 46.19 731 TYR A O 1
ATOM 5879 N N . GLY A 1 732 ? 5.492 23.562 25.734 1 52.12 732 GLY A N 1
ATOM 5880 C CA . GLY A 1 732 ? 5.801 24.969 25.891 1 52.12 732 GLY A CA 1
ATOM 5881 C C . GLY A 1 732 ? 5.945 25.406 27.328 1 52.12 732 GLY A C 1
ATOM 5882 O O . GLY A 1 732 ? 5.863 24.578 28.234 1 52.12 732 GLY A O 1
ATOM 5883 N N . TYR A 1 733 ? 6.254 26.703 27.703 1 40.66 733 TYR A N 1
ATOM 5884 C CA . TYR A 1 733 ? 6.633 27.344 28.953 1 40.66 733 TYR A CA 1
ATOM 5885 C C . TYR A 1 733 ? 5.469 27.344 29.938 1 40.66 733 TYR A C 1
ATOM 5887 O O . TYR A 1 733 ? 5.676 27.391 31.156 1 40.66 733 TYR A O 1
ATOM 5895 N N . LEU A 1 734 ? 4.418 27.406 29.406 1 38.75 734 LEU A N 1
ATOM 5896 C CA . LEU A 1 734 ? 3.416 27.625 30.438 1 38.75 734 LEU A CA 1
ATOM 5897 C C . LEU A 1 734 ? 3.346 26.422 31.375 1 38.75 734 LEU A C 1
ATOM 5899 O O . LEU A 1 734 ? 2.746 26.516 32.469 1 38.75 734 LEU A O 1
ATOM 5903 N N . ALA A 1 735 ? 3.771 25.359 31.016 1 37.84 735 ALA A N 1
ATOM 5904 C CA . ALA A 1 735 ? 3.781 24.25 31.953 1 37.84 735 ALA A CA 1
ATOM 5905 C C . ALA A 1 735 ? 4.723 24.531 33.125 1 37.84 735 ALA A C 1
ATOM 5907 O O . ALA A 1 735 ? 4.492 24.062 34.25 1 37.84 735 ALA A O 1
ATOM 5908 N N . MET A 1 736 ? 5.867 25.078 32.875 1 32.56 736 MET A N 1
ATOM 5909 C CA . MET A 1 736 ? 6.781 25.312 34 1 32.56 736 MET A CA 1
ATOM 5910 C C . MET A 1 736 ? 6.184 26.312 35 1 32.56 736 MET A C 1
ATOM 5912 O O . MET A 1 736 ? 6.605 26.375 36.156 1 32.56 736 MET A O 1
ATOM 5916 N N . ALA A 1 737 ? 5.469 27.297 34.531 1 33.31 737 ALA A N 1
ATOM 5917 C CA . ALA A 1 737 ? 5.02 28.297 35.469 1 33.31 737 ALA A CA 1
ATOM 5918 C C . ALA A 1 737 ? 3.916 27.75 36.375 1 33.31 737 ALA A C 1
ATOM 5920 O O . ALA A 1 737 ? 3.676 28.281 37.469 1 33.31 737 ALA A O 1
ATOM 5921 N N . ARG A 1 738 ? 3.143 26.844 35.938 1 32 738 ARG A N 1
ATOM 5922 C CA . ARG A 1 738 ? 2.051 26.516 36.875 1 32 738 ARG A CA 1
ATOM 5923 C C . ARG A 1 738 ? 2.502 25.516 37.906 1 32 738 ARG A C 1
ATOM 5925 O O . ARG A 1 738 ? 1.73 25.156 38.812 1 32 738 ARG A O 1
ATOM 5932 N N . GLY A 1 739 ? 3.635 24.906 37.812 1 24.92 739 GLY A N 1
ATOM 5933 C CA . GLY A 1 739 ? 4.035 24.078 38.938 1 24.92 739 GLY A CA 1
ATOM 5934 C C . GLY A 1 739 ? 4.516 24.891 40.125 1 24.92 739 GLY A C 1
ATOM 5935 O O . GLY A 1 739 ? 4.809 24.328 41.188 1 24.92 739 GLY A O 1
ATOM 5936 N N . ASN A 1 740 ? 5.121 26.016 40 1 22.28 740 ASN A N 1
ATOM 5937 C CA . ASN A 1 740 ? 5.438 26.578 41.312 1 22.28 740 ASN A CA 1
ATOM 5938 C C . ASN A 1 740 ? 4.203 27.188 41.969 1 22.28 740 ASN A C 1
ATOM 5940 O O . ASN A 1 740 ? 3.432 27.891 41.312 1 22.28 740 ASN A O 1
ATOM 5944 N N . MET B 1 1 ? -6.832 -28.875 20.641 1 25.55 1 MET B N 1
ATOM 5945 C CA . MET B 1 1 ? -8.227 -28.781 20.219 1 25.55 1 MET B CA 1
ATOM 5946 C C . MET B 1 1 ? -8.602 -29.953 19.312 1 25.55 1 MET B C 1
ATOM 5948 O O . MET B 1 1 ? -7.895 -30.25 18.344 1 25.55 1 MET B O 1
ATOM 5952 N N . SER B 1 2 ? -9.375 -30.906 19.859 1 27.06 2 SER B N 1
ATOM 5953 C CA . SER B 1 2 ? -9.789 -32.188 19.312 1 27.06 2 SER B CA 1
ATOM 5954 C C . SER B 1 2 ? -10.266 -32.094 17.875 1 27.06 2 SER B C 1
ATOM 5956 O O . SER B 1 2 ? -10.945 -31.109 17.516 1 27.06 2 SER B O 1
ATOM 5958 N N . ARG B 1 3 ? -9.594 -32.688 17.016 1 37.56 3 ARG B N 1
ATOM 5959 C CA . ARG B 1 3 ? -10.031 -33.094 15.68 1 37.56 3 ARG B CA 1
ATOM 5960 C C . ARG B 1 3 ? -11.461 -33.625 15.711 1 37.56 3 ARG B C 1
ATOM 5962 O O . ARG B 1 3 ? -11.672 -34.844 15.891 1 37.56 3 ARG B O 1
ATOM 5969 N N . GLU B 1 4 ? -12.336 -32.938 16.266 1 37.66 4 GLU B N 1
ATOM 5970 C CA . GLU B 1 4 ? -13.648 -33.562 16.344 1 37.66 4 GLU B CA 1
ATOM 5971 C C . GLU B 1 4 ? -14.18 -33.906 14.953 1 37.66 4 GLU B C 1
ATOM 5973 O O . GLU B 1 4 ? -14.273 -33.031 14.094 1 37.66 4 GLU B O 1
ATOM 5978 N N . SER B 1 5 ? -13.953 -35 14.43 1 42.81 5 SER B N 1
ATOM 5979 C CA . SER B 1 5 ? -14.586 -35.656 13.289 1 42.81 5 SER B CA 1
ATOM 5980 C C . SER B 1 5 ? -16.094 -35.375 13.266 1 42.81 5 SER B C 1
ATOM 5982 O O . SER B 1 5 ? -16.859 -36.031 13.984 1 42.81 5 SER B O 1
ATOM 5984 N N . THR B 1 6 ? -16.484 -34.125 13.133 1 54.22 6 THR B N 1
ATOM 5985 C CA . THR B 1 6 ? -17.922 -33.875 13.117 1 54.22 6 THR B CA 1
ATOM 5986 C C . THR B 1 6 ? -18.578 -34.531 11.906 1 54.22 6 THR B C 1
ATOM 5988 O O . THR B 1 6 ? -17.969 -34.594 10.836 1 54.22 6 THR B O 1
ATOM 5991 N N . SER B 1 7 ? -19.594 -35.281 12.086 1 58.34 7 SER B N 1
ATOM 5992 C CA . SER B 1 7 ? -20.453 -35.906 11.094 1 58.34 7 SER B CA 1
ATOM 5993 C C . SER B 1 7 ? -20.781 -34.969 9.953 1 58.34 7 SER B C 1
ATOM 5995 O O . SER B 1 7 ? -20.719 -33.75 10.117 1 58.34 7 SER B O 1
ATOM 5997 N N . SER B 1 8 ? -20.828 -35.469 8.734 1 60.22 8 SER B N 1
ATOM 5998 C CA . SER B 1 8 ? -21.203 -34.719 7.535 1 60.22 8 SER B CA 1
ATOM 5999 C C . SER B 1 8 ? -22.344 -33.781 7.82 1 60.22 8 SER B C 1
ATOM 6001 O O . SER B 1 8 ? -22.344 -32.625 7.328 1 60.22 8 SER B O 1
ATOM 6003 N N . SER B 1 9 ? -23.234 -34.188 8.562 1 61.94 9 SER B N 1
ATOM 6004 C CA . SER B 1 9 ? -24.406 -33.375 8.844 1 61.94 9 SER B CA 1
ATOM 6005 C C . SER B 1 9 ? -24.047 -32.156 9.703 1 61.94 9 SER B C 1
ATOM 6007 O O . SER B 1 9 ? -24.75 -31.156 9.703 1 61.94 9 SER B O 1
ATOM 6009 N N . GLU B 1 10 ? -22.922 -32.219 10.289 1 70.94 10 GLU B N 1
ATOM 6010 C CA . GLU B 1 10 ? -22.531 -31.156 11.203 1 70.94 10 GLU B CA 1
ATOM 6011 C C . GLU B 1 10 ? -21.609 -30.172 10.516 1 70.94 10 GLU B C 1
ATOM 6013 O O . GLU B 1 10 ? -21.281 -29.125 11.086 1 70.94 10 GLU B O 1
ATOM 6018 N N . ARG B 1 11 ? -21.422 -30.516 9.32 1 78.81 11 ARG B N 1
ATOM 6019 C CA . ARG B 1 11 ? -20.5 -29.656 8.586 1 78.81 11 ARG B CA 1
ATOM 6020 C C . ARG B 1 11 ? -21.172 -28.344 8.195 1 78.81 11 ARG B C 1
ATOM 6022 O O . ARG B 1 11 ? -22.375 -28.312 7.93 1 78.81 11 ARG B O 1
ATOM 6029 N N . GLY B 1 12 ? -20.375 -27.391 8.117 1 88.81 12 GLY B N 1
ATOM 6030 C CA . GLY B 1 12 ? -20.875 -26.109 7.664 1 88.81 12 GLY B CA 1
ATOM 6031 C C . GLY B 1 12 ? -21.266 -26.109 6.199 1 88.81 12 GLY B C 1
ATOM 6032 O O . GLY B 1 12 ? -20.891 -27 5.445 1 88.81 12 GLY B O 1
ATOM 6033 N N . LEU B 1 13 ? -22.031 -25.141 5.805 1 92.94 13 LEU B N 1
ATOM 6034 C CA . LEU B 1 13 ? -22.609 -25.016 4.477 1 92.94 13 LEU B CA 1
ATOM 6035 C C . LEU B 1 13 ? -21.531 -25 3.404 1 92.94 13 LEU B C 1
ATOM 6037 O O . LEU B 1 13 ? -21.734 -25.531 2.307 1 92.94 13 LEU B O 1
ATOM 6041 N N . PHE B 1 14 ? -20.391 -24.422 3.713 1 95.56 14 PHE B N 1
ATOM 6042 C CA . PHE B 1 14 ? -19.406 -24.156 2.676 1 95.56 14 PHE B CA 1
ATOM 6043 C C . PHE B 1 14 ? -18.141 -24.953 2.916 1 95.56 14 PHE B C 1
ATOM 6045 O O . PHE B 1 14 ? -17.141 -24.797 2.195 1 95.56 14 PHE B O 1
ATOM 6052 N N . GLU B 1 15 ? -18.094 -25.812 3.848 1 94.38 15 GLU B N 1
ATOM 6053 C CA . GLU B 1 15 ? -16.875 -26.531 4.219 1 94.38 15 GLU B CA 1
ATOM 6054 C C . GLU B 1 15 ? -16.438 -27.5 3.121 1 94.38 15 GLU B C 1
ATOM 6056 O O . GLU B 1 15 ? -17.281 -28.125 2.479 1 94.38 15 GLU B O 1
ATOM 6061 N N . ASP B 1 16 ? -15.18 -27.703 2.967 1 94.62 16 ASP B N 1
ATOM 6062 C CA . ASP B 1 16 ? -14.586 -28.641 2.012 1 94.62 16 ASP B CA 1
ATOM 6063 C C . ASP B 1 16 ? -14.992 -30.078 2.33 1 94.62 16 ASP B C 1
ATOM 6065 O O . ASP B 1 16 ? -15.477 -30.375 3.426 1 94.62 16 ASP B O 1
ATOM 6069 N N . LEU B 1 17 ? -14.758 -30.922 1.344 1 96.5 17 LEU B N 1
ATOM 6070 C CA . LEU B 1 17 ? -15.055 -32.344 1.544 1 96.5 17 LEU B CA 1
ATOM 6071 C C . LEU B 1 17 ? -14.094 -32.938 2.551 1 96.5 17 LEU B C 1
ATOM 6073 O O . LEU B 1 17 ? -12.906 -32.594 2.576 1 96.5 17 LEU B O 1
ATOM 6077 N N . LEU B 1 18 ? -14.617 -33.844 3.318 1 94.56 18 LEU B N 1
ATOM 6078 C CA . LEU B 1 18 ? -13.789 -34.688 4.168 1 94.56 18 LEU B CA 1
ATOM 6079 C C . LEU B 1 18 ? -13.125 -35.781 3.355 1 94.56 18 LEU B C 1
ATOM 6081 O O . LEU B 1 18 ? -13.539 -36.062 2.225 1 94.56 18 LEU B O 1
ATOM 6085 N N . GLU B 1 19 ? -12.156 -36.438 3.916 1 95.31 19 GLU B N 1
ATOM 6086 C CA . GLU B 1 19 ? -11.492 -37.562 3.266 1 95.31 19 GLU B CA 1
ATOM 6087 C C . GLU B 1 19 ? -12.5 -38.656 2.904 1 95.31 19 GLU B C 1
ATOM 6089 O O . GLU B 1 19 ? -12.492 -39.156 1.782 1 95.31 19 GLU B O 1
ATOM 6094 N N . ASP B 1 20 ? -13.375 -38.938 3.854 1 96 20 ASP B N 1
ATOM 6095 C CA . ASP B 1 20 ? -14.352 -40 3.641 1 96 20 ASP B CA 1
ATOM 6096 C C . ASP B 1 20 ? -15.359 -39.625 2.562 1 96 20 ASP B C 1
ATOM 6098 O O . ASP B 1 20 ? -15.844 -40.469 1.822 1 96 20 ASP B O 1
ATOM 6102 N N . GLU B 1 21 ? -15.695 -38.375 2.527 1 97.44 21 GLU B N 1
ATOM 6103 C CA . GLU B 1 21 ? -16.594 -37.906 1.483 1 97.44 21 GLU B CA 1
ATOM 6104 C C . GLU B 1 21 ? -15.953 -38 0.105 1 97.44 21 GLU B C 1
ATOM 6106 O O . GLU B 1 21 ? -16.609 -38.406 -0.863 1 97.44 21 GLU B O 1
ATOM 6111 N N . HIS B 1 22 ? -14.719 -37.719 -0.006 1 97.56 22 HIS B N 1
ATOM 6112 C CA . HIS B 1 22 ? -13.984 -37.875 -1.254 1 97.56 22 HIS B CA 1
ATOM 6113 C C . HIS B 1 22 ? -14.008 -39.344 -1.702 1 97.56 22 HIS B C 1
ATOM 6115 O O . HIS B 1 22 ? -14.281 -39.625 -2.869 1 97.56 22 HIS B O 1
ATOM 6121 N N . LYS B 1 23 ? -13.703 -40.188 -0.784 1 97.44 23 LYS B N 1
ATOM 6122 C CA . LYS B 1 23 ? -13.641 -41.625 -1.083 1 97.44 23 LYS B CA 1
ATOM 6123 C C . LYS B 1 23 ? -15 -42.125 -1.538 1 97.44 23 LYS B C 1
ATOM 6125 O O . LYS B 1 23 ? -15.086 -42.906 -2.486 1 97.44 23 LYS B O 1
ATOM 6130 N N . ALA B 1 24 ? -16.031 -41.656 -0.771 1 98.31 24 ALA B N 1
ATOM 6131 C CA . ALA B 1 24 ? -17.375 -42.094 -1.126 1 98.31 24 ALA B CA 1
ATOM 6132 C C . ALA B 1 24 ? -17.734 -41.656 -2.549 1 98.31 24 ALA B C 1
ATOM 6134 O O . ALA B 1 24 ? -18.266 -42.469 -3.324 1 98.31 24 ALA B O 1
ATOM 6135 N N . VAL B 1 25 ? -17.469 -40.469 -2.908 1 98.62 25 VAL B N 1
ATOM 6136 C CA . VAL B 1 25 ? -17.766 -39.938 -4.234 1 98.62 25 VAL B CA 1
ATOM 6137 C C . VAL B 1 25 ? -16.906 -40.656 -5.281 1 98.62 25 VAL B C 1
ATOM 6139 O O . VAL B 1 25 ? -17.406 -41.062 -6.336 1 98.62 25 VAL B O 1
ATOM 6142 N N . ARG B 1 26 ? -15.625 -40.812 -5.039 1 97.62 26 ARG B N 1
ATOM 6143 C CA . ARG B 1 26 ? -14.711 -41.531 -5.93 1 97.62 26 ARG B CA 1
ATOM 6144 C C . ARG B 1 26 ? -15.203 -42.938 -6.215 1 97.62 26 ARG B C 1
ATOM 6146 O O . ARG B 1 26 ? -15.305 -43.344 -7.371 1 97.62 26 ARG B O 1
ATOM 6153 N N . ASP B 1 27 ? -15.547 -43.656 -5.148 1 97.31 27 ASP B N 1
ATOM 6154 C CA . ASP B 1 27 ? -15.953 -45.062 -5.27 1 97.31 27 ASP B CA 1
ATOM 6155 C C . ASP B 1 27 ? -17.281 -45.156 -6.02 1 97.31 27 ASP B C 1
ATOM 6157 O O . ASP B 1 27 ? -17.469 -46.094 -6.812 1 97.31 27 ASP B O 1
ATOM 6161 N N . TYR B 1 28 ? -18.188 -44.344 -5.688 1 98.19 28 TYR B N 1
ATOM 6162 C CA . TYR B 1 28 ? -19.453 -44.312 -6.418 1 98.19 28 TYR B CA 1
ATOM 6163 C C . TYR B 1 28 ? -19.219 -44.156 -7.914 1 98.19 28 TYR B C 1
ATOM 6165 O O . TYR B 1 28 ? -19.781 -44.906 -8.719 1 98.19 28 TYR B O 1
ATOM 6173 N N . MET B 1 29 ? -18.391 -43.219 -8.328 1 98.31 29 MET B N 1
ATOM 6174 C CA . MET B 1 29 ? -18.109 -42.938 -9.734 1 98.31 29 MET B CA 1
ATOM 6175 C C . MET B 1 29 ? -17.391 -44.125 -10.383 1 98.31 29 MET B C 1
ATOM 6177 O O . MET B 1 29 ? -17.688 -44.469 -11.523 1 98.31 29 MET B O 1
ATOM 6181 N N . LEU B 1 30 ? -16.422 -44.719 -9.695 1 95.81 30 LEU B N 1
ATOM 6182 C CA . LEU B 1 30 ? -15.68 -45.844 -10.203 1 95.81 30 LEU B CA 1
ATOM 6183 C C . LEU B 1 30 ? -16.609 -47.031 -10.414 1 95.81 30 LEU B C 1
ATOM 6185 O O . LEU B 1 30 ? -16.312 -47.938 -11.227 1 95.81 30 LEU B O 1
ATOM 6189 N N . GLY B 1 31 ? -17.688 -47.031 -9.719 1 96.5 31 GLY B N 1
ATOM 6190 C CA . GLY B 1 31 ? -18.641 -48.125 -9.797 1 96.5 31 GLY B CA 1
ATOM 6191 C C . GLY B 1 31 ? -19.562 -48.031 -11 1 96.5 31 GLY B C 1
ATOM 6192 O O . GLY B 1 31 ? -20.25 -49 -11.336 1 96.5 31 GLY B O 1
ATOM 6193 N N . ILE B 1 32 ? -19.562 -47 -11.625 1 97.44 32 ILE B N 1
ATOM 6194 C CA . ILE B 1 32 ? -20.406 -46.812 -12.797 1 97.44 32 ILE B CA 1
ATOM 6195 C C . ILE B 1 32 ? -19.734 -47.438 -14.016 1 97.44 32 ILE B C 1
ATOM 6197 O O . ILE B 1 32 ? -18.891 -46.812 -14.664 1 97.44 32 ILE B O 1
ATOM 6201 N N . GLU B 1 33 ? -20.203 -48.5 -14.531 1 96 33 GLU B N 1
ATOM 6202 C CA . GLU B 1 33 ? -19.578 -49.25 -15.594 1 96 33 GLU B CA 1
ATOM 6203 C C . GLU B 1 33 ? -19.562 -48.5 -16.906 1 96 33 GLU B C 1
ATOM 6205 O O . GLU B 1 33 ? -18.594 -48.562 -17.672 1 96 33 GLU B O 1
ATOM 6210 N N . GLU B 1 34 ? -20.578 -47.781 -17.094 1 95.62 34 GLU B N 1
ATOM 6211 C CA . GLU B 1 34 ? -20.734 -47.062 -18.359 1 95.62 34 GLU B CA 1
ATOM 6212 C C . GLU B 1 34 ? -19.656 -46 -18.547 1 95.62 34 GLU B C 1
ATOM 6214 O O . GLU B 1 34 ? -19.328 -45.625 -19.672 1 95.62 34 GLU B O 1
ATOM 6219 N N . LEU B 1 35 ? -19.031 -45.562 -17.484 1 96.75 35 LEU B N 1
ATOM 6220 C CA . LEU B 1 35 ? -18.016 -44.531 -17.562 1 96.75 35 LEU B CA 1
ATOM 6221 C C . LEU B 1 35 ? -16.641 -45.125 -17.844 1 96.75 35 LEU B C 1
ATOM 6223 O O . LEU B 1 35 ? -15.734 -44.406 -18.266 1 96.75 35 LEU B O 1
ATOM 6227 N N . GLY B 1 36 ? -16.453 -46.406 -17.578 1 95.56 36 GLY B N 1
ATOM 6228 C CA . GLY B 1 36 ? -15.195 -47.062 -17.875 1 95.56 36 GLY B CA 1
ATOM 6229 C C . GLY B 1 36 ? -14 -46.438 -17.203 1 95.56 36 GLY B C 1
ATOM 6230 O O . GLY B 1 36 ? -12.945 -46.25 -17.828 1 95.56 36 GLY B O 1
ATOM 6231 N N . LEU B 1 37 ? -14.078 -46.031 -15.984 1 96.38 37 LEU B N 1
ATOM 6232 C CA . LEU B 1 37 ? -13.039 -45.281 -15.297 1 96.38 37 LEU B CA 1
ATOM 6233 C C . LEU B 1 37 ? -11.93 -46.188 -14.797 1 96.38 37 LEU B C 1
ATOM 6235 O O . LEU B 1 37 ? -12.195 -47.312 -14.32 1 96.38 37 LEU B O 1
ATOM 6239 N N . THR B 1 38 ? -10.703 -45.75 -15.047 1 93.62 38 THR B N 1
ATOM 6240 C CA . THR B 1 38 ? -9.492 -46.375 -14.523 1 93.62 38 THR B CA 1
ATOM 6241 C C . THR B 1 38 ? -8.812 -45.469 -13.508 1 93.62 38 THR B C 1
ATOM 6243 O O . THR B 1 38 ? -8.555 -44.281 -13.789 1 93.62 38 THR B O 1
ATOM 6246 N N . PRO B 1 39 ? -8.57 -45.938 -12.273 1 90.12 39 PRO B N 1
ATOM 6247 C CA . PRO B 1 39 ? -7.891 -45.094 -11.289 1 90.12 39 PRO B CA 1
ATOM 6248 C C . PRO B 1 39 ? -6.5 -44.656 -11.75 1 90.12 39 PRO B C 1
ATOM 6250 O O . PRO B 1 39 ? -5.781 -45.438 -12.383 1 90.12 39 PRO B O 1
ATOM 6253 N N . ILE B 1 40 ? -6.156 -43.375 -11.305 1 84.5 40 ILE B N 1
ATOM 6254 C CA . ILE B 1 40 ? -4.812 -42.844 -11.547 1 84.5 40 ILE B CA 1
ATOM 6255 C C . ILE B 1 40 ? -3.83 -43.5 -10.578 1 84.5 40 ILE B C 1
ATOM 6257 O O . ILE B 1 40 ? -4.129 -43.656 -9.391 1 84.5 40 ILE B O 1
ATOM 6261 N N . HIS B 1 41 ? -3.223 -44.594 -10.586 1 66.38 41 HIS B N 1
ATOM 6262 C CA . HIS B 1 41 ? -2.332 -45.156 -9.57 1 66.38 41 HIS B CA 1
ATOM 6263 C C . HIS B 1 41 ? -0.872 -44.875 -9.914 1 66.38 41 HIS B C 1
ATOM 6265 O O . HIS B 1 41 ? -0.409 -45.188 -11.008 1 66.38 41 HIS B O 1
ATOM 6271 N N . VAL B 1 42 ? -0.196 -44 -9.086 1 53.19 42 VAL B N 1
ATOM 6272 C CA . VAL B 1 42 ? 1.168 -43.562 -9.398 1 53.19 42 VAL B CA 1
ATOM 6273 C C . VAL B 1 42 ? 2.092 -44.781 -9.383 1 53.19 42 VAL B C 1
ATOM 6275 O O . VAL B 1 42 ? 2.967 -44.938 -10.242 1 53.19 42 VAL B O 1
ATOM 6278 N N . ALA B 1 43 ? 2.09 -45.656 -8.336 1 50.97 43 ALA B N 1
ATOM 6279 C CA . ALA B 1 43 ? 3.117 -46.688 -8.297 1 50.97 43 ALA B CA 1
ATOM 6280 C C . ALA B 1 43 ? 2.955 -47.688 -9.461 1 50.97 43 ALA B C 1
ATOM 6282 O O . ALA B 1 43 ? 3.943 -48.156 -10.008 1 50.97 43 ALA B O 1
ATOM 6283 N N . GLN B 1 44 ? 1.751 -48.031 -9.734 1 54 44 GLN B N 1
ATOM 6284 C CA . GLN B 1 44 ? 1.478 -48.844 -10.922 1 54 44 GLN B CA 1
ATOM 6285 C C . GLN B 1 44 ? 0.475 -48.156 -11.836 1 54 44 GLN B C 1
ATOM 6287 O O . GLN B 1 44 ? -0.707 -48.062 -11.5 1 54 44 GLN B O 1
ATOM 6292 N N . PHE B 1 45 ? 0.953 -47.094 -12.492 1 57.75 45 PHE B N 1
ATOM 6293 C CA . PHE B 1 45 ? 0.08 -46.312 -13.352 1 57.75 45 PHE B CA 1
ATOM 6294 C C . PHE B 1 45 ? -0.872 -47.188 -14.133 1 57.75 45 PHE B C 1
ATOM 6296 O O . PHE B 1 45 ? -0.448 -47.938 -15.031 1 57.75 45 PHE B O 1
ATOM 6303 N N . LYS B 1 46 ? -2.086 -47 -13.617 1 80.56 46 LYS B N 1
ATOM 6304 C CA . LYS B 1 46 ? -3.053 -47.781 -14.367 1 80.56 46 LYS B CA 1
ATOM 6305 C C . LYS B 1 46 ? -3.721 -46.969 -15.461 1 80.56 46 LYS B C 1
ATOM 6307 O O . LYS B 1 46 ? -3.865 -47.438 -16.594 1 80.56 46 LYS B O 1
ATOM 6312 N N . ALA B 1 47 ? -3.906 -45.688 -15.188 1 92 47 ALA B N 1
ATOM 6313 C CA . ALA B 1 47 ? -4.551 -44.875 -16.219 1 92 47 ALA B CA 1
ATOM 6314 C C . ALA B 1 47 ? -3.523 -44.312 -17.203 1 92 47 ALA B C 1
ATOM 6316 O O . ALA B 1 47 ? -2.408 -43.938 -16.812 1 92 47 ALA B O 1
ATOM 6317 N N . LYS B 1 48 ? -3.809 -44.281 -18.422 1 94 48 LYS B N 1
ATOM 6318 C CA . LYS B 1 48 ? -3.049 -43.688 -19.5 1 94 48 LYS B CA 1
ATOM 6319 C C . LYS B 1 48 ? -3.816 -42.5 -20.125 1 94 48 LYS B C 1
ATOM 6321 O O . LYS B 1 48 ? -4.945 -42.219 -19.719 1 94 48 LYS B O 1
ATOM 6326 N N . VAL B 1 49 ? -3.141 -41.812 -21.031 1 96.44 49 VAL B N 1
ATOM 6327 C CA . VAL B 1 49 ? -3.752 -40.656 -21.625 1 96.44 49 VAL B CA 1
ATOM 6328 C C . VAL B 1 49 ? -5.047 -41.031 -22.328 1 96.44 49 VAL B C 1
ATOM 6330 O O . VAL B 1 49 ? -6.004 -40.25 -22.359 1 96.44 49 VAL B O 1
ATOM 6333 N N . ASP B 1 50 ? -5.07 -42.25 -22.906 1 96.88 50 ASP B N 1
ATOM 6334 C CA . ASP B 1 50 ? -6.242 -42.688 -23.656 1 96.88 50 ASP B CA 1
ATOM 6335 C C . ASP B 1 50 ? -7.195 -43.469 -22.75 1 96.88 50 ASP B C 1
ATOM 6337 O O . ASP B 1 50 ? -8.055 -44.219 -23.25 1 96.88 50 ASP B O 1
ATOM 6341 N N . SER B 1 51 ? -7.062 -43.406 -21.484 1 96.56 51 SER B N 1
ATOM 6342 C CA . SER B 1 51 ? -8 -43.969 -20.5 1 96.56 51 SER B CA 1
ATOM 6343 C C . SER B 1 51 ? -9.008 -42.906 -20.047 1 96.56 51 SER B C 1
ATOM 6345 O O . SER B 1 51 ? -8.789 -41.719 -20.234 1 96.56 51 SER B O 1
ATOM 6347 N N . ASN B 1 52 ? -10.156 -43.469 -19.594 1 97.38 52 ASN B N 1
ATOM 6348 C CA . ASN B 1 52 ? -11.039 -42.625 -18.797 1 97.38 52 ASN B CA 1
ATOM 6349 C C . ASN B 1 52 ? -10.656 -42.625 -17.328 1 97.38 52 ASN B C 1
ATOM 6351 O O . ASN B 1 52 ? -10.438 -43.719 -16.75 1 97.38 52 ASN B O 1
ATOM 6355 N N . PHE B 1 53 ? -10.492 -41.469 -16.719 1 96.81 53 PHE B N 1
ATOM 6356 C CA . PHE B 1 53 ? -10.141 -41.469 -15.305 1 96.81 53 PHE B CA 1
ATOM 6357 C C . PHE B 1 53 ? -10.633 -40.188 -14.625 1 96.81 53 PHE B C 1
ATOM 6359 O O . PHE B 1 53 ? -10.969 -39.219 -15.297 1 96.81 53 PHE B O 1
ATOM 6366 N N . ILE B 1 54 ? -10.727 -40.188 -13.281 1 97.12 54 ILE B N 1
ATOM 6367 C CA . ILE B 1 54 ? -11.094 -39 -12.469 1 97.12 54 ILE B CA 1
ATOM 6368 C C . ILE B 1 54 ? -9.875 -38.125 -12.289 1 97.12 54 ILE B C 1
ATOM 6370 O O . ILE B 1 54 ? -8.867 -38.531 -11.719 1 97.12 54 ILE B O 1
ATOM 6374 N N . ALA B 1 55 ? -10.008 -36.906 -12.773 1 96.62 55 ALA B N 1
ATOM 6375 C CA . ALA B 1 55 ? -8.914 -35.938 -12.672 1 96.62 55 ALA B CA 1
ATOM 6376 C C . ALA B 1 55 ? -8.961 -35.188 -11.336 1 96.62 55 ALA B C 1
ATOM 6378 O O . ALA B 1 55 ? -7.922 -34.812 -10.789 1 96.62 55 ALA B O 1
ATOM 6379 N N . MET B 1 56 ? -10.188 -34.969 -10.852 1 97 56 MET B N 1
ATOM 6380 C CA . MET B 1 56 ? -10.328 -34.156 -9.648 1 97 56 MET B CA 1
ATOM 6381 C C . MET B 1 56 ? -11.711 -34.344 -9.031 1 97 56 MET B C 1
ATOM 6383 O O . MET B 1 56 ? -12.695 -34.531 -9.75 1 97 56 MET B O 1
ATOM 6387 N N . ILE B 1 57 ? -11.797 -34.281 -7.746 1 97.94 57 ILE B N 1
ATOM 6388 C CA . ILE B 1 57 ? -13.039 -34.188 -6.98 1 97.94 57 ILE B CA 1
ATOM 6389 C C . ILE B 1 57 ? -12.938 -33.062 -5.973 1 97.94 57 ILE B C 1
ATOM 6391 O O . ILE B 1 57 ? -11.945 -32.938 -5.25 1 97.94 57 ILE B O 1
ATOM 6395 N N . GLN B 1 58 ? -13.852 -32.219 -5.926 1 97.44 58 GLN B N 1
ATOM 6396 C CA . GLN B 1 58 ? -13.906 -31.188 -4.883 1 97.44 58 GLN B CA 1
ATOM 6397 C C . GLN B 1 58 ? -15.352 -30.859 -4.512 1 97.44 58 GLN B C 1
ATOM 6399 O O . GLN B 1 58 ? -16.281 -31.312 -5.18 1 97.44 58 GLN B O 1
ATOM 6404 N N . PHE B 1 59 ? -15.484 -30.109 -3.439 1 97.12 59 PHE B N 1
ATOM 6405 C CA . PHE B 1 59 ? -16.781 -29.641 -2.979 1 97.12 59 PHE B CA 1
ATOM 6406 C C . PHE B 1 59 ? -17.422 -28.703 -4.008 1 97.12 59 PHE B C 1
ATOM 6408 O O . PHE B 1 59 ? -16.734 -27.875 -4.609 1 97.12 59 PHE B O 1
ATOM 6415 N N . GLN B 1 60 ? -18.656 -28.875 -4.273 1 96.62 60 GLN B N 1
ATOM 6416 C CA . GLN B 1 60 ? -19.469 -27.969 -5.09 1 96.62 60 GLN B CA 1
ATOM 6417 C C . GLN B 1 60 ? -20.312 -27.062 -4.219 1 96.62 60 GLN B C 1
ATOM 6419 O O . GLN B 1 60 ? -21.344 -27.484 -3.68 1 96.62 60 GLN B O 1
ATOM 6424 N N . PRO B 1 61 ? -19.953 -25.766 -4.125 1 95.38 61 PRO B N 1
ATOM 6425 C CA . PRO B 1 61 ? -20.812 -24.875 -3.352 1 95.38 61 PRO B CA 1
ATOM 6426 C C . PRO B 1 61 ? -22.25 -24.797 -3.889 1 95.38 61 PRO B C 1
ATOM 6428 O O . PRO B 1 61 ? -22.453 -24.891 -5.102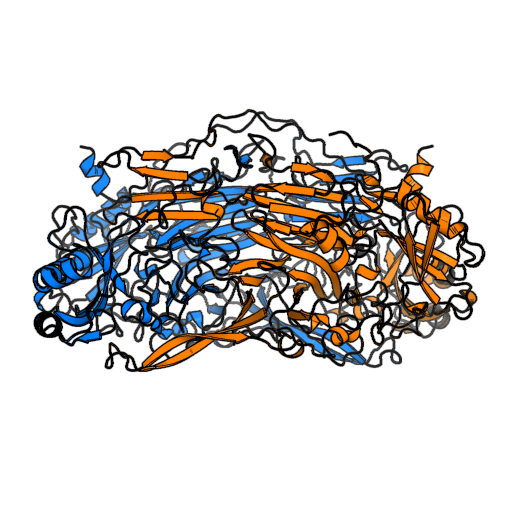 1 95.38 61 PRO B O 1
ATOM 6431 N N . PRO B 1 62 ? -23.219 -24.625 -2.988 1 95.69 62 PRO B N 1
ATOM 6432 C CA . PRO B 1 62 ? -24.594 -24.438 -3.475 1 95.69 62 PRO B CA 1
ATOM 6433 C C . PRO B 1 62 ? -24.781 -23.109 -4.219 1 95.69 62 PRO B C 1
ATOM 6435 O O . PRO B 1 62 ? -23.922 -22.219 -4.133 1 95.69 62 PRO B O 1
ATOM 6438 N N . SER B 1 63 ? -25.859 -23.109 -5.031 1 95.12 63 SER B N 1
ATOM 6439 C CA . SER B 1 63 ? -26.219 -21.812 -5.609 1 95.12 63 SER B CA 1
ATOM 6440 C C . SER B 1 63 ? -26.453 -20.781 -4.52 1 95.12 63 SER B C 1
ATOM 6442 O O . SER B 1 63 ? -26.781 -21.109 -3.385 1 95.12 63 SER B O 1
ATOM 6444 N N . LYS B 1 64 ? -26.25 -19.516 -4.859 1 96.5 64 LYS B N 1
ATOM 6445 C CA . LYS B 1 64 ? -26.5 -18.453 -3.887 1 96.5 64 LYS B CA 1
ATOM 6446 C C . LYS B 1 64 ? -27.953 -18.484 -3.402 1 96.5 64 LYS B C 1
ATOM 6448 O O . LYS B 1 64 ? -28.219 -18.312 -2.213 1 96.5 64 LYS B O 1
ATOM 6453 N N . ALA B 1 65 ? -28.859 -18.703 -4.289 1 95.19 65 ALA B N 1
ATOM 6454 C CA . ALA B 1 65 ? -30.266 -18.75 -3.93 1 95.19 65 ALA B CA 1
ATOM 6455 C C . ALA B 1 65 ? -30.531 -19.828 -2.867 1 95.19 65 ALA B C 1
ATOM 6457 O O . ALA B 1 65 ? -31.219 -19.562 -1.878 1 95.19 65 ALA B O 1
ATOM 6458 N N . ALA B 1 66 ? -30.016 -20.969 -3.086 1 95.75 66 ALA B N 1
ATOM 6459 C CA . ALA B 1 66 ? -30.203 -22.062 -2.135 1 95.75 66 ALA B CA 1
ATOM 6460 C C . ALA B 1 66 ? -29.531 -21.75 -0.8 1 95.75 66 ALA B C 1
ATOM 6462 O O . ALA B 1 66 ? -30.094 -22.031 0.262 1 95.75 66 ALA B O 1
ATOM 6463 N N . ALA B 1 67 ? -28.375 -21.203 -0.851 1 96.75 67 ALA B N 1
ATOM 6464 C CA . ALA B 1 67 ? -27.641 -20.844 0.361 1 96.75 67 ALA B CA 1
ATOM 6465 C C . ALA B 1 67 ? -28.406 -19.797 1.174 1 96.75 67 ALA B C 1
ATOM 6467 O O . ALA B 1 67 ? -28.5 -19.906 2.398 1 96.75 67 ALA B O 1
ATOM 6468 N N . LEU B 1 68 ? -28.953 -18.797 0.471 1 96.56 68 LEU B N 1
ATOM 6469 C CA . LEU B 1 68 ? -29.641 -17.703 1.167 1 96.56 68 LEU B CA 1
ATOM 6470 C C . LEU B 1 68 ? -30.938 -18.188 1.79 1 96.56 68 LEU B C 1
ATOM 6472 O O . LEU B 1 68 ? -31.359 -17.688 2.838 1 96.56 68 LEU B O 1
ATOM 6476 N N . ARG B 1 69 ? -31.625 -19.172 1.195 1 96.62 69 ARG B N 1
ATOM 6477 C CA . ARG B 1 69 ? -32.812 -19.75 1.799 1 96.62 69 ARG B CA 1
ATOM 6478 C C . ARG B 1 69 ? -32.5 -20.406 3.141 1 96.62 69 ARG B C 1
ATOM 6480 O O . ARG B 1 69 ? -33.281 -20.312 4.086 1 96.62 69 ARG B O 1
ATOM 6487 N N . TYR B 1 70 ? -31.359 -20.984 3.184 1 96.06 70 TYR B N 1
ATOM 6488 C CA . TYR B 1 70 ? -30.906 -21.609 4.426 1 96.06 70 TYR B CA 1
ATOM 6489 C C . TYR B 1 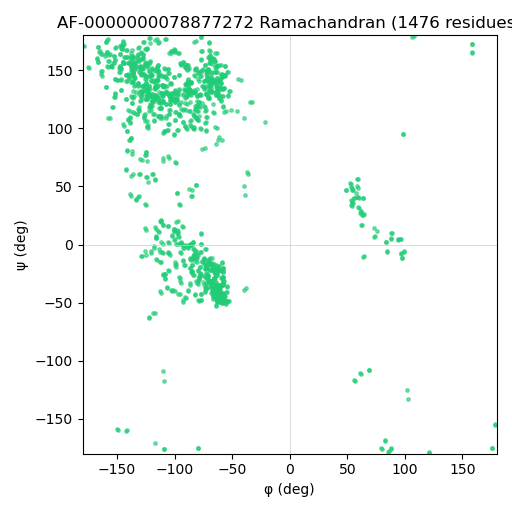70 ? -30.422 -20.562 5.422 1 96.06 70 TYR B C 1
ATOM 6491 O O . TYR B 1 70 ? -30.859 -20.547 6.578 1 96.06 70 TYR B O 1
ATOM 6499 N N . LEU B 1 71 ? -29.594 -19.625 4.996 1 96.12 71 LEU B N 1
ATOM 6500 C CA . LEU B 1 71 ? -28.922 -18.656 5.863 1 96.12 71 LEU B CA 1
ATOM 6501 C C . LEU B 1 71 ? -29.891 -17.609 6.391 1 96.12 71 LEU B C 1
ATOM 6503 O O . LEU B 1 71 ? -29.781 -17.172 7.535 1 96.12 71 LEU B O 1
ATOM 6507 N N . ASP B 1 72 ? -30.828 -17.219 5.523 1 95.44 72 ASP B N 1
ATOM 6508 C CA . ASP B 1 72 ? -31.641 -16.062 5.859 1 95.44 72 ASP B CA 1
ATOM 6509 C C . ASP B 1 72 ? -33.062 -16.469 6.203 1 95.44 72 ASP B C 1
ATOM 6511 O O . ASP B 1 72 ? -33.781 -15.75 6.91 1 95.44 72 ASP B O 1
ATOM 6515 N N . LYS B 1 73 ? -33.531 -17.625 5.676 1 93.69 73 LYS B N 1
ATOM 6516 C CA . LYS B 1 73 ? -34.938 -17.984 5.832 1 93.69 73 LYS B CA 1
ATOM 6517 C C . LYS B 1 73 ? -35.094 -19.25 6.66 1 93.69 73 LYS B C 1
ATOM 6519 O O . LYS B 1 73 ? -36.188 -19.812 6.734 1 93.69 73 LYS B O 1
ATOM 6524 N N . ASN B 1 74 ? -34.094 -19.719 7.152 1 91.75 74 ASN B N 1
ATOM 6525 C CA . ASN B 1 74 ? -34.094 -20.891 8.023 1 91.75 74 ASN B CA 1
ATOM 6526 C C . ASN B 1 74 ? -34.656 -22.109 7.324 1 91.75 74 ASN B C 1
ATOM 6528 O O . ASN B 1 74 ? -35.406 -22.891 7.93 1 91.75 74 ASN B O 1
ATOM 6532 N N . GLN B 1 75 ? -34.469 -22.172 6.086 1 94.25 75 GLN B N 1
ATOM 6533 C CA . GLN B 1 75 ? -34.875 -23.359 5.348 1 94.25 75 GLN B CA 1
ATOM 6534 C C . GLN B 1 75 ? -33.844 -24.469 5.465 1 94.25 75 GLN B C 1
ATOM 6536 O O . GLN B 1 75 ? -32.812 -24.297 6.125 1 94.25 75 GLN B O 1
ATOM 6541 N N . ALA B 1 76 ? -34.219 -25.578 4.906 1 93.56 76 ALA B N 1
ATOM 6542 C CA . ALA B 1 76 ? -33.344 -26.75 5.023 1 93.56 76 ALA B CA 1
ATOM 6543 C C . ALA B 1 76 ? -31.969 -26.469 4.387 1 93.56 76 ALA B C 1
ATOM 6545 O O . ALA B 1 76 ? -31.891 -25.828 3.342 1 93.56 76 ALA B O 1
ATOM 6546 N N . LYS B 1 77 ? -30.953 -26.984 5.027 1 94.44 77 LYS B N 1
ATOM 6547 C CA . LYS B 1 77 ? -29.594 -26.875 4.48 1 94.44 77 LYS B CA 1
ATOM 6548 C C . LYS B 1 77 ? -29.484 -27.609 3.15 1 94.44 77 LYS B C 1
ATOM 6550 O O . LYS B 1 77 ? -29.922 -28.766 3.033 1 94.44 77 LYS B O 1
ATOM 6555 N N . PRO B 1 78 ? -28.938 -26.953 2.154 1 94.88 78 PRO B N 1
ATOM 6556 C CA . PRO B 1 78 ? -28.734 -27.656 0.882 1 94.88 78 PRO B CA 1
ATOM 6557 C C . PRO B 1 78 ? -27.891 -28.922 1.031 1 94.88 78 PRO B C 1
ATOM 6559 O O . PRO B 1 78 ? -26.953 -28.953 1.832 1 94.88 78 PRO B O 1
ATOM 6562 N N . GLU B 1 79 ? -28.266 -29.891 0.193 1 93.19 79 GLU B N 1
ATOM 6563 C CA . GLU B 1 79 ? -27.484 -31.125 0.164 1 93.19 79 GLU B CA 1
ATOM 6564 C C . GLU B 1 79 ? -26.062 -30.859 -0.309 1 93.19 79 GLU B C 1
ATOM 6566 O O . GLU B 1 79 ? -25.844 -30.078 -1.244 1 93.19 79 GLU B O 1
ATOM 6571 N N . ARG B 1 80 ? -25.125 -31.531 0.383 1 96.19 80 ARG B N 1
ATOM 6572 C CA . ARG B 1 80 ? -23.734 -31.375 -0.021 1 96.19 80 ARG B CA 1
ATOM 6573 C C . ARG B 1 80 ? -23.422 -32.188 -1.264 1 96.19 80 ARG B C 1
ATOM 6575 O O . ARG B 1 80 ? -23.75 -33.406 -1.316 1 96.19 80 ARG B O 1
ATOM 6582 N N . GLU B 1 81 ? -22.859 -31.531 -2.221 1 97.5 81 GLU B N 1
ATOM 6583 C CA . GLU B 1 81 ? -22.531 -32.188 -3.488 1 97.5 81 GLU B CA 1
ATOM 6584 C C . GLU B 1 81 ? -21.062 -31.953 -3.855 1 97.5 81 GLU B C 1
ATOM 6586 O O . GLU B 1 81 ? -20.391 -31.094 -3.283 1 97.5 81 GLU B O 1
ATOM 6591 N N . ALA B 1 82 ? -20.594 -32.781 -4.793 1 98.56 82 ALA B N 1
ATOM 6592 C CA . ALA B 1 82 ? -19.203 -32.719 -5.25 1 98.56 82 ALA B CA 1
ATOM 6593 C C . ALA B 1 82 ? -19.141 -32.469 -6.758 1 98.56 82 ALA B C 1
ATOM 6595 O O . ALA B 1 82 ? -20.016 -32.938 -7.5 1 98.56 82 ALA B O 1
ATOM 6596 N N . LEU B 1 83 ? -18.188 -31.75 -7.141 1 98 83 LEU B N 1
ATOM 6597 C CA . LEU B 1 83 ? -17.797 -31.656 -8.547 1 98 83 LEU B CA 1
ATOM 6598 C C . LEU B 1 83 ? -16.734 -32.688 -8.891 1 98 83 LEU B C 1
ATOM 6600 O O . LEU B 1 83 ? -15.719 -32.812 -8.203 1 98 83 LEU B O 1
ATOM 6604 N N . VAL B 1 84 ? -16.969 -33.5 -9.906 1 98.56 84 VAL B N 1
ATOM 6605 C CA . VAL B 1 84 ? -16.047 -34.5 -10.391 1 98.56 84 VAL B CA 1
ATOM 6606 C C . VAL B 1 84 ? -15.641 -34.188 -11.836 1 98.56 84 VAL B C 1
ATOM 6608 O O . VAL B 1 84 ? -16.5 -34.031 -12.703 1 98.56 84 VAL B O 1
ATOM 6611 N N . VAL B 1 85 ? -14.391 -34.094 -12.078 1 97.69 85 VAL B N 1
ATOM 6612 C CA . VAL B 1 85 ? -13.875 -33.875 -13.422 1 97.69 85 VAL B CA 1
ATOM 6613 C C . VAL B 1 85 ? -13.305 -35.188 -13.977 1 97.69 85 VAL B C 1
ATOM 6615 O O . VAL B 1 85 ? -12.445 -35.812 -13.352 1 97.69 85 VAL B O 1
ATOM 6618 N N . ILE B 1 86 ? -13.758 -35.562 -15.141 1 97.81 86 ILE B N 1
ATOM 6619 C CA . ILE B 1 86 ? -13.328 -36.812 -15.773 1 97.81 86 ILE B CA 1
ATOM 6620 C C . ILE B 1 86 ? -12.688 -36.5 -17.125 1 97.81 86 ILE B C 1
ATOM 6622 O O . ILE B 1 86 ? -13.281 -35.812 -17.969 1 97.81 86 ILE B O 1
ATOM 6626 N N . PHE B 1 87 ? -11.5 -37.031 -17.281 1 97.94 87 PHE B N 1
ATOM 6627 C CA . PHE B 1 87 ? -10.906 -37.094 -18.609 1 97.94 87 PHE B CA 1
ATOM 6628 C C . PHE B 1 87 ? -11.281 -38.375 -19.328 1 97.94 87 PHE B C 1
ATOM 6630 O O . PHE B 1 87 ? -10.977 -39.469 -18.859 1 97.94 87 PHE B O 1
ATOM 6637 N N . LYS B 1 88 ? -11.898 -38.219 -20.453 1 98.06 88 LYS B N 1
ATOM 6638 C CA . LYS B 1 88 ? -12.32 -39.375 -21.234 1 98.06 88 LYS B CA 1
ATOM 6639 C C . LYS B 1 88 ? -11.422 -39.594 -22.453 1 98.06 88 LYS B C 1
ATOM 6641 O O . LYS B 1 88 ? -11.852 -39.375 -23.594 1 98.06 88 LYS B O 1
ATOM 6646 N N . GLY B 1 89 ? -10.328 -40.062 -22.172 1 97.88 89 GLY B N 1
ATOM 6647 C CA . GLY B 1 89 ? -9.352 -40.281 -23.219 1 97.88 89 GLY B CA 1
ATOM 6648 C C . GLY B 1 89 ? -9.719 -41.469 -24.125 1 97.88 89 GLY B C 1
ATOM 6649 O O . GLY B 1 89 ? -9.281 -41.531 -25.281 1 97.88 89 GLY B O 1
ATOM 6650 N N . ALA B 1 90 ? -10.57 -42.312 -23.656 1 97.44 90 ALA B N 1
ATOM 6651 C CA . ALA B 1 90 ? -10.961 -43.5 -24.438 1 97.44 90 ALA B CA 1
ATOM 6652 C C . ALA B 1 90 ? -12.117 -43.188 -25.375 1 97.44 90 ALA B C 1
ATOM 6654 O O . ALA B 1 90 ? -12.414 -43.969 -26.297 1 97.44 90 ALA B O 1
ATOM 6655 N N . ALA B 1 91 ? -12.688 -42.062 -25.141 1 97 91 ALA B N 1
ATOM 6656 C CA . ALA B 1 91 ? -13.797 -41.656 -26 1 97 91 ALA B CA 1
ATOM 6657 C C . ALA B 1 91 ? -13.305 -41.312 -27.406 1 97 91 ALA B C 1
ATOM 6659 O O . ALA B 1 91 ? -12.125 -41.031 -27.594 1 97 91 ALA B O 1
ATOM 6660 N N . LYS B 1 92 ? -14.25 -41.406 -28.438 1 95.19 92 LYS B N 1
ATOM 6661 C CA . LYS B 1 92 ? -13.93 -41.062 -29.812 1 95.19 92 LYS B CA 1
ATOM 6662 C C . LYS B 1 92 ? -14.898 -40.031 -30.359 1 95.19 92 LYS B C 1
ATOM 6664 O O . LYS B 1 92 ? -16.031 -40.344 -30.734 1 95.19 92 LYS B O 1
ATOM 6669 N N . PRO B 1 93 ? -14.453 -38.875 -30.484 1 95.5 93 PRO B N 1
ATOM 6670 C CA . PRO B 1 93 ? -13.18 -38.312 -30.047 1 95.5 93 PRO B CA 1
ATOM 6671 C C . PRO B 1 93 ? -13.078 -38.188 -28.531 1 95.5 93 PRO B C 1
ATOM 6673 O O . PRO B 1 93 ? -14.094 -38.188 -27.828 1 95.5 93 PRO B O 1
ATOM 6676 N N . PRO B 1 94 ? -11.82 -38.094 -28.031 1 97.5 94 PRO B N 1
ATOM 6677 C CA . PRO B 1 94 ? -11.68 -37.875 -26.594 1 97.5 94 PRO B CA 1
ATOM 6678 C C . PRO B 1 94 ? -12.266 -36.531 -26.125 1 97.5 94 PRO B C 1
ATOM 6680 O O . PRO B 1 94 ? -12.242 -35.562 -26.891 1 97.5 94 PRO B O 1
ATOM 6683 N N . ILE B 1 95 ? -12.773 -36.469 -24.891 1 97.56 95 ILE B N 1
ATOM 6684 C CA . ILE B 1 95 ? -13.43 -35.281 -24.359 1 97.56 95 ILE B CA 1
ATOM 6685 C C . ILE B 1 95 ? -13.18 -35.188 -22.859 1 97.56 95 ILE B C 1
ATOM 6687 O O . ILE B 1 95 ? -12.547 -36.062 -22.266 1 97.56 95 ILE B O 1
ATOM 6691 N N . VAL B 1 96 ? -13.539 -34.094 -22.25 1 97.56 96 VAL B N 1
ATOM 6692 C CA . VAL B 1 96 ? -13.609 -33.906 -20.797 1 97.56 96 VAL B CA 1
ATOM 6693 C C . VAL B 1 96 ? -15.055 -33.688 -20.375 1 97.56 96 VAL B C 1
ATOM 6695 O O . VAL B 1 96 ? -15.812 -32.969 -21.047 1 97.56 96 VAL B O 1
ATOM 6698 N N . GLU B 1 97 ? -15.461 -34.281 -19.328 1 97.25 97 GLU B N 1
ATOM 6699 C CA . GLU B 1 97 ? -16.797 -34.094 -18.75 1 97.25 97 GLU B CA 1
ATOM 6700 C C . GLU B 1 97 ? -16.703 -33.75 -17.266 1 97.25 97 GLU B C 1
ATOM 6702 O O . GLU B 1 97 ? -15.789 -34.219 -16.578 1 97.25 97 GLU B O 1
ATOM 6707 N N . GLU B 1 98 ? -17.594 -32.969 -16.828 1 97.19 98 GLU B N 1
ATOM 6708 C CA . GLU B 1 98 ? -17.766 -32.656 -15.406 1 97.19 98 GLU B CA 1
ATOM 6709 C C . GLU B 1 98 ? -19.109 -33.156 -14.883 1 97.19 98 GLU B C 1
ATOM 6711 O O . GLU B 1 98 ? -20.109 -33.094 -15.586 1 97.19 98 GLU B O 1
ATOM 6716 N N . TYR B 1 99 ? -19.109 -33.656 -13.656 1 98.06 99 TYR B N 1
ATOM 6717 C CA . TYR B 1 99 ? -20.312 -34.188 -13.039 1 98.06 99 TYR B CA 1
ATOM 6718 C C . TYR B 1 99 ? -20.531 -33.562 -11.664 1 98.06 99 TYR B C 1
ATOM 6720 O O . TYR B 1 99 ? -19.578 -33.25 -10.961 1 98.06 99 TYR B O 1
ATOM 6728 N N . ILE B 1 100 ? -21.781 -33.406 -11.328 1 98.06 100 ILE B N 1
ATOM 6729 C CA . ILE B 1 100 ? -22.188 -33.125 -9.953 1 98.06 100 ILE B CA 1
ATOM 6730 C C . ILE B 1 100 ? -22.703 -34.375 -9.297 1 98.06 100 ILE B C 1
ATOM 6732 O O . ILE B 1 100 ? -23.609 -35.031 -9.82 1 98.06 100 ILE B O 1
ATOM 6736 N N . VAL B 1 101 ? -22.125 -34.719 -8.141 1 98.69 101 VAL B N 1
ATOM 6737 C CA . VAL B 1 101 ? -22.438 -35.969 -7.469 1 98.69 101 VAL B CA 1
ATOM 6738 C C . VAL B 1 101 ? -22.906 -35.688 -6.043 1 98.69 101 VAL B C 1
ATOM 6740 O O . VAL B 1 101 ? -22.297 -34.875 -5.336 1 98.69 101 VAL B O 1
ATOM 6743 N N . GLY B 1 102 ? -24.031 -36.406 -5.637 1 96.5 102 GLY B N 1
ATOM 6744 C CA . GLY B 1 102 ? -24.5 -36.25 -4.266 1 96.5 102 GLY B CA 1
ATOM 6745 C C . GLY B 1 102 ? -25.516 -37.312 -3.859 1 96.5 102 GLY B C 1
ATOM 6746 O O . GLY B 1 102 ? -26.031 -38.031 -4.707 1 96.5 102 GLY B O 1
ATOM 6747 N N . PRO B 1 103 ? -25.828 -37.344 -2.506 1 96.44 103 PRO B N 1
ATOM 6748 C CA . PRO B 1 103 ? -25.125 -36.688 -1.398 1 96.44 103 PRO B CA 1
ATOM 6749 C C . PRO B 1 103 ? -23.703 -37.219 -1.203 1 96.44 103 PRO B C 1
ATOM 6751 O O . PRO B 1 103 ? -23.438 -38.406 -1.435 1 96.44 103 PRO B O 1
ATOM 6754 N N . VAL B 1 104 ? -22.781 -36.375 -0.74 1 96.88 104 VAL B N 1
ATOM 6755 C CA . VAL B 1 104 ? -21.359 -36.719 -0.786 1 96.88 104 VAL B CA 1
ATOM 6756 C C . VAL B 1 104 ? -21.062 -37.812 0.226 1 96.88 104 VAL B C 1
ATOM 6758 O O . VAL B 1 104 ? -20.094 -38.562 0.059 1 96.88 104 VAL B O 1
ATOM 6761 N N . SER B 1 105 ? -21.844 -37.938 1.302 1 94.88 105 SER B N 1
ATOM 6762 C CA . SER B 1 105 ? -21.578 -38.938 2.316 1 94.88 105 SER B CA 1
ATOM 6763 C C . SER B 1 105 ? -21.953 -40.344 1.817 1 94.88 105 SER B C 1
ATOM 6765 O O . SER B 1 105 ? -21.281 -41.312 2.131 1 94.88 105 SER B O 1
ATOM 6767 N N . LYS B 1 106 ? -23.031 -40.469 1.126 1 96.25 106 LYS B N 1
ATOM 6768 C CA . LYS B 1 106 ? -23.516 -41.688 0.488 1 96.25 106 LYS B CA 1
ATOM 6769 C C . LYS B 1 106 ? -24.141 -41.375 -0.874 1 96.25 106 LYS B C 1
ATOM 6771 O O . LYS B 1 106 ? -25.359 -41.438 -1.028 1 96.25 106 LYS B O 1
ATOM 6776 N N . PRO B 1 107 ? -23.219 -41.25 -1.848 1 98.06 107 PRO B N 1
ATOM 6777 C CA . PRO B 1 107 ? -23.703 -40.812 -3.158 1 98.06 107 PRO B CA 1
ATOM 6778 C C . PRO B 1 107 ? -24.719 -41.781 -3.77 1 98.06 107 PRO B C 1
ATOM 6780 O O . PRO B 1 107 ? -24.516 -43 -3.717 1 98.06 107 PRO B O 1
ATOM 6783 N N . THR B 1 108 ? -25.844 -41.25 -4.328 1 97.25 108 THR B N 1
ATOM 6784 C CA . THR B 1 108 ? -26.875 -42.062 -4.965 1 97.25 108 THR B CA 1
ATOM 6785 C C . THR B 1 108 ? -27.203 -41.531 -6.359 1 97.25 108 THR B C 1
ATOM 6787 O O . THR B 1 108 ? -27.922 -42.188 -7.121 1 97.25 108 THR B O 1
ATOM 6790 N N . SER B 1 109 ? -26.703 -40.406 -6.676 1 97.12 109 SER B N 1
ATOM 6791 C CA . SER B 1 109 ? -27.031 -39.812 -7.965 1 97.12 109 SER B CA 1
ATOM 6792 C C . SER B 1 109 ? -25.844 -39 -8.523 1 97.12 109 SER B C 1
ATOM 6794 O O . SER B 1 109 ? -24.969 -38.594 -7.77 1 97.12 109 SER B O 1
ATOM 6796 N N . HIS B 1 110 ? -25.75 -38.906 -9.789 1 98 110 HIS B N 1
ATOM 6797 C CA . HIS B 1 110 ? -24.797 -38.062 -10.531 1 98 110 HIS B CA 1
ATOM 6798 C C . HIS B 1 110 ? -25.469 -37.438 -11.75 1 98 110 HIS B C 1
ATOM 6800 O O . HIS B 1 110 ? -26.406 -38 -12.312 1 98 110 HIS B O 1
ATOM 6806 N N . ARG B 1 111 ? -25.047 -36.219 -12.094 1 96.88 111 ARG B N 1
ATOM 6807 C CA . ARG B 1 111 ? -25.547 -35.562 -13.297 1 96.88 111 ARG B CA 1
ATOM 6808 C C . ARG B 1 111 ? -24.438 -34.781 -14 1 96.88 111 ARG B C 1
ATOM 681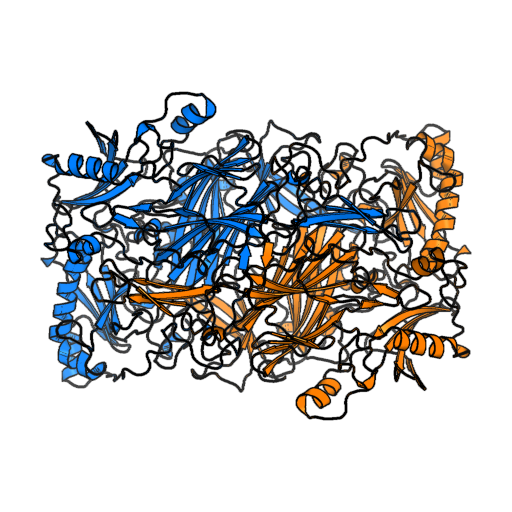0 O O . ARG B 1 111 ? -23.562 -34.219 -13.352 1 96.88 111 ARG B O 1
ATOM 6817 N N . LEU B 1 112 ? -24.5 -34.75 -15.305 1 95.94 112 LEU B N 1
ATOM 6818 C CA . LEU B 1 112 ? -23.562 -33.969 -16.109 1 95.94 112 LEU B CA 1
ATOM 6819 C C . LEU B 1 112 ? -23.703 -32.469 -15.812 1 95.94 112 LEU B C 1
ATOM 6821 O O . LEU B 1 112 ? -24.828 -31.953 -15.734 1 95.94 112 LEU B O 1
ATOM 6825 N N . ARG B 1 113 ? -22.578 -31.844 -15.547 1 94.88 113 ARG B N 1
ATOM 6826 C CA . ARG B 1 113 ? -22.578 -30.391 -15.367 1 94.88 113 ARG B CA 1
ATOM 6827 C C . ARG B 1 113 ? -22.453 -29.672 -16.703 1 94.88 113 ARG B C 1
ATOM 6829 O O . ARG B 1 113 ? -21.406 -29.703 -17.344 1 94.88 113 ARG B O 1
ATOM 6836 N N . VAL B 1 114 ? -23.453 -29.094 -17.156 1 90.06 114 VAL B N 1
ATOM 6837 C CA . VAL B 1 114 ? -23.484 -28.281 -18.375 1 90.06 114 VAL B CA 1
ATOM 6838 C C . VAL B 1 114 ? -23.953 -26.875 -18.047 1 90.06 114 VAL B C 1
ATOM 6840 O O . VAL B 1 114 ? -25.062 -26.672 -17.547 1 90.06 114 VAL B O 1
ATOM 6843 N N . ILE B 1 115 ? -23.094 -25.984 -18.234 1 84.81 115 ILE B N 1
ATOM 6844 C CA . ILE B 1 115 ? -23.438 -24.594 -17.969 1 84.81 115 ILE B CA 1
ATOM 6845 C C . ILE B 1 115 ? -23.812 -23.906 -19.281 1 84.81 115 ILE B C 1
ATOM 6847 O O . ILE B 1 115 ? -23.031 -23.922 -20.234 1 84.81 115 ILE B O 1
ATOM 6851 N N . PRO B 1 116 ? -24.984 -23.328 -19.328 1 81.81 116 PRO B N 1
ATOM 6852 C CA . PRO B 1 116 ? -25.406 -22.641 -20.547 1 81.81 116 PRO B CA 1
ATOM 6853 C C . PRO B 1 116 ? -24.391 -21.625 -21.031 1 81.81 116 PRO B C 1
ATOM 6855 O O . PRO B 1 116 ? -23.812 -20.891 -20.234 1 81.81 116 PRO B O 1
ATOM 6858 N N . GLY B 1 117 ? -24.078 -21.672 -22.344 1 78.06 117 GLY B N 1
ATOM 6859 C CA . GLY B 1 117 ? -23.172 -20.703 -22.938 1 78.06 117 GLY B CA 1
ATOM 6860 C C . GLY B 1 117 ? -21.75 -21.219 -23.031 1 78.06 117 GLY B C 1
ATOM 6861 O O . GLY B 1 117 ? -20.906 -20.609 -23.703 1 78.06 117 GLY B O 1
ATOM 6862 N N . ARG B 1 118 ? -21.562 -22.359 -22.422 1 87.5 118 ARG B N 1
ATOM 6863 C CA . ARG B 1 118 ? -20.219 -22.906 -22.469 1 87.5 118 ARG B CA 1
ATOM 6864 C C . ARG B 1 118 ? -20.156 -24.094 -23.438 1 87.5 118 ARG B C 1
ATOM 6866 O O . ARG B 1 118 ? -21.156 -24.781 -23.656 1 87.5 118 ARG B O 1
ATOM 6873 N N . SER B 1 119 ? -19 -24.188 -23.922 1 86.19 119 SER B N 1
ATOM 6874 C CA . SER B 1 119 ? -18.812 -25.297 -24.859 1 86.19 119 SER B CA 1
ATOM 6875 C C . SER B 1 119 ? -18.984 -26.641 -24.172 1 86.19 119 SER B C 1
ATOM 6877 O O . SER B 1 119 ? -18.5 -26.844 -23.062 1 86.19 119 SER B O 1
ATOM 6879 N N . TYR B 1 120 ? -19.781 -27.469 -24.797 1 88.94 120 TYR B N 1
ATOM 6880 C CA . TYR B 1 120 ? -19.938 -28.859 -24.391 1 88.94 120 TYR B CA 1
ATOM 6881 C C . TYR B 1 120 ? -19.969 -29.781 -25.609 1 88.94 120 TYR B C 1
ATOM 6883 O O . TYR B 1 120 ? -20.609 -29.469 -26.609 1 88.94 120 TYR B O 1
ATOM 6891 N N . PRO B 1 121 ? -19.297 -31.031 -25.578 1 91.44 121 PRO B N 1
ATOM 6892 C CA . PRO B 1 121 ? -18.344 -31.469 -24.547 1 91.44 121 PRO B CA 1
ATOM 6893 C C . PRO B 1 121 ? -17.109 -30.562 -24.469 1 91.44 121 PRO B C 1
ATOM 6895 O O . PRO B 1 121 ? -16.828 -29.828 -25.406 1 91.44 121 PRO B O 1
ATOM 6898 N N . ILE B 1 122 ? -16.547 -30.578 -23.328 1 96.12 122 ILE B N 1
ATOM 6899 C CA . ILE B 1 122 ? -15.297 -29.828 -23.141 1 96.12 122 ILE B CA 1
ATOM 6900 C C . ILE B 1 122 ? -14.18 -30.484 -23.953 1 96.12 122 ILE B C 1
ATOM 6902 O O . ILE B 1 122 ? -14.008 -31.703 -23.891 1 96.12 122 ILE B O 1
ATOM 6906 N N . ALA B 1 123 ? -13.484 -29.672 -24.672 1 96.06 123 ALA B N 1
ATOM 6907 C CA . ALA B 1 123 ? -12.445 -30.188 -25.562 1 96.06 123 ALA B CA 1
ATOM 6908 C C . ALA B 1 123 ? -11.336 -30.875 -24.766 1 96.06 123 ALA B C 1
ATOM 6910 O O . ALA B 1 123 ? -10.836 -30.312 -23.781 1 96.06 123 ALA B O 1
ATOM 6911 N N . PHE B 1 124 ? -10.977 -32.031 -25.203 1 97.31 124 PHE B N 1
ATOM 6912 C CA . PHE B 1 124 ? -9.969 -32.812 -24.516 1 97.31 124 PHE B CA 1
ATOM 6913 C C . PHE B 1 124 ? -8.625 -32.094 -24.5 1 97.31 124 PHE B C 1
ATOM 6915 O O . PHE B 1 124 ? -7.902 -32.156 -23.5 1 97.31 124 PHE B O 1
ATOM 6922 N N . ASP B 1 125 ? -8.273 -31.438 -25.531 1 96.56 125 ASP B N 1
ATOM 6923 C CA . ASP B 1 125 ? -6.945 -30.844 -25.672 1 96.56 125 ASP B CA 1
ATOM 6924 C C . ASP B 1 125 ? -6.828 -29.562 -24.844 1 96.56 125 ASP B C 1
ATOM 6926 O O . ASP B 1 125 ? -5.734 -29.016 -24.703 1 96.56 125 ASP B O 1
ATOM 6930 N N . SER B 1 126 ? -7.906 -29.109 -24.25 1 96.31 126 SER B N 1
ATOM 6931 C CA . SER B 1 126 ? -7.859 -27.953 -23.359 1 96.31 126 SER B CA 1
ATOM 6932 C C . SER B 1 126 ? -7.594 -28.375 -21.922 1 96.31 126 SER B C 1
ATOM 6934 O O . SER B 1 126 ? -7.453 -27.531 -21.031 1 96.31 126 SER B O 1
ATOM 6936 N N . ARG B 1 127 ? -7.457 -29.594 -21.672 1 96.25 127 ARG B N 1
ATOM 6937 C CA . ARG B 1 127 ? -7.344 -30.156 -20.328 1 96.25 127 ARG B CA 1
ATOM 6938 C C . ARG B 1 127 ? -6.066 -29.672 -19.641 1 96.25 127 ARG B C 1
ATOM 6940 O O . ARG B 1 127 ? -5.09 -29.328 -20.312 1 96.25 127 ARG B O 1
ATOM 6947 N N . PRO B 1 128 ? -6.07 -29.703 -18.312 1 94.62 128 PRO B N 1
ATOM 6948 C CA . PRO B 1 128 ? -4.828 -29.422 -17.578 1 94.62 128 PRO B CA 1
ATOM 6949 C C . PRO B 1 128 ? -3.758 -30.484 -17.812 1 94.62 128 PRO B C 1
ATOM 6951 O O . PRO B 1 128 ? -4.07 -31.609 -18.234 1 94.62 128 PRO B O 1
ATOM 6954 N N . PHE B 1 129 ? -2.559 -30.062 -17.531 1 92.06 129 PHE B N 1
ATOM 6955 C CA . PHE B 1 129 ? -1.369 -30.891 -17.656 1 92.06 129 PHE B CA 1
ATOM 6956 C C . PHE B 1 129 ? -1.178 -31.766 -16.422 1 92.06 129 PHE B C 1
ATOM 6958 O O . PHE B 1 129 ? -0.635 -31.312 -15.414 1 92.06 129 PHE B O 1
ATOM 6965 N N . LEU B 1 130 ? -1.59 -33.094 -16.469 1 92.38 130 LEU B N 1
ATOM 6966 C CA . LEU B 1 130 ? -1.564 -33.969 -15.289 1 92.38 130 LEU B CA 1
ATOM 6967 C C . LEU B 1 130 ? -0.442 -35 -15.398 1 92.38 130 LEU B C 1
ATOM 6969 O O . LEU B 1 130 ? 0.229 -35.062 -16.438 1 92.38 130 LEU B O 1
ATOM 6973 N N . SER B 1 131 ? -0.289 -35.781 -14.375 1 89.81 131 SER B N 1
ATOM 6974 C CA . SER B 1 131 ? 0.804 -36.719 -14.25 1 89.81 131 SER B CA 1
ATOM 6975 C C . SER B 1 131 ? 0.753 -37.781 -15.367 1 89.81 131 SER B C 1
ATOM 6977 O O . SER B 1 131 ? 1.792 -38.188 -15.883 1 89.81 131 SER B O 1
ATOM 6979 N N . VAL B 1 132 ? -0.426 -38.156 -15.75 1 91.62 132 VAL B N 1
ATOM 6980 C CA . VAL B 1 132 ? -0.599 -39.188 -16.781 1 91.62 132 VAL B CA 1
ATOM 6981 C C . VAL B 1 132 ? 0.038 -38.688 -18.078 1 91.62 132 VAL B C 1
ATOM 6983 O O . VAL B 1 132 ? 0.703 -39.469 -18.781 1 91.62 132 VAL B O 1
ATOM 6986 N N . GLU B 1 133 ? -0.23 -37.531 -18.422 1 94.06 133 GLU B N 1
ATOM 6987 C CA . GLU B 1 133 ? 0.357 -36.938 -19.609 1 94.06 133 GLU B CA 1
ATOM 6988 C C . GLU B 1 133 ? 1.862 -36.75 -19.453 1 94.06 133 GLU B C 1
ATOM 6990 O O . GLU B 1 133 ? 2.623 -36.938 -20.406 1 94.06 133 GLU B O 1
ATOM 6995 N N . ILE B 1 134 ? 2.324 -36.344 -18.312 1 92.31 134 ILE B N 1
ATOM 6996 C CA . ILE B 1 134 ? 3.74 -36.156 -18.031 1 92.31 134 ILE B CA 1
ATOM 6997 C C . ILE B 1 134 ? 4.5 -37.469 -18.25 1 92.31 134 ILE B C 1
ATOM 6999 O O . ILE B 1 134 ? 5.598 -37.469 -18.812 1 92.31 134 ILE B O 1
ATOM 7003 N N . ILE B 1 135 ? 3.926 -38.5 -17.781 1 91.25 135 ILE B N 1
ATOM 7004 C CA . ILE B 1 135 ? 4.555 -39.812 -17.922 1 91.25 135 ILE B CA 1
ATOM 7005 C C . ILE B 1 135 ? 4.691 -40.156 -19.406 1 91.25 135 ILE B C 1
ATOM 7007 O O . ILE B 1 135 ? 5.738 -40.625 -19.844 1 91.25 135 ILE B O 1
ATOM 7011 N N . ALA B 1 136 ? 3.648 -39.938 -20.109 1 94.69 136 ALA B N 1
ATOM 7012 C CA . ALA B 1 136 ? 3.705 -40.188 -21.547 1 94.69 136 ALA B CA 1
ATOM 7013 C C . ALA B 1 136 ? 4.785 -39.344 -22.219 1 94.69 136 ALA B C 1
ATOM 7015 O O . ALA B 1 136 ? 5.531 -39.844 -23.062 1 94.69 136 ALA B O 1
ATOM 7016 N N . LEU B 1 137 ? 4.867 -38.188 -21.891 1 96.19 137 LEU B N 1
ATOM 7017 C CA . LEU B 1 137 ? 5.848 -37.25 -22.469 1 96.19 137 LEU B CA 1
ATOM 7018 C C . LEU B 1 137 ? 7.258 -37.625 -22.031 1 96.19 137 LEU B C 1
ATOM 7020 O O . LEU B 1 137 ? 8.219 -37.438 -22.797 1 96.19 137 LEU B O 1
ATOM 7024 N N . SER B 1 138 ? 7.387 -38.125 -20.812 1 94.69 138 SER B N 1
ATOM 7025 C CA . SER B 1 138 ? 8.703 -38.5 -20.312 1 94.69 138 SER B CA 1
ATOM 7026 C C . SER B 1 138 ? 9.352 -39.531 -21.203 1 94.69 138 SER B C 1
ATOM 7028 O O . SER B 1 138 ? 10.578 -39.594 -21.328 1 94.69 138 SER B O 1
ATOM 7030 N N . HIS B 1 139 ? 8.562 -40.344 -21.859 1 95.38 139 HIS B N 1
ATOM 7031 C CA . HIS B 1 139 ? 9.102 -41.312 -22.797 1 95.38 139 HIS B CA 1
ATOM 7032 C C . HIS B 1 139 ? 9.711 -40.594 -24.016 1 95.38 139 HIS B C 1
ATOM 7034 O O . HIS B 1 139 ? 10.742 -41.031 -24.531 1 95.38 139 HIS B O 1
ATOM 7040 N N . ILE B 1 140 ? 9.047 -39.594 -24.422 1 97.31 140 ILE B N 1
ATOM 7041 C CA . ILE B 1 140 ? 9.57 -38.812 -25.531 1 97.31 140 ILE B CA 1
ATOM 7042 C C . ILE B 1 140 ? 10.852 -38.094 -25.109 1 97.31 140 ILE B C 1
ATOM 7044 O O . ILE B 1 140 ? 11.836 -38.094 -25.859 1 97.31 140 ILE B O 1
ATOM 7048 N N . TRP B 1 141 ? 10.914 -37.5 -23.938 1 97.5 141 TRP B N 1
ATOM 7049 C CA . TRP B 1 141 ? 12.109 -36.844 -23.422 1 97.5 141 TRP B CA 1
ATOM 7050 C C . TRP B 1 141 ? 13.273 -37.844 -23.328 1 97.5 141 TRP B C 1
ATOM 7052 O O . TRP B 1 141 ? 14.414 -37.469 -23.656 1 97.5 141 TRP B O 1
ATOM 7062 N N . LYS B 1 142 ? 12.992 -39 -22.859 1 97.31 142 LYS B N 1
ATOM 7063 C CA . LYS B 1 142 ? 14.016 -40.031 -22.75 1 97.31 142 LYS B CA 1
ATOM 7064 C C . LYS B 1 142 ? 14.578 -40.406 -24.109 1 97.31 142 LYS B C 1
ATOM 7066 O O . LYS B 1 142 ? 15.789 -40.562 -24.266 1 97.31 142 LYS B O 1
ATOM 7071 N N . ASN B 1 143 ? 13.719 -40.562 -25.047 1 97.25 143 ASN B N 1
ATOM 7072 C CA . ASN B 1 143 ? 14.156 -40.906 -26.391 1 97.25 143 ASN B CA 1
ATOM 7073 C C . ASN B 1 143 ? 15.008 -39.781 -27 1 97.25 143 ASN B C 1
ATOM 7075 O O . ASN B 1 143 ? 16 -40.062 -27.656 1 97.25 143 ASN B O 1
ATOM 7079 N N . VAL B 1 144 ? 14.57 -38.594 -26.781 1 97.94 144 VAL B N 1
ATOM 7080 C CA . VAL B 1 144 ? 15.352 -37.469 -27.234 1 97.94 144 VAL B CA 1
ATOM 7081 C C . VAL B 1 144 ? 16.734 -37.469 -26.594 1 97.94 144 VAL B C 1
ATOM 7083 O O . VAL B 1 144 ? 17.75 -37.281 -27.266 1 97.94 144 VAL B O 1
ATOM 7086 N N . SER B 1 145 ? 16.781 -37.688 -25.312 1 97.88 145 SER B N 1
ATOM 7087 C CA . SER B 1 145 ? 18.031 -37.719 -24.562 1 97.88 145 SER B CA 1
ATOM 7088 C C . SER B 1 145 ? 18.938 -38.844 -25.078 1 97.88 145 SER B C 1
ATOM 7090 O O . SER B 1 145 ? 20.156 -38.688 -25.203 1 97.88 145 SER B O 1
ATOM 7092 N N . ARG B 1 146 ? 18.359 -39.969 -25.359 1 97.69 146 ARG B N 1
ATOM 7093 C CA . ARG B 1 146 ? 19.125 -41.094 -25.875 1 97.69 146 ARG B CA 1
ATOM 7094 C C . ARG B 1 146 ? 19.766 -40.781 -27.219 1 97.69 146 ARG B C 1
ATOM 7096 O O . ARG B 1 146 ? 20.953 -41.031 -27.422 1 97.69 146 ARG B O 1
ATOM 7103 N N . LYS B 1 147 ? 18.969 -40.25 -28.078 1 97.44 147 LYS B N 1
ATOM 7104 C CA . LYS B 1 147 ? 19.453 -39.938 -29.406 1 97.44 147 LYS B CA 1
ATOM 7105 C C . LYS B 1 147 ? 20.5 -38.812 -29.359 1 97.44 147 LYS B C 1
ATOM 7107 O O . LYS B 1 147 ? 21.484 -38.812 -30.094 1 97.44 147 LYS B O 1
ATOM 7112 N N . ALA B 1 148 ? 20.234 -37.875 -28.484 1 97.75 148 ALA B N 1
ATOM 7113 C CA . ALA B 1 148 ? 21.109 -36.719 -28.391 1 97.75 148 ALA B CA 1
ATOM 7114 C C . ALA B 1 148 ? 22.125 -36.875 -27.281 1 97.75 148 ALA B C 1
ATOM 7116 O O . ALA B 1 148 ? 22.688 -35.875 -26.797 1 97.75 148 ALA B O 1
ATOM 7117 N N . TYR B 1 149 ? 22.406 -38 -26.828 1 97.25 149 TYR B N 1
ATOM 7118 C CA . TYR B 1 149 ? 23.219 -38.25 -25.641 1 97.25 149 TYR B CA 1
ATOM 7119 C C . TYR B 1 149 ? 24.578 -37.594 -25.75 1 97.25 149 TYR B C 1
ATOM 7121 O O . TYR B 1 149 ? 25.016 -36.906 -24.828 1 97.25 149 TYR B O 1
ATOM 7129 N N . ARG B 1 150 ? 25.281 -37.75 -26.875 1 96.12 150 ARG B N 1
ATOM 7130 C CA . ARG B 1 150 ? 26.609 -37.156 -27.062 1 96.12 150 ARG B CA 1
ATOM 7131 C C . ARG B 1 150 ? 26.547 -35.656 -27.047 1 96.12 150 ARG B C 1
ATOM 7133 O O . ARG B 1 150 ? 27.359 -35 -26.391 1 96.12 150 ARG B O 1
ATOM 7140 N N . LEU B 1 151 ? 25.609 -35.125 -27.781 1 97.19 151 LEU B N 1
ATOM 7141 C CA . LEU B 1 151 ? 25.438 -33.656 -27.797 1 97.19 151 LEU B CA 1
ATOM 7142 C C . LEU B 1 151 ? 25.219 -33.125 -26.391 1 97.19 151 LEU B C 1
ATOM 7144 O O . LEU B 1 151 ? 25.875 -32.156 -25.984 1 97.19 151 LEU B O 1
ATOM 7148 N N . LEU B 1 152 ? 24.297 -33.688 -25.609 1 97.75 152 LEU B N 1
ATOM 7149 C CA . LEU B 1 152 ? 23.938 -33.219 -24.281 1 97.75 152 LEU B CA 1
ATOM 7150 C C . LEU B 1 152 ? 25.125 -33.312 -23.328 1 97.75 152 LEU B C 1
ATOM 7152 O O . LEU B 1 152 ? 25.453 -32.375 -22.625 1 97.75 152 LEU B O 1
ATOM 7156 N N . THR B 1 153 ? 25.828 -34.469 -23.297 1 96.81 153 THR B N 1
ATOM 7157 C CA . THR B 1 153 ? 26.922 -34.688 -22.359 1 96.81 153 THR B CA 1
ATOM 7158 C C . THR B 1 153 ? 28.109 -33.781 -22.688 1 96.81 153 THR B C 1
ATOM 7160 O O . THR B 1 153 ? 28.781 -33.281 -21.797 1 96.81 153 THR B O 1
ATOM 7163 N N . GLU B 1 154 ? 28.344 -33.594 -23.984 1 96.25 154 GLU B N 1
ATOM 7164 C CA . GLU B 1 154 ? 29.453 -32.719 -24.391 1 96.25 154 GLU B CA 1
ATOM 7165 C C . GLU B 1 154 ? 29.141 -31.25 -24.141 1 96.25 154 GLU B C 1
ATOM 7167 O O . GLU B 1 154 ? 30 -30.484 -23.734 1 96.25 154 GLU B O 1
ATOM 7172 N N . SER B 1 155 ? 27.922 -30.906 -24.359 1 97.06 155 SER B N 1
ATOM 7173 C CA . SER B 1 155 ? 27.531 -29.516 -24.266 1 97.06 155 SER B CA 1
ATOM 7174 C C . SER B 1 155 ? 27.297 -29.109 -22.812 1 97.06 155 SER B C 1
ATOM 7176 O O . SER B 1 155 ? 27.531 -27.953 -22.422 1 97.06 155 SER B O 1
ATOM 7178 N N . PHE B 1 156 ? 26.859 -30 -22.016 1 97.31 156 PHE B N 1
ATOM 7179 C CA . PHE B 1 156 ? 26.328 -29.609 -20.703 1 97.31 156 PHE B CA 1
ATOM 7180 C C . PHE B 1 156 ? 27.047 -30.375 -19.594 1 97.31 156 PHE B C 1
ATOM 7182 O O . PHE B 1 156 ? 26.422 -30.734 -18.594 1 97.31 156 PHE B O 1
ATOM 7189 N N . ASP B 1 157 ? 28.266 -30.656 -19.719 1 96 157 ASP B N 1
ATOM 7190 C CA . ASP B 1 157 ? 29.172 -31.141 -18.672 1 96 157 ASP B CA 1
ATOM 7191 C C . ASP B 1 157 ? 28.734 -32.5 -18.141 1 96 157 ASP B C 1
ATOM 7193 O O . ASP B 1 157 ? 28.641 -32.688 -16.922 1 96 157 ASP B O 1
ATOM 7197 N N . GLY B 1 158 ? 28.312 -33.312 -19.016 1 95.88 158 GLY B N 1
ATOM 7198 C CA . GLY B 1 158 ? 28.031 -34.688 -18.641 1 95.88 158 GLY B CA 1
ATOM 7199 C C . GLY B 1 158 ? 26.578 -34.938 -18.266 1 95.88 158 GLY B C 1
ATOM 7200 O O . GLY B 1 158 ? 26.188 -36.031 -17.938 1 95.88 158 GLY B O 1
ATOM 7201 N N . TYR B 1 159 ? 25.734 -33.938 -18.391 1 96.94 159 TYR B N 1
ATOM 7202 C CA . TYR B 1 159 ? 24.344 -34.094 -17.984 1 96.94 159 TYR B CA 1
ATOM 7203 C C . TYR B 1 159 ? 23.531 -34.75 -19.078 1 96.94 159 TYR B C 1
ATOM 7205 O O . TYR B 1 159 ? 23.75 -34.531 -20.266 1 96.94 159 TYR B O 1
ATOM 7213 N N . SER B 1 160 ? 22.594 -35.531 -18.641 1 96.25 160 SER B N 1
ATOM 7214 C CA . SER B 1 160 ? 21.625 -36.156 -19.531 1 96.25 160 SER B CA 1
ATOM 7215 C C . SER B 1 160 ? 20.297 -36.406 -18.812 1 96.25 160 SER B C 1
ATOM 7217 O O . SER B 1 160 ? 20.219 -36.25 -17.594 1 96.25 160 SER B O 1
ATOM 7219 N N . TYR B 1 161 ? 19.297 -36.781 -19.594 1 96.75 161 TYR B N 1
ATOM 7220 C CA . TYR B 1 161 ? 17.984 -37 -19 1 96.75 161 TYR B CA 1
ATOM 7221 C C . TYR B 1 161 ? 17.766 -38.5 -18.703 1 96.75 161 TYR B C 1
ATOM 7223 O O . TYR B 1 161 ? 17.156 -38.844 -17.688 1 96.75 161 TYR B O 1
ATOM 7231 N N . HIS B 1 162 ? 18.078 -39.594 -19.469 1 93.44 162 HIS B N 1
ATOM 7232 C CA . HIS B 1 162 ? 17.703 -41 -19.375 1 93.44 162 HIS B CA 1
ATOM 7233 C C . HIS B 1 162 ? 18.797 -41.844 -18.719 1 93.44 162 HIS B C 1
ATOM 7235 O O . HIS B 1 162 ? 18.531 -42.938 -18.234 1 93.44 162 HIS B O 1
ATOM 7241 N N . ASN B 1 163 ? 19.891 -41.562 -18.562 1 89.5 163 ASN B N 1
ATOM 7242 C CA . ASN B 1 163 ? 21.047 -42.281 -18.047 1 89.5 163 ASN B CA 1
ATOM 7243 C C . ASN B 1 163 ? 21.906 -41.438 -17.125 1 89.5 163 ASN B C 1
ATOM 7245 O O . ASN B 1 163 ? 23.094 -41.25 -17.359 1 89.5 163 ASN B O 1
ATOM 7249 N N . CYS B 1 164 ? 21.203 -41.031 -16.125 1 91.06 164 CYS B N 1
ATOM 7250 C CA . CYS B 1 164 ? 21.938 -40.188 -15.219 1 91.06 164 CYS B CA 1
ATOM 7251 C C . CYS B 1 164 ? 21.812 -40.656 -13.773 1 91.06 164 CYS B C 1
ATOM 7253 O O . CYS B 1 164 ? 20.875 -41.375 -13.438 1 91.06 164 CYS B O 1
ATOM 7255 N N . THR B 1 165 ? 22.797 -40.375 -12.969 1 90 165 THR B N 1
ATOM 7256 C CA . THR B 1 165 ? 22.781 -40.625 -11.531 1 90 165 THR B CA 1
ATOM 7257 C C . THR B 1 165 ? 22.875 -39.312 -10.758 1 90 165 THR B C 1
ATOM 7259 O O . THR B 1 165 ? 21.938 -38.906 -10.078 1 90 165 THR B O 1
ATOM 7262 N N . ASP B 1 166 ? 23.969 -38.562 -11 1 88.62 166 ASP B N 1
ATOM 7263 C CA . ASP B 1 166 ? 24.203 -37.312 -10.273 1 88.62 166 ASP B CA 1
ATOM 7264 C C . ASP B 1 166 ? 24.031 -36.125 -11.188 1 88.62 166 ASP B C 1
ATOM 7266 O O . ASP B 1 166 ? 23.781 -35 -10.719 1 88.62 166 ASP B O 1
ATOM 7270 N N . ARG B 1 167 ? 24.219 -36.25 -12.398 1 94.44 167 ARG B N 1
ATOM 7271 C CA . ARG B 1 167 ? 24.109 -35.156 -13.367 1 94.44 167 ARG B CA 1
ATOM 7272 C C . ARG B 1 167 ? 22.891 -35.344 -14.266 1 94.44 167 ARG B C 1
ATOM 7274 O O . ARG B 1 167 ? 23.031 -35.562 -15.469 1 94.44 167 ARG B O 1
ATOM 7281 N N . CYS B 1 168 ? 21.797 -35.094 -13.68 1 95.44 168 CYS B N 1
ATOM 7282 C CA . CYS B 1 168 ? 20.516 -35.375 -14.352 1 95.44 168 CYS B CA 1
ATOM 7283 C C . CYS B 1 168 ? 19.891 -34.094 -14.852 1 95.44 168 CYS B C 1
ATOM 7285 O O . CYS B 1 168 ? 19.969 -33.031 -14.188 1 95.44 168 CYS B O 1
ATOM 7287 N N . LEU B 1 169 ? 19.359 -34.188 -16.031 1 96.94 169 LEU B N 1
ATOM 7288 C CA . LEU B 1 169 ? 18.516 -33.094 -16.547 1 96.94 169 LEU B CA 1
ATOM 7289 C C . LEU B 1 169 ? 17.047 -33.344 -16.172 1 96.94 169 LEU B C 1
ATOM 7291 O O . LEU B 1 169 ? 16.656 -34.469 -15.852 1 96.94 169 LEU B O 1
ATOM 7295 N N . THR B 1 170 ? 16.375 -32.312 -16.078 1 94.81 170 THR B N 1
ATOM 7296 C CA . THR B 1 170 ? 14.914 -32.312 -15.961 1 94.81 170 THR B CA 1
ATOM 7297 C C . THR B 1 170 ? 14.297 -31.406 -17.016 1 94.81 170 THR B C 1
ATOM 7299 O O . THR B 1 170 ? 15.008 -30.797 -17.812 1 94.81 170 THR B O 1
ATOM 7302 N N . VAL B 1 171 ? 12.953 -31.422 -17.078 1 95 171 VAL B N 1
ATOM 7303 C CA . VAL B 1 171 ? 12.289 -30.688 -18.141 1 95 171 VAL B CA 1
ATOM 7304 C C . VAL B 1 171 ? 11.289 -29.703 -17.531 1 95 171 VAL B C 1
ATOM 7306 O O . VAL B 1 171 ? 10.57 -30.047 -16.594 1 95 171 VAL B O 1
ATOM 7309 N N . GLN B 1 172 ? 11.391 -28.5 -18.016 1 91.62 172 GLN B N 1
ATOM 7310 C CA . GLN B 1 172 ? 10.391 -27.469 -17.703 1 91.62 172 GLN B CA 1
ATOM 7311 C C . GLN B 1 172 ? 9.5 -27.203 -18.906 1 91.62 172 GLN B C 1
ATOM 7313 O O . GLN B 1 172 ? 9.953 -27.25 -20.047 1 91.62 172 GLN B O 1
ATOM 7318 N N . PHE B 1 173 ? 8.258 -26.969 -18.641 1 86.06 173 PHE B N 1
ATOM 7319 C CA . PHE B 1 173 ? 7.328 -26.812 -19.75 1 86.06 173 PHE B CA 1
ATOM 7320 C C . PHE B 1 173 ? 6.785 -25.391 -19.797 1 86.06 173 PHE B C 1
ATOM 7322 O O . PHE B 1 173 ? 6.656 -24.719 -18.766 1 86.06 173 PHE B O 1
ATOM 7329 N N . ALA B 1 174 ? 6.488 -24.969 -20.984 1 88.88 174 ALA B N 1
ATOM 7330 C CA . ALA B 1 174 ? 5.852 -23.672 -21.266 1 88.88 174 ALA B CA 1
ATOM 7331 C C . ALA B 1 174 ? 4.332 -23.812 -21.281 1 88.88 174 ALA B C 1
ATOM 7333 O O . ALA B 1 174 ? 3.801 -24.906 -21.469 1 88.88 174 ALA B O 1
ATOM 7334 N N . ALA B 1 175 ? 3.711 -22.797 -20.984 1 92.88 175 ALA B N 1
ATOM 7335 C CA . ALA B 1 175 ? 2.275 -22.641 -21.219 1 92.88 175 ALA B CA 1
ATOM 7336 C C . ALA B 1 175 ? 1.983 -21.422 -22.094 1 92.88 175 ALA B C 1
ATOM 7338 O O . ALA B 1 175 ? 2.725 -20.438 -22.078 1 92.88 175 ALA B O 1
ATOM 7339 N N . PRO B 1 176 ? 0.9 -21.531 -22.859 1 91.75 176 PRO B N 1
ATOM 7340 C CA . PRO B 1 176 ? -0.128 -22.562 -22.984 1 91.75 176 PRO B CA 1
ATOM 7341 C C . PRO B 1 176 ? 0.351 -23.781 -23.781 1 91.75 176 PRO B C 1
ATOM 7343 O O . PRO B 1 176 ? 1.334 -23.688 -24.516 1 91.75 176 PRO B O 1
ATOM 7346 N N . MET B 1 177 ? -0.356 -24.891 -23.562 1 92.31 177 MET B N 1
ATOM 7347 C CA . MET B 1 177 ? -0.077 -26.109 -24.328 1 92.31 177 MET B CA 1
ATOM 7348 C C . MET B 1 177 ? -1.052 -26.266 -25.5 1 92.31 177 MET B C 1
ATOM 7350 O O . MET B 1 177 ? -1.615 -27.328 -25.703 1 92.31 177 MET B O 1
ATOM 7354 N N . GLY B 1 178 ? -1.298 -25.234 -26.188 1 88.5 178 GLY B N 1
ATOM 7355 C CA . GLY B 1 178 ? -2.197 -25.125 -27.328 1 88.5 178 GLY B CA 1
ATOM 7356 C C . GLY B 1 178 ? -2.664 -23.703 -27.578 1 88.5 178 GLY B C 1
ATOM 7357 O O . GLY B 1 178 ? -2.492 -22.828 -26.719 1 88.5 178 GLY B O 1
ATOM 7358 N N . TYR B 1 179 ? -3.219 -23.469 -28.75 1 87 179 TYR B N 1
ATOM 7359 C CA . TYR B 1 179 ? -3.688 -22.141 -29.094 1 87 179 TYR B CA 1
ATOM 7360 C C . TYR B 1 179 ? -5.207 -22.109 -29.203 1 87 179 TYR B C 1
ATOM 7362 O O . TYR B 1 179 ? -5.84 -21.094 -28.875 1 87 179 TYR B O 1
ATOM 7370 N N . THR B 1 180 ? -5.723 -23.125 -29.766 1 90.06 180 THR B N 1
ATOM 7371 C CA . THR B 1 180 ? -7.168 -23.328 -29.812 1 90.06 180 THR B CA 1
ATOM 7372 C C . THR B 1 180 ? -7.559 -24.594 -29.062 1 90.06 180 THR B C 1
ATOM 7374 O O . THR B 1 180 ? -6.695 -25.359 -28.625 1 90.06 180 THR B O 1
ATOM 7377 N N . ASN B 1 181 ? -8.867 -24.828 -28.969 1 90.19 181 ASN B N 1
ATOM 7378 C CA . ASN B 1 181 ? -9.336 -26.016 -28.266 1 90.19 181 ASN B CA 1
ATOM 7379 C C . ASN B 1 181 ? -9.172 -27.281 -29.109 1 90.19 181 ASN B C 1
ATOM 7381 O O . ASN B 1 181 ? -9.641 -28.359 -28.734 1 90.19 181 ASN B O 1
ATOM 7385 N N . LYS B 1 182 ? -8.438 -27.156 -30.281 1 90.81 182 LYS B N 1
ATOM 7386 C CA . LYS B 1 182 ? -8.195 -28.297 -31.172 1 90.81 182 LYS B CA 1
ATOM 7387 C C . LYS B 1 182 ? -6.707 -28.594 -31.281 1 90.81 182 LYS B C 1
ATOM 7389 O O . LYS B 1 182 ? -6.301 -29.484 -32.031 1 90.81 182 LYS B O 1
ATOM 7394 N N . THR B 1 183 ? -6.012 -27.828 -30.672 1 91.25 183 THR B N 1
ATOM 7395 C CA . THR B 1 183 ? -4.566 -28 -30.766 1 91.25 183 THR B CA 1
ATOM 7396 C C . THR B 1 183 ? -3.953 -28.266 -29.391 1 91.25 183 THR B C 1
ATOM 7398 O O . THR B 1 183 ? -4.504 -27.844 -28.375 1 91.25 183 THR B O 1
ATOM 7401 N N . ARG B 1 184 ? -2.842 -28.969 -29.375 1 95.19 184 ARG B N 1
ATOM 7402 C CA . ARG B 1 184 ? -2.049 -29.172 -28.172 1 95.19 184 ARG B CA 1
ATOM 7403 C C . ARG B 1 184 ? -0.585 -29.438 -28.516 1 95.19 184 ARG B C 1
ATOM 7405 O O . ARG B 1 184 ? -0.274 -30.359 -29.281 1 95.19 184 ARG B O 1
ATOM 7412 N N . GLY B 1 185 ? 0.234 -28.609 -28.078 1 93.31 185 GLY B N 1
ATOM 7413 C CA . GLY B 1 185 ? 1.678 -28.641 -28.25 1 93.31 185 GLY B CA 1
ATOM 7414 C C . GLY B 1 185 ? 2.389 -27.547 -27.469 1 93.31 185 GLY B C 1
ATOM 7415 O O . GLY B 1 185 ? 1.808 -26.5 -27.188 1 93.31 185 GLY B O 1
ATOM 7416 N N . ALA B 1 186 ? 3.596 -27.812 -27.109 1 93.25 186 ALA B N 1
ATOM 7417 C CA . ALA B 1 186 ? 4.328 -26.828 -26.328 1 93.25 186 ALA B CA 1
ATOM 7418 C C . ALA B 1 186 ? 5.836 -27.016 -26.453 1 93.25 186 ALA B C 1
ATOM 7420 O O . ALA B 1 186 ? 6.289 -28.062 -26.938 1 93.25 186 ALA B O 1
ATOM 7421 N N . TRP B 1 187 ? 6.527 -25.922 -26.172 1 94.69 187 TRP B N 1
ATOM 7422 C CA . TRP B 1 187 ? 7.98 -25.984 -26.031 1 94.69 187 TRP B CA 1
ATOM 7423 C C . TRP B 1 187 ? 8.367 -26.531 -24.656 1 94.69 187 TRP B C 1
ATOM 7425 O O . TRP B 1 187 ? 7.727 -26.219 -23.656 1 94.69 187 TRP B O 1
ATOM 7435 N N . TYR B 1 188 ? 9.367 -27.328 -24.609 1 96.69 188 TYR B N 1
ATOM 7436 C CA . TYR B 1 188 ? 9.945 -27.906 -23.406 1 96.69 188 TYR B CA 1
ATOM 7437 C C . TYR B 1 188 ? 11.43 -27.562 -23.281 1 96.69 188 TYR B C 1
ATOM 7439 O O . TYR B 1 188 ? 12.195 -27.766 -24.234 1 96.69 188 TYR B O 1
ATOM 7447 N N . ALA B 1 189 ? 11.766 -27.047 -22.141 1 96.81 189 ALA B N 1
ATOM 7448 C CA . ALA B 1 189 ? 13.148 -26.656 -21.922 1 96.81 189 ALA B CA 1
ATOM 7449 C C . ALA B 1 189 ? 13.844 -27.609 -20.953 1 96.81 189 ALA B C 1
ATOM 7451 O O . ALA B 1 189 ? 13.266 -28.016 -19.953 1 96.81 189 ALA B O 1
ATOM 7452 N N . PHE B 1 190 ? 15.062 -27.984 -21.297 1 96.94 190 PHE B N 1
ATOM 7453 C CA . PHE B 1 190 ? 15.852 -28.828 -20.406 1 96.94 190 PHE B CA 1
ATOM 7454 C C . PHE B 1 190 ? 16.641 -27.984 -19.406 1 96.94 190 PHE B C 1
ATOM 7456 O O . PHE B 1 190 ? 17.188 -26.938 -19.766 1 96.94 190 PHE B O 1
ATOM 7463 N N . HIS B 1 191 ? 16.578 -28.391 -18.188 1 96.25 191 HIS B N 1
ATOM 7464 C CA . HIS B 1 191 ? 17.281 -27.781 -17.062 1 96.25 191 HIS B CA 1
ATOM 7465 C C . HIS B 1 191 ? 18.125 -28.797 -16.312 1 96.25 191 HIS B C 1
ATOM 7467 O O . HIS B 1 191 ? 17.875 -30 -16.391 1 96.25 191 HIS B O 1
ATOM 7473 N N . ARG B 1 192 ? 19.156 -28.266 -15.664 1 95.81 192 ARG B N 1
ATOM 7474 C CA . ARG B 1 192 ? 19.812 -29.156 -14.695 1 95.81 192 ARG B CA 1
ATOM 7475 C C . ARG B 1 192 ? 18.906 -29.422 -13.5 1 95.81 192 ARG B C 1
ATOM 7477 O O . ARG B 1 192 ? 18.188 -28.531 -13.047 1 95.81 192 ARG B O 1
ATOM 7484 N N . ASP B 1 193 ? 18.875 -30.594 -12.953 1 93.44 193 ASP B N 1
ATOM 7485 C CA . ASP B 1 193 ? 17.953 -30.984 -11.883 1 93.44 193 ASP B CA 1
ATOM 7486 C C . ASP B 1 193 ? 18.531 -30.641 -10.516 1 93.44 193 ASP B C 1
ATOM 7488 O O . ASP B 1 193 ? 18.594 -31.484 -9.625 1 93.44 193 ASP B O 1
ATOM 7492 N N . HIS B 1 194 ? 19.031 -29.422 -10.359 1 91.38 194 HIS B N 1
ATOM 7493 C CA . HIS B 1 194 ? 19.375 -28.875 -9.047 1 91.38 194 HIS B CA 1
ATOM 7494 C C . HIS B 1 194 ? 18.125 -28.375 -8.32 1 91.38 194 HIS B C 1
ATOM 7496 O O . HIS B 1 194 ? 17.156 -27.953 -8.953 1 91.38 194 HIS B O 1
ATOM 7502 N N . PRO B 1 195 ? 18.125 -28.469 -7.008 1 85.38 195 PRO B N 1
ATOM 7503 C CA . PRO B 1 195 ? 17.047 -27.797 -6.281 1 85.38 195 PRO B CA 1
ATOM 7504 C C . PRO B 1 195 ? 17.312 -26.312 -6.07 1 85.38 195 PRO B C 1
ATOM 7506 O O . PRO B 1 195 ? 18.297 -25.938 -5.426 1 85.38 195 PRO B O 1
ATOM 7509 N N . PRO B 1 196 ? 16.578 -25.422 -6.578 1 88.62 196 PRO B N 1
ATOM 7510 C CA . PRO B 1 196 ? 15.477 -25.703 -7.492 1 88.62 196 PRO B CA 1
ATOM 7511 C C . PRO B 1 196 ? 15.906 -25.719 -8.953 1 88.62 196 PRO B C 1
ATOM 7513 O O . PRO B 1 196 ? 16.812 -24.969 -9.344 1 88.62 196 PRO B O 1
ATOM 7516 N N . MET B 1 197 ? 15.234 -26.391 -9.656 1 90.06 197 MET B N 1
ATOM 7517 C CA . MET B 1 197 ? 15.578 -26.594 -11.062 1 90.06 197 MET B CA 1
ATOM 7518 C C . MET B 1 197 ? 15.305 -25.344 -11.883 1 90.06 197 MET B C 1
ATOM 7520 O O . MET B 1 197 ? 15.883 -25.156 -12.953 1 90.06 197 MET B O 1
ATOM 7524 N N . PHE B 1 198 ? 14.508 -24.422 -11.477 1 93.31 198 PHE B N 1
ATOM 7525 C CA . PHE B 1 198 ? 13.953 -23.312 -12.234 1 93.31 198 PHE B CA 1
ATOM 7526 C C . PHE B 1 198 ? 15.039 -22.312 -12.625 1 93.31 198 PHE B C 1
ATOM 7528 O O . PHE B 1 198 ? 14.875 -21.547 -13.57 1 93.31 198 PHE B O 1
ATOM 7535 N N . VAL B 1 199 ? 16.172 -22.297 -11.914 1 95.12 199 VAL B N 1
ATOM 7536 C CA . VAL B 1 199 ? 17.172 -21.266 -12.156 1 95.12 199 VAL B CA 1
ATOM 7537 C C . VAL B 1 199 ? 18.422 -21.906 -12.773 1 95.12 199 VAL B C 1
ATOM 7539 O O . VAL B 1 199 ? 19.516 -21.328 -12.711 1 95.12 199 VAL B O 1
ATOM 7542 N N . TYR B 1 200 ? 18.281 -23.141 -13.398 1 95.12 200 TYR B N 1
ATOM 7543 C CA . TYR B 1 200 ? 19.406 -23.797 -14.078 1 95.12 200 TYR B CA 1
ATOM 7544 C C . TYR B 1 200 ? 19.047 -24.109 -15.523 1 95.12 200 TYR B C 1
ATOM 7546 O O . TYR B 1 200 ? 19.203 -25.25 -15.977 1 95.12 200 TYR B O 1
ATOM 7554 N N . PRO B 1 201 ? 18.703 -23.078 -16.234 1 95.62 201 PRO B N 1
ATOM 7555 C CA . PRO B 1 201 ? 18.297 -23.297 -17.625 1 95.62 201 PRO B CA 1
ATOM 7556 C C . PRO B 1 201 ? 19.453 -23.656 -18.547 1 95.62 201 PRO B C 1
ATOM 7558 O O . PRO B 1 201 ? 20.578 -23.172 -18.328 1 95.62 201 PRO B O 1
ATOM 7561 N N . LEU B 1 202 ? 19.203 -24.453 -19.5 1 96.62 202 LEU B N 1
ATOM 7562 C CA . LEU B 1 202 ? 20.141 -24.766 -20.578 1 96.62 202 LEU B CA 1
ATOM 7563 C C . LEU B 1 202 ? 19.594 -24.344 -21.922 1 96.62 202 LEU B C 1
ATOM 7565 O O . LEU B 1 202 ? 18.375 -24.266 -22.109 1 96.62 202 LEU B O 1
ATOM 7569 N N . PRO B 1 203 ? 20.438 -24 -22.859 1 96.69 203 PRO B N 1
ATOM 7570 C CA . PRO B 1 203 ? 19.953 -23.562 -24.172 1 96.69 203 PRO B CA 1
ATOM 7571 C C . PRO B 1 203 ? 19.594 -24.734 -25.094 1 96.69 203 PRO B C 1
ATOM 7573 O O . PRO B 1 203 ? 20.047 -24.797 -26.234 1 96.69 203 PRO B O 1
ATOM 7576 N N . PHE B 1 204 ? 18.812 -25.641 -24.625 1 97.69 204 PHE B N 1
ATOM 7577 C CA . PHE B 1 204 ? 18.281 -26.781 -25.344 1 97.69 204 PHE B CA 1
ATOM 7578 C C . PHE B 1 204 ? 16.797 -26.969 -25.062 1 97.69 204 PHE B C 1
ATOM 7580 O O . PHE B 1 204 ? 16.406 -27.266 -23.938 1 97.69 204 PHE B O 1
ATOM 7587 N N . GLU B 1 205 ? 15.961 -26.75 -26.125 1 97.56 205 GLU B N 1
ATOM 7588 C CA . GLU B 1 205 ? 14.508 -26.828 -26.031 1 97.56 205 GLU B CA 1
ATOM 7589 C C . GLU B 1 205 ? 13.914 -27.594 -27.219 1 97.56 205 GLU B C 1
ATOM 7591 O O . GLU B 1 205 ? 14.477 -27.578 -28.312 1 97.56 205 GLU B O 1
ATOM 7596 N N . ILE B 1 206 ? 12.852 -28.266 -26.938 1 97.19 206 ILE B N 1
ATOM 7597 C CA . ILE B 1 206 ? 12.188 -29 -28.016 1 97.19 206 ILE B CA 1
ATOM 7598 C C . ILE B 1 206 ? 10.703 -28.656 -28.031 1 97.19 206 ILE B C 1
ATOM 7600 O O . ILE B 1 206 ? 10.117 -28.344 -27 1 97.19 206 ILE B O 1
ATOM 7604 N N . TYR B 1 207 ? 10.117 -28.625 -29.203 1 95.5 207 TYR B N 1
ATOM 7605 C CA . TYR B 1 207 ? 8.672 -28.516 -29.344 1 95.5 207 TYR B CA 1
ATOM 7606 C C . TYR B 1 207 ? 8.039 -29.875 -29.562 1 95.5 207 TYR B C 1
ATOM 7608 O O . TYR B 1 207 ? 8.484 -30.656 -30.422 1 95.5 207 TYR B O 1
ATOM 7616 N N . ILE B 1 208 ? 7.047 -30.25 -28.828 1 96.62 208 ILE B N 1
ATOM 7617 C CA . ILE B 1 208 ? 6.348 -31.531 -28.984 1 96.62 208 ILE B CA 1
ATOM 7618 C C . ILE B 1 208 ? 4.883 -31.266 -29.328 1 96.62 208 ILE B C 1
ATOM 7620 O O . ILE B 1 208 ? 4.191 -30.531 -28.625 1 96.62 208 ILE B O 1
ATOM 7624 N N . ASP B 1 209 ? 4.461 -31.797 -30.422 1 94.88 209 ASP B N 1
ATOM 7625 C CA . ASP B 1 209 ? 3.033 -31.922 -30.703 1 94.88 209 ASP B CA 1
ATOM 7626 C C . ASP B 1 209 ? 2.424 -33.125 -30 1 94.88 209 ASP B C 1
ATOM 7628 O O . ASP B 1 209 ? 2.812 -34.25 -30.266 1 94.88 209 ASP B O 1
ATOM 7632 N N . HIS B 1 210 ? 1.506 -32.906 -29.141 1 96.25 210 HIS B N 1
ATOM 7633 C CA . HIS B 1 210 ? 0.948 -34 -28.359 1 96.25 210 HIS B CA 1
ATOM 7634 C C . HIS B 1 210 ? -0.565 -33.875 -28.234 1 96.25 210 HIS B C 1
ATOM 7636 O O . HIS B 1 210 ? -1.114 -34.031 -27.141 1 96.25 210 HIS B O 1
ATOM 7642 N N . ALA B 1 211 ? -1.215 -33.531 -29.281 1 96.19 211 ALA B N 1
ATOM 7643 C CA . ALA B 1 211 ? -2.67 -33.438 -29.359 1 96.19 211 ALA B CA 1
ATOM 7644 C C . ALA B 1 211 ? -3.32 -34.812 -29.328 1 96.19 211 ALA B C 1
ATOM 7646 O O . ALA B 1 211 ? -2.736 -35.812 -29.797 1 96.19 211 ALA B O 1
ATOM 7647 N N . GLY B 1 212 ? -4.508 -34.844 -28.766 1 96.62 212 GLY B N 1
ATOM 7648 C CA . GLY B 1 212 ? -5.297 -36.062 -28.734 1 96.62 212 GLY B CA 1
ATOM 7649 C C . GLY B 1 212 ? -4.867 -37.031 -27.641 1 96.62 212 GLY B C 1
ATOM 7650 O O . GLY B 1 212 ? -4.004 -36.688 -26.828 1 96.62 212 GLY B O 1
ATOM 7651 N N . SER B 1 213 ? -5.535 -38.219 -27.656 1 97.44 213 SER B N 1
ATOM 7652 C CA . SER B 1 213 ? -5.273 -39.156 -26.578 1 97.44 213 SER B CA 1
ATOM 7653 C C . SER B 1 213 ? -4.387 -40.312 -27.062 1 97.44 213 SER B C 1
ATOM 7655 O O . SER B 1 213 ? -3.926 -41.125 -26.266 1 97.44 213 SER B O 1
ATOM 7657 N N . ASP B 1 214 ? -4.121 -40.375 -28.359 1 97.25 214 ASP B N 1
ATOM 7658 C CA . ASP B 1 214 ? -3.24 -41.406 -28.922 1 97.25 214 ASP B CA 1
ATOM 7659 C C . ASP B 1 214 ? -1.781 -40.969 -28.875 1 97.25 214 ASP B C 1
ATOM 7661 O O . ASP B 1 214 ? -1.302 -40.281 -29.781 1 97.25 214 ASP B O 1
ATOM 7665 N N . THR B 1 215 ? -1.09 -41.5 -27.938 1 97.25 215 THR B N 1
ATOM 7666 C CA . THR B 1 215 ? 0.263 -41.031 -27.672 1 97.25 215 THR B CA 1
ATOM 7667 C C . THR B 1 215 ? 1.22 -41.469 -28.766 1 97.25 215 THR B C 1
ATOM 7669 O O . THR B 1 215 ? 2.33 -40.969 -28.891 1 97.25 215 THR B O 1
ATOM 7672 N N . SER B 1 216 ? 0.862 -42.438 -29.531 1 96.5 216 SER B N 1
ATOM 7673 C CA . SER B 1 216 ? 1.711 -42.906 -30.625 1 96.5 216 SER B CA 1
ATOM 7674 C C . SER B 1 216 ? 1.827 -41.875 -31.719 1 96.5 216 SER B C 1
ATOM 7676 O O . SER B 1 216 ? 2.742 -41.906 -32.562 1 96.5 216 SER B O 1
ATOM 7678 N N . LYS B 1 217 ? 0.935 -40.906 -31.703 1 96.81 217 LYS B N 1
ATOM 7679 C CA . LYS B 1 217 ? 0.929 -39.875 -32.75 1 96.81 217 LYS B CA 1
ATOM 7680 C C . LYS B 1 217 ? 1.715 -38.656 -32.281 1 96.81 217 LYS B C 1
ATOM 7682 O O . LYS B 1 217 ? 1.922 -37.719 -33.062 1 96.81 217 LYS B O 1
ATOM 7687 N N . TRP B 1 218 ? 2.127 -38.656 -31.062 1 97.69 218 TRP B N 1
ATOM 7688 C CA . TRP B 1 218 ? 2.895 -37.531 -30.531 1 97.69 218 TRP B CA 1
ATOM 7689 C C . TRP B 1 218 ? 4.297 -37.5 -31.125 1 97.69 218 TRP B C 1
ATOM 7691 O O . TRP B 1 218 ? 4.883 -38.562 -31.406 1 97.69 218 TRP B O 1
ATOM 7701 N N . SER B 1 219 ? 4.832 -36.219 -31.406 1 95.62 219 SER B N 1
ATOM 7702 C CA . SER B 1 219 ? 6.133 -36.156 -32.062 1 95.62 219 SER B CA 1
ATOM 7703 C C . SER B 1 219 ? 6.859 -34.844 -31.75 1 95.62 219 SER B C 1
ATOM 7705 O O . SER B 1 219 ? 6.227 -33.844 -31.438 1 95.62 219 SER B O 1
ATOM 7707 N N . VAL B 1 220 ? 8.141 -34.969 -31.812 1 96.31 220 VAL B N 1
ATOM 7708 C CA . VAL B 1 220 ? 8.984 -33.781 -31.719 1 96.31 220 VAL B CA 1
ATOM 7709 C C . VAL B 1 220 ? 8.977 -33 -33.031 1 96.31 220 VAL B C 1
ATOM 7711 O O . VAL B 1 220 ? 9.336 -33.562 -34.094 1 96.31 220 VAL B O 1
ATOM 7714 N N . GLY B 1 221 ? 8.562 -31.734 -32.969 1 91.19 221 GLY B N 1
ATOM 7715 C CA . GLY B 1 221 ? 8.422 -30.969 -34.188 1 91.19 221 GLY B CA 1
ATOM 7716 C C . GLY B 1 221 ? 9.594 -30.047 -34.438 1 91.19 221 GLY B C 1
ATOM 7717 O O . GLY B 1 221 ? 9.945 -29.797 -35.594 1 91.19 221 GLY B O 1
ATOM 7718 N N . LYS B 1 222 ? 10.133 -29.406 -33.469 1 94.31 222 LYS B N 1
ATOM 7719 C CA . LYS B 1 222 ? 11.25 -28.469 -33.594 1 94.31 222 LYS B CA 1
ATOM 7720 C C . LYS B 1 222 ? 12.227 -28.641 -32.438 1 94.31 222 LYS B C 1
ATOM 7722 O O . LYS B 1 222 ? 11.859 -29.156 -31.359 1 94.31 222 LYS B O 1
ATOM 7727 N N . VAL B 1 223 ? 13.453 -28.219 -32.688 1 96.81 223 VAL B N 1
ATOM 7728 C CA . VAL B 1 223 ? 14.484 -28.281 -31.672 1 96.81 223 VAL B CA 1
ATOM 7729 C C . VAL B 1 223 ? 15.281 -26.969 -31.656 1 96.81 223 VAL B C 1
ATOM 7731 O O . VAL B 1 223 ? 15.703 -26.484 -32.719 1 96.81 223 VAL B O 1
ATOM 7734 N N . TYR B 1 224 ? 15.375 -26.375 -30.547 1 96.25 224 TYR B N 1
ATOM 7735 C CA . TYR B 1 224 ? 16.172 -25.188 -30.297 1 96.25 224 TYR B CA 1
ATOM 7736 C C . TYR B 1 224 ? 17.453 -25.531 -29.547 1 96.25 224 TYR B C 1
ATOM 7738 O O . TYR B 1 224 ? 17.406 -26.188 -28.484 1 96.25 224 TYR B O 1
ATOM 7746 N N . TYR B 1 225 ? 18.625 -25.172 -30.094 1 97.19 225 TYR B N 1
ATOM 7747 C CA . TYR B 1 225 ? 19.922 -25.406 -29.469 1 97.19 225 TYR B CA 1
ATOM 7748 C C . TYR B 1 225 ? 20.844 -24.203 -29.641 1 97.19 225 TYR B C 1
ATOM 7750 O O . TYR B 1 225 ? 21.188 -23.844 -30.781 1 97.19 225 TYR B O 1
ATOM 7758 N N . ASN B 1 226 ? 21.188 -23.562 -28.562 1 95.31 226 ASN B N 1
ATOM 7759 C CA . ASN B 1 226 ? 22.172 -22.484 -28.531 1 95.31 226 ASN B CA 1
ATOM 7760 C C . ASN B 1 226 ? 21.859 -21.391 -29.547 1 95.31 226 ASN B C 1
ATOM 7762 O O . ASN B 1 226 ? 22.703 -21.016 -30.359 1 95.31 226 ASN B O 1
ATOM 7766 N N . GLY B 1 227 ? 20.641 -20.969 -29.5 1 92.19 227 GLY B N 1
ATOM 7767 C CA . GLY B 1 227 ? 20.219 -19.859 -30.344 1 92.19 227 GLY B CA 1
ATOM 7768 C C . GLY B 1 227 ? 19.844 -20.281 -31.75 1 92.19 227 GLY B C 1
ATOM 7769 O O . GLY B 1 227 ? 19.469 -19.453 -32.594 1 92.19 227 GLY B O 1
ATOM 7770 N N . GLN B 1 228 ? 19.906 -21.609 -32.031 1 93.5 228 GLN B N 1
ATOM 7771 C CA . GLN B 1 228 ? 19.656 -22.141 -33.375 1 93.5 228 GLN B CA 1
ATOM 7772 C C . GLN B 1 228 ? 18.406 -23.016 -33.375 1 93.5 228 GLN B C 1
ATOM 7774 O O . GLN B 1 228 ? 18.141 -23.75 -32.406 1 93.5 228 GLN B O 1
ATOM 7779 N N . LEU B 1 229 ? 17.594 -22.922 -34.5 1 94.5 229 LEU B N 1
ATOM 7780 C CA . LEU B 1 229 ? 16.359 -23.688 -34.656 1 94.5 229 LEU B CA 1
ATOM 7781 C C . LEU B 1 229 ? 16.516 -24.766 -35.719 1 94.5 229 LEU B C 1
ATOM 7783 O O . LEU B 1 229 ? 17.078 -24.5 -36.781 1 94.5 229 LEU B O 1
ATOM 7787 N N . PHE B 1 230 ? 16.016 -25.938 -35.406 1 95.44 230 PHE B N 1
ATOM 7788 C CA . PHE B 1 230 ? 16.047 -27.078 -36.344 1 95.44 230 PHE B CA 1
ATOM 7789 C C . PHE B 1 230 ? 14.664 -27.688 -36.5 1 95.44 230 PHE B C 1
ATOM 7791 O O . PHE B 1 230 ? 13.883 -27.703 -35.531 1 95.44 230 PHE B O 1
ATOM 7798 N N . ASP B 1 231 ? 14.391 -28.266 -37.594 1 93.38 231 ASP B N 1
ATOM 7799 C CA . ASP B 1 231 ? 13.062 -28.781 -37.906 1 93.38 231 ASP B CA 1
ATOM 7800 C C . ASP B 1 231 ? 12.883 -30.188 -37.312 1 93.38 231 ASP B C 1
ATOM 7802 O O . ASP B 1 231 ? 11.766 -30.719 -37.281 1 93.38 231 ASP B O 1
ATOM 7806 N N . SER B 1 232 ? 14 -30.75 -36.875 1 95.12 232 SER B N 1
ATOM 7807 C CA . SER B 1 232 ? 13.945 -32.062 -36.25 1 95.12 232 SER B CA 1
ATOM 7808 C C . SER B 1 232 ? 15.188 -32.312 -35.406 1 95.12 232 SER B C 1
ATOM 7810 O O . SER B 1 232 ? 16.203 -31.641 -35.562 1 95.12 232 SER B O 1
ATOM 7812 N N . LEU B 1 233 ? 15.031 -33.312 -34.531 1 97.06 233 LEU B N 1
ATOM 7813 C CA . LEU B 1 233 ? 16.188 -33.75 -33.75 1 97.06 233 LEU B CA 1
ATOM 7814 C C . LEU B 1 233 ? 17.297 -34.281 -34.656 1 97.06 233 LEU B C 1
ATOM 7816 O O . LEU B 1 233 ? 18.484 -34 -34.438 1 97.06 233 LEU B O 1
ATOM 7820 N N . ASP B 1 234 ? 16.922 -35.031 -35.688 1 96.69 234 ASP B N 1
ATOM 7821 C CA . ASP B 1 234 ? 17.891 -35.594 -36.625 1 96.69 234 ASP B CA 1
ATOM 7822 C C . ASP B 1 234 ? 18.672 -34.5 -37.344 1 96.69 234 ASP B C 1
ATOM 7824 O O . ASP B 1 234 ? 19.875 -34.625 -37.562 1 96.69 234 ASP B O 1
ATOM 7828 N N . ALA B 1 235 ? 17.922 -33.531 -37.75 1 96.44 235 ALA B N 1
ATOM 7829 C CA . ALA B 1 235 ? 18.578 -32.406 -38.406 1 96.44 235 ALA B CA 1
ATOM 7830 C C . ALA B 1 235 ? 19.641 -31.766 -37.531 1 96.44 235 ALA B C 1
ATOM 7832 O O . ALA B 1 235 ? 20.719 -31.406 -37.969 1 96.44 235 ALA B O 1
ATOM 7833 N N . LEU B 1 236 ? 19.359 -31.562 -36.281 1 97.38 236 LEU B N 1
ATOM 7834 C CA . LEU B 1 236 ? 20.312 -31.031 -35.312 1 97.38 236 LEU B CA 1
ATOM 7835 C C . LEU B 1 236 ? 21.531 -31.953 -35.188 1 97.38 236 LEU B C 1
ATOM 7837 O O . LEU B 1 236 ? 22.672 -31.5 -35.219 1 97.38 236 LEU B O 1
ATOM 7841 N N . LEU B 1 237 ? 21.297 -33.281 -35.094 1 97.12 237 LEU B N 1
ATOM 7842 C CA . LEU B 1 237 ? 22.375 -34.219 -34.812 1 97.12 237 LEU B CA 1
ATOM 7843 C C . LEU B 1 237 ? 23.281 -34.375 -36.031 1 97.12 237 LEU B C 1
ATOM 7845 O O . LEU B 1 237 ? 24.5 -34.531 -35.875 1 97.12 237 LEU B O 1
ATOM 7849 N N . VAL B 1 238 ? 22.703 -34.281 -37.188 1 96.31 238 VAL B N 1
ATOM 7850 C CA . VAL B 1 238 ? 23.516 -34.344 -38.406 1 96.31 238 VAL B CA 1
ATOM 7851 C C . VAL B 1 238 ? 24.469 -33.156 -38.438 1 96.31 238 VAL B C 1
ATOM 7853 O O . VAL B 1 238 ? 25.656 -33.312 -38.719 1 96.31 238 VAL B O 1
ATOM 7856 N N . THR B 1 239 ? 23.875 -32.062 -38.188 1 95.69 239 THR B N 1
ATOM 7857 C CA . THR B 1 239 ? 24.672 -30.859 -38.188 1 95.69 239 THR B CA 1
ATOM 7858 C C . THR B 1 239 ? 25.703 -30.875 -37.062 1 95.69 239 THR B C 1
ATOM 7860 O O . THR B 1 239 ? 26.812 -30.375 -37.219 1 95.69 239 THR B O 1
ATOM 7863 N N . TYR B 1 240 ? 25.359 -31.375 -35.875 1 95.88 240 TYR B N 1
ATOM 7864 C CA . TYR B 1 240 ? 26.266 -31.484 -34.75 1 95.88 240 TYR B CA 1
ATOM 7865 C C . TYR B 1 240 ? 27.453 -32.375 -35.094 1 95.88 240 TYR B C 1
ATOM 7867 O O . TYR B 1 240 ? 28.594 -32.062 -34.781 1 95.88 240 TYR B O 1
ATOM 7875 N N . ASP B 1 241 ? 27.188 -33.5 -35.719 1 94.44 241 ASP B N 1
ATOM 7876 C CA . ASP B 1 241 ? 28.219 -34.469 -36.094 1 94.44 241 ASP B CA 1
ATOM 7877 C C . ASP B 1 241 ? 29.141 -33.906 -37.188 1 94.44 241 ASP B C 1
ATOM 7879 O O . ASP B 1 241 ? 30.328 -34.25 -37.219 1 94.44 241 ASP B O 1
ATOM 7883 N N . ALA B 1 242 ? 28.547 -33.094 -37.969 1 94.94 242 ALA B N 1
ATOM 7884 C CA . ALA B 1 242 ? 29.328 -32.5 -39.031 1 94.94 242 ALA B CA 1
ATOM 7885 C C . ALA B 1 242 ? 30.172 -31.328 -38.531 1 94.94 242 ALA B C 1
ATOM 7887 O O . ALA B 1 242 ? 31 -30.781 -39.25 1 94.94 242 ALA B O 1
ATOM 7888 N N . ASP B 1 243 ? 29.953 -30.922 -37.281 1 93.19 243 ASP B N 1
ATOM 7889 C CA . ASP B 1 243 ? 30.672 -29.828 -36.656 1 93.19 243 ASP B CA 1
ATOM 7890 C C . ASP B 1 243 ? 30.469 -28.531 -37.406 1 93.19 243 ASP B C 1
ATOM 7892 O O . ASP B 1 243 ? 31.422 -27.766 -37.625 1 93.19 243 ASP B O 1
ATOM 7896 N N . THR B 1 244 ? 29.25 -28.281 -37.875 1 91.94 244 THR B N 1
ATOM 7897 C CA . THR B 1 244 ? 28.984 -27.109 -38.688 1 91.94 244 THR B CA 1
ATOM 7898 C C . THR B 1 244 ? 28.062 -26.141 -37.938 1 91.94 244 THR B C 1
ATOM 7900 O O . THR B 1 244 ? 27.688 -25.094 -38.469 1 91.94 244 THR B O 1
ATOM 7903 N N . LEU B 1 245 ? 27.609 -26.5 -36.812 1 90.38 245 LEU B N 1
ATOM 7904 C CA . LEU B 1 245 ? 26.734 -25.609 -36.062 1 90.38 245 LEU B CA 1
ATOM 7905 C C . LEU B 1 245 ? 27.5 -24.938 -34.906 1 90.38 245 LEU B C 1
ATOM 7907 O O . LEU B 1 245 ? 28.641 -25.312 -34.625 1 90.38 245 LEU B O 1
ATOM 7911 N N . ASN B 1 246 ? 26.938 -23.891 -34.344 1 91.25 246 ASN B N 1
ATOM 7912 C CA . ASN B 1 246 ? 27.5 -23.234 -33.156 1 91.25 246 ASN B CA 1
ATOM 7913 C C . ASN B 1 246 ? 27.297 -24.078 -31.906 1 91.25 246 ASN B C 1
ATOM 7915 O O . ASN B 1 246 ? 26.188 -24.156 -31.375 1 91.25 246 ASN B O 1
ATOM 7919 N N . LYS B 1 247 ? 28.344 -24.672 -31.469 1 91.94 247 LYS B N 1
ATOM 7920 C CA . LYS B 1 247 ? 28.297 -25.5 -30.266 1 91.94 247 LYS B CA 1
ATOM 7921 C C . LYS B 1 247 ? 28.578 -24.688 -29.016 1 91.94 247 LYS B C 1
ATOM 7923 O O . LYS B 1 247 ? 29.109 -23.578 -29.094 1 91.94 247 LYS B O 1
ATOM 7928 N N . THR B 1 248 ? 28.047 -25.188 -27.906 1 91.69 248 THR B N 1
ATOM 7929 C CA . THR B 1 248 ? 28.297 -24.547 -26.609 1 91.69 248 THR B CA 1
ATOM 7930 C C . THR B 1 248 ? 28.766 -25.562 -25.578 1 91.69 248 THR B C 1
ATOM 7932 O O . THR B 1 248 ? 28.578 -26.766 -25.75 1 91.69 248 THR B O 1
ATOM 7935 N N . LYS B 1 249 ? 29.578 -25.094 -24.609 1 93.5 249 LYS B N 1
ATOM 7936 C CA . LYS B 1 249 ? 29.953 -25.844 -23.422 1 93.5 249 LYS B CA 1
ATOM 7937 C C . LYS B 1 249 ? 29.641 -25.047 -22.156 1 93.5 249 LYS B C 1
ATOM 7939 O O . LYS B 1 249 ? 30.266 -24.031 -21.891 1 93.5 249 LYS B O 1
ATOM 7944 N N . ILE B 1 250 ? 28.719 -25.547 -21.453 1 94.62 250 ILE B N 1
ATOM 7945 C CA . ILE B 1 250 ? 28.266 -24.875 -20.25 1 94.62 250 ILE B CA 1
ATOM 7946 C C . ILE B 1 250 ? 28.641 -25.703 -19.016 1 94.62 250 ILE B C 1
ATOM 7948 O O . ILE B 1 250 ? 28 -26.703 -18.719 1 94.62 250 ILE B O 1
ATOM 7952 N N . PRO B 1 251 ? 29.609 -25.25 -18.219 1 90.69 251 PRO B N 1
ATOM 7953 C CA . PRO B 1 251 ? 29.984 -26.016 -17.031 1 90.69 251 PRO B CA 1
ATOM 7954 C C . PRO B 1 251 ? 28.984 -25.859 -15.883 1 90.69 251 PRO B C 1
ATOM 7956 O O . PRO B 1 251 ? 28.219 -24.891 -15.852 1 90.69 251 PRO B O 1
ATOM 7959 N N . ASP B 1 252 ? 28.875 -27 -15.055 1 87.44 252 ASP B N 1
ATOM 7960 C CA . ASP B 1 252 ? 28.109 -26.906 -13.812 1 87.44 252 ASP B CA 1
ATOM 7961 C C . ASP B 1 252 ? 28.922 -26.219 -12.719 1 87.44 252 ASP B C 1
ATOM 7963 O O . ASP B 1 252 ? 30 -26.703 -12.344 1 87.44 252 ASP B O 1
ATOM 7967 N N . THR B 1 253 ? 28.625 -25.078 -12.305 1 77.44 253 THR B N 1
ATOM 7968 C CA . THR B 1 253 ? 29.453 -24.359 -11.344 1 77.44 253 THR B CA 1
ATOM 7969 C C . THR B 1 253 ? 28.766 -24.281 -9.992 1 77.44 253 THR B C 1
ATOM 7971 O O . THR B 1 253 ? 27.906 -25.094 -9.672 1 77.44 253 THR B O 1
ATOM 7974 N N . ASP B 1 254 ? 28.422 -23.156 -9.43 1 81.38 254 ASP B N 1
ATOM 7975 C CA . ASP B 1 254 ? 28.031 -22.812 -8.07 1 81.38 254 ASP B CA 1
ATOM 7976 C C . ASP B 1 254 ? 26.531 -23 -7.848 1 81.38 254 ASP B C 1
ATOM 7978 O O . ASP B 1 254 ? 25.719 -22.562 -8.664 1 81.38 254 ASP B O 1
ATOM 7982 N N . THR B 1 255 ? 26.125 -23.859 -6.82 1 89.69 255 THR B N 1
ATOM 7983 C CA . THR B 1 255 ? 24.719 -24.062 -6.512 1 89.69 255 THR B CA 1
ATOM 7984 C C . THR B 1 255 ? 24.328 -23.312 -5.238 1 89.69 255 THR B C 1
ATOM 7986 O O . THR B 1 255 ? 23.156 -23.312 -4.848 1 89.69 255 THR B O 1
ATOM 7989 N N . LEU B 1 256 ? 25.234 -22.656 -4.723 1 92 256 LEU B N 1
ATOM 7990 C CA . LEU B 1 256 ? 24.969 -21.938 -3.484 1 92 256 LEU B CA 1
ATOM 7991 C C . LEU B 1 256 ? 24 -20.781 -3.721 1 92 256 LEU B C 1
ATOM 7993 O O . LEU B 1 256 ? 23.188 -20.469 -2.85 1 92 256 LEU B O 1
ATOM 7997 N N . PHE B 1 257 ? 24.016 -20.141 -4.871 1 93.62 257 PHE B N 1
ATOM 7998 C CA . PHE B 1 257 ? 23.25 -18.938 -5.164 1 93.62 257 PHE B CA 1
ATOM 7999 C C . PHE B 1 257 ? 21.766 -19.234 -5.129 1 93.62 257 PHE B C 1
ATOM 8001 O O . PHE B 1 257 ? 20.953 -18.328 -4.879 1 93.62 257 PHE B O 1
ATOM 8008 N N . SER B 1 258 ? 21.375 -20.453 -5.348 1 93.62 258 SER B N 1
ATOM 8009 C CA . SER B 1 258 ? 19.969 -20.797 -5.41 1 93.62 258 SER B CA 1
ATOM 8010 C C . SER B 1 258 ? 19.5 -21.469 -4.121 1 93.62 258 SER B C 1
ATOM 8012 O O . SER B 1 258 ? 18.375 -21.953 -4.039 1 93.62 258 SER B O 1
ATOM 8014 N N . SER B 1 259 ? 20.312 -21.5 -3.148 1 92.69 259 SER B N 1
ATOM 8015 C CA . SER B 1 259 ? 19.969 -22.125 -1.87 1 92.69 259 SER B CA 1
ATOM 8016 C C . SER B 1 259 ? 19.562 -21.078 -0.842 1 92.69 259 SER B C 1
ATOM 8018 O O . SER B 1 259 ? 19.719 -19.875 -1.075 1 92.69 259 SER B O 1
ATOM 8020 N N . TYR B 1 260 ? 19.016 -21.578 0.239 1 92.5 260 TYR B N 1
ATOM 8021 C CA . TYR B 1 260 ? 18.672 -20.703 1.363 1 92.5 260 TYR B CA 1
ATOM 8022 C C . TYR B 1 260 ? 19.734 -20.797 2.457 1 92.5 260 TYR B C 1
ATOM 8024 O O . TYR B 1 260 ? 19.531 -20.297 3.566 1 92.5 260 TYR B O 1
ATOM 8032 N N . GLU B 1 261 ? 20.812 -21.391 2.051 1 92.62 261 GLU B N 1
ATOM 8033 C CA . GLU B 1 261 ? 21.922 -21.422 3.004 1 92.62 261 GLU B CA 1
ATOM 8034 C C . GLU B 1 261 ? 22.469 -20.016 3.271 1 92.62 261 GLU B C 1
ATOM 8036 O O . GLU B 1 261 ? 22.578 -19.203 2.352 1 92.62 261 GLU B O 1
ATOM 8041 N N . ARG B 1 262 ? 22.734 -19.844 4.484 1 93.56 262 ARG B N 1
ATOM 8042 C CA . ARG B 1 262 ? 23.219 -18.516 4.859 1 93.56 262 ARG B CA 1
ATOM 8043 C C . ARG B 1 262 ? 24.625 -18.281 4.297 1 93.56 262 ARG B C 1
ATOM 8045 O O . ARG B 1 262 ? 25.469 -19.172 4.293 1 93.56 262 ARG B O 1
ATOM 8052 N N . ARG B 1 263 ? 24.906 -17.109 3.822 1 93.94 263 ARG B N 1
ATOM 8053 C CA . ARG B 1 263 ? 26.219 -16.703 3.35 1 93.94 263 ARG B CA 1
ATOM 8054 C C . ARG B 1 263 ? 26.422 -15.203 3.506 1 93.94 263 ARG B C 1
ATOM 8056 O O . ARG B 1 263 ? 25.469 -14.453 3.643 1 93.94 263 ARG B O 1
ATOM 8063 N N . GLY B 1 264 ? 27.656 -14.844 3.527 1 89.62 264 GLY B N 1
ATOM 8064 C CA . GLY B 1 264 ? 27.984 -13.453 3.773 1 89.62 264 GLY B CA 1
ATOM 8065 C C . GLY B 1 264 ? 28 -13.094 5.246 1 89.62 264 GLY B C 1
ATOM 8066 O O . GLY B 1 264 ? 27.984 -13.977 6.105 1 89.62 264 GLY B O 1
ATOM 8067 N N . ARG B 1 265 ? 28.078 -11.789 5.5 1 87.5 265 ARG B N 1
ATOM 8068 C CA . ARG B 1 265 ? 28.109 -11.32 6.883 1 87.5 265 ARG B CA 1
ATOM 8069 C C . ARG B 1 265 ? 26.766 -11.516 7.566 1 87.5 265 ARG B C 1
ATOM 8071 O O . ARG B 1 265 ? 25.734 -11.094 7.043 1 87.5 265 ARG B O 1
ATOM 8078 N N . PRO B 1 266 ? 26.781 -12.18 8.711 1 90.19 266 PRO B N 1
ATOM 8079 C CA . PRO B 1 266 ? 25.516 -12.422 9.406 1 90.19 266 PRO B CA 1
ATOM 8080 C C . PRO B 1 266 ? 24.828 -11.141 9.852 1 90.19 266 PRO B C 1
ATOM 8082 O O . PRO B 1 266 ? 25.5 -10.195 10.281 1 90.19 266 PRO B O 1
ATOM 8085 N N . GLN B 1 267 ? 23.625 -11.078 9.758 1 90.31 267 GLN B N 1
ATOM 8086 C CA . GLN B 1 267 ? 22.781 -10.016 10.289 1 90.31 267 GLN B CA 1
ATOM 8087 C C . GLN B 1 267 ? 21.578 -10.594 11.039 1 90.31 267 GLN B C 1
ATOM 8089 O O . GLN B 1 267 ? 20.641 -11.109 10.414 1 90.31 267 GLN B O 1
ATOM 8094 N N . PRO B 1 268 ? 21.453 -10.469 12.266 1 90.62 268 PRO B N 1
ATOM 8095 C CA . PRO B 1 268 ? 22.438 -9.781 13.109 1 90.62 268 PRO B CA 1
ATOM 8096 C C . PRO B 1 268 ? 23.75 -10.547 13.242 1 90.62 268 PRO B C 1
ATOM 8098 O O . PRO B 1 268 ? 23.828 -11.727 12.875 1 90.62 268 PRO B O 1
ATOM 8101 N N . SER B 1 269 ? 24.734 -9.867 13.758 1 88.44 269 SER B N 1
ATOM 8102 C CA . SER B 1 269 ? 26.062 -10.461 13.883 1 88.44 269 SER B CA 1
ATOM 8103 C C . SER B 1 269 ? 26.047 -11.664 14.812 1 88.44 269 SER B C 1
ATOM 8105 O O . SER B 1 269 ? 26.719 -12.656 14.562 1 88.44 269 SER B O 1
ATOM 8107 N N . LYS B 1 270 ? 25.281 -11.578 15.859 1 90.88 270 LYS B N 1
ATOM 8108 C CA . LYS B 1 270 ? 24.984 -12.703 16.734 1 90.88 270 LYS B CA 1
ATOM 8109 C C . LYS B 1 270 ? 23.547 -13.164 16.562 1 90.88 270 LYS B C 1
ATOM 8111 O O . LYS B 1 270 ? 22.625 -12.344 16.547 1 90.88 270 LYS B O 1
ATOM 8116 N N . PRO B 1 271 ? 23.453 -14.453 16.391 1 92.44 271 PRO B N 1
ATOM 8117 C CA . PRO B 1 271 ? 22.078 -14.93 16.203 1 92.44 271 PRO B CA 1
ATOM 8118 C C . PRO B 1 271 ? 21.156 -14.57 17.375 1 92.44 271 PRO B C 1
ATOM 8120 O O . PRO B 1 271 ? 21.453 -14.906 18.516 1 92.44 271 PRO B O 1
ATOM 8123 N N . MET B 1 272 ? 20.188 -13.844 17.109 1 93.25 272 MET B N 1
ATOM 8124 C CA . MET B 1 272 ? 19.156 -13.406 18.047 1 93.25 272 MET B CA 1
ATOM 8125 C C . MET B 1 272 ? 17.766 -13.5 17.406 1 93.25 272 MET B C 1
ATOM 8127 O O . MET B 1 272 ? 17.625 -13.266 16.203 1 93.25 272 MET B O 1
ATOM 8131 N N . ARG B 1 273 ? 16.812 -13.766 18.297 1 92.62 273 ARG B N 1
ATOM 8132 C CA . ARG B 1 273 ? 15.453 -13.727 17.781 1 92.62 273 ARG B CA 1
ATOM 8133 C C . ARG B 1 273 ? 14.992 -12.289 17.562 1 92.62 273 ARG B C 1
ATOM 8135 O O . ARG B 1 273 ? 15.32 -11.398 18.344 1 92.62 273 ARG B O 1
ATOM 8142 N N . GLY B 1 274 ? 14.242 -12.125 16.406 1 91.62 274 GLY B N 1
ATOM 8143 C CA . GLY B 1 274 ? 13.539 -10.859 16.25 1 91.62 274 GLY B CA 1
ATOM 8144 C C . GLY B 1 274 ? 12.281 -10.766 17.094 1 91.62 274 GLY B C 1
ATOM 8145 O O . GLY B 1 274 ? 11.898 -11.719 17.766 1 91.62 274 GLY B O 1
ATOM 8146 N N . PRO B 1 275 ? 11.633 -9.594 16.984 1 91.56 275 PRO B N 1
ATOM 8147 C CA . PRO B 1 275 ? 10.367 -9.438 17.719 1 91.56 275 PRO B CA 1
ATOM 8148 C C . PRO B 1 275 ? 9.328 -10.477 17.312 1 91.56 275 PRO B C 1
ATOM 8150 O O . PRO B 1 275 ? 9.211 -10.82 16.125 1 91.56 275 PRO B O 1
ATOM 8153 N N . GLU B 1 276 ? 8.555 -10.906 18.25 1 88 276 GLU B N 1
ATOM 8154 C CA . GLU B 1 276 ? 7.484 -11.875 18.031 1 88 276 GLU B CA 1
ATOM 8155 C C . GLU B 1 276 ? 6.145 -11.344 18.547 1 88 276 GLU B C 1
ATOM 8157 O O . GLU B 1 276 ? 6.109 -10.43 19.375 1 88 276 GLU B O 1
ATOM 8162 N N . LEU B 1 277 ? 5.105 -11.875 17.969 1 85.94 277 LEU B N 1
ATOM 8163 C CA . LEU B 1 277 ? 3.752 -11.562 18.406 1 85.94 277 LEU B CA 1
ATOM 8164 C C . LEU B 1 277 ? 3.305 -12.523 19.516 1 85.94 277 LEU B C 1
ATOM 8166 O O . LEU B 1 277 ? 3.561 -13.727 19.438 1 85.94 277 LEU B O 1
ATOM 8170 N N . TYR B 1 278 ? 2.664 -12.008 20.562 1 82.62 278 TYR B N 1
ATOM 8171 C CA . TYR B 1 278 ? 2.062 -12.859 21.578 1 82.62 278 TYR B CA 1
ATOM 8172 C C . TYR B 1 278 ? 0.711 -12.312 22.016 1 82.62 278 TYR B C 1
ATOM 8174 O O . TYR B 1 278 ? 0.453 -11.109 21.906 1 82.62 278 TYR B O 1
ATOM 8182 N N . GLU B 1 279 ? -0.101 -13.203 22.516 1 89.31 279 GLU B N 1
ATOM 8183 C CA . GLU B 1 279 ? -1.44 -12.859 22.984 1 89.31 279 GLU B CA 1
ATOM 8184 C C . GLU B 1 279 ? -1.527 -12.922 24.5 1 89.31 279 GLU B C 1
ATOM 8186 O O . GLU B 1 279 ? -1.887 -13.961 25.062 1 89.31 279 GLU B O 1
ATOM 8191 N N . PRO B 1 280 ? -1.385 -11.734 25.109 1 86.25 280 PRO B N 1
ATOM 8192 C CA . PRO B 1 280 ? -1.329 -11.766 26.578 1 86.25 280 PRO B CA 1
ATOM 8193 C C . PRO B 1 280 ? -2.59 -12.352 27.203 1 86.25 280 PRO B C 1
ATOM 8195 O O . PRO B 1 280 ? -2.523 -12.969 28.266 1 86.25 280 PRO B O 1
ATOM 8198 N N . ASP B 1 281 ? -3.756 -12.133 26.625 1 90.06 281 ASP B N 1
ATOM 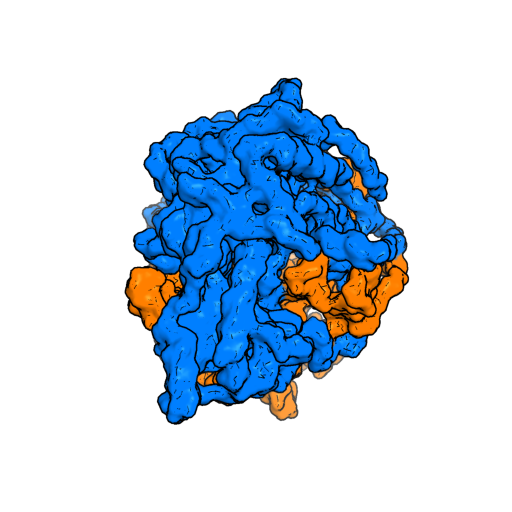8199 C CA . ASP B 1 281 ? -5.016 -12.602 27.203 1 90.06 281 ASP B CA 1
ATOM 8200 C C . ASP B 1 281 ? -5.637 -13.695 26.328 1 90.06 281 ASP B C 1
ATOM 8202 O O . ASP B 1 281 ? -6.848 -13.922 26.391 1 90.06 281 ASP B O 1
ATOM 8206 N N . GLY B 1 282 ? -4.754 -14.328 25.469 1 88.88 282 GLY B N 1
ATOM 8207 C CA . GLY B 1 282 ? -5.223 -15.406 24.609 1 88.88 282 GLY B CA 1
ATOM 8208 C C . GLY B 1 282 ? -5.816 -14.906 23.312 1 88.88 282 GLY B C 1
ATOM 8209 O O . GLY B 1 282 ? -5.863 -13.703 23.062 1 88.88 282 GLY B O 1
ATOM 8210 N N . LYS B 1 283 ? -6.254 -15.836 22.562 1 92.81 283 LYS B N 1
ATOM 8211 C CA . LYS B 1 283 ? -6.848 -15.508 21.281 1 92.81 283 LYS B CA 1
ATOM 8212 C C . LYS B 1 283 ? -8.203 -14.828 21.453 1 92.81 283 LYS B C 1
ATOM 8214 O O . LYS B 1 283 ? -8.984 -15.203 22.328 1 92.81 283 LYS B O 1
ATOM 8219 N N . ARG B 1 284 ? -8.453 -13.883 20.625 1 95.69 284 ARG B N 1
ATOM 8220 C CA . ARG B 1 284 ? -9.711 -13.148 20.734 1 95.69 284 ARG B CA 1
ATOM 8221 C C . ARG B 1 284 ? -10.633 -13.477 19.562 1 95.69 284 ARG B C 1
ATOM 8223 O O . ARG B 1 284 ? -11.5 -12.672 19.219 1 95.69 284 ARG B O 1
ATOM 8230 N N . TYR B 1 285 ? -10.383 -14.555 18.844 1 97.19 285 TYR B N 1
ATOM 8231 C CA . TYR B 1 285 ? -11.266 -15.102 17.812 1 97.19 285 TYR B CA 1
ATOM 8232 C C . TYR B 1 285 ? -11.656 -16.531 18.141 1 97.19 285 TYR B C 1
ATOM 8234 O O . TYR B 1 285 ? -10.984 -17.203 18.938 1 97.19 285 TYR B O 1
ATOM 8242 N N . GLU B 1 286 ? -12.773 -16.922 17.562 1 96.75 286 GLU B N 1
ATOM 8243 C CA . GLU B 1 286 ? -13.266 -18.281 17.719 1 96.75 286 GLU B CA 1
ATOM 8244 C C . GLU B 1 286 ? -13.375 -18.984 16.359 1 96.75 286 GLU B C 1
ATOM 8246 O O . GLU B 1 286 ? -13.75 -18.359 15.367 1 96.75 286 GLU B O 1
ATOM 8251 N N . VAL B 1 287 ? -13.008 -20.266 16.438 1 96.81 287 VAL B N 1
ATOM 8252 C CA . VAL B 1 287 ? -13.086 -21.078 15.227 1 96.81 287 VAL B CA 1
ATOM 8253 C C . VAL B 1 287 ? -13.93 -22.328 15.5 1 96.81 287 VAL B C 1
ATOM 8255 O O . VAL B 1 287 ? -13.68 -23.047 16.469 1 96.81 287 VAL B O 1
ATOM 8258 N N . ARG B 1 288 ? -14.898 -22.516 14.727 1 95.5 288 ARG B N 1
ATOM 8259 C CA . ARG B 1 288 ? -15.688 -23.75 14.68 1 95.5 288 ARG B CA 1
ATOM 8260 C C . ARG B 1 288 ? -15.68 -24.344 13.281 1 95.5 288 ARG B C 1
ATOM 8262 O O . ARG B 1 288 ? -16.484 -23.969 12.43 1 95.5 288 ARG B O 1
ATOM 8269 N N . GLY B 1 289 ? -14.883 -25.375 13.141 1 94 289 GLY B N 1
ATOM 8270 C CA . GLY B 1 289 ? -14.656 -25.828 11.781 1 94 289 GLY B CA 1
ATOM 8271 C C . GLY B 1 289 ? -13.992 -24.781 10.906 1 94 289 GLY B C 1
ATOM 8272 O O . GLY B 1 289 ? -12.852 -24.391 11.156 1 94 289 GLY B O 1
ATOM 8273 N N . ARG B 1 290 ? -14.844 -24.328 9.969 1 96.38 290 ARG B N 1
ATOM 8274 C CA . ARG B 1 290 ? -14.344 -23.281 9.094 1 96.38 290 ARG B CA 1
ATOM 8275 C C . ARG B 1 290 ? -15.094 -21.969 9.312 1 96.38 290 ARG B C 1
ATOM 8277 O O . ARG B 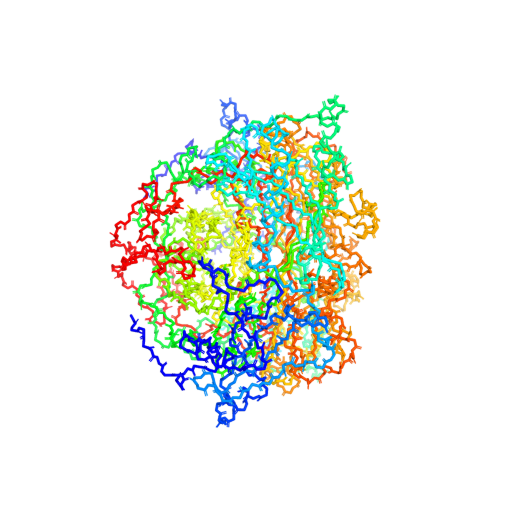1 290 ? -15.008 -21.047 8.5 1 96.38 290 ARG B O 1
ATOM 8284 N N . HIS B 1 291 ? -15.852 -21.922 10.328 1 97.12 291 HIS B N 1
ATOM 8285 C CA . HIS B 1 291 ? -16.531 -20.703 10.742 1 97.12 291 HIS B CA 1
ATOM 8286 C C . HIS B 1 291 ? -15.648 -19.891 11.695 1 97.12 291 HIS B C 1
ATOM 8288 O O . HIS B 1 291 ? -15.102 -20.438 12.656 1 97.12 291 HIS B O 1
ATOM 8294 N N . VAL B 1 292 ? -15.531 -18.641 11.406 1 98.25 292 VAL B N 1
ATOM 8295 C CA . VAL B 1 292 ? -14.68 -17.766 12.203 1 98.25 292 VAL B CA 1
ATOM 8296 C C . VAL B 1 292 ? -15.5 -16.594 12.742 1 98.25 292 VAL B C 1
ATOM 8298 O O . VAL B 1 292 ? -16.312 -16 12.023 1 98.25 292 VAL B O 1
ATOM 8301 N N . GLU B 1 293 ? -15.359 -16.297 13.984 1 97.81 293 GLU B N 1
ATOM 8302 C CA . GLU B 1 293 ? -15.883 -15.086 14.609 1 97.81 293 GLU B CA 1
ATOM 8303 C C . GLU B 1 293 ? -14.766 -14.273 15.25 1 97.81 293 GLU B C 1
ATOM 8305 O O . GLU B 1 293 ? -13.914 -14.82 15.953 1 97.81 293 GLU B O 1
ATOM 8310 N N . TYR B 1 294 ? -14.656 -13.07 15.008 1 97.62 294 TYR B N 1
ATOM 8311 C CA . TYR B 1 294 ? -13.703 -12.102 15.547 1 97.62 294 TYR B CA 1
ATOM 8312 C C . TYR B 1 294 ? -14.375 -10.758 15.789 1 97.62 294 TYR B C 1
ATOM 8314 O O . TYR B 1 294 ? -14.578 -9.977 14.859 1 97.62 294 TYR B O 1
ATOM 8322 N N . MET B 1 295 ? -14.758 -10.562 17.078 1 95.94 295 MET B N 1
ATOM 8323 C CA . MET B 1 295 ? -15.469 -9.336 17.422 1 95.94 295 MET B CA 1
ATOM 8324 C C . MET B 1 295 ? -16.719 -9.172 16.562 1 95.94 295 MET B C 1
ATOM 8326 O O . MET B 1 295 ? -17.578 -10.062 16.531 1 95.94 295 MET B O 1
ATOM 8330 N N . ASN B 1 296 ? -16.766 -8.109 15.734 1 96.19 296 ASN B N 1
ATOM 8331 C CA . ASN B 1 296 ? -17.984 -7.863 14.977 1 96.19 296 ASN B CA 1
ATOM 8332 C C . ASN B 1 296 ? -17.984 -8.633 13.656 1 96.19 296 ASN B C 1
ATOM 8334 O O . ASN B 1 296 ? -19 -8.648 12.945 1 96.19 296 ASN B O 1
ATOM 8338 N N . TRP B 1 297 ? -16.984 -9.367 13.344 1 98.12 297 TRP B N 1
ATOM 8339 C CA . TRP B 1 297 ? -16.875 -10.117 12.094 1 98.12 297 TRP B CA 1
ATOM 8340 C C . TRP B 1 297 ? -17.312 -11.562 12.281 1 98.12 297 TRP B C 1
ATOM 8342 O O . TRP B 1 297 ? -17.062 -12.156 13.336 1 98.12 297 TRP B O 1
ATOM 8352 N N . ALA B 1 298 ? -17.875 -12.062 11.273 1 98.25 298 ALA B N 1
ATOM 8353 C CA . ALA B 1 298 ? -18.141 -13.5 11.164 1 98.25 298 ALA B CA 1
ATOM 8354 C C . ALA B 1 298 ? -18.109 -13.945 9.703 1 98.25 298 ALA B C 1
ATOM 8356 O O . ALA B 1 298 ? -18.594 -13.234 8.82 1 98.25 298 ALA B O 1
ATOM 8357 N N . PHE B 1 299 ? -17.594 -15.078 9.438 1 98.56 299 PHE B N 1
ATOM 8358 C CA . PHE B 1 299 ? -17.562 -15.586 8.07 1 98.56 299 PHE B CA 1
ATOM 8359 C C . PHE B 1 299 ? -17.219 -17.078 8.055 1 98.56 299 PHE B C 1
ATOM 8361 O O . PHE B 1 299 ? -16.828 -17.641 9.078 1 98.56 299 PHE B O 1
ATOM 8368 N N . ASP B 1 300 ? -17.438 -17.672 6.965 1 97.88 300 ASP B N 1
ATOM 8369 C CA . ASP B 1 300 ? -17 -19.031 6.652 1 97.88 300 ASP B CA 1
ATOM 8370 C C . ASP B 1 300 ? -15.969 -19.031 5.527 1 97.88 300 ASP B C 1
ATOM 8372 O O . ASP B 1 300 ? -16 -18.156 4.652 1 97.88 300 ASP B O 1
ATOM 8376 N N . PHE B 1 301 ? -15.023 -19.969 5.637 1 97.88 301 PHE B N 1
ATOM 8377 C CA . PHE B 1 301 ? -14.07 -20 4.535 1 97.88 301 PHE B CA 1
ATOM 8378 C C . PHE B 1 301 ? -13.797 -21.438 4.086 1 97.88 301 PHE B C 1
ATOM 8380 O O . PHE B 1 301 ? -14.141 -22.391 4.789 1 97.88 301 PHE B O 1
ATOM 8387 N N . ARG B 1 302 ? -13.273 -21.578 2.918 1 96.56 302 ARG B N 1
ATOM 8388 C CA . ARG B 1 302 ? -12.766 -22.828 2.371 1 96.56 302 ARG B CA 1
ATOM 8389 C C . ARG B 1 302 ? -11.555 -22.578 1.472 1 96.56 302 ARG B C 1
ATOM 8391 O O . ARG B 1 302 ? -11.242 -21.438 1.146 1 96.56 302 ARG B O 1
ATOM 8398 N N . ILE B 1 303 ? -10.914 -23.672 1.141 1 96.5 303 ILE B N 1
ATOM 8399 C CA . ILE B 1 303 ? -9.812 -23.609 0.185 1 96.5 303 ILE B CA 1
ATOM 8400 C C . ILE B 1 303 ? -10.156 -24.453 -1.043 1 96.5 303 ILE B C 1
ATOM 8402 O O . ILE B 1 303 ? -10.062 -25.688 -1.007 1 96.5 303 ILE B O 1
ATOM 8406 N N . ASP B 1 304 ? -10.438 -23.719 -2.076 1 95.69 304 ASP B N 1
ATOM 8407 C CA . ASP B 1 304 ? -10.766 -24.359 -3.346 1 95.69 304 ASP B CA 1
ATOM 8408 C C . ASP B 1 304 ? -9.539 -25.047 -3.936 1 95.69 304 ASP B C 1
ATOM 8410 O O . ASP B 1 304 ? -8.43 -24.5 -3.9 1 95.69 304 ASP B O 1
ATOM 8414 N N . THR B 1 305 ? -9.75 -26.25 -4.457 1 95.19 305 THR B N 1
ATOM 8415 C CA . THR B 1 305 ? -8.648 -27.047 -4.98 1 95.19 305 THR B CA 1
ATOM 8416 C C . THR B 1 305 ? -8.008 -26.359 -6.188 1 95.19 305 THR B C 1
ATOM 8418 O O . THR B 1 305 ? -6.801 -26.469 -6.398 1 95.19 305 THR B O 1
ATOM 8421 N N . LEU B 1 306 ? -8.805 -25.656 -6.934 1 94.19 306 LEU B N 1
ATOM 8422 C CA . LEU B 1 306 ? -8.336 -25.047 -8.164 1 94.19 306 LEU B CA 1
ATOM 8423 C C . LEU B 1 306 ? -7.812 -23.625 -7.906 1 94.19 306 LEU B C 1
ATOM 8425 O O . LEU B 1 306 ? -6.742 -23.266 -8.391 1 94.19 306 LEU B O 1
ATOM 8429 N N . LYS B 1 307 ? -8.547 -22.859 -7.156 1 93.62 307 LYS B N 1
ATOM 8430 C CA . LYS B 1 307 ? -8.328 -21.422 -7.117 1 93.62 307 LYS B CA 1
ATOM 8431 C C . LYS B 1 307 ? -7.703 -20.984 -5.789 1 93.62 307 LYS B C 1
ATOM 8433 O O . LYS B 1 307 ? -7.051 -19.938 -5.711 1 93.62 307 LYS B O 1
ATOM 8438 N N . GLY B 1 308 ? -7.977 -21.688 -4.766 1 92.19 308 GLY B N 1
ATOM 8439 C CA . GLY B 1 308 ? -7.488 -21.297 -3.453 1 92.19 308 GLY B CA 1
ATOM 8440 C C . GLY B 1 308 ? -8.555 -20.656 -2.582 1 92.19 308 GLY B C 1
ATOM 8441 O O . GLY B 1 308 ? -9.672 -21.188 -2.479 1 92.19 308 GLY B O 1
ATOM 8442 N N . PHE B 1 309 ? -8.234 -19.562 -1.983 1 89.12 309 PHE B N 1
ATOM 8443 C CA . PHE B 1 309 ? -8.992 -19.047 -0.848 1 89.12 309 PHE B CA 1
ATOM 8444 C C . PHE B 1 309 ? -10.336 -18.484 -1.303 1 89.12 309 PHE B C 1
ATOM 8446 O O . PHE B 1 309 ? -10.398 -17.719 -2.26 1 89.12 309 PHE B O 1
ATOM 8453 N N . GLN B 1 310 ? -11.469 -18.875 -0.642 1 97.38 310 GLN B N 1
ATOM 8454 C CA . GLN B 1 310 ? -12.828 -18.391 -0.792 1 97.38 310 GLN B CA 1
ATOM 8455 C C . GLN B 1 310 ? -13.469 -18.125 0.567 1 97.38 310 GLN B C 1
ATOM 8457 O O . GLN B 1 310 ? -13.414 -18.969 1.463 1 97.38 310 GLN B O 1
ATOM 8462 N N . ILE B 1 311 ? -14.062 -17 0.73 1 98.69 311 ILE B N 1
ATOM 8463 C CA . ILE B 1 311 ? -14.727 -16.609 1.97 1 98.69 311 ILE B CA 1
ATOM 8464 C C . ILE B 1 311 ? -16.203 -16.297 1.692 1 98.69 311 ILE B C 1
ATOM 8466 O O . ILE B 1 311 ? -16.516 -15.586 0.731 1 98.69 311 ILE B O 1
ATOM 8470 N N . TYR B 1 312 ? -17.094 -16.828 2.551 1 98.44 312 TYR B N 1
ATOM 8471 C CA . TYR B 1 312 ? -18.531 -16.703 2.328 1 98.44 312 TYR B CA 1
ATOM 8472 C C . TYR B 1 312 ? -19.203 -16.062 3.531 1 98.44 312 TYR B C 1
ATOM 8474 O O . TYR B 1 312 ? -18.703 -16.141 4.652 1 98.44 312 TYR B O 1
ATOM 8482 N N . ASP B 1 313 ? -20.297 -15.43 3.234 1 98.31 313 ASP B N 1
ATOM 8483 C CA . ASP B 1 313 ? -21.219 -14.891 4.234 1 98.31 313 ASP B CA 1
ATOM 8484 C C . ASP B 1 313 ? -20.469 -14.008 5.234 1 98.31 313 ASP B C 1
ATOM 8486 O O . ASP B 1 313 ? -20.547 -14.227 6.445 1 98.31 313 ASP B O 1
ATOM 8490 N N . ILE B 1 314 ? -19.781 -13.109 4.715 1 98.81 314 ILE B N 1
ATOM 8491 C CA . ILE B 1 314 ? -19.031 -12.172 5.551 1 98.81 314 ILE B CA 1
ATOM 8492 C C . ILE B 1 314 ? -20 -11.172 6.188 1 98.81 314 ILE B C 1
ATOM 8494 O O . ILE B 1 314 ? -20.656 -10.406 5.48 1 98.81 314 ILE B O 1
ATOM 8498 N N . ARG B 1 315 ? -20 -11.219 7.469 1 98.44 315 ARG B N 1
ATOM 8499 C CA . ARG B 1 315 ? -20.906 -10.352 8.227 1 98.44 315 ARG B CA 1
ATOM 8500 C C . ARG B 1 315 ? -20.125 -9.438 9.164 1 98.44 315 ARG B C 1
ATOM 8502 O O . ARG B 1 315 ? -19.047 -9.805 9.648 1 98.44 315 ARG B O 1
ATOM 8509 N N . PHE B 1 316 ? -20.641 -8.305 9.328 1 97.56 316 PHE B N 1
ATOM 8510 C CA . PHE B 1 316 ? -20.188 -7.352 10.328 1 97.56 316 PHE B CA 1
ATOM 8511 C C . PHE B 1 316 ? -21.359 -6.844 11.172 1 97.56 316 PHE B C 1
ATOM 8513 O O . PHE B 1 316 ? -22.375 -6.406 10.625 1 97.56 316 PHE B O 1
ATOM 8520 N N . ASN B 1 317 ? -21.266 -6.902 12.414 1 94.12 317 ASN B N 1
ATOM 8521 C CA . ASN B 1 317 ? -22.359 -6.562 13.32 1 94.12 317 ASN B CA 1
ATOM 8522 C C . ASN B 1 317 ? -23.625 -7.352 12.992 1 94.12 317 ASN B C 1
ATOM 8524 O O . ASN B 1 317 ? -24.703 -6.785 12.938 1 94.12 317 ASN B O 1
ATOM 8528 N N . GLY B 1 318 ? -23.422 -8.531 12.594 1 94.69 318 GLY B N 1
ATOM 8529 C CA . GLY B 1 318 ? -24.547 -9.43 12.359 1 94.69 318 GLY B CA 1
ATOM 8530 C C . GLY B 1 318 ? -25.156 -9.266 10.977 1 94.69 318 GLY B C 1
ATOM 8531 O O . GLY B 1 318 ? -26 -10.078 10.57 1 94.69 318 GLY B O 1
ATOM 8532 N N . THR B 1 319 ? -24.719 -8.297 10.219 1 96.75 319 THR B N 1
ATOM 8533 C CA . THR B 1 319 ? -25.281 -8.023 8.898 1 96.75 319 THR B CA 1
ATOM 8534 C C . THR B 1 319 ? -24.297 -8.453 7.801 1 96.75 319 THR B C 1
ATOM 8536 O O . THR B 1 319 ? -23.125 -8.109 7.852 1 96.75 319 THR B O 1
ATOM 8539 N N . ARG B 1 320 ? -24.844 -9.211 6.809 1 98.12 320 ARG B N 1
ATOM 8540 C CA . ARG B 1 320 ? -23.969 -9.633 5.715 1 98.12 320 ARG B CA 1
ATOM 8541 C C . ARG B 1 320 ? -23.578 -8.453 4.84 1 98.12 320 ARG B C 1
ATOM 8543 O O . ARG B 1 320 ? -24.422 -7.668 4.418 1 98.12 320 ARG B O 1
ATOM 8550 N N . ILE B 1 321 ? -22.312 -8.359 4.555 1 98.06 321 ILE B N 1
ATOM 8551 C CA . ILE B 1 321 ? -21.781 -7.328 3.674 1 98.06 321 ILE B CA 1
ATOM 8552 C C . ILE B 1 321 ? -21.391 -7.941 2.332 1 98.06 321 ILE B C 1
ATOM 8554 O O . ILE B 1 321 ? -21.531 -7.301 1.287 1 98.06 321 ILE B O 1
ATOM 8558 N N . ILE B 1 322 ? -20.875 -9.156 2.365 1 98.81 322 ILE B N 1
ATOM 8559 C CA . ILE B 1 322 ? -20.406 -9.875 1.189 1 98.81 322 ILE B CA 1
ATOM 8560 C C . ILE B 1 322 ? -20.844 -11.336 1.269 1 98.81 322 ILE B C 1
ATOM 8562 O O . ILE B 1 322 ? -20.609 -12.008 2.277 1 98.81 322 ILE B O 1
ATOM 8566 N N . TYR B 1 323 ? -21.453 -11.766 0.254 1 98.5 323 TYR B N 1
ATOM 8567 C CA . TYR B 1 323 ? -21.828 -13.172 0.211 1 98.5 323 TYR B CA 1
ATOM 8568 C C . TYR B 1 323 ? -20.625 -14.047 -0.122 1 98.5 323 TYR B C 1
ATOM 8570 O O . TYR B 1 323 ? -20.406 -15.094 0.501 1 98.5 323 TYR B O 1
ATOM 8578 N N . GLU B 1 324 ? -19.812 -13.578 -1.114 1 98.62 324 GLU B N 1
ATOM 8579 C CA . GLU B 1 324 ? -18.641 -14.328 -1.549 1 98.62 324 GLU B CA 1
ATOM 8580 C C . GLU B 1 324 ? -17.469 -13.391 -1.865 1 98.62 324 GLU B C 1
ATOM 8582 O O . GLU B 1 324 ? -17.641 -12.406 -2.586 1 98.62 324 GLU B O 1
ATOM 8587 N N . LEU B 1 325 ? -16.406 -13.586 -1.291 1 98.75 325 LEU B N 1
ATOM 8588 C CA . LEU B 1 325 ? -15.102 -13.031 -1.627 1 98.75 325 LEU B CA 1
ATOM 8589 C C . LEU B 1 325 ? -14.109 -14.141 -1.988 1 98.75 325 LEU B C 1
ATOM 8591 O O . LEU B 1 325 ? -13.68 -14.898 -1.119 1 98.75 325 LEU B O 1
ATOM 8595 N N . SER B 1 326 ? -13.695 -14.172 -3.314 1 98.06 326 SER B N 1
ATOM 8596 C CA . SER B 1 326 ? -12.922 -15.344 -3.717 1 98.06 326 SER B CA 1
ATOM 8597 C C . SER B 1 326 ? -11.883 -14.984 -4.777 1 98.06 326 SER B C 1
ATOM 8599 O O . SER B 1 326 ? -12.148 -14.164 -5.66 1 98.06 326 SER B O 1
ATOM 8601 N N . LEU B 1 327 ? -10.727 -15.609 -4.676 1 97.81 327 LEU B N 1
ATOM 8602 C CA . LEU B 1 327 ? -9.758 -15.594 -5.77 1 97.81 327 LEU B CA 1
ATOM 8603 C C . LEU B 1 327 ? -10.281 -16.391 -6.961 1 97.81 327 LEU B C 1
ATOM 8605 O O . LEU B 1 327 ? -10.766 -17.516 -6.797 1 97.81 327 LEU B O 1
ATOM 8609 N N . GLN B 1 328 ? -10.195 -15.781 -8.102 1 97.69 328 GLN B N 1
ATOM 8610 C CA . GLN B 1 328 ? -10.648 -16.453 -9.312 1 97.69 328 GLN B CA 1
ATOM 8611 C C . GLN B 1 328 ? -9.469 -16.984 -10.125 1 97.69 328 GLN B C 1
ATOM 8613 O O . GLN B 1 328 ? -9.555 -18.047 -10.742 1 97.69 328 GLN B O 1
ATOM 8618 N N . GLU B 1 329 ? -8.469 -16.141 -10.125 1 97 329 GLU B N 1
ATOM 8619 C CA . GLU B 1 329 ? -7.348 -16.5 -10.977 1 97 329 GLU B CA 1
ATOM 8620 C C . GLU B 1 329 ? -6.098 -15.711 -10.617 1 97 329 GLU B C 1
ATOM 8622 O O . GLU B 1 329 ? -6.195 -14.602 -10.086 1 97 329 GLU B O 1
ATOM 8627 N N . ALA B 1 330 ? -4.961 -16.297 -10.82 1 96.62 330 ALA B N 1
ATOM 8628 C CA . ALA B 1 330 ? -3.658 -15.641 -10.898 1 96.62 330 ALA B CA 1
ATOM 8629 C C . ALA B 1 330 ? -2.955 -15.969 -12.211 1 96.62 330 ALA B C 1
ATOM 8631 O O . ALA B 1 330 ? -2.965 -17.125 -12.656 1 96.62 330 ALA B O 1
ATOM 8632 N N . ILE B 1 331 ? -2.422 -14.945 -12.852 1 97.12 331 ILE B N 1
ATOM 8633 C CA . ILE B 1 331 ? -1.748 -15.219 -14.117 1 97.12 331 ILE B CA 1
ATOM 8634 C C . ILE B 1 331 ? -0.359 -14.586 -14.109 1 97.12 331 ILE B C 1
ATOM 8636 O O . ILE B 1 331 ? -0.085 -13.688 -13.312 1 97.12 331 ILE B O 1
ATOM 8640 N N . ALA B 1 332 ? 0.478 -15.031 -14.906 1 97.06 332 ALA B N 1
ATOM 8641 C CA . ALA B 1 332 ? 1.781 -14.453 -15.227 1 97.06 332 ALA B CA 1
ATOM 8642 C C . ALA B 1 332 ? 2.043 -14.5 -16.734 1 97.06 332 ALA B C 1
ATOM 8644 O O . ALA B 1 332 ? 2.037 -15.57 -17.344 1 97.06 332 ALA B O 1
ATOM 8645 N N . THR B 1 333 ? 2.266 -13.406 -17.328 1 96.69 333 THR B N 1
ATOM 8646 C CA . THR B 1 333 ? 2.572 -13.375 -18.75 1 96.69 333 THR B CA 1
ATOM 8647 C C . THR B 1 333 ? 4 -12.891 -18.984 1 96.69 333 THR B C 1
ATOM 8649 O O . THR B 1 333 ? 4.363 -11.789 -18.562 1 96.69 333 THR B O 1
ATOM 8652 N N . TYR B 1 334 ? 4.773 -13.695 -19.641 1 96.12 334 TYR B N 1
ATOM 8653 C CA . TYR B 1 334 ? 6.199 -13.461 -19.797 1 96.12 334 TYR B CA 1
ATOM 8654 C C . TYR B 1 334 ? 6.5 -12.906 -21.188 1 96.12 334 TYR B C 1
ATOM 8656 O O . TYR B 1 334 ? 5.617 -12.852 -22.047 1 96.12 334 TYR B O 1
ATOM 8664 N N . THR B 1 335 ? 7.699 -12.414 -21.312 1 95.94 335 THR B N 1
ATOM 8665 C CA . THR B 1 335 ? 8.383 -12.164 -22.578 1 95.94 335 THR B CA 1
ATOM 8666 C C . THR B 1 335 ? 9.695 -12.938 -22.641 1 95.94 335 THR B C 1
ATOM 8668 O O . THR B 1 335 ? 10.023 -13.695 -21.734 1 95.94 335 THR B O 1
ATOM 8671 N N . GLY B 1 336 ? 10.391 -12.805 -23.828 1 93.44 336 GLY B N 1
ATOM 8672 C CA . GLY B 1 336 ? 11.695 -13.453 -23.891 1 93.44 336 GLY B CA 1
ATOM 8673 C C . GLY B 1 336 ? 12.164 -13.727 -25.297 1 93.44 336 GLY B C 1
ATOM 8674 O O . GLY B 1 336 ? 11.422 -13.508 -26.266 1 93.44 336 GLY B O 1
ATOM 8675 N N . PHE B 1 337 ? 13.391 -14.156 -25.297 1 92.69 337 PHE B N 1
ATOM 8676 C CA . PHE B 1 337 ? 14.023 -14.461 -26.578 1 92.69 337 PHE B CA 1
ATOM 8677 C C . PHE B 1 337 ? 13.859 -15.93 -26.938 1 92.69 337 PHE B C 1
ATOM 8679 O O . PHE B 1 337 ? 13.508 -16.266 -28.062 1 92.69 337 PHE B O 1
ATOM 8686 N N . SER B 1 338 ? 14.133 -16.844 -25.984 1 93.06 338 SER B N 1
ATOM 8687 C CA . SER B 1 338 ? 14.062 -18.266 -26.234 1 93.06 338 SER B CA 1
ATOM 8688 C C . SER B 1 338 ? 12.617 -18.734 -26.391 1 93.06 338 SER B C 1
ATOM 8690 O O . SER B 1 338 ? 11.688 -18.047 -25.953 1 93.06 338 SER B O 1
ATOM 8692 N N . PRO B 1 339 ? 12.422 -19.891 -26.984 1 92.56 339 PRO B N 1
ATOM 8693 C CA . PRO B 1 339 ? 11.055 -20.328 -27.266 1 92.56 339 PRO B CA 1
ATOM 8694 C C . PRO B 1 339 ? 10.211 -20.469 -26 1 92.56 339 PRO B C 1
ATOM 8696 O O . PRO B 1 339 ? 9.102 -19.922 -25.922 1 92.56 339 PRO B O 1
ATOM 8699 N N . VAL B 1 340 ? 10.758 -21.141 -25.047 1 94.06 340 VAL B N 1
ATOM 8700 C CA . VAL B 1 340 ? 9.977 -21.375 -23.828 1 94.06 340 VAL B CA 1
ATOM 8701 C C . VAL B 1 340 ? 9.688 -20.047 -23.141 1 94.06 340 VAL B C 1
ATOM 8703 O O . VAL B 1 340 ? 8.531 -19.719 -22.859 1 94.06 340 VAL B O 1
ATOM 8706 N N . GLN B 1 341 ? 10.68 -19.266 -22.891 1 93.44 341 GLN B N 1
ATOM 8707 C CA . GLN B 1 341 ? 10.492 -18.016 -22.156 1 93.44 341 GLN B CA 1
ATOM 8708 C C . GLN B 1 341 ? 9.617 -17.047 -22.953 1 93.44 341 GLN B C 1
ATOM 8710 O O . GLN B 1 341 ? 8.82 -16.297 -22.359 1 93.44 341 GLN B O 1
ATOM 8715 N N . GLY B 1 342 ? 9.75 -17.031 -24.188 1 90.25 342 GLY B N 1
ATOM 8716 C CA . GLY B 1 342 ? 9.023 -16.109 -25.031 1 90.25 342 GLY B CA 1
ATOM 8717 C C . GLY B 1 342 ? 7.574 -16.5 -25.234 1 90.25 342 GLY B C 1
ATOM 8718 O O . GLY B 1 342 ? 6.762 -15.688 -25.688 1 90.25 342 GLY B O 1
ATOM 8719 N N . SER B 1 343 ? 7.238 -17.703 -24.906 1 88.5 343 SER B N 1
ATOM 8720 C CA . SER B 1 343 ? 5.875 -18.172 -25.141 1 88.5 343 SER B CA 1
ATOM 8721 C C . SER B 1 343 ? 5.121 -18.359 -23.828 1 88.5 343 SER B C 1
ATOM 8723 O O . SER B 1 343 ? 3.936 -18.703 -23.828 1 88.5 343 SER B O 1
ATOM 8725 N N . ASN B 1 344 ? 5.77 -18.078 -22.812 1 92.44 344 ASN B N 1
ATOM 8726 C CA . ASN B 1 344 ? 5.223 -18.453 -21.516 1 92.44 344 ASN B CA 1
ATOM 8727 C C . ASN B 1 344 ? 4.121 -17.5 -21.078 1 92.44 344 ASN B C 1
ATOM 8729 O O . ASN B 1 344 ? 4.359 -16.297 -20.922 1 92.44 344 ASN B O 1
ATOM 8733 N N . ASN B 1 345 ? 2.938 -17.953 -20.891 1 94.5 345 ASN B N 1
ATOM 8734 C CA . ASN B 1 345 ? 1.786 -17.297 -20.266 1 94.5 345 ASN B CA 1
ATOM 8735 C C . ASN B 1 345 ? 0.996 -18.266 -19.391 1 94.5 345 ASN B C 1
ATOM 8737 O O . ASN B 1 345 ? 0.182 -19.047 -19.891 1 94.5 345 ASN B O 1
ATOM 8741 N N . PHE B 1 346 ? 1.113 -18.078 -18.141 1 96.5 346 PHE B N 1
ATOM 8742 C CA . PHE B 1 346 ? 0.528 -19.016 -17.203 1 96.5 346 PHE B CA 1
ATOM 8743 C C . PHE B 1 346 ? -0.802 -18.5 -16.656 1 96.5 346 PHE B C 1
ATOM 8745 O O . PHE B 1 346 ? -0.922 -17.328 -16.312 1 96.5 346 PHE B O 1
ATOM 8752 N N . VAL B 1 347 ? -1.776 -19.328 -16.672 1 96.44 347 VAL B N 1
ATOM 8753 C CA . VAL B 1 347 ? -3.035 -19.188 -15.945 1 96.44 347 VAL B CA 1
ATOM 8754 C C . VAL B 1 347 ? -3.117 -20.234 -14.836 1 96.44 347 VAL B C 1
ATOM 8756 O O . VAL B 1 347 ? -3.414 -21.406 -15.094 1 96.44 347 VAL B O 1
ATOM 8759 N N . ASP B 1 348 ? -3.018 -19.859 -13.68 1 94.81 348 ASP B N 1
ATOM 8760 C CA . ASP B 1 348 ? -2.521 -20.734 -12.609 1 94.81 348 ASP B CA 1
ATOM 8761 C C . ASP B 1 348 ? -3.609 -21.688 -12.133 1 94.81 348 ASP B C 1
ATOM 8763 O O . ASP B 1 348 ? -3.312 -22.703 -11.5 1 94.81 348 ASP B O 1
ATOM 8767 N N . SER B 1 349 ? -4.859 -21.391 -12.328 1 93.44 349 SER B N 1
ATOM 8768 C CA . SER B 1 349 ? -5.887 -22.375 -11.992 1 93.44 349 SER B CA 1
ATOM 8769 C C . SER B 1 349 ? -5.668 -23.672 -12.75 1 93.44 349 SER B C 1
ATOM 8771 O O . SER B 1 349 ? -5.992 -24.75 -12.242 1 93.44 349 SER B O 1
ATOM 8773 N N . ASN B 1 350 ? -5.117 -23.562 -13.945 1 94.81 350 ASN B N 1
ATOM 8774 C CA . ASN B 1 350 ? -4.793 -24.75 -14.727 1 94.81 350 ASN B CA 1
ATOM 8775 C C . ASN B 1 350 ? -3.756 -25.625 -14.023 1 94.81 350 ASN B C 1
ATOM 8777 O O . ASN B 1 350 ? -3.652 -26.812 -14.305 1 94.81 350 ASN B O 1
ATOM 8781 N N . TRP B 1 351 ? -3.055 -25.031 -13.156 1 93.38 351 TRP B N 1
ATOM 8782 C CA . TRP B 1 351 ? -2 -25.734 -12.43 1 93.38 351 TRP B CA 1
ATOM 8783 C C . TRP B 1 351 ? -2.434 -26.016 -10.992 1 93.38 351 TRP B C 1
ATOM 8785 O O . TRP B 1 351 ? -1.597 -26.281 -10.125 1 93.38 351 TRP B O 1
ATOM 8795 N N . PHE B 1 352 ? -3.684 -25.922 -10.688 1 93 352 PHE B N 1
ATOM 8796 C CA . PHE B 1 352 ? -4.277 -26.266 -9.398 1 93 352 PHE B CA 1
ATOM 8797 C C . PHE B 1 352 ? -3.656 -25.438 -8.281 1 93 352 PHE B C 1
ATOM 8799 O O . PHE B 1 352 ? -3.186 -25.984 -7.281 1 93 352 PHE B O 1
ATOM 8806 N N . THR B 1 353 ? -3.752 -24.188 -8.461 1 91.75 353 THR B N 1
ATOM 8807 C CA . THR B 1 353 ? -3.154 -23.25 -7.516 1 91.75 353 THR B CA 1
ATOM 8808 C C . THR B 1 353 ? -3.645 -23.516 -6.098 1 91.75 353 THR B C 1
ATOM 8810 O O . THR B 1 353 ? -2.869 -23.438 -5.141 1 91.75 353 THR B O 1
ATOM 8813 N N . GLY B 1 354 ? -4.832 -23.891 -5.887 1 91.94 354 GLY B N 1
ATOM 8814 C CA . GLY B 1 354 ? -5.418 -24.078 -4.566 1 91.94 354 GLY B CA 1
ATOM 8815 C C . GLY B 1 354 ? -4.855 -25.297 -3.842 1 91.94 354 GLY B C 1
ATOM 8816 O O . GLY B 1 354 ? -4.781 -25.297 -2.611 1 91.94 354 GLY B O 1
ATOM 8817 N N . SER B 1 355 ? -4.457 -26.312 -4.574 1 91.75 355 SER B N 1
ATOM 8818 C CA . SER B 1 355 ? -3.918 -27.516 -3.941 1 91.75 355 SER B CA 1
ATOM 8819 C C . SER B 1 355 ? -2.395 -27.469 -3.869 1 91.75 355 SER B C 1
ATOM 8821 O O . SER B 1 355 ? -1.759 -28.422 -3.402 1 91.75 355 SER B O 1
ATOM 8823 N N . ASN B 1 356 ? -1.871 -26.359 -4.348 1 92.31 356 ASN B N 1
ATOM 8824 C CA . ASN B 1 356 ? -0.446 -26.094 -4.168 1 92.31 356 ASN B CA 1
ATOM 8825 C C . ASN B 1 356 ? -0.185 -25.219 -2.955 1 92.31 356 ASN B C 1
ATOM 8827 O O . ASN B 1 356 ? 0.636 -24.297 -3.016 1 92.31 356 ASN B O 1
ATOM 8831 N N . ASN B 1 357 ? -0.962 -25.375 -1.941 1 91.25 357 ASN B N 1
ATOM 8832 C CA . ASN B 1 357 ? -0.846 -24.641 -0.686 1 91.25 357 ASN B CA 1
ATOM 8833 C C . ASN B 1 357 ? -0.118 -25.469 0.376 1 91.25 357 ASN B C 1
ATOM 8835 O O . ASN B 1 357 ? -0.669 -25.734 1.445 1 91.25 357 ASN B O 1
ATOM 8839 N N . HIS B 1 358 ? 1.04 -25.703 0.302 1 84.94 358 HIS B N 1
ATOM 8840 C CA . HIS B 1 358 ? 1.832 -26.609 1.129 1 84.94 358 HIS B CA 1
ATOM 8841 C C . HIS B 1 358 ? 1.997 -26.062 2.543 1 84.94 358 HIS B C 1
ATOM 8843 O O . HIS B 1 358 ? 1.595 -24.922 2.824 1 84.94 358 HIS B O 1
ATOM 8849 N N . ASP B 1 359 ? 2.564 -26.844 3.363 1 88.75 359 ASP B N 1
ATOM 8850 C CA . ASP B 1 359 ? 2.625 -26.594 4.801 1 88.75 359 ASP B CA 1
ATOM 8851 C C . ASP B 1 359 ? 3.203 -25.203 5.09 1 88.75 359 ASP B C 1
ATOM 8853 O O . ASP B 1 359 ? 4.277 -24.859 4.594 1 88.75 359 ASP B O 1
ATOM 8857 N N . LEU B 1 360 ? 2.447 -24.547 5.887 1 93.75 360 LEU B N 1
ATOM 8858 C CA . LEU B 1 360 ? 2.949 -23.281 6.414 1 93.75 360 LEU B CA 1
ATOM 8859 C C . LEU B 1 360 ? 3.787 -23.5 7.668 1 93.75 360 LEU B C 1
ATOM 8861 O O . LEU B 1 360 ? 3.453 -24.344 8.5 1 93.75 360 LEU B O 1
ATOM 8865 N N . VAL B 1 361 ? 4.82 -22.797 7.758 1 93.12 361 VAL B N 1
ATOM 8866 C CA . VAL B 1 361 ? 5.746 -22.984 8.875 1 93.12 361 VAL B CA 1
ATOM 8867 C C . VAL B 1 361 ? 5.395 -22 9.992 1 93.12 361 VAL B C 1
ATOM 8869 O O . VAL B 1 361 ? 5.5 -20.781 9.82 1 93.12 361 VAL B O 1
ATOM 8872 N N . PRO B 1 362 ? 4.988 -22.516 11.18 1 91.25 362 PRO B N 1
ATOM 8873 C CA . PRO B 1 362 ? 4.754 -21.625 12.32 1 91.25 362 PRO B CA 1
ATOM 8874 C C . PRO B 1 362 ? 5.992 -20.812 12.695 1 91.25 362 PRO B C 1
ATOM 8876 O O . PRO B 1 362 ? 7.086 -21.375 12.828 1 91.25 362 PRO B O 1
ATOM 8879 N N . GLY B 1 363 ? 5.824 -19.516 12.789 1 89.56 363 GLY B N 1
ATOM 8880 C CA . GLY B 1 363 ? 6.922 -18.641 13.18 1 89.56 363 GLY B CA 1
ATOM 8881 C C . GLY B 1 363 ? 7.629 -18 12 1 89.56 363 GLY B C 1
ATOM 8882 O O . GLY B 1 363 ? 8.438 -17.094 12.172 1 89.56 363 GLY B O 1
ATOM 8883 N N . VAL B 1 364 ? 7.316 -18.5 10.797 1 93.25 364 VAL B N 1
ATOM 8884 C CA . VAL B 1 364 ? 7.922 -17.922 9.602 1 93.25 364 VAL B CA 1
ATOM 8885 C C . VAL B 1 364 ? 6.828 -17.438 8.656 1 93.25 364 VAL B C 1
ATOM 8887 O O . VAL B 1 364 ? 6.645 -16.234 8.477 1 93.25 364 VAL B O 1
ATOM 8890 N N . ASP B 1 365 ? 6.043 -18.422 8.203 1 95.38 365 ASP B N 1
ATOM 8891 C CA . ASP B 1 365 ? 4.957 -18.078 7.297 1 95.38 365 ASP B CA 1
ATOM 8892 C C . ASP B 1 365 ? 3.828 -17.359 8.039 1 95.38 365 ASP B C 1
ATOM 8894 O O . ASP B 1 365 ? 3.174 -16.469 7.484 1 95.38 365 ASP B O 1
ATOM 8898 N N . CYS B 1 366 ? 3.58 -17.781 9.227 1 95 366 CYS B N 1
ATOM 8899 C CA . CYS B 1 366 ? 2.615 -17.219 10.164 1 95 366 CYS B CA 1
ATOM 8900 C C . CYS B 1 366 ? 3.195 -17.172 11.57 1 95 366 CYS B C 1
ATOM 8902 O O . CYS B 1 366 ? 4.152 -17.875 11.883 1 95 366 CYS B O 1
ATOM 8904 N N . PRO B 1 367 ? 2.588 -16.312 12.367 1 91.94 367 PRO B N 1
ATOM 8905 C CA . PRO B 1 367 ? 3.029 -16.359 13.766 1 91.94 367 PRO B CA 1
ATOM 8906 C C . PRO B 1 367 ? 2.936 -17.766 14.367 1 91.94 367 PRO B C 1
ATOM 8908 O O . PRO B 1 367 ? 2.064 -18.547 13.984 1 91.94 367 PRO B O 1
ATOM 8911 N N . GLY B 1 368 ? 3.848 -18.031 15.281 1 87.5 368 GLY B N 1
ATOM 8912 C CA . GLY B 1 368 ? 3.922 -19.344 15.898 1 87.5 368 GLY B CA 1
ATOM 8913 C C . GLY B 1 368 ? 2.635 -19.75 16.578 1 87.5 368 GLY B C 1
ATOM 8914 O O . GLY B 1 368 ? 2.307 -20.938 16.641 1 87.5 368 GLY B O 1
ATOM 8915 N N . THR B 1 369 ? 1.867 -18.812 17.031 1 87.81 369 THR B N 1
ATOM 8916 C CA . THR B 1 369 ? 0.676 -19.094 17.812 1 87.81 369 THR B CA 1
ATOM 8917 C C . THR B 1 369 ? -0.571 -19.094 16.938 1 87.81 369 THR B C 1
ATOM 8919 O O . THR B 1 369 ? -1.692 -19.188 17.438 1 87.81 369 THR B O 1
ATOM 8922 N N . ALA B 1 370 ? -0.441 -19 15.68 1 93.75 370 ALA B N 1
ATOM 8923 C CA . ALA B 1 370 ? -1.587 -18.969 14.773 1 93.75 370 ALA B CA 1
ATOM 8924 C C . ALA B 1 370 ? -2.377 -20.266 14.844 1 93.75 370 ALA B C 1
ATOM 8926 O O . ALA B 1 370 ? -1.865 -21.281 15.32 1 93.75 370 ALA B O 1
ATOM 8927 N N . THR B 1 371 ? -3.646 -20.156 14.523 1 96.12 371 THR B N 1
ATOM 8928 C CA . THR B 1 371 ? -4.426 -21.359 14.273 1 96.12 371 THR B CA 1
ATOM 8929 C C . THR B 1 371 ? -4.176 -21.891 12.859 1 96.12 371 THR B C 1
ATOM 8931 O O . THR B 1 371 ? -4.309 -21.141 11.891 1 96.12 371 THR B O 1
ATOM 8934 N N . PHE B 1 372 ? -3.836 -23.188 12.758 1 94.44 372 PHE B N 1
ATOM 8935 C CA . PHE B 1 372 ? -3.539 -23.766 11.453 1 94.44 372 PHE B CA 1
ATOM 8936 C C . PHE B 1 372 ? -4.645 -24.734 11.023 1 94.44 372 PHE B C 1
ATOM 8938 O O . PHE B 1 372 ? -5.344 -25.297 11.867 1 94.44 372 PHE B O 1
ATOM 8945 N N . PHE B 1 373 ? -4.777 -24.844 9.766 1 95.25 373 PHE B N 1
ATOM 8946 C CA . PHE B 1 373 ? -5.832 -25.688 9.219 1 95.25 373 PHE B CA 1
ATOM 8947 C C . PHE B 1 373 ? -5.262 -26.688 8.211 1 95.25 373 PHE B C 1
ATOM 8949 O O . PHE B 1 373 ? -4.473 -26.312 7.344 1 95.25 373 PHE B O 1
ATOM 8956 N N . ASP B 1 374 ? -5.676 -27.938 8.383 1 93.31 374 ASP B N 1
ATOM 8957 C CA . ASP B 1 374 ? -5.43 -28.938 7.355 1 93.31 374 ASP B CA 1
ATOM 8958 C C . ASP B 1 374 ? -6.469 -28.844 6.238 1 93.31 374 ASP B C 1
ATOM 8960 O O . ASP B 1 374 ? -7.617 -28.469 6.48 1 93.31 374 ASP B O 1
ATOM 8964 N N . VAL B 1 375 ? -6.074 -29.219 5.074 1 94.06 375 VAL B N 1
ATOM 8965 C CA . VAL B 1 375 ? -7.004 -29.188 3.949 1 94.06 375 VAL B CA 1
ATOM 8966 C C . VAL B 1 375 ? -6.879 -30.484 3.152 1 94.06 375 VAL B C 1
ATOM 8968 O O . VAL B 1 375 ? -5.77 -30.984 2.934 1 94.06 375 VAL B O 1
ATOM 8971 N N . VAL B 1 376 ? -8.023 -31.031 2.779 1 95 376 VAL B N 1
ATOM 8972 C CA . VAL B 1 376 ? -8.062 -32.25 1.992 1 95 376 VAL B CA 1
ATOM 8973 C C . VAL B 1 376 ? -8.32 -31.922 0.524 1 95 376 VAL B C 1
ATOM 8975 O O . VAL B 1 376 ? -9.219 -31.141 0.206 1 95 376 VAL B O 1
ATOM 8978 N N . HIS B 1 377 ? -7.488 -32.5 -0.304 1 95.06 377 HIS B N 1
ATOM 8979 C CA . HIS B 1 377 ? -7.648 -32.344 -1.745 1 95.06 377 HIS B CA 1
ATOM 8980 C C . HIS B 1 377 ? -7.684 -33.688 -2.445 1 95.06 377 HIS B C 1
ATOM 8982 O O . HIS B 1 377 ? -7.281 -34.688 -1.867 1 95.06 377 HIS B O 1
ATOM 8988 N N . MET B 1 378 ? -8.195 -33.688 -3.619 1 95.31 378 MET B N 1
ATOM 8989 C CA . MET B 1 378 ? -8.055 -34.812 -4.555 1 95.31 378 MET B CA 1
ATOM 8990 C C . MET B 1 378 ? -7.945 -34.281 -5.988 1 95.31 378 MET B C 1
ATOM 8992 O O . MET B 1 378 ? -8.953 -33.938 -6.602 1 95.31 378 MET B O 1
ATOM 8996 N N . ALA B 1 379 ? -6.852 -34.281 -6.492 1 93.5 379 ALA B N 1
ATOM 8997 C CA . ALA B 1 379 ? -6.527 -33.844 -7.848 1 93.5 379 ALA B CA 1
ATOM 8998 C C . ALA B 1 379 ? -5.281 -34.562 -8.367 1 93.5 379 ALA B C 1
ATOM 9000 O O . ALA B 1 379 ? -4.254 -34.594 -7.691 1 93.5 379 ALA B O 1
ATOM 9001 N N . ASP B 1 380 ? -5.422 -35.156 -9.508 1 91.88 380 ASP B N 1
ATOM 9002 C CA . ASP B 1 380 ? -4.316 -35.844 -10.156 1 91.88 380 ASP B CA 1
ATOM 9003 C C . ASP B 1 380 ? -3.812 -37 -9.289 1 91.88 380 ASP B C 1
ATOM 9005 O O . ASP B 1 380 ? -2.609 -37.25 -9.219 1 91.88 380 ASP B O 1
ATOM 9009 N N . THR B 1 381 ? -4.688 -37.562 -8.492 1 89.38 381 THR B N 1
ATOM 9010 C CA . THR B 1 381 ? -4.383 -38.656 -7.598 1 89.38 381 THR B CA 1
ATOM 9011 C C . THR B 1 381 ? -5.504 -39.688 -7.621 1 89.38 381 THR B C 1
ATOM 9013 O O . THR B 1 381 ? -6.602 -39.406 -8.109 1 89.38 381 THR B O 1
ATOM 9016 N N . SER B 1 382 ? -5.227 -40.875 -7.098 1 89.69 382 SER B N 1
ATOM 9017 C CA . SER B 1 382 ? -6.223 -41.938 -7.047 1 89.69 382 SER B CA 1
ATOM 9018 C C . SER B 1 382 ? -7.117 -41.781 -5.82 1 89.69 382 SER B C 1
ATOM 9020 O O . SER B 1 382 ? -8.156 -42.438 -5.723 1 89.69 382 SER B O 1
ATOM 9022 N N . GLY B 1 383 ? -6.738 -40.938 -4.926 1 91.12 383 GLY B N 1
ATOM 9023 C CA . GLY B 1 383 ? -7.5 -40.688 -3.709 1 91.12 383 GLY B CA 1
ATOM 9024 C C . GLY B 1 383 ? -7.18 -39.375 -3.059 1 91.12 383 GLY B C 1
ATOM 9025 O O . GLY B 1 383 ? -6.277 -38.656 -3.502 1 91.12 383 GLY B O 1
ATOM 9026 N N . PRO B 1 384 ? -7.992 -39.125 -2.012 1 93.31 384 PRO B N 1
ATOM 9027 C CA . PRO B 1 384 ? -7.762 -37.844 -1.328 1 93.31 384 PRO B CA 1
ATOM 9028 C C . PRO B 1 384 ? -6.457 -37.844 -0.534 1 93.31 384 PRO B C 1
ATOM 9030 O O . PRO B 1 384 ? -5.961 -38.875 -0.135 1 93.31 384 PRO B O 1
ATOM 9033 N N . TYR B 1 385 ? -5.871 -36.688 -0.392 1 90.12 385 TYR B N 1
ATOM 9034 C CA . TYR B 1 385 ? -4.707 -36.469 0.457 1 90.12 385 TYR B CA 1
ATOM 9035 C C . TYR B 1 385 ? -4.879 -35.188 1.281 1 90.12 385 TYR B C 1
ATOM 9037 O O . TYR B 1 385 ? -5.637 -34.281 0.901 1 90.12 385 TYR B O 1
ATOM 9045 N N . THR B 1 386 ? -4.176 -35.125 2.416 1 90.69 386 THR B N 1
ATOM 9046 C CA . THR B 1 386 ? -4.277 -34 3.336 1 90.69 386 THR B CA 1
ATOM 9047 C C . THR B 1 386 ? -2.992 -33.188 3.33 1 90.69 386 THR B C 1
ATOM 9049 O O . THR B 1 386 ? -1.894 -33.719 3.406 1 90.69 386 THR B O 1
ATOM 9052 N N . ILE B 1 387 ? -3.141 -31.938 3.133 1 91.12 387 ILE B N 1
ATOM 9053 C CA . ILE B 1 387 ? -2.035 -31.016 3.375 1 91.12 387 ILE B CA 1
ATOM 9054 C C . ILE B 1 387 ? -2.164 -30.422 4.77 1 91.12 387 ILE B C 1
ATOM 9056 O O . ILE B 1 387 ? -3.145 -29.734 5.07 1 91.12 387 ILE B O 1
ATOM 9060 N N . LYS B 1 388 ? -1.156 -30.641 5.57 1 89.31 388 LYS B N 1
ATOM 9061 C CA . LYS B 1 388 ? -1.158 -30.109 6.93 1 89.31 388 LYS B CA 1
ATOM 9062 C C . LYS B 1 388 ? -0.814 -28.625 6.938 1 89.31 388 LYS B C 1
ATOM 9064 O O . LYS B 1 388 ? -0.007 -28.172 6.125 1 89.31 388 LYS B O 1
ATOM 9069 N N . ASN B 1 389 ? -1.417 -27.844 7.855 1 92.81 389 ASN B N 1
ATOM 9070 C CA . ASN B 1 389 ? -1.151 -26.422 8.023 1 92.81 389 ASN B CA 1
ATOM 9071 C C . ASN B 1 389 ? -1.191 -25.688 6.691 1 92.81 389 ASN B C 1
ATOM 9073 O O . ASN B 1 389 ? -0.269 -24.938 6.363 1 92.81 389 ASN B O 1
ATOM 9077 N N . ALA B 1 390 ? -2.227 -26 5.965 1 94.56 390 ALA B N 1
ATOM 9078 C CA . ALA B 1 390 ? -2.342 -25.438 4.621 1 94.56 390 ALA B CA 1
ATOM 9079 C C . ALA B 1 390 ? -2.82 -23.984 4.664 1 94.56 390 ALA B C 1
ATOM 9081 O O . ALA B 1 390 ? -2.658 -23.25 3.695 1 94.56 390 ALA B O 1
ATOM 9082 N N . ALA B 1 391 ? -3.416 -23.578 5.742 1 96.56 391 ALA B N 1
ATOM 9083 C CA . ALA B 1 391 ? -3.861 -22.219 6.004 1 96.56 391 ALA B CA 1
ATOM 9084 C C . ALA B 1 391 ? -3.668 -21.844 7.473 1 96.56 391 ALA B C 1
ATOM 9086 O O . ALA B 1 391 ? -3.486 -22.719 8.32 1 96.56 391 ALA B O 1
ATOM 9087 N N . CYS B 1 392 ? -3.672 -20.578 7.715 1 96.88 392 CYS B N 1
ATOM 9088 C CA . CYS B 1 392 ? -3.562 -20.172 9.109 1 96.88 392 CYS B CA 1
ATOM 9089 C C . CYS B 1 392 ? -4.402 -18.922 9.375 1 96.88 392 CYS B C 1
ATOM 9091 O O . CYS B 1 392 ? -4.805 -18.234 8.438 1 96.88 392 CYS B O 1
ATOM 9093 N N . LEU B 1 393 ? -4.789 -18.719 10.594 1 98 393 LEU B N 1
ATOM 9094 C CA . LEU B 1 393 ? -5.562 -17.609 11.117 1 98 393 LEU B CA 1
ATOM 9095 C C . LEU B 1 393 ? -4.891 -17.016 12.352 1 98 393 LEU B C 1
ATOM 9097 O O . LEU B 1 393 ? -4.527 -17.734 13.273 1 98 393 LEU B O 1
ATOM 9101 N N . PHE B 1 394 ? -4.754 -15.68 12.367 1 97.31 394 PHE B N 1
ATOM 9102 C CA . PHE B 1 394 ? -4.121 -15.055 13.523 1 97.31 394 PHE B CA 1
ATOM 9103 C C . PHE B 1 394 ? -4.523 -13.586 13.633 1 97.31 394 PHE B C 1
ATOM 9105 O O . PHE B 1 394 ? -4.938 -12.977 12.648 1 97.31 394 PHE B O 1
ATOM 9112 N N . GLU B 1 395 ? -4.52 -13.031 14.805 1 97.62 395 GLU B N 1
ATOM 9113 C CA . GLU B 1 395 ? -4.648 -11.602 15.039 1 97.62 395 GLU B CA 1
ATOM 9114 C C . GLU B 1 395 ? -3.285 -10.914 15.047 1 97.62 395 GLU B C 1
ATOM 9116 O O . GLU B 1 395 ? -2.338 -11.414 15.656 1 97.62 395 GLU B O 1
ATOM 9121 N N . LEU B 1 396 ? -3.182 -9.828 14.344 1 97.44 396 LEU B N 1
ATOM 9122 C CA . LEU B 1 396 ? -1.909 -9.141 14.156 1 97.44 396 LEU B CA 1
ATOM 9123 C C . LEU B 1 396 ? -1.972 -7.723 14.711 1 97.44 396 LEU B C 1
ATOM 9125 O O . LEU B 1 396 ? -2.965 -7.016 14.508 1 97.44 396 LEU B O 1
ATOM 9129 N N . ASN B 1 397 ? -0.977 -7.367 15.547 1 96.38 397 ASN B N 1
ATOM 9130 C CA . ASN B 1 397 ? -0.697 -5.961 15.828 1 96.38 397 ASN B CA 1
ATOM 9131 C C . ASN B 1 397 ? 0.11 -5.316 14.703 1 96.38 397 ASN B C 1
ATOM 9133 O O . ASN B 1 397 ? 1.283 -5.641 14.516 1 96.38 397 ASN B O 1
ATOM 9137 N N . SER B 1 398 ? -0.484 -4.359 14.016 1 95.88 398 SER B N 1
ATOM 9138 C CA . SER B 1 398 ? 0.15 -3.842 12.805 1 95.88 398 SER B CA 1
ATOM 9139 C C . SER B 1 398 ? 1.201 -2.789 13.141 1 95.88 398 SER B C 1
ATOM 9141 O O . SER B 1 398 ? 1.912 -2.311 12.25 1 95.88 398 SER B O 1
ATOM 9143 N N . GLY B 1 399 ? 1.283 -2.367 14.336 1 95.5 399 GLY B N 1
ATOM 9144 C CA . GLY B 1 399 ? 2.33 -1.457 14.773 1 95.5 399 GLY B CA 1
ATOM 9145 C C . GLY B 1 399 ? 1.967 0.004 14.586 1 95.5 399 GLY B C 1
ATOM 9146 O O . GLY B 1 399 ? 2.795 0.889 14.812 1 95.5 399 GLY B O 1
ATOM 9147 N N . ILE B 1 400 ? 0.791 0.326 14.172 1 97 400 ILE B N 1
ATOM 9148 C CA . ILE B 1 400 ? 0.307 1.69 13.992 1 97 400 ILE B CA 1
ATOM 9149 C C . ILE B 1 400 ? -1.055 1.849 14.664 1 97 400 ILE B C 1
ATOM 9151 O O . ILE B 1 400 ? -1.741 0.859 14.93 1 97 400 ILE B O 1
ATOM 9155 N N . PRO B 1 401 ? -1.448 3.029 15 1 96.94 401 PRO B N 1
ATOM 9156 C CA . PRO B 1 401 ? -2.811 3.197 15.508 1 96.94 401 PRO B CA 1
ATOM 9157 C C . PRO B 1 401 ? -3.873 3.049 14.422 1 96.94 401 PRO B C 1
ATOM 9159 O O . PRO B 1 401 ? -3.656 3.471 13.281 1 96.94 401 PRO B O 1
ATOM 9162 N N . LEU B 1 402 ? -4.992 2.484 14.758 1 98 402 LEU B N 1
ATOM 9163 C CA . LEU B 1 402 ? -6.145 2.498 13.859 1 98 402 LEU B CA 1
ATOM 9164 C C . LEU B 1 402 ? -6.684 3.914 13.688 1 98 402 LEU B C 1
ATOM 9166 O O . LEU B 1 402 ? -7.027 4.324 12.578 1 98 402 LEU B O 1
ATOM 9170 N N . ARG B 1 403 ? -6.719 4.609 14.781 1 97.19 403 ARG B N 1
ATOM 9171 C CA . ARG B 1 403 ? -7.074 6.023 14.852 1 97.19 403 ARG B CA 1
ATOM 9172 C C . ARG B 1 403 ? -6.465 6.684 16.078 1 97.19 403 ARG B C 1
ATOM 9174 O O . ARG B 1 403 ? -6.242 6.027 17.094 1 97.19 403 ARG B O 1
ATOM 9181 N N . ARG B 1 404 ? -6.223 7.945 16.047 1 97 404 ARG B N 1
ATOM 9182 C CA . ARG B 1 404 ? -5.672 8.688 17.172 1 97 404 ARG B CA 1
ATOM 9183 C C . ARG B 1 404 ? -5.797 10.188 16.953 1 97 404 ARG B C 1
ATOM 9185 O O . ARG B 1 404 ? -5.934 10.648 15.82 1 97 404 ARG B O 1
ATOM 9192 N N . HIS B 1 405 ? -5.777 10.875 18.062 1 96.44 405 HIS B N 1
ATOM 9193 C CA . HIS B 1 405 ? -5.691 12.328 17.969 1 96.44 405 HIS B CA 1
ATOM 9194 C C . HIS B 1 405 ? -5.176 12.938 19.281 1 96.44 405 HIS B C 1
ATOM 9196 O O . HIS B 1 405 ? -5.547 12.484 20.359 1 96.44 405 HIS B O 1
ATOM 9202 N N . TYR B 1 406 ? -4.328 13.805 19.156 1 93.56 406 TYR B N 1
ATOM 9203 C CA . TYR B 1 406 ? -3.936 14.711 20.219 1 93.56 406 TYR B CA 1
ATOM 9204 C C . TYR B 1 406 ? -4.688 16.031 20.109 1 93.56 406 TYR B C 1
ATOM 9206 O O . TYR B 1 406 ? -4.441 16.828 19.203 1 93.56 406 TYR B O 1
ATOM 9214 N N . ALA B 1 407 ? -5.523 16.266 21.047 1 90.12 407 ALA B N 1
ATOM 9215 C CA . ALA B 1 407 ? -6.32 17.5 21.016 1 90.12 407 ALA B CA 1
ATOM 9216 C C . ALA B 1 407 ? -5.617 18.625 21.766 1 90.12 407 ALA B C 1
ATOM 9218 O O . ALA B 1 407 ? -5.773 18.766 22.984 1 90.12 407 ALA B O 1
ATOM 9219 N N . ASN B 1 408 ? -5.043 19.453 20.969 1 83.19 408 ASN B N 1
ATOM 9220 C CA . ASN B 1 408 ? -4.332 20.609 21.5 1 83.19 408 ASN B CA 1
ATOM 9221 C C . ASN B 1 408 ? -5.289 21.625 22.125 1 83.19 408 ASN B C 1
ATOM 9223 O O . ASN B 1 408 ? -6.375 21.859 21.578 1 83.19 408 ASN B O 1
ATOM 9227 N N . ASP B 1 409 ? -4.961 22.156 23.328 1 77.38 409 ASP B N 1
ATOM 9228 C CA . ASP B 1 409 ? -5.809 23.188 23.922 1 77.38 409 ASP B CA 1
ATOM 9229 C C . ASP B 1 409 ? -5.387 24.578 23.469 1 77.38 409 ASP B C 1
ATOM 9231 O O . ASP B 1 409 ? -6.016 25.578 23.828 1 77.38 409 ASP B O 1
ATOM 9235 N N . PHE B 1 410 ? -4.297 24.672 22.672 1 71.12 410 PHE B N 1
ATOM 9236 C CA . PHE B 1 410 ? -3.73 25.891 22.094 1 71.12 410 PHE B CA 1
ATOM 9237 C C . PHE B 1 410 ? -3.25 26.828 23.188 1 71.12 410 PHE B C 1
ATOM 9239 O O . PHE B 1 410 ? -3.211 28.047 23 1 71.12 410 PHE B O 1
ATOM 9246 N N . SER B 1 411 ? -3.096 26.297 24.359 1 71.94 411 SER B N 1
ATOM 9247 C CA . SER B 1 411 ? -2.527 27 25.5 1 71.94 411 SER B CA 1
ATOM 9248 C C . SER B 1 411 ? -1.453 26.172 26.188 1 71.94 411 SER B C 1
ATOM 9250 O O . SER B 1 411 ? -1.497 25.969 27.406 1 71.94 411 SER B O 1
ATOM 9252 N N . SER B 1 412 ? -0.676 25.547 25.312 1 69.31 412 SER B N 1
ATOM 9253 C CA . SER B 1 412 ? 0.542 24.828 25.672 1 69.31 412 SER B CA 1
ATOM 9254 C C . SER B 1 412 ? 0.223 23.484 26.328 1 69.31 412 SER B C 1
ATOM 9256 O O . SER B 1 412 ? 1.064 22.922 27.016 1 69.31 412 SER B O 1
ATOM 9258 N N . ALA B 1 413 ? -1.015 23.047 26.266 1 78.56 413 ALA B N 1
ATOM 9259 C CA . ALA B 1 413 ? -1.4 21.734 26.781 1 78.56 413 ALA B CA 1
ATOM 9260 C C . ALA B 1 413 ? -2.418 21.062 25.875 1 78.56 413 ALA B C 1
ATOM 9262 O O . ALA B 1 413 ? -2.359 21.219 24.641 1 78.56 413 ALA B O 1
ATOM 9263 N N . TYR B 1 414 ? -3.088 20.125 26.484 1 84 414 TYR B N 1
ATOM 9264 C CA . TYR B 1 414 ? -4.012 19.344 25.688 1 84 414 TYR B CA 1
ATOM 9265 C C . TYR B 1 414 ? -5.359 19.203 26.375 1 84 414 TYR B C 1
ATOM 9267 O O . TYR B 1 414 ? -5.465 19.391 27.594 1 84 414 TYR B O 1
ATOM 9275 N N . ARG B 1 415 ? -6.332 19.016 25.594 1 86.94 415 ARG B N 1
ATOM 9276 C CA . ARG B 1 415 ? -7.668 18.766 26.125 1 86.94 415 ARG B CA 1
ATOM 9277 C C . ARG B 1 415 ? -7.891 17.281 26.359 1 86.94 415 ARG B C 1
ATOM 9279 O O . ARG B 1 415 ? -8.578 16.891 27.312 1 86.94 415 ARG B O 1
ATOM 9286 N N . PHE B 1 416 ? -7.402 16.484 25.453 1 90.69 416 PHE B N 1
ATOM 9287 C CA . PHE B 1 416 ? -7.414 15.039 25.578 1 90.69 416 PHE B CA 1
ATOM 9288 C C . PHE B 1 416 ? -6.523 14.391 24.531 1 90.69 416 PHE B C 1
ATOM 9290 O O . PHE B 1 416 ? -6.09 15.047 23.578 1 90.69 416 PHE B O 1
ATOM 9297 N N . TYR B 1 417 ? -6.164 13.234 24.812 1 93.38 417 TYR B N 1
ATOM 9298 C CA . TYR B 1 417 ? -5.645 12.297 23.812 1 93.38 417 TYR B CA 1
ATOM 9299 C C . TYR B 1 417 ? -6.57 11.102 23.656 1 93.38 417 TYR B C 1
ATOM 9301 O O . TYR B 1 417 ? -7.129 10.609 24.641 1 93.38 417 TYR B O 1
ATOM 9309 N N . GLY B 1 418 ? -6.809 10.75 22.438 1 94.62 418 GLY B N 1
ATOM 9310 C CA . GLY B 1 418 ? -7.512 9.508 22.156 1 94.62 418 GLY B CA 1
ATOM 9311 C C . GLY B 1 418 ? -6.82 8.664 21.094 1 94.62 418 GLY B C 1
ATOM 9312 O O . GLY B 1 418 ? -6.297 9.188 20.109 1 94.62 418 GLY B O 1
ATOM 9313 N N . GLY B 1 419 ? -6.766 7.367 21.375 1 94.81 419 GLY B N 1
ATOM 9314 C CA . GLY B 1 419 ? -6.148 6.477 20.406 1 94.81 419 GLY B CA 1
ATOM 9315 C C . GLY B 1 419 ? -6.586 5.031 20.562 1 94.81 419 GLY B C 1
ATOM 9316 O O . GLY B 1 419 ? -7.246 4.68 21.547 1 94.81 419 GLY B O 1
ATOM 9317 N N . MET B 1 420 ? -6.262 4.312 19.5 1 95.19 420 MET B N 1
ATOM 9318 C CA . MET B 1 420 ? -6.512 2.873 19.484 1 95.19 420 MET B CA 1
ATOM 9319 C C . MET B 1 420 ? -5.508 2.158 18.578 1 95.19 420 MET B C 1
ATOM 9321 O O . MET B 1 420 ? -5.305 2.549 17.438 1 95.19 420 MET B O 1
ATOM 9325 N N . THR B 1 421 ? -4.91 1.099 19.188 1 94.62 421 THR B N 1
ATOM 9326 C CA . THR B 1 421 ? -3.973 0.311 18.391 1 94.62 421 THR B CA 1
ATOM 9327 C C . THR B 1 421 ? -4.699 -0.423 17.266 1 94.62 421 THR B C 1
ATOM 9329 O O . THR B 1 421 ? -5.812 -0.918 17.453 1 94.62 421 THR B O 1
ATOM 9332 N N . ASN B 1 422 ? -4.043 -0.498 16.125 1 97.25 422 ASN B N 1
ATOM 9333 C CA . ASN B 1 422 ? -4.605 -1.217 14.992 1 97.25 422 ASN B CA 1
ATOM 9334 C C . ASN B 1 422 ? -4.309 -2.713 15.07 1 97.25 422 ASN B C 1
ATOM 9336 O O . ASN B 1 422 ? -3.197 -3.146 14.773 1 97.25 422 ASN B O 1
ATOM 9340 N N . GLN B 1 423 ? -5.234 -3.467 15.492 1 96.69 423 GLN B N 1
ATOM 9341 C CA . GLN B 1 423 ? -5.191 -4.926 15.484 1 96.69 423 GLN B CA 1
ATOM 9342 C C . GLN B 1 423 ? -6.152 -5.504 14.445 1 96.69 423 GLN B C 1
ATOM 9344 O O . GLN B 1 423 ? -7.293 -5.055 14.336 1 96.69 423 GLN B O 1
ATOM 9349 N N . VAL B 1 424 ? -5.691 -6.496 13.711 1 98.06 424 VAL B N 1
ATOM 9350 C CA . VAL B 1 424 ? -6.473 -7.02 12.594 1 98.06 424 VAL B CA 1
ATOM 9351 C C . VAL B 1 424 ? -6.473 -8.547 12.641 1 98.06 424 VAL B C 1
ATOM 9353 O O . VAL B 1 424 ? -5.539 -9.156 13.156 1 98.06 424 VAL B O 1
ATOM 9356 N N . LEU B 1 425 ? -7.516 -9.117 12.125 1 98.62 425 LEU B N 1
ATOM 9357 C CA . LEU B 1 425 ? -7.535 -10.555 11.883 1 98.62 425 LEU B CA 1
ATOM 9358 C C . LEU B 1 425 ? -7.047 -10.875 10.477 1 98.62 425 LEU B C 1
ATOM 9360 O O . LEU B 1 425 ? -7.512 -10.273 9.5 1 98.62 425 LEU B O 1
ATOM 9364 N N . VAL B 1 426 ? -6.156 -11.867 10.383 1 98.69 426 VAL B N 1
ATOM 9365 C CA . VAL B 1 426 ? -5.59 -12.242 9.094 1 98.69 426 VAL B CA 1
ATOM 9366 C C . VAL B 1 426 ? -5.895 -13.711 8.805 1 98.69 426 VAL B C 1
ATOM 9368 O O . VAL B 1 426 ? -5.562 -14.594 9.609 1 98.69 426 VAL B O 1
ATOM 9371 N N . LEU B 1 427 ? -6.562 -13.945 7.734 1 98.69 427 LEU B N 1
ATOM 9372 C CA . LEU B 1 427 ? -6.648 -15.281 7.145 1 98.69 427 LEU B CA 1
ATOM 9373 C C . LEU B 1 427 ? -5.66 -15.422 5.988 1 98.69 427 LEU B C 1
ATOM 9375 O O . LEU B 1 427 ? -5.695 -14.648 5.031 1 98.69 427 LEU B O 1
ATOM 9379 N N . ARG B 1 428 ? -4.785 -16.516 6.117 1 98.31 428 ARG B N 1
ATOM 9380 C CA . ARG B 1 428 ? -3.709 -16.625 5.137 1 98.31 428 ARG B CA 1
ATOM 9381 C C . ARG B 1 428 ? -3.623 -18.031 4.562 1 98.31 428 ARG B C 1
ATOM 9383 O O . ARG B 1 428 ? -3.783 -19.016 5.289 1 98.31 428 ARG B O 1
ATOM 9390 N N . THR B 1 429 ? -3.404 -18.109 3.312 1 97.75 429 THR B N 1
ATOM 9391 C CA . THR B 1 429 ? -2.889 -19.297 2.641 1 97.75 429 THR B CA 1
ATOM 9392 C C . THR B 1 429 ? -1.806 -18.922 1.633 1 97.75 429 THR B C 1
ATOM 9394 O O . THR B 1 429 ? -1.764 -17.797 1.153 1 97.75 429 THR B O 1
ATOM 9397 N N . ILE B 1 430 ? -0.837 -19.812 1.426 1 97 430 ILE B N 1
ATOM 9398 C CA . ILE B 1 430 ? 0.235 -19.562 0.471 1 97 430 ILE B CA 1
ATOM 9399 C C . ILE B 1 430 ? 0.233 -20.625 -0.613 1 97 430 ILE B C 1
ATOM 9401 O O . ILE B 1 430 ? 0.297 -21.828 -0.312 1 97 430 ILE B O 1
ATOM 9405 N N . ALA B 1 431 ? 0.132 -20.156 -1.816 1 96.56 431 ALA B N 1
ATOM 9406 C CA . ALA B 1 431 ? 0.215 -21.078 -2.957 1 96.56 431 ALA B CA 1
ATOM 9407 C C . ALA B 1 431 ? 1.612 -21.062 -3.57 1 96.56 431 ALA B C 1
ATOM 9409 O O . ALA B 1 431 ? 2.156 -19.984 -3.863 1 96.56 431 ALA B O 1
ATOM 9410 N N . THR B 1 432 ? 2.213 -22.219 -3.654 1 94.88 432 THR B N 1
ATOM 9411 C CA . THR B 1 432 ? 3.467 -22.359 -4.383 1 94.88 432 THR B CA 1
ATOM 9412 C C . THR B 1 432 ? 3.238 -23.094 -5.707 1 94.88 432 THR B C 1
ATOM 9414 O O . THR B 1 432 ? 3.232 -24.328 -5.754 1 94.88 432 THR B O 1
ATOM 9417 N N . VAL B 1 433 ? 3.137 -22.344 -6.707 1 93.31 433 VAL B N 1
ATOM 9418 C CA . VAL B 1 433 ? 2.887 -22.906 -8.031 1 93.31 433 VAL B CA 1
ATOM 9419 C C . VAL B 1 433 ? 4.191 -22.969 -8.82 1 93.31 433 VAL B C 1
ATOM 9421 O O . VAL B 1 433 ? 4.543 -22.031 -9.523 1 93.31 433 VAL B O 1
ATOM 9424 N N . GLY B 1 434 ? 4.773 -24.094 -8.75 1 91.62 434 GLY B N 1
ATOM 9425 C CA . GLY B 1 434 ? 6.086 -24.234 -9.367 1 91.62 434 GLY B CA 1
ATOM 9426 C C . GLY B 1 434 ? 7.168 -23.453 -8.656 1 91.62 434 GLY B C 1
ATOM 9427 O O . GLY B 1 434 ? 7.527 -23.766 -7.516 1 91.62 434 GLY B O 1
ATOM 9428 N N . ASN B 1 435 ? 7.566 -22.406 -9.336 1 93.94 435 ASN B N 1
ATOM 9429 C CA . ASN B 1 435 ? 8.695 -21.625 -8.844 1 93.94 435 ASN B CA 1
ATOM 9430 C C . ASN B 1 435 ? 8.234 -20.469 -7.941 1 93.94 435 ASN B C 1
ATOM 9432 O O . ASN B 1 435 ? 9.023 -19.938 -7.16 1 93.94 435 ASN B O 1
ATOM 9436 N N . TYR B 1 436 ? 7.043 -20.125 -8.008 1 93.88 436 TYR B N 1
ATOM 9437 C CA . TYR B 1 436 ? 6.617 -18.859 -7.438 1 93.88 436 TYR B CA 1
ATOM 9438 C C . TYR B 1 436 ? 5.684 -19.078 -6.25 1 93.88 436 TYR B C 1
ATOM 9440 O O . TYR B 1 436 ? 4.914 -20.047 -6.23 1 93.88 436 TYR B O 1
ATOM 9448 N N . ASP B 1 437 ? 5.75 -18.219 -5.266 1 96.81 437 ASP B N 1
ATOM 9449 C CA . ASP B 1 437 ? 4.902 -18.25 -4.074 1 96.81 437 ASP B CA 1
ATOM 9450 C C . ASP B 1 437 ? 3.98 -17.031 -4.02 1 96.81 437 ASP B C 1
ATOM 9452 O O . ASP B 1 437 ? 4.441 -15.898 -4.125 1 96.81 437 ASP B O 1
ATOM 9456 N N . TYR B 1 438 ? 2.717 -17.234 -3.867 1 97.38 438 TYR B N 1
ATOM 9457 C CA . TYR B 1 438 ? 1.722 -16.203 -3.637 1 97.38 438 TYR B CA 1
ATOM 9458 C C . TYR B 1 438 ? 1.214 -16.234 -2.201 1 97.38 438 TYR B C 1
ATOM 9460 O O . TYR B 1 438 ? 0.512 -17.172 -1.81 1 97.38 438 TYR B O 1
ATOM 9468 N N . VAL B 1 439 ? 1.567 -15.258 -1.402 1 98.06 439 VAL B N 1
ATOM 9469 C CA . VAL B 1 439 ? 0.964 -15.109 -0.081 1 98.06 439 VAL B CA 1
ATOM 9470 C C . VAL B 1 439 ? -0.383 -14.406 -0.202 1 98.06 439 VAL B C 1
ATOM 9472 O O . VAL B 1 439 ? -0.437 -13.211 -0.5 1 98.06 439 VAL B O 1
ATOM 9475 N N . HIS B 1 440 ? -1.451 -15.141 0.035 1 98 440 HIS B N 1
ATOM 9476 C CA . HIS B 1 440 ? -2.791 -14.57 -0.043 1 98 440 HIS B CA 1
ATOM 9477 C C . HIS B 1 440 ? -3.334 -14.25 1.346 1 98 440 HIS B C 1
ATOM 9479 O O . HIS B 1 440 ? -3.455 -15.141 2.191 1 98 440 HIS B O 1
ATOM 9485 N N . ASP B 1 441 ? -3.721 -13.023 1.544 1 98.5 441 ASP B N 1
ATOM 9486 C CA . ASP B 1 441 ? -4.25 -12.586 2.83 1 98.5 441 ASP B CA 1
ATOM 9487 C C . ASP B 1 441 ? -5.629 -11.945 2.666 1 98.5 441 ASP B C 1
ATOM 9489 O O . ASP B 1 441 ? -5.871 -11.219 1.7 1 98.5 441 ASP B O 1
ATOM 9493 N N . ALA B 1 442 ? -6.527 -12.242 3.516 1 98.75 442 ALA B N 1
ATOM 9494 C CA . ALA B 1 442 ? -7.699 -11.43 3.832 1 98.75 442 ALA B CA 1
ATOM 9495 C C . ALA B 1 442 ? -7.586 -10.82 5.227 1 98.75 442 ALA B C 1
ATOM 9497 O O . ALA B 1 442 ? -7.398 -11.539 6.211 1 98.75 442 ALA B O 1
ATOM 9498 N N . ILE B 1 443 ? -7.664 -9.547 5.289 1 98.81 443 ILE B N 1
ATOM 9499 C CA . ILE B 1 443 ? -7.41 -8.828 6.531 1 98.81 443 ILE B CA 1
ATOM 9500 C C . ILE B 1 443 ? -8.68 -8.094 6.969 1 98.81 443 ILE B C 1
ATOM 9502 O O . ILE B 1 443 ? -9.242 -7.309 6.203 1 98.81 443 ILE B O 1
ATOM 9506 N N . PHE B 1 444 ? -9.094 -8.305 8.18 1 98.75 444 PHE B N 1
ATOM 9507 C CA . PHE B 1 444 ? -10.336 -7.754 8.703 1 98.75 444 PHE B CA 1
ATOM 9508 C C . PHE B 1 444 ? -10.055 -6.734 9.805 1 98.75 444 PHE B C 1
ATOM 9510 O O . PHE B 1 444 ? -9.523 -7.086 10.859 1 98.75 444 PHE B O 1
ATOM 9517 N N . TYR B 1 445 ? -10.43 -5.535 9.586 1 98.44 445 TYR B N 1
ATOM 9518 C CA . TYR B 1 445 ? -10.219 -4.441 10.531 1 98.44 445 TYR B CA 1
ATOM 9519 C C . TYR B 1 445 ? -11.422 -4.262 11.438 1 98.44 445 TYR B C 1
ATOM 9521 O O . TYR B 1 445 ? -12.555 -4.562 11.055 1 98.44 445 TYR B O 1
ATOM 9529 N N . GLN B 1 446 ? -11.195 -3.684 12.555 1 97 446 GLN B N 1
ATOM 9530 C CA . GLN B 1 446 ? -12.25 -3.535 13.547 1 97 446 GLN B CA 1
ATOM 9531 C C . GLN B 1 446 ? -13.242 -2.453 13.141 1 97 446 GLN B C 1
ATOM 9533 O O . GLN B 1 446 ? -14.312 -2.328 13.734 1 97 446 GLN B O 1
ATOM 9538 N N . ASN B 1 447 ? -12.883 -1.673 12.148 1 97.25 447 ASN B N 1
ATOM 9539 C CA . ASN B 1 447 ? -13.758 -0.577 11.758 1 97.25 447 ASN B CA 1
ATOM 9540 C C . ASN B 1 447 ? -14.586 -0.938 10.523 1 97.25 447 ASN B C 1
ATOM 9542 O O . ASN B 1 447 ? -15.094 -0.056 9.828 1 97.25 447 ASN B O 1
ATOM 9546 N N . GLY B 1 448 ? -14.602 -2.166 10.141 1 97.62 448 GLY B N 1
ATOM 9547 C CA . GLY B 1 448 ? -15.461 -2.627 9.062 1 97.62 448 GLY B CA 1
ATOM 9548 C C . GLY B 1 448 ? -14.758 -2.682 7.719 1 97.62 448 GLY B C 1
ATOM 9549 O O . GLY B 1 448 ? -15.375 -3.004 6.703 1 97.62 448 GLY B O 1
ATOM 9550 N N . VAL B 1 449 ? -13.508 -2.43 7.664 1 98.56 449 VAL B N 1
ATOM 9551 C CA . VAL B 1 449 ? -12.703 -2.473 6.441 1 98.56 449 VAL B CA 1
ATOM 9552 C C . VAL B 1 449 ? -12.156 -3.883 6.234 1 98.56 449 VAL B C 1
ATOM 9554 O O . VAL B 1 449 ? -11.781 -4.559 7.195 1 98.56 449 VAL B O 1
ATOM 9557 N N . ILE B 1 450 ? -12.172 -4.312 5.008 1 98.81 450 ILE B N 1
ATOM 9558 C CA . ILE B 1 450 ? -11.5 -5.543 4.602 1 98.81 450 ILE B CA 1
ATOM 9559 C C . ILE B 1 450 ? -10.398 -5.219 3.594 1 98.81 450 ILE B C 1
ATOM 9561 O O . ILE B 1 450 ? -10.594 -4.398 2.695 1 98.81 450 ILE B O 1
ATOM 9565 N N . GLU B 1 451 ? -9.289 -5.82 3.799 1 98.69 451 GLU B N 1
ATOM 9566 C CA . GLU B 1 451 ? -8.203 -5.734 2.824 1 98.69 451 GLU B CA 1
ATOM 9567 C C . GLU B 1 451 ? -7.875 -7.105 2.242 1 98.69 451 GLU B C 1
ATOM 9569 O O . GLU B 1 451 ? -7.758 -8.086 2.979 1 98.69 451 GLU B O 1
ATOM 9574 N N . VAL B 1 452 ? -7.844 -7.164 0.932 1 98.5 452 VAL B N 1
ATOM 9575 C CA . VAL B 1 452 ? -7.344 -8.328 0.206 1 98.5 452 VAL B CA 1
ATOM 9576 C C . VAL B 1 452 ? -5.973 -8.023 -0.384 1 98.5 452 VAL B C 1
ATOM 9578 O O . VAL B 1 452 ? -5.789 -7 -1.051 1 98.5 452 VAL B O 1
ATOM 9581 N N . LYS B 1 453 ? -5.039 -8.977 -0.111 1 97.81 453 LYS B N 1
ATOM 9582 C CA . LYS B 1 453 ? -3.666 -8.656 -0.502 1 97.81 453 LYS B CA 1
ATOM 9583 C C . LYS B 1 453 ? -2.912 -9.914 -0.932 1 97.81 453 LYS B C 1
ATOM 9585 O O . LYS B 1 453 ? -3.02 -10.961 -0.287 1 97.81 453 LYS B O 1
ATOM 9590 N N . MET B 1 454 ? -2.248 -9.781 -2.043 1 97.75 454 MET B N 1
ATOM 9591 C CA . MET B 1 454 ? -1.291 -10.797 -2.48 1 97.75 454 MET B CA 1
ATOM 9592 C C . MET B 1 454 ? 0.136 -10.266 -2.402 1 97.75 454 MET B C 1
ATOM 9594 O O . MET B 1 454 ? 0.416 -9.156 -2.857 1 97.75 454 MET B O 1
ATOM 9598 N N . SER B 1 455 ? 1.039 -10.992 -1.777 1 98.06 455 SER B N 1
ATOM 9599 C CA . SER B 1 455 ? 2.469 -10.703 -1.764 1 98.06 455 SER B CA 1
ATOM 9600 C C . SER B 1 455 ? 3.266 -11.828 -2.422 1 98.06 455 SER B C 1
ATOM 9602 O O . SER B 1 455 ? 3.051 -13 -2.125 1 98.06 455 SER B O 1
ATOM 9604 N N . ALA B 1 456 ? 4.188 -11.438 -3.24 1 97.81 456 ALA B N 1
ATOM 9605 C CA . ALA B 1 456 ? 4.875 -12.43 -4.062 1 97.81 456 ALA B CA 1
ATOM 9606 C C . ALA B 1 456 ? 6.238 -12.773 -3.471 1 97.81 456 ALA B C 1
ATOM 9608 O O . ALA B 1 456 ? 6.922 -11.906 -2.918 1 97.81 456 ALA B O 1
ATOM 9609 N N . SER B 1 457 ? 6.629 -14 -3.592 1 98 457 SER B N 1
ATOM 9610 C CA . SER B 1 457 ? 7.957 -14.523 -3.309 1 98 457 SER B CA 1
ATOM 9611 C C . SER B 1 457 ? 8.273 -15.719 -4.199 1 98 457 SER B C 1
ATOM 9613 O O . SER B 1 457 ? 7.758 -15.828 -5.312 1 98 457 SER B O 1
ATOM 9615 N N . GLY B 1 458 ? 9.219 -16.547 -3.793 1 97.25 458 GLY B N 1
ATOM 9616 C CA . GLY B 1 458 ? 9.602 -17.688 -4.602 1 97.25 458 GLY B CA 1
ATOM 9617 C C . GLY B 1 458 ? 10.68 -17.375 -5.617 1 97.25 458 GLY B C 1
ATOM 9618 O O . GLY B 1 458 ? 11.219 -16.266 -5.637 1 97.25 458 GLY B O 1
ATOM 9619 N N . PHE B 1 459 ? 11.016 -18.359 -6.457 1 97.31 459 PHE B N 1
ATOM 9620 C CA . PHE B 1 459 ? 12.078 -18.234 -7.449 1 97.31 459 PHE B CA 1
ATOM 9621 C C . PHE B 1 459 ? 11.539 -17.641 -8.742 1 97.31 459 PHE B C 1
ATOM 9623 O O . PHE B 1 459 ? 10.359 -17.812 -9.062 1 97.31 459 PHE B O 1
ATOM 9630 N N . VAL B 1 460 ? 12.383 -16.984 -9.438 1 96.88 460 VAL B N 1
ATOM 9631 C CA . VAL B 1 460 ? 12.039 -16.547 -10.789 1 96.88 460 VAL B CA 1
ATOM 9632 C C . VAL B 1 460 ? 12.062 -17.75 -11.734 1 96.88 460 VAL B C 1
ATOM 9634 O O . VAL B 1 460 ? 12.719 -18.75 -11.453 1 96.88 460 VAL B O 1
ATOM 9637 N N . PHE B 1 461 ? 11.312 -17.625 -12.773 1 96.81 461 PHE B N 1
ATOM 9638 C CA . PHE B 1 461 ? 11.406 -18.594 -13.867 1 96.81 461 PHE B CA 1
ATOM 9639 C C . PHE B 1 461 ? 12.602 -18.281 -14.758 1 96.81 461 PHE B C 1
ATOM 9641 O O . PHE B 1 461 ? 12.555 -17.359 -15.57 1 96.81 461 PHE B O 1
ATOM 9648 N N . GLY B 1 462 ? 13.625 -19.094 -14.664 1 95.75 462 GLY B N 1
ATOM 9649 C CA . GLY B 1 462 ? 14.906 -18.781 -15.273 1 95.75 462 GLY B CA 1
ATOM 9650 C C . GLY B 1 462 ? 14.969 -19.125 -16.75 1 95.75 462 GLY B C 1
ATOM 9651 O O . GLY B 1 462 ? 14.266 -20.031 -17.203 1 95.75 462 GLY B O 1
ATOM 9652 N N . SER B 1 463 ? 15.766 -18.406 -17.453 1 95.56 463 SER B N 1
ATOM 9653 C CA . SER B 1 463 ? 16.125 -18.641 -18.844 1 95.56 463 SER B CA 1
ATOM 9654 C C . SER B 1 463 ? 17.625 -18.422 -19.062 1 95.56 463 SER B C 1
ATOM 9656 O O . SER B 1 463 ? 18.281 -17.75 -18.281 1 95.56 463 SER B O 1
ATOM 9658 N N . PHE B 1 464 ? 18.094 -19.109 -20.094 1 96.38 464 PHE B N 1
ATOM 9659 C CA . PHE B 1 464 ? 19.5 -18.969 -20.406 1 96.38 464 PHE B CA 1
ATOM 9660 C C . PHE B 1 464 ? 19.797 -17.594 -21 1 96.38 464 PHE B C 1
ATOM 9662 O O . PHE B 1 464 ? 19.172 -17.188 -21.984 1 96.38 464 PHE B O 1
ATOM 9669 N N . TYR B 1 465 ? 20.766 -16.922 -20.453 1 96.12 465 TYR B N 1
ATOM 9670 C CA . TYR B 1 465 ? 21.031 -15.547 -20.875 1 96.12 465 TYR B CA 1
ATOM 9671 C C . TYR B 1 465 ? 22 -15.523 -22.062 1 96.12 465 TYR B C 1
ATOM 9673 O O . TYR B 1 465 ? 23.047 -16.172 -22.031 1 96.12 465 TYR B O 1
ATOM 9681 N N . THR B 1 466 ? 21.703 -14.844 -23.047 1 94.44 466 THR B N 1
ATOM 9682 C CA . THR B 1 466 ? 22.531 -14.359 -24.141 1 94.44 466 THR B CA 1
ATOM 9683 C C . THR B 1 466 ? 22.281 -12.875 -24.391 1 94.44 466 THR B C 1
ATOM 9685 O O . THR B 1 466 ? 21.297 -12.312 -23.906 1 94.44 466 THR B O 1
ATOM 9688 N N . PRO B 1 467 ? 23.125 -12.211 -25.078 1 93.19 467 PRO B N 1
ATOM 9689 C CA . PRO B 1 467 ? 22.922 -10.781 -25.328 1 93.19 467 PRO B CA 1
ATOM 9690 C C . PRO B 1 467 ? 21.609 -10.484 -26.047 1 93.19 467 PRO B C 1
ATOM 9692 O O . PRO B 1 467 ? 21.047 -9.391 -25.906 1 93.19 467 PRO B O 1
ATOM 9695 N N . ASP B 1 468 ? 21.062 -11.453 -26.703 1 93.44 468 ASP B N 1
ATOM 9696 C CA . ASP B 1 468 ? 19.797 -11.289 -27.406 1 93.44 468 ASP B CA 1
ATOM 9697 C C . ASP B 1 468 ? 18.641 -11.109 -26.438 1 93.44 468 ASP B C 1
ATOM 9699 O O . ASP B 1 468 ? 17.562 -10.664 -26.812 1 93.44 468 ASP B O 1
ATOM 9703 N N . VAL B 1 469 ? 18.859 -11.43 -25.219 1 95.25 469 VAL B N 1
ATOM 9704 C CA . VAL B 1 469 ? 17.812 -11.359 -24.188 1 95.25 469 VAL B CA 1
ATOM 9705 C C . VAL B 1 469 ? 17.703 -9.93 -23.672 1 95.25 469 VAL B C 1
ATOM 9707 O O . VAL B 1 469 ? 16.719 -9.578 -23.016 1 95.25 469 VAL B O 1
ATOM 9710 N N . SER B 1 470 ? 18.562 -9.047 -23.969 1 95.25 470 SER B N 1
ATOM 9711 C CA . SER B 1 470 ? 18.75 -7.734 -23.359 1 95.25 470 SER B CA 1
ATOM 9712 C C . SER B 1 470 ? 17.469 -6.891 -23.469 1 95.25 470 SER B C 1
ATOM 9714 O O . SER B 1 470 ? 17.156 -6.129 -22.547 1 95.25 470 SER B O 1
ATOM 9716 N N . PRO B 1 471 ? 16.672 -7.008 -24.578 1 96.44 471 PRO B N 1
ATOM 9717 C CA . PRO B 1 471 ? 15.453 -6.199 -24.625 1 96.44 471 PRO B CA 1
ATOM 9718 C C . PRO B 1 471 ? 14.391 -6.68 -23.641 1 96.44 471 PRO B C 1
ATOM 9720 O O . PRO B 1 471 ? 13.414 -5.973 -23.391 1 96.44 471 PRO B O 1
ATOM 9723 N N . TYR B 1 472 ? 14.625 -7.895 -23.109 1 97.44 472 TYR B N 1
ATOM 9724 C CA . TYR B 1 472 ? 13.547 -8.531 -22.359 1 97.44 472 TYR B CA 1
ATOM 9725 C C . TYR B 1 472 ? 13.891 -8.625 -20.875 1 97.44 472 TYR B C 1
ATOM 9727 O O . TYR B 1 472 ? 13.016 -8.898 -20.047 1 97.44 472 TYR B O 1
ATOM 9735 N N . GLY B 1 473 ? 15.078 -8.445 -20.516 1 97.5 473 GLY B N 1
ATOM 9736 C CA . GLY B 1 473 ? 15.492 -8.594 -19.125 1 97.5 473 GLY B CA 1
ATOM 9737 C C . GLY B 1 473 ? 16.984 -8.438 -18.938 1 97.5 473 GLY B C 1
ATOM 9738 O O . GLY B 1 473 ? 17.719 -8.102 -19.875 1 97.5 473 GLY B O 1
ATOM 9739 N N . TYR B 1 474 ? 17.484 -8.656 -17.703 1 98.06 474 TYR B N 1
ATOM 9740 C CA . TYR B 1 474 ? 18.875 -8.5 -17.312 1 98.06 474 TYR B CA 1
ATOM 9741 C C . TYR B 1 474 ? 19.484 -9.844 -16.922 1 98.06 474 TYR B C 1
ATOM 9743 O O . TYR B 1 474 ? 18.766 -10.766 -16.531 1 98.06 474 TYR B O 1
ATOM 9751 N N . PRO B 1 475 ? 20.844 -9.977 -17.156 1 97.88 475 PRO B N 1
ATOM 9752 C CA . PRO B 1 475 ? 21.469 -11.102 -16.453 1 97.88 475 PRO B CA 1
ATOM 9753 C C . PRO B 1 475 ? 21.391 -10.961 -14.938 1 97.88 475 PRO B C 1
ATOM 9755 O O . PRO B 1 475 ? 21.641 -9.883 -14.398 1 97.88 475 PRO B O 1
ATOM 9758 N N . ILE B 1 476 ? 21.031 -12.031 -14.25 1 97.38 476 ILE B N 1
ATOM 9759 C CA . ILE B 1 476 ? 20.797 -11.891 -12.812 1 97.38 476 ILE B CA 1
ATOM 9760 C C . ILE B 1 476 ? 21.75 -12.805 -12.047 1 97.38 476 ILE B C 1
ATOM 9762 O O . ILE B 1 476 ? 21.797 -12.781 -10.812 1 97.38 476 ILE B O 1
ATOM 9766 N N . HIS B 1 477 ? 22.484 -13.633 -12.703 1 96 477 HIS B N 1
ATOM 9767 C CA . HIS B 1 477 ? 23.562 -14.422 -12.117 1 96 477 HIS B CA 1
ATOM 9768 C C . HIS B 1 477 ? 24.625 -14.766 -13.164 1 96 477 HIS B C 1
ATOM 9770 O O . HIS B 1 477 ? 24.312 -14.867 -14.352 1 96 477 HIS B O 1
ATOM 9776 N N . THR B 1 478 ? 25.828 -15.039 -12.781 1 94 478 THR B N 1
ATOM 9777 C CA . THR B 1 478 ? 26.969 -15.242 -13.672 1 94 478 THR B CA 1
ATOM 9778 C C . THR B 1 478 ? 26.875 -16.594 -14.367 1 94 478 THR B C 1
ATOM 9780 O O . THR B 1 478 ? 27.562 -16.844 -15.367 1 94 478 THR B O 1
ATOM 9783 N N . ASN B 1 479 ? 25.984 -17.422 -13.891 1 90.5 479 ASN B N 1
ATOM 9784 C CA . ASN B 1 479 ? 25.766 -18.719 -14.516 1 90.5 479 ASN B CA 1
ATOM 9785 C C . ASN B 1 479 ? 24.797 -18.625 -15.68 1 90.5 479 ASN B C 1
ATOM 9787 O O . ASN B 1 479 ? 23.875 -19.453 -15.805 1 90.5 479 ASN B O 1
ATOM 9791 N N . HIS B 1 480 ? 24.938 -17.609 -16.469 1 93.31 480 HIS B N 1
ATOM 9792 C CA . HIS B 1 480 ? 24.109 -17.375 -17.641 1 93.31 480 HIS B CA 1
ATOM 9793 C C . HIS B 1 480 ? 22.625 -17.406 -17.297 1 93.31 480 HIS B C 1
ATOM 9795 O O . HIS B 1 480 ? 21.828 -18.016 -18.016 1 93.31 480 HIS B O 1
ATOM 9801 N N . LEU B 1 481 ? 22.344 -16.891 -16.203 1 96.06 481 LEU B N 1
ATOM 9802 C CA . LEU B 1 481 ? 20.969 -16.906 -15.75 1 96.06 481 LEU B CA 1
ATOM 9803 C C . LEU B 1 481 ? 20.297 -15.555 -15.969 1 96.06 481 LEU B C 1
ATOM 9805 O O . LEU B 1 481 ? 20.891 -14.516 -15.672 1 96.06 481 LEU B O 1
ATOM 9809 N N . THR B 1 482 ? 19.188 -15.578 -16.562 1 97.06 482 THR B N 1
ATOM 9810 C CA . THR B 1 482 ? 18.266 -14.438 -16.609 1 97.06 482 THR B CA 1
ATOM 9811 C C . THR B 1 482 ? 16.844 -14.883 -16.312 1 97.06 482 THR B C 1
ATOM 9813 O O . THR B 1 482 ? 16.562 -16.078 -16.172 1 97.06 482 THR B O 1
ATOM 9816 N N . SER B 1 483 ? 16.047 -14.047 -15.906 1 97.06 483 SER B N 1
ATOM 9817 C CA . SER B 1 483 ? 14.594 -14.102 -15.992 1 97.06 483 SER B CA 1
ATOM 9818 C C . SER B 1 483 ? 14.031 -12.844 -16.656 1 97.06 483 SER B C 1
ATOM 9820 O O . SER B 1 483 ? 14.617 -11.766 -16.547 1 97.06 483 SER B O 1
ATOM 9822 N N . THR B 1 484 ? 12.961 -13.016 -17.391 1 97.56 484 THR B N 1
ATOM 9823 C CA . THR B 1 484 ? 12.547 -11.898 -18.234 1 97.56 484 THR B CA 1
ATOM 9824 C C . THR B 1 484 ? 11.336 -11.195 -17.641 1 97.56 484 THR B C 1
ATOM 9826 O O . THR B 1 484 ? 10.68 -11.727 -16.734 1 97.56 484 THR B O 1
ATOM 9829 N N . THR B 1 485 ? 11.102 -10 -18.172 1 98.19 485 THR B N 1
ATOM 9830 C CA . THR B 1 485 ? 10.008 -9.141 -17.734 1 98.19 485 THR B CA 1
ATOM 9831 C C . THR B 1 485 ? 8.672 -9.867 -17.859 1 98.19 485 THR B C 1
ATOM 9833 O O . THR B 1 485 ? 8.406 -10.531 -18.875 1 98.19 485 THR B O 1
ATOM 9836 N N . HIS B 1 486 ? 7.859 -9.758 -16.844 1 97.5 486 HIS B N 1
ATOM 9837 C CA . HIS B 1 486 ? 6.527 -10.352 -16.828 1 97.5 486 HIS B CA 1
ATOM 9838 C C . HIS B 1 486 ? 5.613 -9.633 -15.844 1 97.5 486 HIS B C 1
ATOM 9840 O O . HIS B 1 486 ? 6.07 -8.812 -15.047 1 97.5 486 HIS B O 1
ATOM 9846 N N . ASP B 1 487 ? 4.355 -9.852 -15.992 1 96.62 487 ASP B N 1
ATOM 9847 C CA . ASP B 1 487 ? 3.381 -9.305 -15.055 1 96.62 487 ASP B CA 1
ATOM 9848 C C . ASP B 1 487 ? 2.668 -10.414 -14.289 1 96.62 487 ASP B C 1
ATOM 9850 O O . ASP B 1 487 ? 2.688 -11.578 -14.711 1 96.62 487 ASP B O 1
ATOM 9854 N N . HIS B 1 488 ? 2.213 -10.133 -13.117 1 97.38 488 HIS B N 1
ATOM 9855 C CA . HIS B 1 488 ? 1.259 -10.922 -12.352 1 97.38 488 HIS B CA 1
ATOM 9856 C C . HIS B 1 488 ? -0.072 -10.195 -12.203 1 97.38 488 HIS B C 1
ATOM 9858 O O . HIS B 1 488 ? -0.119 -9.078 -11.688 1 97.38 488 HIS B O 1
ATOM 9864 N N . LEU B 1 489 ? -1.106 -10.805 -12.656 1 97.69 489 LEU B N 1
ATOM 9865 C CA . LEU B 1 489 ? -2.445 -10.273 -12.438 1 97.69 489 LEU B CA 1
ATOM 9866 C C . LEU B 1 489 ? -3.285 -11.234 -11.602 1 97.69 489 LEU B C 1
ATOM 9868 O O . LEU B 1 489 ? -3.176 -12.453 -11.75 1 97.69 489 LEU B O 1
ATOM 9872 N N . LEU B 1 490 ? -4.02 -10.688 -10.727 1 97.81 490 LEU B N 1
ATOM 9873 C CA . LEU B 1 490 ? -4.965 -11.422 -9.898 1 97.81 490 LEU B CA 1
ATOM 9874 C C . LEU B 1 490 ? -6.391 -10.945 -10.148 1 97.81 490 LEU B C 1
ATOM 9876 O O . LEU B 1 490 ? -6.633 -9.75 -10.328 1 97.81 490 LEU B O 1
ATOM 9880 N N . HIS B 1 491 ? -7.25 -11.82 -10.156 1 98.38 491 HIS B N 1
ATOM 9881 C CA . HIS B 1 491 ? -8.664 -11.531 -10.375 1 98.38 491 HIS B CA 1
ATOM 9882 C C . HIS B 1 491 ? -9.516 -12.078 -9.242 1 98.38 491 HIS B C 1
ATOM 9884 O O . HIS B 1 491 ? -9.297 -13.195 -8.766 1 98.38 491 HIS B O 1
ATOM 9890 N N . TYR B 1 492 ? -10.477 -11.281 -8.75 1 98.62 492 TYR B N 1
ATOM 9891 C CA . TYR B 1 492 ? -11.305 -11.641 -7.602 1 98.62 492 TYR B CA 1
ATOM 9892 C C . TYR B 1 492 ? -12.781 -11.445 -7.906 1 98.62 492 TYR B C 1
ATOM 9894 O O . TYR B 1 492 ? -13.148 -10.562 -8.688 1 98.62 492 TYR B O 1
ATOM 9902 N N . LYS B 1 493 ? -13.547 -12.258 -7.301 1 98.69 493 LYS B N 1
ATOM 9903 C CA . LYS B 1 493 ? -14.992 -12.109 -7.258 1 98.69 493 LYS B CA 1
ATOM 9904 C C . LYS B 1 493 ? -15.453 -11.547 -5.914 1 98.69 493 LYS B C 1
ATOM 9906 O O . LYS B 1 493 ? -15.094 -12.078 -4.859 1 98.69 493 LYS B O 1
ATOM 9911 N N . VAL B 1 494 ? -16.172 -10.477 -5.945 1 98.81 494 VAL B N 1
ATOM 9912 C CA . VAL B 1 494 ? -16.766 -9.883 -4.754 1 98.81 494 VAL B CA 1
ATOM 9913 C C . VAL B 1 494 ? -18.266 -9.75 -4.941 1 98.81 494 VAL B C 1
ATOM 9915 O O . VAL B 1 494 ? -18.75 -8.797 -5.562 1 98.81 494 VAL B O 1
ATOM 9918 N N . ASP B 1 495 ? -18.969 -10.648 -4.367 1 98.69 495 ASP B N 1
ATOM 9919 C CA . ASP B 1 495 ? -20.438 -10.625 -4.395 1 98.69 495 ASP B CA 1
ATOM 9920 C C . ASP B 1 495 ? -20.984 -9.852 -3.205 1 98.69 495 ASP B C 1
ATOM 9922 O O . ASP B 1 495 ? -21.203 -10.414 -2.131 1 98.69 495 ASP B O 1
ATOM 9926 N N . LEU B 1 496 ? -21.359 -8.633 -3.416 1 97.75 496 LEU B N 1
ATOM 9927 C CA . LEU B 1 496 ? -21.703 -7.719 -2.334 1 97.75 496 LEU B CA 1
ATOM 9928 C C . LEU B 1 496 ? -23.172 -7.828 -1.979 1 97.75 496 LEU B C 1
ATOM 9930 O O . LEU B 1 496 ? -24.016 -8.008 -2.859 1 97.75 496 LEU B O 1
ATOM 9934 N N . ASP B 1 497 ? -23.453 -7.73 -0.765 1 98 497 ASP B N 1
ATOM 9935 C CA . ASP B 1 497 ? -24.797 -7.641 -0.202 1 98 497 ASP B CA 1
ATOM 9936 C C . ASP B 1 497 ? -24.906 -6.465 0.767 1 98 497 ASP B C 1
ATOM 9938 O O . ASP B 1 497 ? -25.047 -6.66 1.975 1 98 497 ASP B O 1
ATOM 9942 N N . VAL B 1 498 ? -24.938 -5.297 0.257 1 97.06 498 VAL B N 1
ATOM 9943 C CA . VAL B 1 498 ? -25 -4.078 1.055 1 97.06 498 VAL B CA 1
ATOM 9944 C C . VAL B 1 498 ? -26.422 -3.863 1.554 1 97.06 498 VAL B C 1
ATOM 9946 O O . VAL B 1 498 ? -27.266 -3.289 0.847 1 97.06 498 VAL B O 1
ATOM 9949 N N . GLU B 1 499 ? -26.688 -4.211 2.789 1 96.75 499 GLU B N 1
ATOM 9950 C CA . GLU B 1 499 ? -28.031 -4.164 3.375 1 96.75 499 GLU B CA 1
ATOM 9951 C C . GLU B 1 499 ? -29.016 -4.969 2.545 1 96.75 499 GLU B C 1
ATOM 9953 O O . GLU B 1 499 ? -30.141 -4.527 2.316 1 96.75 499 GLU B O 1
ATOM 9958 N N . GLY B 1 500 ? -28.578 -6.059 2.092 1 96.5 500 GLY B N 1
ATOM 9959 C CA . GLY B 1 500 ? -29.406 -6.91 1.247 1 96.5 500 GLY B CA 1
ATOM 9960 C C . GLY B 1 500 ? -28.797 -7.16 -0.12 1 96.5 500 GLY B C 1
ATOM 9961 O O . GLY B 1 500 ? -27.703 -6.68 -0.414 1 96.5 500 GLY B O 1
ATOM 9962 N N . THR B 1 501 ? -29.484 -7.906 -0.948 1 97.31 501 THR B N 1
ATOM 9963 C CA . THR B 1 501 ? -28.938 -8.328 -2.232 1 97.31 501 THR B CA 1
ATOM 9964 C C . THR B 1 501 ? -29.156 -7.258 -3.295 1 97.31 501 THR B C 1
ATOM 9966 O O . THR B 1 501 ? -28.453 -7.219 -4.301 1 97.31 501 THR B O 1
ATOM 9969 N N . ALA B 1 502 ? -30.141 -6.395 -3.145 1 97.94 502 ALA B N 1
ATOM 9970 C CA . ALA B 1 502 ? -30.453 -5.371 -4.141 1 97.94 502 ALA B CA 1
ATOM 9971 C C . ALA B 1 502 ? -29.562 -4.145 -3.963 1 97.94 502 ALA B C 1
ATOM 9973 O O . ALA B 1 502 ? -29.688 -3.416 -2.977 1 97.94 502 ALA B O 1
ATOM 9974 N N . ASN B 1 503 ? -28.688 -3.957 -4.934 1 98.75 503 ASN B N 1
ATOM 9975 C CA . ASN B 1 503 ? -27.734 -2.857 -4.859 1 98.75 503 ASN B CA 1
ATOM 9976 C C . ASN B 1 503 ? -27.578 -2.152 -6.207 1 98.75 503 ASN B C 1
ATOM 9978 O O . ASN B 1 503 ? -28.016 -2.672 -7.234 1 98.75 503 ASN B O 1
ATOM 9982 N N . SER B 1 504 ? -27.062 -0.998 -6.172 1 98.88 504 SER B N 1
ATOM 9983 C CA . SER B 1 504 ? -26.656 -0.219 -7.336 1 98.88 504 SER B CA 1
ATOM 9984 C C . SER B 1 504 ? -25.172 0.158 -7.258 1 98.88 504 SER B C 1
ATOM 9986 O O . SER B 1 504 ? -24.578 0.108 -6.184 1 98.88 504 SER B O 1
ATOM 9988 N N . TYR B 1 505 ? -24.625 0.402 -8.477 1 98.69 505 TYR B N 1
ATOM 9989 C CA . TYR B 1 505 ? -23.219 0.764 -8.602 1 98.69 505 TYR B CA 1
ATOM 9990 C C . TYR B 1 505 ? -23.062 2.164 -9.188 1 98.69 505 TYR B C 1
ATOM 9992 O O . TYR B 1 505 ? -23.75 2.521 -10.148 1 98.69 505 TYR B O 1
ATOM 10000 N N . GLU B 1 506 ? -22.156 2.967 -8.531 1 98.88 506 GLU B N 1
ATOM 10001 C CA . GLU B 1 506 ? -21.859 4.289 -9.078 1 98.88 506 GLU B CA 1
ATOM 10002 C C . GLU B 1 506 ? -20.359 4.586 -9.023 1 98.88 506 GLU B C 1
ATOM 10004 O O . GLU B 1 506 ? -19.656 4.078 -8.148 1 98.88 506 GLU B O 1
ATOM 10009 N N . THR B 1 507 ? -19.922 5.336 -10.055 1 98.75 507 THR B N 1
ATOM 10010 C CA . THR B 1 507 ? -18.625 6.02 -9.953 1 98.75 507 THR B CA 1
ATOM 10011 C C . THR B 1 507 ? -18.828 7.469 -9.508 1 98.75 507 THR B C 1
ATOM 10013 O O . THR B 1 507 ? -19.766 8.133 -9.93 1 98.75 507 THR B O 1
ATOM 10016 N N . ILE B 1 508 ? -18.031 7.867 -8.555 1 98.62 508 ILE B N 1
ATOM 10017 C CA . ILE B 1 508 ? -18.031 9.266 -8.133 1 98.62 508 ILE B CA 1
ATOM 10018 C C . ILE B 1 508 ? -16.719 9.922 -8.562 1 98.62 508 ILE B C 1
ATOM 10020 O O . ILE B 1 508 ? -15.727 9.875 -7.844 1 98.62 508 ILE B O 1
ATOM 10024 N N . GLU B 1 509 ? -16.797 10.555 -9.656 1 98.19 509 GLU B N 1
ATOM 10025 C CA . GLU B 1 509 ? -15.633 11.266 -10.172 1 98.19 509 GLU B CA 1
ATOM 10026 C C . GLU B 1 509 ? -15.367 12.539 -9.383 1 98.19 509 GLU B C 1
ATOM 10028 O O . GLU B 1 509 ? -16.297 13.266 -9.023 1 98.19 509 GLU B O 1
ATOM 10033 N N . ILE B 1 510 ? -14.164 12.789 -9.023 1 98.12 510 ILE B N 1
ATOM 10034 C CA . ILE B 1 510 ? -13.758 14.086 -8.492 1 98.12 510 ILE B CA 1
ATOM 10035 C C . ILE B 1 510 ? -13.242 14.969 -9.625 1 98.12 510 ILE B C 1
ATOM 10037 O O . ILE B 1 510 ? -12.133 14.781 -10.117 1 98.12 510 ILE B O 1
ATOM 10041 N N . GLY B 1 511 ? -14.023 15.898 -9.992 1 96.56 511 GLY B N 1
ATOM 10042 C CA . GLY B 1 511 ? -13.68 16.812 -11.062 1 96.56 511 GLY B CA 1
ATOM 10043 C C . GLY B 1 511 ? -13.391 18.219 -10.57 1 96.56 511 GLY B C 1
ATOM 10044 O O . GLY B 1 511 ? -13.227 18.438 -9.367 1 96.56 511 GLY B O 1
ATOM 10045 N N . ILE B 1 512 ? -13.156 19.141 -11.5 1 95.25 512 ILE B N 1
ATOM 10046 C CA . ILE B 1 512 ? -12.922 20.547 -11.156 1 95.25 512 ILE B CA 1
ATOM 10047 C C . ILE B 1 512 ? -13.906 21.438 -11.914 1 95.25 512 ILE B C 1
ATOM 10049 O O . ILE B 1 512 ? -14.297 21.109 -13.039 1 95.25 512 ILE B O 1
ATOM 10053 N N . GLU B 1 513 ? -14.289 22.438 -11.281 1 93.88 513 GLU B N 1
ATOM 10054 C CA . GLU B 1 513 ? -15.094 23.484 -11.906 1 93.88 513 GLU B CA 1
ATOM 10055 C C . GLU B 1 513 ? -14.492 24.875 -11.672 1 93.88 513 GLU B C 1
ATOM 10057 O O . GLU B 1 513 ? -13.961 25.141 -10.594 1 93.88 513 GLU B O 1
ATOM 10062 N N . ASN B 1 514 ? -14.5 25.594 -12.695 1 91.12 514 ASN B N 1
ATOM 10063 C CA . ASN B 1 514 ? -14.125 27 -12.578 1 91.12 514 ASN B CA 1
ATOM 10064 C C . ASN B 1 514 ? -15.328 27.875 -12.219 1 91.12 514 ASN B C 1
ATOM 10066 O O . ASN B 1 514 ? -16.266 28 -13.008 1 91.12 514 ASN B O 1
ATOM 10070 N N . THR B 1 515 ? -15.289 28.453 -11.078 1 87.19 515 THR B N 1
ATOM 10071 C CA . THR B 1 515 ? -16.438 29.234 -10.633 1 87.19 515 THR B CA 1
ATOM 10072 C C . THR B 1 515 ? -16 30.641 -10.25 1 87.19 515 THR B C 1
ATOM 10074 O O . THR B 1 515 ? -14.82 30.891 -9.977 1 87.19 515 THR B O 1
ATOM 10077 N N . THR B 1 516 ? -17.016 31.5 -10.32 1 84.62 516 THR B N 1
ATOM 10078 C CA . THR B 1 516 ? -16.766 32.844 -9.789 1 84.62 516 THR B CA 1
ATOM 10079 C C . THR B 1 516 ? -16.656 32.781 -8.273 1 84.62 516 THR B C 1
ATOM 10081 O O . THR B 1 516 ? -17.359 32.031 -7.609 1 84.62 516 THR B O 1
ATOM 10084 N N . ASN B 1 517 ? -15.742 33.594 -7.715 1 83.5 517 ASN B N 1
ATOM 10085 C CA . ASN B 1 517 ? -15.633 33.75 -6.266 1 83.5 517 ASN B CA 1
ATOM 10086 C C . ASN B 1 517 ? -16.797 34.562 -5.691 1 83.5 517 ASN B C 1
ATOM 10088 O O . ASN B 1 517 ? -16.734 35.781 -5.645 1 83.5 517 ASN B O 1
ATOM 10092 N N . ARG B 1 518 ? -17.719 33.906 -5.207 1 79.25 518 ARG B N 1
ATOM 10093 C CA . ARG B 1 518 ? -18.969 34.531 -4.738 1 79.25 518 ARG B CA 1
ATOM 10094 C C . ARG B 1 518 ? -18.719 35.438 -3.531 1 79.25 518 ARG B C 1
ATOM 10096 O O . ARG B 1 518 ? -19.422 36.438 -3.346 1 79.25 518 ARG B O 1
ATOM 10103 N N . PHE B 1 519 ? -17.719 35.062 -2.822 1 81.69 519 PHE B N 1
ATOM 10104 C CA . PHE B 1 519 ? -17.594 35.719 -1.527 1 81.69 519 PHE B CA 1
ATOM 10105 C C . PHE B 1 519 ? -16.469 36.75 -1.552 1 81.69 519 PHE B C 1
ATOM 10107 O O . PHE B 1 519 ? -16.391 37.625 -0.673 1 81.69 519 PHE B O 1
ATOM 10114 N N . MET B 1 520 ? -15.555 36.562 -2.465 1 78.94 520 MET B N 1
ATOM 10115 C CA . MET B 1 520 ? -14.5 37.562 -2.686 1 78.94 520 MET B CA 1
ATOM 10116 C C . MET B 1 520 ? -14.281 37.781 -4.176 1 78.94 520 MET B C 1
ATOM 10118 O O . MET B 1 520 ? -13.266 37.375 -4.73 1 78.94 520 MET B O 1
ATOM 10122 N N . PRO B 1 521 ? -15.094 38.531 -4.738 1 70.31 521 PRO B N 1
ATOM 10123 C CA . PRO B 1 521 ? -15.078 38.656 -6.199 1 70.31 521 PRO B CA 1
ATOM 10124 C C . PRO B 1 521 ? -13.82 39.312 -6.723 1 70.31 521 PRO B C 1
ATOM 10126 O O . PRO B 1 521 ? -13.484 39.188 -7.902 1 70.31 521 PRO B O 1
ATOM 10129 N N . ASP B 1 522 ? -13.125 39.969 -5.859 1 65.75 522 ASP B N 1
ATOM 10130 C CA . ASP B 1 522 ? -12 40.75 -6.391 1 65.75 522 ASP B CA 1
ATOM 10131 C C . ASP B 1 522 ? -10.688 40 -6.211 1 65.75 522 ASP B C 1
ATOM 10133 O O . ASP B 1 522 ? -9.695 40.281 -6.875 1 65.75 522 ASP B O 1
ATOM 10137 N N . TYR B 1 523 ? -10.586 38.969 -5.344 1 67.56 523 TYR B N 1
ATOM 10138 C CA . TYR B 1 523 ? -9.289 38.312 -5.113 1 67.56 523 TYR B CA 1
ATOM 10139 C C . TYR B 1 523 ? -9.453 36.906 -4.602 1 67.56 523 TYR B C 1
ATOM 10141 O O . TYR B 1 523 ? -9.727 36.688 -3.418 1 67.56 523 TYR B O 1
ATOM 10149 N N . PRO B 1 524 ? -9.164 35.969 -5.371 1 74 524 PRO B N 1
ATOM 10150 C CA . PRO B 1 524 ? -9.148 35.906 -6.832 1 74 524 PRO B CA 1
ATOM 10151 C C . PRO B 1 524 ? -10.555 35.875 -7.438 1 74 524 PRO B C 1
ATOM 10153 O O . PRO B 1 524 ? -11.492 35.375 -6.812 1 74 524 PRO B O 1
ATOM 10156 N N . PRO B 1 525 ? -10.688 36.438 -8.633 1 74.88 525 PRO B N 1
ATOM 10157 C CA . PRO B 1 525 ? -12.023 36.531 -9.227 1 74.88 525 PRO B CA 1
ATOM 10158 C C . PRO B 1 525 ? -12.594 35.156 -9.562 1 74.88 525 PRO B C 1
ATOM 10160 O O . PRO B 1 525 ? -13.812 34.969 -9.602 1 74.88 525 PRO B O 1
ATOM 10163 N N . HIS B 1 526 ? -11.641 34.25 -9.836 1 82.12 526 HIS B N 1
ATOM 10164 C CA . HIS B 1 526 ? -12.078 32.906 -10.148 1 82.12 526 HIS B CA 1
ATOM 10165 C C . HIS B 1 526 ? -11.414 31.875 -9.234 1 82.12 526 HIS B C 1
ATOM 10167 O O . HIS B 1 526 ? -10.289 32.062 -8.781 1 82.12 526 HIS B O 1
ATOM 10173 N N . LEU B 1 527 ? -12.281 30.906 -8.922 1 84.5 527 LEU B N 1
ATOM 10174 C CA . LEU B 1 527 ? -11.789 29.812 -8.102 1 84.5 527 LEU B CA 1
ATOM 10175 C C . LEU B 1 527 ? -12.016 28.469 -8.789 1 84.5 527 LEU B C 1
ATOM 10177 O O . LEU B 1 527 ? -13.07 28.234 -9.375 1 84.5 527 LEU B O 1
ATOM 10181 N N . PHE B 1 528 ? -10.961 27.719 -8.867 1 90.75 528 PHE B N 1
ATOM 10182 C CA . PHE B 1 528 ? -11.172 26.312 -9.203 1 90.75 528 PHE B CA 1
ATOM 10183 C C . PHE B 1 528 ? -11.555 25.516 -7.973 1 90.75 528 PHE B C 1
ATOM 10185 O O . PHE B 1 528 ? -10.938 25.641 -6.914 1 90.75 528 PHE B O 1
ATOM 10192 N N . ARG B 1 529 ? -12.641 24.734 -8.148 1 93.19 529 ARG B N 1
ATOM 10193 C CA . ARG B 1 529 ? -13.141 23.922 -7.039 1 93.19 529 ARG B CA 1
ATOM 10194 C C . ARG B 1 529 ? -13.273 22.469 -7.445 1 93.19 529 ARG B C 1
ATOM 10196 O O . ARG B 1 529 ? -13.711 22.156 -8.555 1 93.19 529 ARG B O 1
ATOM 10203 N N . LYS B 1 530 ? -12.859 21.609 -6.555 1 96.5 530 LYS B N 1
ATOM 10204 C CA . LYS B 1 530 ? -13.141 20.188 -6.73 1 96.5 530 LYS B CA 1
ATOM 10205 C C . LYS B 1 530 ? -14.625 19.891 -6.531 1 96.5 530 LYS B C 1
ATOM 10207 O O . LYS B 1 530 ? -15.25 20.422 -5.621 1 96.5 530 LYS B O 1
ATOM 10212 N N . VAL B 1 531 ? -15.195 19.094 -7.375 1 97.62 531 VAL B N 1
ATOM 10213 C CA . VAL B 1 531 ? -16.609 18.766 -7.301 1 97.62 531 VAL B CA 1
ATOM 10214 C C . VAL B 1 531 ? -16.812 17.25 -7.48 1 97.62 531 VAL B C 1
ATOM 10216 O O . VAL B 1 531 ? -16.078 16.609 -8.234 1 97.62 531 VAL B O 1
ATOM 10219 N N . LEU B 1 532 ? -17.766 16.703 -6.766 1 98.19 532 LEU B N 1
ATOM 10220 C CA . LEU B 1 532 ? -18.172 15.305 -6.906 1 98.19 532 LEU B CA 1
ATOM 10221 C C . LEU B 1 532 ? -19.172 15.141 -8.039 1 98.19 532 LEU B C 1
ATOM 10223 O O . LEU B 1 532 ? -20.125 15.914 -8.156 1 98.19 532 LEU B O 1
ATOM 10227 N N . LYS B 1 533 ? -18.906 14.18 -8.875 1 98.06 533 LYS B N 1
ATOM 10228 C CA . LYS B 1 533 ? -19.797 13.875 -10 1 98.06 533 LYS B CA 1
ATOM 10229 C C . LYS B 1 533 ? -20.219 12.406 -9.969 1 98.06 533 LYS B C 1
ATOM 10231 O O . LYS B 1 533 ? -19.719 11.594 -10.734 1 98.06 533 LYS B O 1
ATOM 10236 N N . PRO B 1 534 ? -21.203 12.117 -9.102 1 97.94 534 PRO B N 1
ATOM 10237 C CA . PRO B 1 534 ? -21.688 10.742 -9.07 1 97.94 534 PRO B CA 1
ATOM 10238 C C . PRO B 1 534 ? -22.391 10.328 -10.367 1 97.94 534 PRO B C 1
ATOM 10240 O O . PRO B 1 534 ? -23.094 11.141 -10.969 1 97.94 534 PRO B O 1
ATOM 10243 N N . SER B 1 535 ? -22.188 9.164 -10.797 1 98.56 535 SER B N 1
ATOM 10244 C CA . SER B 1 535 ? -22.812 8.586 -11.984 1 98.56 535 SER B CA 1
ATOM 10245 C C . SER B 1 535 ? -23.219 7.133 -11.75 1 98.56 535 SER B C 1
ATOM 10247 O O . SER B 1 535 ? -22.359 6.246 -11.688 1 98.56 535 SER B O 1
ATOM 10249 N N . VAL B 1 536 ? -24.5 6.887 -11.578 1 98.75 536 VAL B N 1
ATOM 10250 C CA . VAL B 1 536 ? -25.016 5.527 -11.438 1 98.75 536 VAL B CA 1
ATOM 10251 C C . VAL B 1 536 ? -24.922 4.797 -12.773 1 98.75 536 VAL B C 1
ATOM 10253 O O . VAL B 1 536 ? -25.375 5.32 -13.805 1 98.75 536 VAL B O 1
ATOM 10256 N N . LYS B 1 537 ? -24.312 3.695 -12.727 1 98.81 537 LYS B N 1
ATOM 10257 C CA . LYS B 1 537 ? -24.234 2.889 -13.945 1 98.81 537 LYS B CA 1
ATOM 10258 C C . LYS B 1 537 ? -25.469 2.008 -14.094 1 98.81 537 LYS B C 1
ATOM 10260 O O . LYS B 1 537 ? -25.859 1.303 -13.164 1 98.81 537 LYS B O 1
ATOM 10265 N N . LYS B 1 538 ? -26.031 2.033 -15.266 1 98.75 538 LYS B N 1
ATOM 10266 C CA . LYS B 1 538 ? -27.328 1.396 -15.445 1 98.75 538 LYS B CA 1
ATOM 10267 C C . LYS B 1 538 ? -27.172 -0.028 -15.969 1 98.75 538 LYS B C 1
ATOM 10269 O O . LYS B 1 538 ? -28.047 -0.876 -15.742 1 98.75 538 LYS B O 1
ATOM 10274 N N . THR B 1 539 ? -26.094 -0.278 -16.719 1 98.75 539 THR B N 1
ATOM 10275 C CA . THR B 1 539 ? -25.906 -1.581 -17.344 1 98.75 539 THR B CA 1
ATOM 10276 C C . THR B 1 539 ? -24.516 -2.115 -17.078 1 98.75 539 THR B C 1
ATOM 10278 O O . THR B 1 539 ? -23.641 -1.379 -16.625 1 98.75 539 THR B O 1
ATOM 10281 N N . GLU B 1 540 ? -24.297 -3.365 -17.422 1 98.75 540 GLU B N 1
ATOM 10282 C CA . GLU B 1 540 ? -23 -4.012 -17.234 1 98.75 540 GLU B CA 1
ATOM 10283 C C . GLU B 1 540 ? -21.938 -3.385 -18.125 1 98.75 540 GLU B C 1
ATOM 10285 O O . GLU B 1 540 ? -20.797 -3.223 -17.703 1 98.75 540 GLU B O 1
ATOM 10290 N N . GLN B 1 541 ? -22.266 -3.039 -19.312 1 98.44 541 GLN B N 1
ATOM 10291 C CA . GLN B 1 541 ? -21.312 -2.422 -20.234 1 98.44 541 GLN B CA 1
ATOM 10292 C C . GLN B 1 541 ? -20.859 -1.058 -19.719 1 98.44 541 GLN B C 1
ATOM 10294 O O . GLN B 1 541 ? -19.688 -0.71 -19.812 1 98.44 541 GLN B O 1
ATOM 10299 N N . GLU B 1 542 ? -21.797 -0.356 -19.109 1 98.31 542 GLU B N 1
ATOM 10300 C CA . GLU B 1 542 ? -21.469 0.94 -18.516 1 98.31 542 GLU B CA 1
ATOM 10301 C C . GLU B 1 542 ? -20.578 0.782 -17.297 1 98.31 542 GLU B C 1
ATOM 10303 O O . GLU B 1 542 ? -19.891 1.719 -16.891 1 98.31 542 GLU B O 1
ATOM 10308 N N . ALA B 1 543 ? -20.641 -0.391 -16.75 1 98.69 543 ALA B N 1
ATOM 10309 C CA . ALA B 1 543 ? -19.969 -0.62 -15.477 1 98.69 543 ALA B CA 1
ATOM 10310 C C . ALA B 1 543 ? -18.609 -1.264 -15.68 1 98.69 543 ALA B C 1
ATOM 10312 O O . ALA B 1 543 ? -18 -1.77 -14.734 1 98.69 543 ALA B O 1
ATOM 10313 N N . LEU B 1 544 ? -18.156 -1.326 -16.953 1 98.5 544 LEU B N 1
ATOM 10314 C CA . LEU B 1 544 ? -16.766 -1.678 -17.203 1 98.5 544 LEU B CA 1
ATOM 10315 C C . LEU B 1 544 ? -15.836 -0.524 -16.844 1 98.5 544 LEU B C 1
ATOM 10317 O O . LEU B 1 544 ? -15.883 0.537 -17.469 1 98.5 544 LEU B O 1
ATOM 10321 N N . TYR B 1 545 ? -15 -0.763 -15.836 1 98.38 545 TYR B N 1
ATOM 10322 C CA . TYR B 1 545 ? -14.133 0.298 -15.344 1 98.38 545 TYR B CA 1
ATOM 10323 C C . TYR B 1 545 ? -12.695 0.101 -15.82 1 98.38 545 TYR B C 1
ATOM 10325 O O . TYR B 1 545 ? -12.039 -0.878 -15.461 1 98.38 545 TYR B O 1
ATOM 10333 N N . LYS B 1 546 ? -12.211 0.986 -16.594 1 97.12 546 LYS B N 1
ATOM 10334 C CA . LYS B 1 546 ? -10.812 1.141 -16.969 1 97.12 546 LYS B CA 1
ATOM 10335 C C . LYS B 1 546 ? -10.195 2.363 -16.297 1 97.12 546 LYS B C 1
ATOM 10337 O O . LYS B 1 546 ? -10.641 3.49 -16.516 1 97.12 546 LYS B O 1
ATOM 10342 N N . PHE B 1 547 ? -9.195 2.1 -15.57 1 96.88 547 PHE B N 1
ATOM 10343 C CA . PHE B 1 547 ? -8.594 3.154 -14.758 1 96.88 547 PHE B CA 1
ATOM 10344 C C . PHE B 1 547 ? -8.055 4.273 -15.641 1 96.88 547 PHE B C 1
ATOM 10346 O O . PHE B 1 547 ? -7.461 4.012 -16.688 1 96.88 547 PHE B O 1
ATOM 10353 N N . ASN B 1 548 ? -8.344 5.453 -15.25 1 95.94 548 ASN B N 1
ATOM 10354 C CA . ASN B 1 548 ? -7.828 6.684 -15.844 1 95.94 548 ASN B CA 1
ATOM 10355 C C . ASN B 1 548 ? -7.281 7.633 -14.781 1 95.94 548 ASN B C 1
ATOM 10357 O O . ASN B 1 548 ? -8.039 8.195 -13.992 1 95.94 548 ASN B O 1
ATOM 10361 N N . PHE B 1 549 ? -5.914 7.883 -14.836 1 95.12 549 PHE B N 1
ATOM 10362 C CA . PHE B 1 549 ? -5.219 8.68 -13.828 1 95.12 549 PHE B CA 1
ATOM 10363 C C . PHE B 1 549 ? -5.734 10.109 -13.82 1 95.12 549 PHE B C 1
ATOM 10365 O O . PHE B 1 549 ? -5.738 10.766 -12.781 1 95.12 549 PHE B O 1
ATOM 10372 N N . ASP B 1 550 ? -6.254 10.602 -14.898 1 95.12 550 ASP B N 1
ATOM 10373 C CA . ASP B 1 550 ? -6.629 12.008 -15.055 1 95.12 550 ASP B CA 1
ATOM 10374 C C . ASP B 1 550 ? -8.031 12.266 -14.508 1 95.12 550 ASP B C 1
ATOM 10376 O O . ASP B 1 550 ? -8.414 13.414 -14.289 1 95.12 550 ASP B O 1
ATOM 10380 N N . THR B 1 551 ? -8.773 11.203 -14.352 1 96 551 THR B N 1
ATOM 10381 C CA . THR B 1 551 ? -10.125 11.32 -13.82 1 96 551 THR B CA 1
ATOM 10382 C C . THR B 1 551 ? -10.312 10.422 -12.602 1 96 551 THR B C 1
ATOM 10384 O O . THR B 1 551 ? -10.984 9.391 -12.688 1 96 551 THR B O 1
ATOM 10387 N N . PRO B 1 552 ? -9.797 10.836 -11.477 1 95.81 552 PRO B N 1
ATOM 10388 C CA . PRO B 1 552 ? -9.914 10 -10.281 1 95.81 552 PRO B CA 1
ATOM 10389 C C . PRO B 1 552 ? -11.367 9.727 -9.898 1 95.81 552 PRO B C 1
ATOM 10391 O O . PRO B 1 552 ? -12.211 10.617 -9.992 1 95.81 552 PRO B O 1
ATOM 10394 N N . LYS B 1 553 ? -11.695 8.492 -9.484 1 97.44 553 LYS B N 1
ATOM 10395 C CA . LYS B 1 553 ? -13.062 8.078 -9.18 1 97.44 553 LYS B CA 1
ATOM 10396 C C . LYS B 1 553 ? -13.102 7.191 -7.934 1 97.44 553 LYS B C 1
ATOM 10398 O O . LYS B 1 553 ? -12.188 6.398 -7.703 1 97.44 553 LYS B O 1
ATOM 10403 N N . TYR B 1 554 ? -14.172 7.363 -7.113 1 98.12 554 TYR B N 1
ATOM 10404 C CA . TYR B 1 554 ? -14.57 6.344 -6.148 1 98.12 554 TYR B CA 1
ATOM 10405 C C . TYR B 1 554 ? -15.492 5.316 -6.789 1 98.12 554 TYR B C 1
ATOM 10407 O O . TYR B 1 554 ? -16.344 5.66 -7.613 1 98.12 554 TYR B O 1
ATOM 10415 N N . LEU B 1 555 ? -15.297 4.07 -6.461 1 98.88 555 LEU B N 1
ATOM 10416 C CA . LEU B 1 555 ? -16.141 2.969 -6.914 1 98.88 555 LEU B CA 1
ATOM 10417 C C . LEU B 1 555 ? -17.062 2.488 -5.797 1 98.88 555 LEU B C 1
ATOM 10419 O O . LEU B 1 555 ? -16.625 1.734 -4.918 1 98.88 555 LEU B O 1
ATOM 10423 N N . ASN B 1 556 ? -18.312 2.859 -5.871 1 98.81 556 ASN B N 1
ATOM 10424 C CA . ASN B 1 556 ? -19.203 2.729 -4.723 1 98.81 556 ASN B CA 1
ATOM 10425 C C . ASN B 1 556 ? -20.422 1.856 -5.051 1 98.81 556 ASN B C 1
ATOM 10427 O O . ASN B 1 556 ? -21.047 2.029 -6.094 1 98.81 556 ASN B O 1
ATOM 10431 N N . PHE B 1 557 ? -20.688 0.873 -4.242 1 98.88 557 PHE B N 1
ATOM 10432 C CA . PHE B 1 557 ? -21.891 0.059 -4.25 1 98.88 557 PHE B CA 1
ATOM 10433 C C . PHE B 1 557 ? -22.828 0.465 -3.117 1 98.88 557 PHE B C 1
ATOM 10435 O O . PHE B 1 557 ? -22.406 0.593 -1.968 1 98.88 557 PHE B O 1
ATOM 10442 N N . PHE B 1 558 ? -24.141 0.696 -3.445 1 98.69 558 PHE B N 1
ATOM 10443 C CA . PHE B 1 558 ? -25 1.237 -2.396 1 98.69 558 PHE B CA 1
ATOM 10444 C C . PHE B 1 558 ? -26.406 0.676 -2.508 1 98.69 558 PHE B C 1
ATOM 10446 O O . PHE B 1 558 ? -26.766 0.081 -3.525 1 98.69 558 PHE B O 1
ATOM 10453 N N . ASN B 1 559 ? -27.125 0.702 -1.401 1 98.38 559 ASN B N 1
ATOM 10454 C CA . ASN B 1 559 ? -28.531 0.353 -1.351 1 98.38 559 ASN B CA 1
ATOM 10455 C C . ASN B 1 559 ? -29.422 1.571 -1.596 1 98.38 559 ASN B C 1
ATOM 10457 O O . ASN B 1 559 ? -29.297 2.584 -0.904 1 98.38 559 ASN B O 1
ATOM 10461 N N . GLU B 1 560 ? -30.344 1.497 -2.506 1 97 560 GLU B N 1
ATOM 10462 C CA . GLU B 1 560 ? -31.188 2.623 -2.9 1 97 560 GLU B CA 1
ATOM 10463 C C . GLU B 1 560 ? -32.188 2.969 -1.809 1 97 560 GLU B C 1
ATOM 10465 O O . GLU B 1 560 ? -32.656 4.113 -1.708 1 97 560 GLU B O 1
ATOM 10470 N N . GLY B 1 561 ? -32.531 2.041 -1.059 1 96.88 561 GLY B N 1
ATOM 10471 C CA . GLY B 1 561 ? -33.625 2.23 -0.13 1 96.88 561 GLY B CA 1
ATOM 10472 C C . GLY B 1 561 ? -33.188 2.383 1.311 1 96.88 561 GLY B C 1
ATOM 10473 O O . GLY B 1 561 ? -34 2.613 2.203 1 96.88 561 GLY B O 1
ATOM 10474 N N . LYS B 1 562 ? -31.938 2.199 1.554 1 97.88 562 LYS B N 1
ATOM 10475 C CA . LYS B 1 562 ? -31.438 2.279 2.92 1 97.88 562 LYS B CA 1
ATOM 10476 C C . LYS B 1 562 ? -30.5 3.48 3.094 1 97.88 562 LYS B C 1
ATOM 10478 O O . LYS B 1 562 ? -29.578 3.678 2.303 1 97.88 562 LYS B O 1
ATOM 10483 N N . LYS B 1 563 ? -30.734 4.258 4.121 1 98.25 563 LYS B N 1
ATOM 10484 C CA . LYS B 1 563 ? -29.969 5.473 4.391 1 98.25 563 LYS B CA 1
ATOM 10485 C C . LYS B 1 563 ? -29.453 5.492 5.828 1 98.25 563 LYS B C 1
ATOM 10487 O O . LYS B 1 563 ? -30.016 4.832 6.703 1 98.25 563 LYS B O 1
ATOM 10492 N N . ASN B 1 564 ? -28.359 6.16 6.043 1 98 564 ASN B N 1
ATOM 10493 C CA . ASN B 1 564 ? -27.891 6.375 7.414 1 98 564 ASN B CA 1
ATOM 10494 C C . ASN B 1 564 ? -28.656 7.512 8.086 1 98 564 ASN B C 1
ATOM 10496 O O . ASN B 1 564 ? -29.609 8.047 7.527 1 98 564 ASN B O 1
ATOM 10500 N N . LYS B 1 565 ? -28.234 7.844 9.273 1 97.25 565 LYS B N 1
ATOM 10501 C CA . LYS B 1 565 ? -28.938 8.836 10.07 1 97.25 565 LYS B CA 1
ATOM 10502 C C . LYS B 1 565 ? -28.922 10.203 9.398 1 97.25 565 LYS B C 1
ATOM 10504 O O . LYS B 1 565 ? -29.781 11.047 9.648 1 97.25 565 LYS B O 1
ATOM 10509 N N . MET B 1 566 ? -27.969 10.438 8.516 1 97.19 566 MET B N 1
ATOM 10510 C CA . MET B 1 566 ? -27.812 11.727 7.836 1 97.19 566 MET B CA 1
ATOM 10511 C C . MET B 1 566 ? -28.578 11.734 6.512 1 97.19 566 MET B C 1
ATOM 10513 O O . MET B 1 566 ? -28.578 12.734 5.801 1 97.19 566 MET B O 1
ATOM 10517 N N . GLY B 1 567 ? -29.156 10.633 6.184 1 97.19 567 GLY B N 1
ATOM 10518 C CA . GLY B 1 567 ? -29.953 10.555 4.969 1 97.19 567 GLY B CA 1
ATOM 10519 C C . GLY B 1 567 ? -29.141 10.18 3.744 1 97.19 567 GLY B C 1
ATOM 10520 O O . GLY B 1 567 ? -29.625 10.297 2.615 1 97.19 567 GLY B O 1
ATOM 10521 N N . VAL B 1 568 ? -27.969 9.805 3.945 1 97.88 568 VAL B N 1
ATOM 10522 C CA . VAL B 1 568 ? -27.125 9.391 2.836 1 97.88 568 VAL B CA 1
ATOM 10523 C C . VAL B 1 568 ? -27.281 7.887 2.598 1 97.88 568 VAL B C 1
ATOM 10525 O O . VAL B 1 568 ? -27.375 7.105 3.549 1 97.88 568 VAL B O 1
ATOM 10528 N N . LYS B 1 569 ? -27.375 7.492 1.34 1 98.31 569 LYS B N 1
ATOM 10529 C CA . LYS B 1 569 ? -27.531 6.078 1.012 1 98.31 569 LYS B CA 1
ATOM 10530 C C . LYS B 1 569 ? -26.344 5.262 1.524 1 98.31 569 LYS B C 1
ATOM 10532 O O . LYS B 1 569 ? -25.188 5.688 1.403 1 98.31 569 LYS B O 1
ATOM 10537 N N . LYS B 1 570 ? -26.641 4.137 2.113 1 98.62 570 LYS B N 1
ATOM 10538 C CA . LYS B 1 570 ? -25.609 3.264 2.676 1 98.62 570 LYS B CA 1
ATOM 10539 C C . LYS B 1 570 ? -24.828 2.553 1.572 1 98.62 570 LYS B C 1
ATOM 10541 O O . LYS B 1 570 ? -25.422 1.968 0.664 1 98.62 570 LYS B O 1
ATOM 10546 N N . GLY B 1 571 ? -23.453 2.656 1.696 1 98.69 571 GLY B N 1
ATOM 10547 C CA . GLY B 1 571 ? -22.672 2.016 0.651 1 98.69 571 GLY B CA 1
ATOM 10548 C C . GLY B 1 571 ? -21.344 1.469 1.148 1 98.69 571 GLY B C 1
ATOM 10549 O O . GLY B 1 571 ? -20.953 1.734 2.283 1 98.69 571 GLY B O 1
ATOM 10550 N N . TYR B 1 572 ? -20.703 0.591 0.361 1 98.69 572 TYR B N 1
ATOM 10551 C CA . TYR B 1 572 ? -19.328 0.111 0.451 1 98.69 572 TYR B CA 1
ATOM 10552 C C . TYR B 1 572 ? -18.562 0.389 -0.84 1 98.69 572 TYR B C 1
ATOM 10554 O O . TYR B 1 572 ? -19.109 0.213 -1.936 1 98.69 572 TYR B O 1
ATOM 10562 N N . ARG B 1 573 ? -17.344 0.846 -0.686 1 98.31 573 ARG B N 1
ATOM 10563 C CA . ARG B 1 573 ? -16.578 1.129 -1.895 1 98.31 573 ARG B CA 1
ATOM 10564 C C . ARG B 1 573 ? -15.375 0.197 -2.012 1 98.31 573 ARG B C 1
ATOM 10566 O O . ARG B 1 573 ? -14.93 -0.377 -1.018 1 98.31 573 ARG B O 1
ATOM 10573 N N . ILE B 1 574 ? -14.938 -0.014 -3.219 1 98.69 574 ILE B N 1
ATOM 10574 C CA . ILE B 1 574 ? -13.719 -0.753 -3.523 1 98.69 574 ILE B CA 1
ATOM 10575 C C . ILE B 1 574 ? -12.609 0.222 -3.912 1 98.69 574 ILE B C 1
ATOM 10577 O O . ILE B 1 574 ? -12.82 1.122 -4.727 1 98.69 574 ILE B O 1
ATOM 10581 N N . GLN B 1 575 ? -11.516 0.066 -3.219 1 98.06 575 GLN B N 1
ATOM 10582 C CA . GLN B 1 575 ? -10.344 0.894 -3.496 1 98.06 575 GLN B CA 1
ATOM 10583 C C . GLN B 1 575 ? -9.133 0.036 -3.859 1 98.06 575 GLN B C 1
ATOM 10585 O O . GLN B 1 575 ? -8.664 -0.757 -3.041 1 98.06 575 GLN B O 1
ATOM 10590 N N . HIS B 1 576 ? -8.641 0.22 -5.062 1 97.12 576 HIS B N 1
ATOM 10591 C CA . HIS B 1 576 ? -7.512 -0.564 -5.543 1 97.12 576 HIS B CA 1
ATOM 10592 C C . HIS B 1 576 ? -6.219 -0.15 -4.848 1 97.12 576 HIS B C 1
ATOM 10594 O O . HIS B 1 576 ? -6.07 1.005 -4.441 1 97.12 576 HIS B O 1
ATOM 10600 N N . HIS B 1 577 ? -5.305 -1.051 -4.684 1 93 577 HIS B N 1
ATOM 10601 C CA . HIS B 1 577 ? -3.934 -0.889 -4.219 1 93 577 HIS B CA 1
ATOM 10602 C C . HIS B 1 577 ? -2.973 -1.76 -5.023 1 93 577 HIS B C 1
ATOM 10604 O O . HIS B 1 577 ? -2.658 -2.881 -4.617 1 93 577 HIS B O 1
ATOM 10610 N N . GLY B 1 578 ? -2.477 -1.253 -6.051 1 92.12 578 GLY B N 1
ATOM 10611 C CA . GLY B 1 578 ? -1.656 -1.992 -7 1 92.12 578 GLY B CA 1
ATOM 10612 C C . GLY B 1 578 ? -2.428 -2.463 -8.219 1 92.12 578 GLY B C 1
ATOM 10613 O O . GLY B 1 578 ? -3.127 -3.479 -8.156 1 92.12 578 GLY B O 1
ATOM 10614 N N . ILE B 1 579 ? -2.379 -1.709 -9.25 1 90.62 579 ILE B N 1
ATOM 10615 C CA . ILE B 1 579 ? -3.02 -2.035 -10.516 1 90.62 579 ILE B CA 1
ATOM 10616 C C . ILE B 1 579 ? -2.037 -1.806 -11.664 1 90.62 579 ILE B C 1
ATOM 10618 O O . ILE B 1 579 ? -1.018 -1.135 -11.492 1 90.62 579 ILE B O 1
ATOM 10622 N N . MET B 1 580 ? -2.346 -2.436 -12.789 1 91.75 580 MET B N 1
ATOM 10623 C CA . MET B 1 580 ? -1.526 -2.254 -13.984 1 91.75 580 MET B CA 1
ATOM 10624 C C . MET B 1 580 ? -2.387 -2.27 -15.242 1 91.75 580 MET B C 1
ATOM 10626 O O . MET B 1 580 ? -3.477 -2.846 -15.25 1 91.75 580 MET B O 1
ATOM 10630 N N . LYS B 1 581 ? -1.874 -1.685 -16.219 1 90.94 581 LYS B N 1
ATOM 10631 C CA . LYS B 1 581 ? -2.477 -1.708 -17.547 1 90.94 581 LYS B CA 1
ATOM 10632 C C . LYS B 1 581 ? -2.189 -3.027 -18.266 1 90.94 581 LYS B C 1
ATOM 10634 O O . LYS B 1 581 ? -1.053 -3.506 -18.25 1 90.94 581 LYS B O 1
ATOM 10639 N N . GLN B 1 582 ? -3.264 -3.631 -18.766 1 94.94 582 GLN B N 1
ATOM 10640 C CA . GLN B 1 582 ? -3.035 -4.688 -19.75 1 94.94 582 GLN B CA 1
ATOM 10641 C C . GLN B 1 582 ? -2.424 -4.125 -21.031 1 94.94 582 GLN B C 1
ATOM 10643 O O . GLN B 1 582 ? -3.094 -3.42 -21.781 1 94.94 582 GLN B O 1
ATOM 10648 N N . LEU B 1 583 ? -1.245 -4.469 -21.297 1 95.19 583 LEU B N 1
ATOM 10649 C CA . LEU B 1 583 ? -0.51 -3.848 -22.391 1 95.19 583 LEU B CA 1
ATOM 10650 C C . LEU B 1 583 ? -0.856 -4.508 -23.734 1 95.19 583 LEU B C 1
ATOM 10652 O O . LEU B 1 583 ? -0.758 -3.875 -24.781 1 95.19 583 LEU B O 1
ATOM 10656 N N . TYR B 1 584 ? -1.254 -5.734 -23.656 1 95.31 584 TYR B N 1
ATOM 10657 C CA . TYR B 1 584 ? -1.562 -6.445 -24.891 1 95.31 584 TYR B CA 1
ATOM 10658 C C . TYR B 1 584 ? -2.859 -5.938 -25.5 1 95.31 584 TYR B C 1
ATOM 10660 O O . TYR B 1 584 ? -3.826 -5.66 -24.781 1 95.31 584 TYR B O 1
ATOM 10668 N N . PRO B 1 585 ? -2.842 -5.871 -26.781 1 94.25 585 PRO B N 1
ATOM 10669 C CA . PRO B 1 585 ? -4.062 -5.414 -27.453 1 94.25 585 PRO B CA 1
ATOM 10670 C C . PRO B 1 585 ? -5.23 -6.383 -27.266 1 94.25 585 PRO B C 1
ATOM 10672 O O . PRO B 1 585 ? -5.027 -7.598 -27.219 1 94.25 585 PRO B O 1
ATOM 10675 N N . GLU B 1 586 ? -6.402 -5.883 -27.312 1 93.38 586 GLU B N 1
ATOM 10676 C CA . GLU B 1 586 ? -7.613 -6.652 -27.047 1 93.38 586 GLU B CA 1
ATOM 10677 C C . GLU B 1 586 ? -7.812 -7.738 -28.109 1 93.38 586 GLU B C 1
ATOM 10679 O O . GLU B 1 586 ? -8.391 -8.789 -27.812 1 93.38 586 GLU B O 1
ATOM 10684 N N . ASP B 1 587 ? -7.273 -7.559 -29.25 1 90.5 587 ASP B N 1
ATOM 10685 C CA . ASP B 1 587 ? -7.488 -8.516 -30.328 1 90.5 587 ASP B CA 1
ATOM 10686 C C . ASP B 1 587 ? -6.359 -9.547 -30.391 1 90.5 587 ASP B C 1
ATOM 10688 O O . ASP B 1 587 ? -6.328 -10.391 -31.281 1 90.5 587 ASP B O 1
ATOM 10692 N N . PHE B 1 588 ? -5.434 -9.398 -29.469 1 91.69 588 PHE B N 1
ATOM 10693 C CA . PHE B 1 588 ? -4.395 -10.414 -29.375 1 91.69 588 PHE B CA 1
ATOM 10694 C C . PHE B 1 588 ? -4.988 -11.766 -29 1 91.69 588 PHE B C 1
ATOM 10696 O O . PHE B 1 588 ? -5.852 -11.852 -28.109 1 91.69 588 PHE B O 1
ATOM 10703 N N . GLY B 1 589 ? -4.586 -12.852 -29.641 1 88.69 589 GLY B N 1
ATOM 10704 C CA . GLY B 1 589 ? -5.164 -14.18 -29.562 1 88.69 589 GLY B CA 1
ATOM 10705 C C . GLY B 1 589 ? -5.188 -14.75 -28.156 1 88.69 589 GLY B C 1
ATOM 10706 O O . GLY B 1 589 ? -6 -15.625 -27.859 1 88.69 589 GLY B O 1
ATOM 10707 N N . MET B 1 590 ? -4.422 -14.289 -27.281 1 91.06 590 MET B N 1
ATOM 10708 C CA . MET B 1 590 ? -4.406 -14.859 -25.938 1 91.06 590 MET B CA 1
ATOM 10709 C C . MET B 1 590 ? -5.355 -14.109 -25.016 1 91.06 590 MET B C 1
ATOM 10711 O O . MET B 1 590 ? -5.695 -14.602 -23.938 1 91.06 590 MET B O 1
ATOM 10715 N N . ILE B 1 591 ? -5.867 -12.953 -25.344 1 95.25 591 ILE B N 1
ATOM 10716 C CA . ILE B 1 591 ? -6.621 -12.07 -24.453 1 95.25 591 ILE B CA 1
ATOM 10717 C C . ILE B 1 591 ? -7.941 -12.734 -24.078 1 95.25 591 ILE B C 1
ATOM 10719 O O . ILE B 1 591 ? -8.398 -12.609 -22.938 1 95.25 591 ILE B O 1
ATOM 10723 N N . PRO B 1 592 ? -8.555 -13.516 -24.984 1 96.12 592 PRO B N 1
ATOM 10724 C CA . PRO B 1 592 ? -9.836 -14.117 -24.609 1 96.12 592 PRO B CA 1
ATOM 10725 C C . PRO B 1 592 ? -9.734 -14.984 -23.359 1 96.12 592 PRO B C 1
ATOM 10727 O O . PRO B 1 592 ? -10.664 -15.016 -22.547 1 96.12 592 PRO B O 1
ATOM 10730 N N . MET B 1 593 ? -8.703 -15.641 -23.094 1 96.75 593 MET B N 1
ATOM 10731 C CA . MET B 1 593 ? -8.602 -16.516 -21.938 1 96.75 593 MET B CA 1
ATOM 10732 C C . MET B 1 593 ? -8.484 -15.719 -20.656 1 96.75 593 MET B C 1
ATOM 10734 O O . MET B 1 593 ? -8.695 -16.25 -19.562 1 96.75 593 MET B O 1
ATOM 10738 N N . ILE B 1 594 ? -8.055 -14.422 -20.797 1 97.94 594 ILE B N 1
ATOM 10739 C CA . ILE B 1 594 ? -7.871 -13.57 -19.641 1 97.94 594 ILE B CA 1
ATOM 10740 C C . ILE B 1 594 ? -8.508 -12.203 -19.891 1 97.94 594 ILE B C 1
ATOM 10742 O O . ILE B 1 594 ? -7.938 -11.172 -19.531 1 97.94 594 ILE B O 1
ATOM 10746 N N . SER B 1 595 ? -9.617 -12.156 -20.516 1 98.06 595 SER B N 1
ATOM 10747 C CA . SER B 1 595 ? -10.211 -10.898 -20.969 1 98.06 595 SER B CA 1
ATOM 10748 C C . SER B 1 595 ? -10.609 -10.016 -19.797 1 98.06 595 SER B C 1
ATOM 10750 O O . SER B 1 595 ? -10.781 -8.805 -19.953 1 98.06 595 SER B O 1
ATOM 10752 N N . TRP B 1 596 ? -10.781 -10.594 -18.609 1 98.12 596 TRP B N 1
ATOM 10753 C CA . TRP B 1 596 ? -11.031 -9.797 -17.422 1 98.12 596 TRP B CA 1
ATOM 10754 C C . TRP B 1 596 ? -9.883 -8.828 -17.156 1 98.12 596 TRP B C 1
ATOM 10756 O O . TRP B 1 596 ? -10.055 -7.812 -16.484 1 98.12 596 TRP B O 1
ATOM 10766 N N . SER B 1 597 ? -8.672 -9.078 -17.656 1 98.06 597 SER B N 1
ATOM 10767 C CA . SER B 1 597 ? -7.488 -8.25 -17.438 1 98.06 597 SER B CA 1
ATOM 10768 C C . SER B 1 597 ? -7.621 -6.898 -18.125 1 98.06 597 SER B C 1
ATOM 10770 O O . SER B 1 597 ? -6.852 -5.977 -17.844 1 98.06 597 SER B O 1
ATOM 10772 N N . LEU B 1 598 ? -8.609 -6.746 -18.984 1 97.38 598 LEU B N 1
ATOM 10773 C CA . LEU B 1 598 ? -8.836 -5.5 -19.719 1 97.38 598 LEU B CA 1
ATOM 10774 C C . LEU B 1 598 ? -9.43 -4.438 -18.797 1 97.38 598 LEU B C 1
ATOM 10776 O O . LEU B 1 598 ? -9.43 -3.25 -19.141 1 97.38 598 LEU B O 1
ATOM 10780 N N . TYR B 1 599 ? -9.938 -4.918 -17.656 1 98 599 TYR B N 1
ATOM 10781 C CA . TYR B 1 599 ? -10.656 -4.039 -16.75 1 98 599 TYR B CA 1
ATOM 10782 C C . TYR B 1 599 ? -10.047 -4.074 -15.352 1 98 599 TYR B C 1
ATOM 10784 O O . TYR B 1 599 ? -9.609 -5.133 -14.891 1 98 599 TYR B O 1
ATOM 10792 N N . GLN B 1 600 ? -9.961 -2.932 -14.742 1 98.5 600 GLN B N 1
ATOM 10793 C CA . GLN B 1 600 ? -9.57 -2.936 -13.336 1 98.5 600 GLN B CA 1
ATOM 10794 C C . GLN B 1 600 ? -10.742 -3.332 -12.445 1 98.5 600 GLN B C 1
ATOM 10796 O O . GLN B 1 600 ? -10.547 -3.855 -11.344 1 98.5 600 GLN B O 1
ATOM 10801 N N . LEU B 1 601 ? -11.93 -3.076 -12.922 1 98.75 601 LEU B N 1
ATOM 10802 C CA . LEU B 1 601 ? -13.156 -3.523 -12.273 1 98.75 601 LEU B CA 1
ATOM 10803 C C . LEU B 1 601 ? -14.273 -3.709 -13.297 1 98.75 601 LEU B C 1
ATOM 10805 O O . LEU B 1 601 ? -14.367 -2.951 -14.266 1 98.75 601 LEU B O 1
ATOM 10809 N N . ALA B 1 602 ? -15.086 -4.715 -13.102 1 98.81 602 ALA B N 1
ATOM 10810 C CA . ALA B 1 602 ? -16.328 -4.922 -13.828 1 98.81 602 ALA B CA 1
ATOM 10811 C C . ALA B 1 602 ? -17.469 -5.316 -12.875 1 98.81 602 ALA B C 1
ATOM 10813 O O . ALA B 1 602 ? -17.234 -5.988 -11.875 1 98.81 602 ALA B O 1
ATOM 10814 N N . VAL B 1 603 ? -18.641 -4.859 -13.18 1 98.88 603 VAL B N 1
ATOM 10815 C CA . VAL B 1 603 ? -19.781 -5.176 -12.328 1 98.88 603 VAL B CA 1
ATOM 10816 C C . VAL B 1 603 ? -20.859 -5.867 -13.156 1 98.88 603 VAL B C 1
ATOM 10818 O O . VAL B 1 603 ? -21.25 -5.379 -14.219 1 98.88 603 VAL B O 1
ATOM 10821 N N . THR B 1 604 ? -21.344 -6.969 -12.68 1 98.62 604 THR B N 1
ATOM 10822 C CA . THR B 1 604 ? -22.422 -7.691 -13.352 1 98.62 604 THR B CA 1
ATOM 10823 C C . THR B 1 604 ? -23.547 -8.008 -12.375 1 98.62 604 THR B C 1
ATOM 10825 O O . THR B 1 604 ? -23.375 -7.875 -11.156 1 98.62 604 THR B O 1
ATOM 10828 N N . ARG B 1 605 ? -24.625 -8.359 -12.977 1 97.94 605 ARG B N 1
ATOM 10829 C CA . ARG B 1 605 ? -25.703 -8.961 -12.188 1 97.94 605 ARG B CA 1
ATOM 10830 C C . ARG B 1 605 ? -25.375 -10.398 -11.812 1 97.94 605 ARG B C 1
ATOM 10832 O O . ARG B 1 605 ? -24.844 -11.156 -12.633 1 97.94 605 ARG B O 1
ATOM 10839 N N . GLN B 1 606 ? -25.641 -10.734 -10.578 1 97.5 606 GLN B N 1
ATOM 10840 C CA . GLN B 1 606 ? -25.344 -12.078 -10.102 1 97.5 606 GLN B CA 1
ATOM 10841 C C . GLN B 1 606 ? -26.172 -13.117 -10.859 1 97.5 606 GLN B C 1
ATOM 10843 O O . GLN B 1 606 ? -27.375 -12.945 -11.047 1 97.5 606 GLN B O 1
ATOM 10848 N N . LYS B 1 607 ? -25.5 -14.117 -11.344 1 93.06 607 LYS B N 1
ATOM 10849 C CA . LYS B 1 607 ? -26.109 -15.297 -11.953 1 93.06 607 LYS B CA 1
ATOM 10850 C C . LYS B 1 607 ? -25.438 -16.578 -11.477 1 93.06 607 LYS B C 1
ATOM 10852 O O . LYS B 1 607 ? -24.219 -16.672 -11.438 1 93.06 607 LYS B O 1
ATOM 10857 N N . ASP B 1 608 ? -26.25 -17.531 -11.266 1 87.12 608 ASP B N 1
ATOM 10858 C CA . ASP B 1 608 ? -25.688 -18.812 -10.867 1 87.12 608 ASP B CA 1
ATOM 10859 C C . ASP B 1 608 ? -24.969 -19.484 -12.031 1 87.12 608 ASP B C 1
ATOM 10861 O O . ASP B 1 608 ? -24.109 -20.344 -11.828 1 87.12 608 ASP B O 1
ATOM 10865 N N . SER B 1 609 ? -25.234 -19.047 -13.227 1 89.06 609 SER B N 1
ATOM 10866 C CA . SER B 1 609 ? -24.578 -19.578 -14.406 1 89.06 609 SER B CA 1
ATOM 10867 C C . SER B 1 609 ? -23.219 -18.922 -14.617 1 89.06 609 SER B C 1
ATOM 10869 O O . SER B 1 609 ? -22.453 -19.344 -15.5 1 89.06 609 SER B O 1
ATOM 10871 N N . GLU B 1 610 ? -22.906 -17.953 -13.82 1 93.5 610 GLU B N 1
ATOM 10872 C CA . GLU B 1 610 ? -21.625 -17.281 -13.883 1 93.5 610 GLU B CA 1
ATOM 10873 C C . GLU B 1 610 ? -20.859 -17.422 -12.57 1 93.5 610 GLU B C 1
ATOM 10875 O O . GLU B 1 610 ? -20.469 -16.422 -11.953 1 93.5 610 GLU B O 1
ATOM 10880 N N . PRO B 1 611 ? -20.594 -18.641 -12.242 1 92.12 611 PRO B N 1
ATOM 10881 C CA . PRO B 1 611 ? -19.984 -18.859 -10.93 1 92.12 611 PRO B CA 1
ATOM 10882 C C . PRO B 1 611 ? -18.531 -18.422 -10.859 1 92.12 611 PRO B C 1
ATOM 10884 O O . PRO B 1 611 ? -18.016 -18.156 -9.766 1 92.12 611 PRO B O 1
ATOM 10887 N N . SER B 1 612 ? -17.844 -18.391 -11.992 1 94.44 612 SER B N 1
ATOM 10888 C CA . SER B 1 612 ? -16.438 -18.047 -12.047 1 94.44 612 SER B CA 1
ATOM 10889 C C . SER B 1 612 ? -16.078 -17.328 -13.344 1 94.44 612 SER B C 1
ATOM 10891 O O . SER B 1 612 ? -16.688 -17.594 -14.391 1 94.44 612 SER B O 1
ATOM 10893 N N . SER B 1 613 ? -15.102 -16.469 -13.203 1 95.56 613 SER B N 1
ATOM 10894 C CA . SER B 1 613 ? -14.688 -15.688 -14.367 1 95.56 613 SER B CA 1
ATOM 10895 C C . SER B 1 613 ? -13.664 -16.438 -15.203 1 95.56 613 SER B C 1
ATOM 10897 O O . SER B 1 613 ? -13.18 -15.93 -16.219 1 95.56 613 SER B O 1
ATOM 10899 N N . THR B 1 614 ? -13.328 -17.578 -14.812 1 94.5 614 THR B N 1
ATOM 10900 C CA . THR B 1 614 ? -12.328 -18.406 -15.484 1 94.5 614 THR B CA 1
ATOM 10901 C C . THR B 1 614 ? -12.703 -19.875 -15.398 1 94.5 614 THR B C 1
ATOM 10903 O O . THR B 1 614 ? -13.789 -20.219 -14.922 1 94.5 614 THR B O 1
ATOM 10906 N N . SER B 1 615 ? -11.914 -20.734 -16.078 1 93.69 615 SER B N 1
ATOM 10907 C CA . SER B 1 615 ? -12.102 -22.172 -16.016 1 93.69 615 SER B CA 1
ATOM 10908 C C . SER B 1 615 ? -10.766 -22.906 -15.984 1 93.69 615 SER B C 1
ATOM 10910 O O . SER B 1 615 ? -9.742 -22.344 -16.359 1 93.69 615 SER B O 1
ATOM 10912 N N . LEU B 1 616 ? -10.883 -24.125 -15.555 1 95 616 LEU B N 1
ATOM 10913 C CA . LEU B 1 616 ? -9.742 -25.031 -15.484 1 95 616 LEU B CA 1
ATOM 10914 C C . LEU B 1 616 ? -9.102 -25.219 -16.859 1 95 616 LEU B C 1
ATOM 10916 O O . LEU B 1 616 ? -7.926 -25.578 -16.953 1 95 616 LEU B O 1
ATOM 10920 N N . TYR B 1 617 ? -9.766 -24.844 -17.922 1 96.19 617 TYR B N 1
ATOM 10921 C CA . TYR B 1 617 ? -9.375 -25.234 -19.266 1 96.19 617 TYR B CA 1
ATOM 10922 C C . TYR B 1 617 ? -8.859 -24.047 -20.062 1 96.19 617 TYR B C 1
ATOM 10924 O O . TYR B 1 617 ? -8.32 -24.203 -21.156 1 96.19 617 TYR B O 1
ATOM 10932 N N . ASN B 1 618 ? -8.945 -22.844 -19.531 1 95.75 618 ASN B N 1
ATOM 10933 C CA . ASN B 1 618 ? -8.711 -21.625 -20.297 1 95.75 618 ASN B CA 1
ATOM 10934 C C . ASN B 1 618 ? -7.277 -21.547 -20.812 1 95.75 618 ASN B C 1
ATOM 10936 O O . ASN B 1 618 ? -7.047 -21.188 -21.969 1 95.75 618 ASN B O 1
ATOM 10940 N N . GLN B 1 619 ? -6.359 -21.906 -20.031 1 96.06 619 GLN B N 1
ATOM 10941 C CA . GLN B 1 619 ? -4.957 -21.719 -20.375 1 96.06 619 GLN B CA 1
ATOM 10942 C C . GLN B 1 619 ? -4.641 -22.375 -21.719 1 96.06 619 GLN B C 1
ATOM 10944 O O . GLN B 1 619 ? -3.871 -21.828 -22.516 1 96.06 619 GLN B O 1
ATOM 10949 N N . ASN B 1 620 ? -5.203 -23.562 -21.938 1 95.44 620 ASN B N 1
ATOM 10950 C CA . ASN B 1 620 ? -4.73 -24.359 -23.078 1 95.44 620 ASN B CA 1
ATOM 10951 C C . ASN B 1 620 ? -5.633 -24.188 -24.297 1 95.44 620 ASN B C 1
ATOM 10953 O O . ASN B 1 620 ? -5.539 -24.969 -25.25 1 95.44 620 ASN B O 1
ATOM 10957 N N . ALA B 1 621 ? -6.484 -23.234 -24.234 1 94.38 621 ALA B N 1
ATOM 10958 C CA . ALA B 1 621 ? -7.254 -22.766 -25.391 1 94.38 621 ALA B CA 1
ATOM 10959 C C . ALA B 1 621 ? -7.418 -21.25 -25.344 1 94.38 621 ALA B C 1
ATOM 10961 O O . ALA B 1 621 ? -8.539 -20.75 -25.312 1 94.38 621 ALA B O 1
ATOM 10962 N N . PRO B 1 622 ? -6.363 -20.594 -25.453 1 93.19 622 PRO B N 1
ATOM 10963 C CA . PRO B 1 622 ? -6.398 -19.156 -25.203 1 93.19 622 PRO B CA 1
ATOM 10964 C C . PRO B 1 622 ? -7.316 -18.406 -26.172 1 93.19 622 PRO B C 1
ATOM 10966 O O . PRO B 1 622 ? -8.023 -17.469 -25.766 1 93.19 622 PRO B O 1
ATOM 10969 N N . SER B 1 623 ? -7.352 -18.766 -27.438 1 93 623 SER B N 1
ATOM 10970 C CA . SER B 1 623 ? -8.125 -18.031 -28.438 1 93 623 SER B CA 1
ATOM 10971 C C . SER B 1 623 ? -9.578 -18.5 -28.469 1 93 623 SER B C 1
ATOM 10973 O O . SER B 1 623 ? -10.445 -17.797 -28.984 1 93 623 SER B O 1
ATOM 10975 N N . THR B 1 624 ? -9.805 -19.703 -28 1 94.19 624 THR B N 1
ATOM 10976 C CA . THR B 1 624 ? -11.156 -20.25 -27.891 1 94.19 624 THR B CA 1
ATOM 10977 C C . THR B 1 624 ? -11.398 -20.844 -26.516 1 94.19 624 THR B C 1
ATOM 10979 O O . THR B 1 624 ? -11.742 -22.016 -26.391 1 94.19 624 THR B O 1
ATOM 10982 N N . PRO B 1 625 ? -11.289 -19.984 -25.562 1 95.19 625 PRO B N 1
ATOM 10983 C CA . PRO B 1 625 ? -11.336 -20.5 -24.188 1 95.19 625 PRO B CA 1
ATOM 10984 C C . PRO B 1 625 ? -12.719 -21.031 -23.797 1 95.19 625 PRO B C 1
ATOM 10986 O O . PRO B 1 625 ? -13.711 -20.672 -24.438 1 95.19 625 PRO B O 1
ATOM 10989 N N . HIS B 1 626 ? -12.75 -21.844 -22.812 1 95.31 626 HIS B N 1
ATOM 10990 C CA . HIS B 1 626 ? -14 -22.344 -22.25 1 95.31 626 HIS B CA 1
ATOM 10991 C C . HIS B 1 626 ? -14.836 -21.203 -21.672 1 95.31 626 HIS B C 1
ATOM 10993 O O . HIS B 1 626 ? -16.062 -21.266 -21.719 1 95.31 626 HIS B O 1
ATOM 10999 N N . ILE B 1 627 ? -14.164 -20.219 -21.109 1 95.25 627 ILE B N 1
ATOM 11000 C CA . ILE B 1 627 ? -14.836 -19.031 -20.609 1 95.25 627 ILE B CA 1
ATOM 11001 C C . ILE B 1 627 ? -14.133 -17.781 -21.125 1 95.25 627 ILE B C 1
ATOM 11003 O O . ILE B 1 627 ? -12.93 -17.609 -20.906 1 95.25 627 ILE B O 1
ATOM 11007 N N . ASP B 1 628 ? -14.75 -17 -21.844 1 96.12 628 ASP B N 1
ATOM 11008 C CA . ASP B 1 628 ? -14.383 -15.617 -22.156 1 96.12 628 ASP B CA 1
ATOM 11009 C C . ASP B 1 628 ? -15.172 -14.625 -21.297 1 96.12 628 ASP B C 1
ATOM 11011 O O . ASP B 1 628 ? -16.391 -14.484 -21.469 1 96.12 628 ASP B O 1
ATOM 11015 N N . PHE B 1 629 ? -14.5 -13.922 -20.438 1 97.12 629 PHE B N 1
ATOM 11016 C CA . PHE B 1 629 ? -15.164 -13.062 -19.469 1 97.12 629 PHE B CA 1
ATOM 11017 C C . PHE B 1 629 ? -16.047 -12.031 -20.156 1 97.12 629 PHE B C 1
ATOM 11019 O O . PHE B 1 629 ? -17.047 -11.594 -19.609 1 97.12 629 PHE B O 1
ATOM 11026 N N . ARG B 1 630 ? -15.797 -11.672 -21.406 1 96.81 630 ARG B N 1
ATOM 11027 C CA . ARG B 1 630 ? -16.578 -10.695 -22.156 1 96.81 630 ARG B CA 1
ATOM 11028 C C . ARG B 1 630 ? -18.031 -11.156 -22.328 1 96.81 630 ARG B C 1
ATOM 11030 O O . ARG B 1 630 ? -18.938 -10.344 -22.484 1 96.81 630 ARG B O 1
ATOM 11037 N N . ASP B 1 631 ? -18.172 -12.414 -22.141 1 95.12 631 ASP B N 1
ATOM 11038 C CA . ASP B 1 631 ? -19.516 -12.969 -22.25 1 95.12 631 ASP B CA 1
ATOM 11039 C C . ASP B 1 631 ? -20.375 -12.602 -21.047 1 95.12 631 ASP B C 1
ATOM 11041 O O . ASP B 1 631 ? -21.609 -12.625 -21.125 1 95.12 631 ASP B O 1
ATOM 11045 N N . PHE B 1 632 ? -19.766 -12.391 -19.922 1 96.25 632 PHE B N 1
ATOM 11046 C CA . PHE B 1 632 ? -20.5 -11.992 -18.719 1 96.25 632 PHE B CA 1
ATOM 11047 C C . PHE B 1 632 ? -21.125 -10.617 -18.891 1 96.25 632 PHE B C 1
ATOM 11049 O O . PHE B 1 632 ? -22.109 -10.281 -18.219 1 96.25 632 PHE B O 1
ATOM 11056 N N . VAL B 1 633 ? -20.578 -9.828 -19.781 1 96.75 633 VAL B N 1
ATOM 11057 C CA . VAL B 1 633 ? -21 -8.438 -19.844 1 96.75 633 VAL B CA 1
ATOM 11058 C C . VAL B 1 633 ? -21.672 -8.172 -21.203 1 96.75 633 VAL B C 1
ATOM 11060 O O . VAL B 1 633 ? -22.391 -7.18 -21.344 1 96.75 633 VAL B O 1
ATOM 11063 N N . ARG B 1 634 ? -21.562 -9.016 -22.109 1 94.25 634 ARG B N 1
ATOM 11064 C CA . ARG B 1 634 ? -22.062 -8.82 -23.469 1 94.25 634 ARG B CA 1
ATOM 11065 C C . ARG B 1 634 ? -23.578 -8.711 -23.484 1 94.25 634 ARG B C 1
ATOM 11067 O O . ARG B 1 634 ? -24.141 -7.973 -24.297 1 94.25 634 ARG B O 1
ATOM 11074 N N . ASP B 1 635 ? -24.219 -9.469 -22.688 1 93.5 635 ASP B N 1
ATOM 11075 C CA . ASP B 1 635 ? -25.688 -9.398 -22.656 1 93.5 635 ASP B CA 1
ATOM 11076 C C . ASP B 1 635 ? -26.156 -8.094 -22.031 1 93.5 635 ASP B C 1
ATOM 11078 O O . ASP B 1 635 ? -27.344 -7.742 -22.141 1 93.5 635 ASP B O 1
ATOM 11082 N N . ASP B 1 636 ? -25.297 -7.363 -21.312 1 98 636 ASP B N 1
ATOM 11083 C CA . ASP B 1 636 ? -25.469 -5.98 -20.875 1 98 636 ASP B CA 1
ATOM 11084 C C . ASP B 1 636 ? -26.719 -5.812 -20.016 1 98 636 ASP B C 1
ATOM 11086 O O . ASP B 1 636 ? -27.547 -4.949 -20.297 1 98 636 ASP B O 1
ATOM 11090 N N . GLU B 1 637 ? -26.906 -6.598 -19.047 1 97.75 637 GLU B N 1
ATOM 11091 C CA . GLU B 1 637 ? -28.094 -6.574 -18.172 1 97.75 637 GLU B CA 1
ATOM 11092 C C . GLU B 1 637 ? -28.141 -5.297 -17.344 1 97.75 637 GLU B C 1
ATOM 11094 O O . GLU B 1 637 ? -27.109 -4.633 -17.156 1 97.75 637 GLU B O 1
ATOM 11099 N N . ASP B 1 638 ? -29.391 -5.039 -16.891 1 98.12 638 ASP B N 1
ATOM 11100 C CA . ASP B 1 638 ? -29.578 -3.932 -15.961 1 98.12 638 ASP B CA 1
ATOM 11101 C C . ASP B 1 638 ? -28.953 -4.242 -14.609 1 98.12 638 ASP B C 1
ATOM 11103 O O . ASP B 1 638 ? -29.062 -5.363 -14.109 1 98.12 638 ASP B O 1
ATOM 11107 N N . ILE B 1 639 ? -28.297 -3.252 -14.016 1 98.5 639 ILE B N 1
ATOM 11108 C CA . ILE B 1 639 ? -27.641 -3.527 -12.75 1 98.5 639 ILE B CA 1
ATOM 11109 C C . ILE B 1 639 ? -28.125 -2.537 -11.688 1 98.5 639 ILE B C 1
ATOM 11111 O O . ILE B 1 639 ? -27.484 -2.375 -10.648 1 98.5 639 ILE B O 1
ATOM 11115 N N . VAL B 1 640 ? -29.203 -1.753 -11.914 1 98.69 640 VAL B N 1
ATOM 11116 C CA . VAL B 1 640 ? -29.781 -0.842 -10.93 1 98.69 640 VAL B CA 1
ATOM 11117 C C . VAL B 1 640 ? -30.641 -1.623 -9.938 1 98.69 640 VAL B C 1
ATOM 11119 O O . VAL B 1 640 ? -31.594 -2.293 -10.328 1 98.69 640 VAL B O 1
ATOM 11122 N N . ASN B 1 641 ? -30.328 -1.519 -8.672 1 98.38 641 ASN B N 1
ATOM 11123 C CA . ASN B 1 641 ? -31.078 -2.182 -7.605 1 98.38 641 ASN B CA 1
ATOM 11124 C C . ASN B 1 641 ? -31.172 -3.686 -7.844 1 98.38 641 ASN B C 1
ATOM 11126 O O . ASN B 1 641 ? -32.25 -4.258 -7.793 1 98.38 641 ASN B O 1
ATOM 11130 N N . GLN B 1 642 ? -30.062 -4.285 -8.172 1 98.44 642 GLN B N 1
ATOM 11131 C CA . GLN B 1 642 ? -29.969 -5.711 -8.461 1 98.44 642 GLN B CA 1
ATOM 11132 C C . GLN B 1 642 ? -28.906 -6.379 -7.59 1 98.44 642 GLN B C 1
ATOM 11134 O O . GLN B 1 642 ? -28.172 -5.699 -6.871 1 98.44 642 GLN B O 1
ATOM 11139 N N . ASP B 1 643 ? -28.891 -7.699 -7.594 1 98.38 643 ASP B N 1
ATOM 11140 C CA . ASP B 1 643 ? -27.812 -8.461 -6.961 1 98.38 643 ASP B CA 1
ATOM 11141 C C . ASP B 1 643 ? -26.531 -8.352 -7.762 1 98.38 643 ASP B C 1
ATOM 11143 O O . ASP B 1 643 ? -26.422 -8.906 -8.859 1 98.38 643 ASP B O 1
ATOM 11147 N N . LEU B 1 644 ? -25.531 -7.637 -7.219 1 98.75 644 LEU B N 1
ATOM 11148 C CA . LEU B 1 644 ? -24.375 -7.25 -8.016 1 98.75 644 LEU B CA 1
ATOM 11149 C C . LEU B 1 644 ? -23.141 -8.039 -7.602 1 98.75 644 LEU B C 1
ATOM 11151 O O . LEU B 1 644 ? -22.953 -8.336 -6.418 1 98.75 644 LEU B O 1
ATOM 11155 N N . VAL B 1 645 ? -22.312 -8.344 -8.57 1 98.75 645 VAL B N 1
ATOM 11156 C CA . VAL B 1 645 ? -21 -8.938 -8.375 1 98.75 645 VAL B CA 1
ATOM 11157 C C . VAL B 1 645 ? -19.922 -8.008 -8.938 1 98.75 645 VAL B C 1
ATOM 11159 O O . VAL B 1 645 ? -19.984 -7.602 -10.102 1 98.75 645 VAL B O 1
ATOM 11162 N N . ALA B 1 646 ? -18.984 -7.66 -8.102 1 98.88 646 ALA B N 1
ATOM 11163 C CA . ALA B 1 646 ? -17.797 -6.941 -8.562 1 98.88 646 ALA B CA 1
ATOM 11164 C C . ALA B 1 646 ? -16.672 -7.91 -8.906 1 98.88 646 ALA B C 1
ATOM 11166 O O . ALA B 1 646 ? -16.359 -8.812 -8.125 1 98.88 646 ALA B O 1
ATOM 11167 N N . TRP B 1 647 ? -16.125 -7.734 -10.086 1 98.81 647 TRP B N 1
ATOM 11168 C CA . TRP B 1 647 ? -14.938 -8.453 -10.531 1 98.81 647 TRP B CA 1
ATOM 11169 C C . TRP B 1 647 ? -13.711 -7.547 -10.5 1 98.81 647 TRP B C 1
ATOM 11171 O O . TRP B 1 647 ? -13.602 -6.621 -11.312 1 98.81 647 TRP B O 1
ATOM 11181 N N . VAL B 1 648 ? -12.773 -7.82 -9.633 1 98.81 648 VAL B N 1
ATOM 11182 C CA . VAL B 1 648 ? -11.695 -6.891 -9.328 1 98.81 648 VAL B CA 1
ATOM 11183 C C . VAL B 1 648 ? -10.375 -7.445 -9.852 1 98.81 648 VAL B C 1
ATOM 11185 O O . VAL B 1 648 ? -10.031 -8.602 -9.594 1 98.81 648 VAL B O 1
ATOM 11188 N N . THR B 1 649 ? -9.633 -6.629 -10.586 1 98.69 649 THR B N 1
ATOM 11189 C CA . THR B 1 649 ? -8.328 -7.012 -11.109 1 98.69 649 THR B CA 1
ATOM 11190 C C . THR B 1 649 ? -7.219 -6.172 -10.484 1 98.69 649 THR B C 1
ATOM 11192 O O . THR B 1 649 ? -7.301 -4.941 -10.461 1 98.69 649 THR B O 1
ATOM 11195 N N . THR B 1 650 ? -6.25 -6.801 -9.922 1 98.06 650 THR B N 1
ATOM 11196 C CA . THR B 1 650 ? -5.047 -6.16 -9.398 1 98.06 650 THR B CA 1
ATOM 11197 C C . THR B 1 650 ? -3.797 -6.766 -10.031 1 98.06 650 THR B C 1
ATOM 11199 O O . THR B 1 650 ? -3.883 -7.75 -10.773 1 98.06 650 THR B O 1
ATOM 11202 N N . GLY B 1 651 ? -2.617 -6.125 -9.812 1 96.25 651 GLY B N 1
ATOM 11203 C CA . GLY B 1 651 ? -1.446 -6.727 -10.43 1 96.25 651 GLY B CA 1
ATOM 11204 C C . GLY B 1 651 ? -0.163 -5.973 -10.141 1 96.25 651 GLY B C 1
ATOM 11205 O O . GLY B 1 651 ? -0.193 -4.887 -9.555 1 96.25 651 GLY B O 1
ATOM 11206 N N . VAL B 1 652 ? 0.966 -6.637 -10.539 1 95.38 652 VAL B N 1
ATOM 11207 C CA . VAL B 1 652 ? 2.309 -6.086 -10.398 1 95.38 652 VAL B CA 1
ATOM 11208 C C . VAL B 1 652 ? 3.148 -6.445 -11.625 1 95.38 652 VAL B C 1
ATOM 11210 O O . VAL B 1 652 ? 2.992 -7.527 -12.195 1 95.38 652 VAL B O 1
ATOM 11213 N N . MET B 1 653 ? 3.934 -5.477 -12.023 1 96.5 653 MET B N 1
ATOM 11214 C CA . MET B 1 653 ? 4.957 -5.711 -13.039 1 96.5 653 MET B CA 1
ATOM 11215 C C . MET B 1 653 ? 6.277 -6.125 -12.391 1 96.5 653 MET B C 1
ATOM 11217 O O . MET B 1 653 ? 6.66 -5.586 -11.352 1 96.5 653 MET B O 1
ATOM 11221 N N . HIS B 1 654 ? 6.941 -7.098 -12.977 1 97.69 654 HIS B N 1
ATOM 11222 C CA . HIS B 1 654 ? 8.203 -7.59 -12.438 1 97.69 654 HIS B CA 1
ATOM 11223 C C . HIS B 1 654 ? 9.305 -7.574 -13.492 1 97.69 654 HIS B C 1
ATOM 11225 O O . HIS B 1 654 ? 9.227 -8.305 -14.484 1 97.69 654 HIS B O 1
ATOM 11231 N N . VAL B 1 655 ? 10.219 -6.719 -13.359 1 98.31 655 VAL B N 1
ATOM 11232 C CA . VAL B 1 655 ? 11.484 -6.789 -14.086 1 98.31 655 VAL B CA 1
ATOM 11233 C C . VAL B 1 655 ? 12.555 -7.438 -13.211 1 98.31 655 VAL B C 1
ATOM 11235 O O . VAL B 1 655 ? 13.18 -6.762 -12.391 1 98.31 655 VAL B O 1
ATOM 11238 N N . PRO B 1 656 ? 12.773 -8.656 -13.422 1 98.12 656 PRO B N 1
ATOM 11239 C CA . PRO B 1 656 ? 13.711 -9.367 -12.547 1 98.12 656 PRO B CA 1
ATOM 11240 C C . PRO B 1 656 ? 15.086 -8.711 -12.508 1 98.12 656 PRO B C 1
ATOM 11242 O O . PRO B 1 656 ? 15.555 -8.172 -13.516 1 98.12 656 PRO B O 1
ATOM 11245 N N . HIS B 1 657 ? 15.711 -8.758 -11.398 1 98.31 657 HIS B N 1
ATOM 11246 C CA . HIS B 1 657 ? 17.016 -8.156 -11.141 1 98.31 657 HIS B CA 1
ATOM 11247 C C . HIS B 1 657 ? 17.844 -9.023 -10.195 1 98.31 657 HIS B C 1
ATOM 11249 O O . HIS B 1 657 ? 17.359 -10.047 -9.703 1 98.31 657 HIS B O 1
ATOM 11255 N N . SER B 1 658 ? 19.062 -8.688 -10 1 98.38 658 SER B N 1
ATOM 11256 C CA . SER B 1 658 ? 20.016 -9.555 -9.305 1 98.38 658 SER B CA 1
ATOM 11257 C C . SER B 1 658 ? 19.547 -9.859 -7.887 1 98.38 658 SER B C 1
ATOM 11259 O O . SER B 1 658 ? 19.828 -10.938 -7.359 1 98.38 658 SER B O 1
ATOM 11261 N N . GLU B 1 659 ? 18.812 -8.977 -7.281 1 98.25 659 GLU B N 1
ATOM 11262 C CA . GLU B 1 659 ? 18.359 -9.164 -5.906 1 98.25 659 GLU B CA 1
ATOM 11263 C C . GLU B 1 659 ? 17.188 -10.148 -5.844 1 98.25 659 GLU B C 1
ATOM 11265 O O . GLU B 1 659 ? 16.688 -10.453 -4.762 1 98.25 659 GLU B O 1
ATOM 11270 N N . ASP B 1 660 ? 16.75 -10.688 -6.949 1 98.19 660 ASP B N 1
ATOM 11271 C CA . ASP B 1 660 ? 15.758 -11.766 -6.969 1 98.19 660 ASP B CA 1
ATOM 11272 C C . ASP B 1 660 ? 16.438 -13.125 -6.773 1 98.19 660 ASP B C 1
ATOM 11274 O O . ASP B 1 660 ? 15.766 -14.164 -6.836 1 98.19 660 ASP B O 1
ATOM 11278 N N . ILE B 1 661 ? 17.703 -13.125 -6.582 1 96.94 661 ILE B N 1
ATOM 11279 C CA . ILE B 1 661 ? 18.469 -14.32 -6.242 1 96.94 661 ILE B CA 1
ATOM 11280 C C . ILE B 1 661 ? 18.734 -14.352 -4.734 1 96.94 661 ILE B C 1
ATOM 11282 O O . ILE B 1 661 ? 19.297 -13.414 -4.176 1 96.94 661 ILE B O 1
ATOM 11286 N N . PRO B 1 662 ? 18.344 -15.375 -3.986 1 95.56 662 PRO B N 1
ATOM 11287 C CA . PRO B 1 662 ? 17.797 -16.625 -4.523 1 95.56 662 PRO B CA 1
ATOM 11288 C C . PRO B 1 662 ? 16.328 -16.5 -4.902 1 95.56 662 PRO B C 1
ATOM 11290 O O . PRO B 1 662 ? 15.852 -17.234 -5.781 1 95.56 662 PRO B O 1
ATOM 11293 N N . THR B 1 663 ? 15.539 -15.672 -4.148 1 97.06 663 THR B N 1
ATOM 11294 C CA . THR B 1 663 ? 14.109 -15.594 -4.422 1 97.06 663 THR B CA 1
ATOM 11295 C C . THR B 1 663 ? 13.633 -14.141 -4.375 1 97.06 663 THR B C 1
ATOM 11297 O O . THR B 1 663 ? 14.281 -13.289 -3.76 1 97.06 663 THR B O 1
ATOM 11300 N N . THR B 1 664 ? 12.531 -13.883 -5.059 1 97.69 664 THR B N 1
ATOM 11301 C CA . THR B 1 664 ? 11.844 -12.602 -4.965 1 97.69 664 THR B CA 1
ATOM 11302 C C . THR B 1 664 ? 11.438 -12.305 -3.523 1 97.69 664 THR B C 1
ATOM 11304 O O . THR B 1 664 ? 10.93 -13.188 -2.828 1 97.69 664 THR B O 1
ATOM 11307 N N . ALA B 1 665 ? 11.711 -11.078 -3.076 1 97.94 665 ALA B N 1
ATOM 11308 C CA . ALA B 1 665 ? 11.312 -10.664 -1.733 1 97.94 665 ALA B CA 1
ATOM 11309 C C . ALA B 1 665 ? 9.961 -9.953 -1.756 1 97.94 665 ALA B C 1
ATOM 11311 O O . ALA B 1 665 ? 9.617 -9.297 -2.742 1 97.94 665 ALA B O 1
ATOM 11312 N N . THR B 1 666 ? 9.211 -9.961 -0.626 1 97.81 666 THR B N 1
ATOM 11313 C CA . THR B 1 666 ? 7.82 -9.523 -0.598 1 97.81 666 THR B CA 1
ATOM 11314 C C . THR B 1 666 ? 7.734 -7.996 -0.576 1 97.81 666 THR B C 1
ATOM 11316 O O . THR B 1 666 ? 6.766 -7.418 -1.074 1 97.81 666 THR B O 1
ATOM 11319 N N . PRO B 1 667 ? 8.727 -7.262 -0.045 1 95.94 667 PRO B N 1
ATOM 11320 C CA . PRO B 1 667 ? 8.562 -5.805 0.002 1 95.94 667 PRO B CA 1
ATOM 11321 C C . PRO B 1 667 ? 8.422 -5.184 -1.385 1 95.94 667 PRO B C 1
ATOM 11323 O O . PRO B 1 667 ? 9.281 -5.387 -2.248 1 95.94 667 PRO B O 1
ATOM 11326 N N . ALA B 1 668 ? 7.375 -4.445 -1.554 1 95.19 668 ALA B N 1
ATOM 11327 C CA . ALA B 1 668 ? 7.082 -3.701 -2.775 1 95.19 668 ALA B CA 1
ATOM 11328 C C . ALA B 1 668 ? 6.633 -4.637 -3.895 1 95.19 668 ALA B C 1
ATOM 11330 O O . ALA B 1 668 ? 6.539 -4.227 -5.055 1 95.19 668 ALA B O 1
ATOM 11331 N N . ASN B 1 669 ? 6.445 -5.883 -3.592 1 97.38 669 ASN B N 1
ATOM 11332 C CA . ASN B 1 669 ? 5.938 -6.867 -4.539 1 97.38 669 ASN B CA 1
ATOM 11333 C C . ASN B 1 669 ? 4.59 -7.43 -4.094 1 97.38 669 ASN B C 1
ATOM 11335 O O . ASN B 1 669 ? 4.43 -8.641 -3.971 1 97.38 669 ASN B O 1
ATOM 11339 N N . ALA B 1 670 ? 3.682 -6.52 -3.904 1 96.56 670 ALA B N 1
ATOM 11340 C CA . ALA B 1 670 ? 2.342 -6.863 -3.436 1 96.56 670 ALA B CA 1
ATOM 11341 C C . ALA B 1 670 ? 1.275 -6.082 -4.195 1 96.56 670 ALA B C 1
ATOM 11343 O O . ALA B 1 670 ? 1.544 -4.996 -4.711 1 96.56 670 ALA B O 1
ATOM 11344 N N . ALA B 1 671 ? 0.108 -6.609 -4.297 1 96.44 671 ALA B N 1
ATOM 11345 C CA . ALA B 1 671 ? -1.056 -5.953 -4.887 1 96.44 671 ALA B CA 1
ATOM 11346 C C . ALA B 1 671 ? -2.346 -6.414 -4.211 1 96.44 671 ALA B C 1
ATOM 11348 O O . ALA B 1 671 ? -2.41 -7.523 -3.676 1 96.44 671 ALA B O 1
ATOM 11349 N N . GLY B 1 672 ? -3.346 -5.574 -4.203 1 97.5 672 GLY B N 1
ATOM 11350 C CA . GLY B 1 672 ? -4.629 -5.898 -3.604 1 97.5 672 GLY B CA 1
ATOM 11351 C C . GLY B 1 672 ? -5.629 -4.758 -3.684 1 97.5 672 GLY B C 1
ATOM 11352 O O . GLY B 1 672 ? -5.621 -3.986 -4.645 1 97.5 672 GLY B O 1
ATOM 11353 N N . PHE B 1 673 ? -6.559 -4.773 -2.766 1 98.44 673 PHE B N 1
ATOM 11354 C CA . PHE B 1 673 ? -7.582 -3.736 -2.707 1 98.44 673 PHE B CA 1
ATOM 11355 C C . PHE B 1 673 ? -8.281 -3.74 -1.351 1 98.44 673 PHE B C 1
ATOM 11357 O O . PHE B 1 673 ? -8.133 -4.688 -0.575 1 98.44 673 PHE B O 1
ATOM 11364 N N . PHE B 1 674 ? -8.953 -2.668 -1.101 1 98.56 674 PHE B N 1
ATOM 11365 C CA . PHE B 1 674 ? -9.75 -2.508 0.109 1 98.56 674 PHE B CA 1
ATOM 11366 C C . PHE B 1 674 ? -11.234 -2.508 -0.219 1 98.56 674 PHE B C 1
ATOM 11368 O O . PHE B 1 674 ? -11.641 -2.068 -1.298 1 98.56 674 PHE B O 1
ATOM 11375 N N . ILE B 1 675 ? -12 -3.055 0.641 1 98.81 675 ILE B N 1
ATOM 11376 C CA . ILE B 1 675 ? -13.453 -2.924 0.706 1 98.81 675 ILE B CA 1
ATOM 11377 C C . ILE B 1 675 ? -13.852 -2.193 1.987 1 98.81 675 ILE B C 1
ATOM 11379 O O . ILE B 1 675 ? -13.664 -2.713 3.09 1 98.81 675 ILE B O 1
ATOM 11383 N N . ARG B 1 676 ? -14.336 -1.008 1.865 1 98 676 ARG B N 1
ATOM 11384 C CA . ARG B 1 676 ? -14.5 -0.214 3.078 1 98 676 ARG B CA 1
ATOM 11385 C C . ARG B 1 676 ? -15.836 0.524 3.07 1 98 676 ARG B C 1
ATOM 11387 O O . ARG B 1 676 ? -16.344 0.889 2.008 1 98 676 ARG B O 1
ATOM 11394 N N . PRO B 1 677 ? -16.406 0.766 4.23 1 98.44 677 PRO B N 1
ATOM 11395 C CA . PRO B 1 677 ? -17.688 1.472 4.32 1 98.44 677 PRO B CA 1
ATOM 11396 C C . PRO B 1 677 ? -17.609 2.9 3.787 1 98.44 677 PRO B C 1
ATOM 11398 O O . PRO B 1 677 ? -16.578 3.562 3.93 1 98.44 677 PRO B O 1
ATOM 11401 N N . PHE B 1 678 ? -18.672 3.334 3.148 1 98.56 678 PHE B N 1
ATOM 11402 C CA . PHE B 1 678 ? -18.828 4.688 2.629 1 98.56 678 PHE B CA 1
ATOM 11403 C C . PHE B 1 678 ? -20.234 5.215 2.906 1 98.56 678 PHE B C 1
ATOM 11405 O O . PHE B 1 678 ? -21.141 5.039 2.09 1 98.56 678 PHE B O 1
ATOM 11412 N N . ASN B 1 679 ? -20.344 5.879 4.039 1 98.56 679 ASN B N 1
ATOM 11413 C CA . ASN B 1 679 ? -21.609 6.348 4.574 1 98.56 679 ASN B CA 1
ATOM 11414 C C . ASN B 1 679 ? -22.547 5.184 4.914 1 98.56 679 ASN B C 1
ATOM 11416 O O . ASN B 1 679 ? -23.766 5.305 4.793 1 98.56 679 ASN B O 1
ATOM 11420 N N . TYR B 1 680 ? -21.969 4.047 5.184 1 98.5 680 TYR B N 1
ATOM 11421 C CA . TYR B 1 680 ? -22.734 2.857 5.539 1 98.5 680 TYR B CA 1
ATOM 11422 C C . TYR B 1 680 ? -23.188 2.912 6.996 1 98.5 680 TYR B C 1
ATOM 11424 O O . TYR B 1 680 ? -24.328 2.598 7.309 1 98.5 680 TYR B O 1
ATOM 11432 N N . TYR B 1 681 ? -22.266 3.229 7.883 1 97.81 681 TYR B N 1
ATOM 11433 C CA . TYR B 1 681 ? -22.547 3.375 9.305 1 97.81 681 TYR B CA 1
ATOM 11434 C C . TYR B 1 681 ? -22.781 4.836 9.672 1 97.81 681 TYR B C 1
ATOM 11436 O O . TYR B 1 681 ? -22.406 5.734 8.906 1 97.81 681 TYR B O 1
ATOM 11444 N N . ASP B 1 682 ? -23.328 5.043 10.797 1 97.19 682 ASP B N 1
ATOM 11445 C CA . ASP B 1 682 ? -23.594 6.41 11.242 1 97.19 682 ASP B CA 1
ATOM 11446 C C . ASP B 1 682 ? -22.312 7.078 11.742 1 97.19 682 ASP B C 1
ATOM 11448 O O . ASP B 1 682 ? -22.219 8.305 11.797 1 97.19 682 ASP B O 1
ATOM 11452 N N . GLU B 1 683 ? -21.391 6.324 12.164 1 97.12 683 GLU B N 1
ATOM 11453 C CA . GLU B 1 683 ? -20.031 6.703 12.57 1 97.12 683 GLU B CA 1
ATOM 11454 C C . GLU B 1 683 ? -19.078 5.52 12.492 1 97.12 683 GLU B C 1
ATOM 11456 O O . GLU B 1 683 ? -19.484 4.414 12.117 1 97.12 683 GLU B O 1
ATOM 11461 N N . ASP B 1 684 ? -17.844 5.672 12.742 1 97.06 684 ASP B N 1
ATOM 11462 C CA . ASP B 1 684 ? -16.844 4.602 12.719 1 97.06 684 ASP B CA 1
ATOM 11463 C C . ASP B 1 684 ? -17.203 3.502 13.719 1 97.06 684 ASP B C 1
ATOM 11465 O O . ASP B 1 684 ? -17.266 3.752 14.922 1 97.06 684 ASP B O 1
ATOM 11469 N N . PRO B 1 685 ? -17.312 2.322 13.273 1 96 685 PRO B N 1
ATOM 11470 C CA . PRO B 1 685 ? -17.781 1.273 14.18 1 96 685 PRO B CA 1
ATOM 11471 C C . PRO B 1 685 ? -16.766 0.907 15.25 1 96 685 PRO B C 1
ATOM 11473 O O . PRO B 1 685 ? -17.109 0.279 16.25 1 96 685 PRO B O 1
ATOM 11476 N N . SER B 1 686 ? -15.508 1.265 15.109 1 96.06 686 SER B N 1
ATOM 11477 C CA . SER B 1 686 ? -14.484 0.912 16.094 1 96.06 686 SER B CA 1
ATOM 11478 C C . SER B 1 686 ? -14.648 1.728 17.375 1 96.06 686 SER B C 1
ATOM 11480 O O . SER B 1 686 ? -13.961 1.479 18.359 1 96.06 686 SER B O 1
ATOM 11482 N N . VAL B 1 687 ? -15.57 2.664 17.453 1 95.88 687 VAL B N 1
ATOM 11483 C CA . VAL B 1 687 ? -15.828 3.465 18.641 1 95.88 687 VAL B CA 1
ATOM 11484 C C . VAL B 1 687 ? -16.297 2.562 19.781 1 95.88 687 VAL B C 1
ATOM 11486 O O . VAL B 1 687 ? -16.234 2.939 20.953 1 95.88 687 VAL B O 1
ATOM 11489 N N . GLY B 1 688 ? -16.766 1.391 19.484 1 94.56 688 GLY B N 1
ATOM 11490 C CA . GLY B 1 688 ? -17.219 0.448 20.5 1 94.56 688 GLY B CA 1
ATOM 11491 C C . GLY B 1 688 ? -16.094 -0.362 21.109 1 94.56 688 GLY B C 1
ATOM 11492 O O . GLY B 1 688 ? -16.281 -1.043 22.109 1 94.56 688 GLY B O 1
ATOM 11493 N N . SER B 1 689 ? -14.953 -0.202 20.656 1 94.06 689 SER B N 1
ATOM 11494 C CA . SER B 1 689 ? -13.844 -1.064 21.062 1 94.06 689 SER B CA 1
ATOM 11495 C C . SER B 1 689 ? -13.43 -0.8 22.5 1 94.06 689 SER B C 1
ATOM 11497 O O . SER B 1 689 ? -13.297 0.355 22.922 1 94.06 689 SER B O 1
ATOM 11499 N N . SER B 1 690 ? -13.102 -1.844 23.219 1 93.31 690 SER B N 1
ATOM 11500 C CA . SER B 1 690 ? -12.602 -1.735 24.594 1 93.31 690 SER B CA 1
ATOM 11501 C C . SER B 1 690 ? -11.094 -1.531 24.609 1 93.31 690 SER B C 1
ATOM 11503 O O . SER B 1 690 ? -10.492 -1.378 25.672 1 93.31 690 SER B O 1
ATOM 11505 N N . ASN B 1 691 ? -10.508 -1.474 23.469 1 91.75 691 ASN B N 1
ATOM 11506 C CA . ASN B 1 691 ? -9.055 -1.303 23.406 1 91.75 691 ASN B CA 1
ATOM 11507 C C . ASN B 1 691 ? -8.672 0.145 23.109 1 91.75 691 ASN B C 1
ATOM 11509 O O . ASN B 1 691 ? -7.496 0.456 22.938 1 91.75 691 ASN B O 1
ATOM 11513 N N . ALA B 1 692 ? -9.633 0.989 23.047 1 93.44 692 ALA B N 1
ATOM 11514 C CA . ALA B 1 692 ? -9.344 2.416 22.938 1 93.44 692 ALA B CA 1
ATOM 11515 C C . ALA B 1 692 ? -8.711 2.961 24.203 1 93.44 692 ALA B C 1
ATOM 11517 O O . ALA B 1 692 ? -8.836 2.355 25.281 1 93.44 692 ALA B O 1
ATOM 11518 N N . VAL B 1 693 ? -7.973 4.031 24.094 1 93.31 693 VAL B N 1
ATOM 11519 C CA . VAL B 1 693 ? -7.352 4.727 25.219 1 93.31 693 VAL B CA 1
ATOM 11520 C C . VAL B 1 693 ? -7.703 6.211 25.172 1 93.31 693 VAL B C 1
ATOM 11522 O O . VAL B 1 693 ? -7.625 6.836 24.109 1 93.31 693 VAL B O 1
ATOM 11525 N N . VAL B 1 694 ? -8.133 6.703 26.297 1 94.5 694 VAL B N 1
ATOM 11526 C CA . VAL B 1 694 ? -8.406 8.133 26.422 1 94.5 694 VAL B CA 1
ATOM 11527 C C . VAL B 1 694 ? -7.586 8.711 27.578 1 94.5 694 VAL B C 1
ATOM 11529 O O . VAL B 1 694 ? -7.59 8.172 28.688 1 94.5 694 VAL B O 1
ATOM 11532 N N . ILE B 1 695 ? -6.855 9.672 27.312 1 92.69 695 ILE B N 1
ATOM 11533 C CA . ILE B 1 695 ? -6.039 10.352 28.312 1 92.69 695 ILE B CA 1
ATOM 11534 C C . ILE B 1 695 ? -6.5 11.797 28.469 1 92.69 695 ILE B C 1
ATOM 11536 O O . ILE B 1 695 ? -6.629 12.523 27.469 1 92.69 695 ILE B O 1
ATOM 11540 N N . LYS B 1 696 ? -6.77 12.219 29.656 1 90.69 696 LYS B N 1
ATOM 11541 C CA . LYS B 1 696 ? -7.18 13.586 29.969 1 90.69 696 LYS B CA 1
ATOM 11542 C C . LYS B 1 696 ? -6.344 14.164 31.109 1 90.69 696 LYS B C 1
ATOM 11544 O O . LYS B 1 696 ? -5.805 13.414 31.922 1 90.69 696 LYS B O 1
ATOM 11549 N N . PRO B 1 697 ? -6.266 15.461 31.047 1 87.38 697 PRO B N 1
ATOM 11550 C CA . PRO B 1 697 ? -5.637 16.062 32.219 1 87.38 697 PRO B CA 1
ATOM 11551 C C . PRO B 1 697 ? -6.406 15.766 33.531 1 87.38 697 PRO B C 1
ATOM 11553 O O . PRO B 1 697 ? -7.637 15.844 33.531 1 87.38 697 PRO B O 1
ATOM 11556 N N . ALA B 1 698 ? -5.672 15.375 34.562 1 84.81 698 ALA B N 1
ATOM 11557 C CA . ALA B 1 698 ? -6.301 15.055 35.844 1 84.81 698 ALA B CA 1
ATOM 11558 C C . ALA B 1 698 ? -6.652 16.328 36.625 1 84.81 698 ALA B C 1
ATOM 11560 O O . ALA B 1 698 ? -7.527 16.312 37.5 1 84.81 698 ALA B O 1
ATOM 11561 N N . ASN B 1 699 ? -5.887 17.312 36.406 1 82.06 699 ASN B N 1
ATOM 11562 C CA . ASN B 1 699 ? -6.105 18.594 37.062 1 82.06 699 ASN B CA 1
ATOM 11563 C C . ASN B 1 699 ? -5.82 19.766 36.125 1 82.06 699 ASN B C 1
ATOM 11565 O O . ASN B 1 699 ? -5.281 19.594 35.031 1 82.06 699 ASN B O 1
ATOM 11569 N N . LYS B 1 700 ? -6.195 20.828 36.5 1 78.62 700 LYS B N 1
ATOM 11570 C CA . LYS B 1 700 ? -6.102 22.031 35.688 1 78.62 700 LYS B CA 1
ATOM 11571 C C . LYS B 1 700 ? -4.645 22.438 35.469 1 78.62 700 LYS B C 1
ATOM 11573 O O . LYS B 1 700 ? -4.328 23.156 34.531 1 78.62 700 LYS B O 1
ATOM 11578 N N . ASP B 1 701 ? -3.764 21.938 36.344 1 74 701 ASP B N 1
ATOM 11579 C CA . ASP B 1 701 ? -2.357 22.312 36.25 1 74 701 ASP B CA 1
ATOM 11580 C C . ASP B 1 701 ? -1.577 21.312 35.406 1 74 701 ASP B C 1
ATOM 11582 O O . ASP B 1 701 ? -0.377 21.484 35.188 1 74 701 ASP B O 1
ATOM 11586 N N . PHE B 1 702 ? -2.242 20.297 34.906 1 78 702 PHE B N 1
ATOM 11587 C CA . PHE B 1 702 ? -1.699 19.328 33.938 1 78 702 PHE B CA 1
ATOM 11588 C C . PHE B 1 702 ? -0.527 18.578 34.562 1 78 702 PHE B C 1
ATOM 11590 O O . PHE B 1 702 ? 0.41 18.188 33.844 1 78 702 PHE B O 1
ATOM 11597 N N . THR B 1 703 ? -0.479 18.469 35.875 1 72.5 703 THR B N 1
ATOM 11598 C CA . THR B 1 703 ? 0.61 17.781 36.562 1 72.5 703 THR B CA 1
ATOM 11599 C C . THR B 1 703 ? 0.406 16.266 36.531 1 72.5 703 THR B C 1
ATOM 11601 O O . THR B 1 703 ? 1.331 15.508 36.812 1 72.5 703 THR B O 1
ATOM 11604 N N . ALA B 1 704 ? -0.798 15.945 36.188 1 79.12 704 ALA B N 1
ATOM 11605 C CA . ALA B 1 704 ? -1.121 14.523 36.125 1 79.12 704 ALA B CA 1
ATOM 11606 C C . ALA B 1 704 ? -2.162 14.258 35.031 1 79.12 704 ALA B C 1
ATOM 11608 O O . ALA B 1 704 ? -2.844 15.18 34.594 1 79.12 704 ALA B O 1
ATOM 11609 N N . SER B 1 705 ? -2.109 13.039 34.531 1 87.06 705 SER B N 1
ATOM 11610 C CA . SER B 1 705 ? -3.092 12.625 33.531 1 87.06 705 SER B CA 1
ATOM 11611 C C . SER B 1 705 ? -3.895 11.422 34.031 1 87.06 705 SER B C 1
ATOM 11613 O O . SER B 1 705 ? -3.414 10.641 34.844 1 87.06 705 SER B O 1
ATOM 11615 N N . THR B 1 706 ? -5.09 11.406 33.656 1 89.38 706 THR B N 1
ATOM 11616 C CA . THR B 1 706 ? -5.914 10.211 33.844 1 89.38 706 THR B CA 1
ATOM 11617 C C . THR B 1 706 ? -5.969 9.383 32.562 1 89.38 706 THR B C 1
ATOM 11619 O O . THR B 1 706 ? -6.176 9.914 31.469 1 89.38 706 THR B O 1
ATOM 11622 N N . ILE B 1 707 ? -5.711 8.125 32.719 1 90.69 707 ILE B N 1
ATOM 11623 C CA . ILE B 1 707 ? -5.719 7.203 31.578 1 90.69 707 ILE B CA 1
ATOM 11624 C C . ILE B 1 707 ? -6.895 6.238 31.719 1 90.69 707 ILE B C 1
ATOM 11626 O O . ILE B 1 707 ? -6.996 5.504 32.688 1 90.69 707 ILE B O 1
ATOM 11630 N N . ASN B 1 708 ? -7.797 6.305 30.766 1 92.94 708 ASN B N 1
ATOM 11631 C CA . ASN B 1 708 ? -8.914 5.371 30.688 1 92.94 708 ASN B CA 1
ATOM 11632 C C . ASN B 1 708 ? -8.688 4.332 29.594 1 92.94 708 ASN B C 1
ATOM 11634 O O . ASN B 1 708 ? -8.578 4.68 28.406 1 92.94 708 ASN B O 1
ATOM 11638 N N . ARG B 1 709 ? -8.68 3.086 29.969 1 92.69 709 ARG B N 1
ATOM 11639 C CA . ARG B 1 709 ? -8.461 1.989 29.031 1 92.69 709 ARG B CA 1
ATOM 11640 C C . ARG B 1 709 ? -9.688 1.086 28.938 1 92.69 709 ARG B C 1
ATOM 11642 O O . ARG B 1 709 ? -9.594 -0.06 28.5 1 92.69 709 ARG B O 1
ATOM 11649 N N . PHE B 1 710 ? -10.734 1.618 29.469 1 93.31 710 PHE B N 1
ATOM 11650 C CA . PHE B 1 710 ? -12.055 1.007 29.359 1 93.31 710 PHE B CA 1
ATOM 11651 C C . PHE B 1 710 ? -12.023 -0.438 29.844 1 93.31 710 PHE B C 1
ATOM 11653 O O . PHE B 1 710 ? -12.578 -1.327 29.203 1 93.31 710 PHE B O 1
ATOM 11660 N N . GLY B 1 711 ? -11.242 -0.756 30.781 1 91.19 711 GLY B N 1
ATOM 11661 C CA . GLY B 1 711 ? -11.25 -2.043 31.469 1 91.19 711 GLY B CA 1
ATOM 11662 C C . GLY B 1 711 ? -10.188 -2.994 30.953 1 91.19 711 GLY B C 1
ATOM 11663 O O . GLY B 1 711 ? -9.992 -4.074 31.516 1 91.19 711 GLY B O 1
ATOM 11664 N N . THR B 1 712 ? -9.453 -2.654 29.906 1 90.31 712 THR B N 1
ATOM 11665 C CA . THR B 1 712 ? -8.398 -3.523 29.391 1 90.31 712 THR B CA 1
ATOM 11666 C C . THR B 1 712 ? -7.312 -3.736 30.438 1 90.31 712 THR B C 1
ATOM 11668 O O . THR B 1 712 ? -6.773 -2.771 30.984 1 90.31 712 THR B O 1
ATOM 11671 N N . PRO B 1 713 ? -6.934 -4.961 30.734 1 84.62 713 PRO B N 1
ATOM 11672 C CA . PRO B 1 713 ? -5.945 -5.246 31.781 1 84.62 713 PRO B CA 1
ATOM 11673 C C . PRO B 1 713 ? -4.566 -4.68 31.453 1 84.62 713 PRO B C 1
ATOM 11675 O O . PRO B 1 713 ? -4.242 -4.465 30.281 1 84.62 713 PRO B O 1
ATOM 11678 N N . THR B 1 714 ? -3.762 -4.383 32.5 1 77.5 714 THR B N 1
ATOM 11679 C CA . THR B 1 714 ? -2.445 -3.791 32.281 1 77.5 714 THR B CA 1
ATOM 11680 C C . THR B 1 714 ? -1.359 -4.633 32.969 1 77.5 714 THR B C 1
ATOM 11682 O O . THR B 1 714 ? -0.168 -4.379 32.781 1 77.5 714 THR B O 1
ATOM 11685 N N . LYS B 1 715 ? -1.667 -5.652 33.719 1 72.5 715 LYS B N 1
ATOM 11686 C CA . LYS B 1 715 ? -0.678 -6.438 34.469 1 72.5 715 LYS B CA 1
ATOM 11687 C C . LYS B 1 715 ? 0.11 -7.344 33.5 1 72.5 715 LYS B C 1
ATOM 11689 O O . LYS B 1 715 ? -0.453 -7.914 32.562 1 72.5 715 LYS B O 1
ATOM 11694 N N . PRO B 1 716 ? 1.458 -7.309 33.781 1 70 716 PRO B N 1
ATOM 11695 C CA . PRO B 1 716 ? 2.273 -8.18 32.938 1 70 716 PRO B CA 1
ATOM 11696 C C . PRO B 1 716 ? 1.908 -9.656 33.062 1 70 716 PRO B C 1
ATOM 11698 O O . PRO B 1 716 ? 1.472 -10.086 34.156 1 70 716 PRO B O 1
ATOM 11701 N N . VAL B 1 717 ? 1.889 -10.367 32.094 1 69.12 717 VAL B N 1
ATOM 11702 C CA . VAL B 1 717 ? 1.716 -11.812 32.094 1 69.12 717 VAL B CA 1
ATOM 11703 C C . VAL B 1 717 ? 2.922 -12.477 31.422 1 69.12 717 VAL B C 1
ATOM 11705 O O . VAL B 1 717 ? 3.426 -11.992 30.406 1 69.12 717 VAL B O 1
ATOM 11708 N N . CYS B 1 718 ? 3.631 -13.336 32.25 1 66.38 718 CYS B N 1
ATOM 11709 C CA . CYS B 1 718 ? 4.734 -14.102 31.672 1 66.38 718 CYS B CA 1
ATOM 11710 C C . CYS B 1 718 ? 4.234 -15.078 30.609 1 66.38 718 CYS B C 1
ATOM 11712 O O . CYS B 1 718 ? 3.389 -15.93 30.891 1 66.38 718 CYS B O 1
ATOM 11714 N N . LEU B 1 719 ? 4.133 -14.641 29.484 1 57.53 719 LEU B N 1
ATOM 11715 C CA . LEU B 1 719 ? 3.766 -15.57 28.438 1 57.53 719 LEU B CA 1
ATOM 11716 C C . LEU B 1 719 ? 4.887 -15.695 27.406 1 57.53 719 LEU B C 1
ATOM 11718 O O . LEU B 1 719 ? 5.961 -15.109 27.578 1 57.53 719 LEU B O 1
ATOM 11722 N N . PRO B 1 720 ? 5.004 -16.203 26.328 1 54.31 720 PRO B N 1
ATOM 11723 C CA . PRO B 1 720 ? 4.344 -17.016 25.312 1 54.31 720 PRO B CA 1
ATOM 11724 C C . PRO B 1 720 ? 4.527 -18.516 25.547 1 54.31 720 PRO B C 1
ATOM 11726 O O . PRO B 1 720 ? 5.535 -18.938 26.125 1 54.31 720 PRO B O 1
ATOM 11729 N N . MET B 1 721 ? 3.432 -19.188 25.422 1 50 721 MET B N 1
ATOM 11730 C CA . MET B 1 721 ? 3.465 -20.641 25.281 1 50 721 MET B CA 1
ATOM 11731 C C . MET B 1 721 ? 4.348 -21.062 24.125 1 50 721 MET B C 1
ATOM 11733 O O . MET B 1 721 ? 4.438 -20.344 23.109 1 50 721 MET B O 1
ATOM 11737 N N . GLY B 1 722 ? 5.41 -21.734 24.422 1 47.53 722 GLY B N 1
ATOM 11738 C CA . GLY B 1 722 ? 6.23 -22.391 23.422 1 47.53 722 GLY B CA 1
ATOM 11739 C C . GLY B 1 722 ? 5.43 -22.938 22.25 1 47.53 722 GLY B C 1
ATOM 11740 O O . GLY B 1 722 ? 4.238 -23.219 22.391 1 47.53 722 GLY B O 1
ATOM 11741 N N . TYR B 1 723 ? 5.738 -22.531 21.031 1 41.47 723 TYR B N 1
ATOM 11742 C CA . TYR B 1 723 ? 5.195 -23.266 19.891 1 41.47 723 TYR B CA 1
ATOM 11743 C C . TYR B 1 723 ? 6.273 -24.109 19.234 1 41.47 723 TYR B C 1
ATOM 11745 O O . TYR B 1 723 ? 7.465 -23.844 19.375 1 41.47 723 TYR B O 1
ATOM 11753 N N . ASN B 1 724 ? 5.84 -25.344 18.656 1 43.09 724 ASN B N 1
ATOM 11754 C CA . ASN B 1 724 ? 6.746 -26.188 17.875 1 43.09 724 ASN B CA 1
ATOM 11755 C C . ASN B 1 724 ? 6.715 -25.844 16.391 1 43.09 724 ASN B C 1
ATOM 11757 O O . ASN B 1 724 ? 5.637 -25.719 15.805 1 43.09 724 ASN B O 1
ATOM 11761 N N . MET B 1 725 ? 7.871 -25.375 15.891 1 39.62 725 MET B N 1
ATOM 11762 C CA . MET B 1 725 ? 7.996 -25.281 14.445 1 39.62 725 MET B CA 1
ATOM 11763 C C . MET B 1 725 ? 7.922 -26.656 13.797 1 39.62 725 MET B C 1
ATOM 11765 O O . MET B 1 725 ? 8.789 -27.5 14.016 1 39.62 725 MET B O 1
ATOM 11769 N N . THR B 1 726 ? 6.793 -27.047 13.242 1 48.56 726 THR B N 1
ATOM 11770 C CA . THR B 1 726 ? 6.602 -28.328 12.57 1 48.56 726 THR B CA 1
ATOM 11771 C C . THR B 1 726 ? 6.426 -28.125 11.07 1 48.56 726 THR B C 1
ATOM 11773 O O . THR B 1 726 ? 5.957 -27.078 10.625 1 48.56 726 THR B O 1
ATOM 11776 N N . PHE B 1 727 ? 7.039 -28.938 10.32 1 44.53 727 PHE B N 1
ATOM 11777 C CA . PHE B 1 727 ? 6.949 -28.922 8.867 1 44.53 727 PHE B CA 1
ATOM 11778 C C . PHE B 1 727 ? 6.855 -30.344 8.312 1 44.53 727 PHE B C 1
ATOM 11780 O O . PHE B 1 727 ? 7.766 -31.156 8.508 1 44.53 727 PHE B O 1
ATOM 11787 N N . ASP B 1 728 ? 5.668 -30.734 7.785 1 58.84 728 ASP B N 1
ATOM 11788 C CA . ASP B 1 728 ? 5.508 -32.031 7.113 1 58.84 728 ASP B CA 1
ATOM 11789 C C . ASP B 1 728 ? 5.984 -31.953 5.668 1 58.84 728 ASP B C 1
ATOM 11791 O O . ASP B 1 728 ? 6.969 -32.594 5.301 1 58.84 728 ASP B O 1
ATOM 11795 N N . GLY B 1 729 ? 5.68 -31 5.027 1 44.66 729 GLY B N 1
ATOM 11796 C CA . GLY B 1 729 ? 6.16 -30.75 3.676 1 44.66 729 GLY B CA 1
ATOM 11797 C C . GLY B 1 729 ? 5.684 -31.797 2.68 1 44.66 729 GLY B C 1
ATOM 11798 O O . GLY B 1 729 ? 5.906 -31.656 1.475 1 44.66 729 GLY B O 1
ATOM 11799 N N . ARG B 1 730 ? 5.02 -33 3.248 1 55.81 730 ARG B N 1
ATOM 11800 C CA . ARG B 1 730 ? 4.543 -34.094 2.391 1 55.81 730 ARG B CA 1
ATOM 11801 C C . ARG B 1 730 ? 3.123 -33.812 1.9 1 55.81 730 ARG B C 1
ATOM 11803 O O . ARG B 1 730 ? 2.352 -33.125 2.572 1 55.81 730 ARG B O 1
ATOM 11810 N N . TYR B 1 731 ? 3.008 -34.031 0.454 1 46.5 731 TYR B N 1
ATOM 11811 C CA . TYR B 1 731 ? 1.64 -33.969 -0.048 1 46.5 731 TYR B CA 1
ATOM 11812 C C . TYR B 1 731 ? 1.32 -35.188 -0.903 1 46.5 731 TYR B C 1
ATOM 11814 O O . TYR B 1 731 ? 2.217 -35.781 -1.509 1 46.5 731 TYR B O 1
ATOM 11822 N N . GLY B 1 732 ? 0.348 -36 -0.722 1 52.38 732 GLY B N 1
ATOM 11823 C CA . GLY B 1 732 ? -0.111 -37.125 -1.562 1 52.38 732 GLY B CA 1
ATOM 11824 C C . GLY B 1 732 ? 0.224 -38.469 -0.997 1 52.38 732 GLY B C 1
ATOM 11825 O O . GLY B 1 732 ? 0.782 -38.594 0.098 1 52.38 732 GLY B O 1
ATOM 11826 N N . TYR B 1 733 ? -0.156 -39.656 -1.626 1 40.72 733 TYR B N 1
ATOM 11827 C CA . TYR B 1 733 ? -0.148 -41.062 -1.222 1 40.72 733 TYR B CA 1
ATOM 11828 C C . TYR B 1 733 ? 1.277 -41.562 -1.1 1 40.72 733 TYR B C 1
ATOM 11830 O O . TYR B 1 733 ? 1.529 -42.531 -0.383 1 40.72 733 TYR B O 1
ATOM 11838 N N . LEU B 1 734 ? 2.027 -41.031 -1.848 1 38.75 734 LEU B N 1
ATOM 11839 C CA . LEU B 1 734 ? 3.291 -41.781 -1.78 1 38.75 734 LEU B CA 1
ATOM 11840 C C . LEU B 1 734 ? 3.908 -41.656 -0.39 1 38.75 734 LEU B C 1
ATOM 11842 O O . LEU B 1 734 ? 4.836 -42.406 -0.057 1 38.75 734 LEU B O 1
ATOM 11846 N N . ALA B 1 735 ? 3.582 -40.75 0.329 1 38 735 ALA B N 1
ATOM 11847 C CA . ALA B 1 735 ? 4.109 -40.719 1.69 1 38 735 ALA B CA 1
ATOM 11848 C C . ALA B 1 735 ? 3.619 -41.906 2.508 1 38 735 ALA B C 1
ATOM 11850 O O . ALA B 1 735 ? 4.32 -42.375 3.406 1 38 735 ALA B O 1
ATOM 11851 N N . MET B 1 736 ? 2.383 -42.281 2.381 1 32.56 736 MET B N 1
ATOM 11852 C CA . MET B 1 736 ? 1.912 -43.375 3.189 1 32.56 736 MET B CA 1
ATOM 11853 C C . MET B 1 736 ? 2.646 -44.656 2.816 1 32.56 736 MET B C 1
ATOM 11855 O O . MET B 1 736 ? 2.666 -45.625 3.594 1 32.56 736 MET B O 1
ATOM 11859 N N . ALA B 1 737 ? 2.953 -44.875 1.574 1 33.19 737 ALA B N 1
ATOM 11860 C CA . ALA B 1 737 ? 3.537 -46.156 1.224 1 33.19 737 ALA B CA 1
ATOM 11861 C C . ALA B 1 737 ? 4.973 -46.25 1.734 1 33.19 737 ALA B C 1
ATOM 11863 O O . ALA B 1 737 ? 5.5 -47.375 1.881 1 33.19 737 ALA B O 1
ATOM 11864 N N . ARG B 1 738 ? 5.668 -45.219 1.864 1 32.34 738 ARG B N 1
ATOM 11865 C CA . ARG B 1 738 ? 7.059 -45.5 2.232 1 32.34 738 ARG B CA 1
ATOM 11866 C C . ARG B 1 738 ? 7.195 -45.688 3.736 1 32.34 738 ARG B C 1
ATOM 11868 O O . ARG B 1 738 ? 8.289 -46 4.23 1 32.34 738 ARG B O 1
ATOM 11875 N N . GLY B 1 739 ? 6.23 -45.375 4.547 1 24.94 739 GLY B N 1
ATOM 11876 C CA . GLY B 1 739 ? 6.414 -45.719 5.941 1 24.94 739 GLY B CA 1
ATOM 11877 C C . GLY B 1 739 ? 6.242 -47.219 6.195 1 24.94 739 GLY B C 1
ATOM 11878 O O . GLY B 1 739 ? 6.461 -47.688 7.312 1 24.94 739 GLY B O 1
ATOM 11879 N N . ASN B 1 740 ? 5.406 -47.938 5.547 1 22.23 740 ASN B N 1
ATOM 11880 C CA . ASN B 1 740 ? 5.48 -49.312 5.996 1 22.23 740 ASN B CA 1
ATOM 11881 C C . ASN B 1 740 ? 6.723 -50.031 5.453 1 22.23 740 ASN B C 1
ATOM 11883 O O . ASN B 1 740 ? 7.039 -49.906 4.27 1 22.23 740 ASN B O 1
#

Radius of gyration: 33.72 Å; Cα contacts (8 Å, |Δi|>4): 3956; chains: 2; bounding box: 74×100×80 Å

pLDDT: mean 91.92, std 12.0, range [22.23, 98.88]

Secondary structure (DSSP, 8-state):
-------GGGS-TTPPPPHHHHHHHHHHHHT-GGG-B----TTT----TTSEEEEEEEEEPPPHHHHHHHHHH--PPPPPEEEEEEEETTSSS-EEEEEEEE-SSS--EEEE---TTS-SSEEGGGS---HHHHHHHHHHHHHHHHHTHHHHHHHTTT-BSSS-SSSBEEEEE-S-S-SSTT--EEEEEEEE--SSGGG-EEEEEEEEE--SS-GGG-EEEEEEETTEEESSHHHHHHHHHTT-S----------GGGS----SS-BSSS-----EEE-TT---EEEETTEEEETTEEEEEEEETTTEEEEEEEEETTEEEEEEEEEEEEEEEE--SSHHHHH-EEEGGGGTGGG--PPP-BTTTB-TT-EEEEEEE-BSSSS-EEEEEEEEEEEEEEEEEEEEEEEE-SSSSEEEEEEEEEEEEEEEEEEEETTEEEEEEEEEETTS-EEEEEEEEE----EE--GGGTTTEEEEETTTEEEE-EEEEEEEEEEE-TTSSEEEEEEEEEEEEEEE-SS-TTSSSEEEEEEEEEEEE-BTTTT-B---TTS-EEEEEEEEEEE-TTSPEEEEEEEEES-----S-TTSTTGGGGGGGG-SEEEEE--TT---SS-TTGGG-TTS-S--THHHHHT--B-TTEEEEEEEEEEEEE---GGGSS---STT-EEEEEEEEES-SSS-GGGGBTTEEEEEESSTT-S-EEEE-TT---S---B------------STHHHHHT-/-------GGGS-TTPPPPHHHHHHHHHHHHT-GGG-B----STT----TTSEEEEEEEEEPPPHHHHHHHHHH--PPPPPEEEEEEEETTSSS-EEEEEEEE-SSS--EEEE---TTS-SSEEGGGS---HHHHHHHHHHHHHHHHHTHHHHHHHTTT-BSSS-SSSBEEEEE-S-S-SSTT--EEEEEEEE-PSSGGG-EEEEEEEEE--SS-GGG-EEEEEEETTEEESSHHHHHHHHHTT-S----------GGGS----SS-BSSS-----EEE-TT----EEETTEEEETTEEEEEEEETTTEEEEEEEEETTEEEEEEEEEEEEEEEE--SSHHHHH-EEEGGGGTGGG--PPPPBTTTB-TT-EEEEEEE-BSSSS-EEEEEEEEEEEEEEEEEEEEEEEE-SSSSEEEEEEEEEEEEEEEEEEEETTEEEEEEEEEETTS-EEEEEEEEE----EE--GGGTTTEEEEETTTEEEE-EEEEEEEEEEE-TTSSEEEEEEEEEEEEEEE-SS-TTSSSEEEEEEEEEEEE-BTTTT-B---TTS-EEEEEEEEEEE-TTSPEEEEEEEEES-----S-TTSTTGGGGGGGG-SEEEEE--TT---SS-TTGGG-TTS-S--THHHHHT--B-TTEEEEEEEEEEEEE---GGGSS---STT-EEEEEEEEES-SSS-GGGGBTTEEEEEESSTT-S-EEEE-TT---S---B------------STHHHHH--

Foldseek 3Di:
DDPPPDDPVPDDQDAKDDQLLQVQQLVVVVPPVVQQEDFCAVVVGPDALLGKYWFWKMWDHDFPVQVCCCVPVVDDRDQTKMKIKIWNSVDVQTFIWIKIFDNSNHTDDIDTDDFPPFDPRHQNQLAFDFPNNVVLVLVVQLVLQVVCVVQCCQAEVHETDNDDDQFYKDKDWFFDQAQASQFGKTKIWIFTVDVVGLFGTFQKIWIKGQGGSPSVPIDTQWITHPNDIDRHSVRVVVCVVVVNDDGHHAYDDDPVQQDPDDDDQDVVNDDDDDDADDDQPDAQWDDDNQWIDHVQWIWGWYQDQQFGTKIAQIGGNRHGWFGIKGWFWKKKDADFDGRRRHRHIDICSLQRQRNQQAADWDVPNHDLPWAFDKHWTDGSRSGIWIHTRSKTKDKDQPPDWPDWDFAPPVPPHGFKIKTFTWIWIWIWTWGDRRFKIWIWIWIGTLQGKIWTKIFIKGAARWDFADPVGVVFADAQDPSRITHGKMKMKIKIKTFTAQVHQFKWKKKWWWDWDWDADPVCCVVPRIDIDTDIDIDTDFWQVSQFADDDPVTDIWIKMFAPPDAEPVRHTWIKTKFWFAADADPDDCPPQQCQQVVVNNGQKTKAADDSSPPHQHDSSCTNRRNHGSHGNVVRRVVTDTRHRGRMMMMGMHMDIDRDHNVCTNMDDRVVRMIIMMIHIDNNYNDRSCVPPLQMWMKRQPDPVSPDIDIHSNPDDDDDDPDDDDGDRDGPSDIGPVVVVVVD/DDPPPDDPVPDDQDAKDDQLLQVQQLVVVVPPVVQQEDFCAVVPGDDALLGKYWFWKMWDHDFPVQVCCCVPVVDDRDQTKMKIKIWNSVDVQTFIWIKIFDNSNHTDDIDTDDFPPFDPRHQNQLAFDFPNNVVLVLVVQLVLQVVCVVQCCQAEVHETDNDDDQFYKDKDWFFDQAQASQFGKTKIWIFTVDVVGLFGTAQKIWIWGQGGSPSVPIDTQWITHPNDIDRHSVRVVVCVVVVNDDGHHAYDDDPVQQDPDDDDQDVVNDDDDDDADDDQPDAQWDDDNQWIDHVQWIWGWYQDQQFGTKIAQIGGNRHGWFGIKGWFWKKKDADFDGRRRHRHIDICSLQRQRNQQAADWDVPNHDLPWAFDKHWTDGSRSGIWIHTRSKTKDKDQPPDWPDWDFAPPVPPHGFKIKTFTWIWIWIWTWGDRRFKIWIWIWIGTLQGKIWTKIFIKGAARWDFADPVGVVFADAQDPSRITHGKMKMKIKIKTFTAQVHQFKWKKKWWWDWDKDADPVCCVVPRIDIDTDIDIDTDWWQVSQFADDDPVTDIWIKMFAPPDAEPVRHTWIKTKFWFAADADPDDCPPQQCQQVVVNNGQKTKAADDSSPPHQHDSSCTNRRNHGSHGNVVRRVVTDTRHRGRMMMMGMHMDIDRDHNVCTNMDDRVVRMIIMMIHIDNNYNDRSCVPPLQMKMKRQPDPVSPDIDIHSNPDDDDDDPDDDDGDRDGPSDIGPVVVVVVD

Nearest PDB structures (foldseek):
  3mph-assembly1_A  TM=9.668E-01  e=8.469E-82  Homo sapiens
  3hii-assembly1_B  TM=9.682E-01  e=6.204E-82  Homo sapiens
  3mph-assembly1_B  TM=9.669E-01  e=1.467E-80  Homo sapiens
  1n9e-assembly2_C  TM=9.042E-01  e=3.428E-61  Komagataella pastoris
  1w7c-assembly1_A  TM=8.947E-01  e=5.940E-60  Komagataella pastoris

InterPro domains:
  IPR000269 Copper amine oxidase [PTHR10638] (12-694)
  IPR015328 Domain of unknown function DUF1965 [PF09248] (199-264)
  IPR015798 Copper amine oxidase, catalytic domain [PF01179] (287-693)
  IPR015800 Copper amine oxidase, N2-terminal [PF02727] (47-108)
  IPR016182 Copper amine oxidase, N-terminal [SSF54416] (9-108)
  IPR016182 Copper amine oxidase, N-terminal [SSF54416] (126-267)
  IPR036460 Copper amine oxidase, catalytic domain superfamily [G3DSA:2.70.98.20] (245-696)
  IPR036460 Copper amine oxidase, catalytic domain superfamily [SSF49998] (270-690)
  IPR049947 Copper amine oxidase, copper-binding site [PS01165] (649-662)
  IPR049948 Copper amine oxidase, TPQ-binding site [PS01164] (425-438)

Solvent-accessible surface area (backbone atoms only — not comparable to full-atom values): 74276 Å² total; per-residue (Å²): 131,82,81,67,81,64,55,80,85,67,51,60,92,65,48,64,52,49,62,66,28,45,47,32,43,51,51,53,57,56,64,37,69,90,65,56,52,35,60,43,33,83,92,67,55,64,34,49,54,41,30,18,27,61,44,32,49,45,58,41,75,69,50,65,70,54,47,45,39,24,76,75,63,71,41,72,74,72,82,53,30,27,36,37,36,32,39,27,21,61,42,92,74,44,30,32,53,40,31,42,33,29,42,29,77,66,48,80,47,73,44,80,60,77,53,85,94,42,72,75,75,33,49,40,37,13,51,57,87,44,64,51,53,50,54,59,47,47,54,54,51,32,51,50,30,61,75,39,38,66,60,38,25,64,25,41,65,58,24,33,55,66,83,51,86,86,41,33,38,39,78,46,74,34,28,36,38,20,52,32,45,83,30,22,34,34,36,33,33,36,19,41,62,47,81,60,38,49,66,34,44,45,60,41,32,37,29,36,41,55,48,71,37,56,69,86,73,40,42,73,50,33,27,37,44,64,93,38,81,30,72,25,68,64,58,44,49,54,37,55,74,64,68,73,56,78,80,63,72,48,76,84,76,85,65,66,64,55,41,74,63,68,47,79,71,46,37,44,79,60,51,51,48,66,45,44,80,40,46,80,65,44,78,77,59,47,74,58,91,49,35,39,38,44,63,54,35,33,33,35,41,36,71,37,51,40,46,19,55,34,37,31,53,33,22,49,76,83,39,52,44,28,50,35,45,29,48,51,40,43,34,35,45,42,13,45,67,53,69,39,48,38,51,24,38,46,42,35,34,37,69,29,32,22,68,26,20,54,47,46,36,41,57,32,56,35,56,48,82,41,49,68,34,69,44,61,42,30,59,72,41,67,54,61,30,58,27,54,31,24,30,37,37,41,70,43,50,73,64,37,39,33,30,41,42,65,38,68,57,86,70,39,31,50,62,33,35,30,36,21,52,28,52,31,40,38,41,36,39,39,28,42,60,75,48,33,26,42,40,39,37,43,35,42,41,67,58,62,34,35,37,40,38,39,34,35,24,8,34,57,68,37,35,55,50,52,81,80,32,54,49,23,36,42,64,31,40,81,79,40,23,18,31,43,29,30,37,38,40,37,34,33,41,37,28,44,15,50,90,41,50,45,22,29,41,29,40,35,31,58,45,74,42,83,38,72,26,85,86,37,56,83,70,56,46,60,38,80,33,53,32,59,47,75,43,74,31,56,28,17,62,66,32,55,36,63,88,48,71,89,57,47,64,45,44,36,36,29,16,90,86,42,56,28,86,58,65,41,53,22,20,40,27,56,45,82,43,39,65,68,66,60,82,69,57,80,81,43,58,57,31,40,35,49,40,58,55,73,27,46,29,36,39,34,59,66,46,79,79,57,80,58,72,51,52,57,32,12,44,13,3,14,58,50,28,63,35,42,39,62,64,74,34,65,77,42,50,71,30,61,62,24,41,39,28,39,37,42,36,25,18,48,79,43,70,51,37,10,42,32,34,46,35,28,47,24,82,95,36,51,24,26,33,35,41,33,71,44,28,44,44,65,35,32,60,46,45,14,26,21,62,35,37,35,36,32,58,62,44,94,65,56,84,42,62,39,78,45,36,66,71,34,72,81,76,74,53,80,43,62,79,76,62,78,74,56,71,76,54,51,39,52,66,64,54,67,61,58,69,108,133,80,82,67,82,65,54,78,87,67,51,60,91,64,48,65,52,48,65,66,29,45,48,31,43,51,51,52,57,57,64,37,70,91,65,55,53,33,59,43,31,84,92,63,64,62,34,48,53,40,30,18,26,59,43,33,49,44,58,42,75,70,50,66,68,54,48,44,39,26,75,74,63,72,41,75,74,72,81,56,30,28,37,36,34,33,42,28,22,61,42,90,72,44,30,31,52,40,31,41,33,28,42,29,78,65,48,80,48,72,44,79,60,76,53,84,94,41,71,75,74,34,46,41,36,12,51,57,89,44,64,50,51,48,55,58,46,47,54,54,52,31,50,50,29,61,75,38,40,67,60,38,25,63,25,42,66,59,24,31,56,68,81,52,86,87,43,31,39,39,78,46,75,34,27,34,37,20,53,33,45,85,32,20,34,33,36,34,33,38,18,42,62,48,83,61,37,48,65,34,43,44,60,40,32,37,28,37,42,53,46,72,37,55,69,86,74,39,45,71,50,33,29,37,44,64,94,40,81,30,73,25,68,63,57,45,50,52,37,55,75,65,67,73,58,76,79,63,73,48,75,85,75,84,64,65,64,56,40,76,63,67,47,78,72,46,36,42,81,59,52,52,47,65,46,42,82,38,47,80,65,45,79,78,60,47,76,58,92,50,34,39,37,43,64,54,35,34,33,36,41,35,70,37,52,40,48,19,57,34,36,32,52,33,22,48,75,84,40,51,45,28,50,36,44,28,49,51,42,44,33,38,44,42,12,46,68,52,68,38,48,39,51,24,37,44,43,36,34,37,67,28,32,22,68,27,22,56,46,45,35,43,57,31,55,34,57,50,82,41,48,66,34,69,43,61,42,30,60,72,40,66,53,60,30,59,27,54,32,24,29,39,37,42,71,42,48,72,67,38,41,34,32,39,42,66,39,65,57,84,71,42,32,49,60,34,35,30,35,21,51,29,52,32,40,39,43,37,40,40,28,43,59,75,48,32,26,42,39,38,37,44,35,43,39,69,58,63,34,35,38,39,40,38,32,34,24,8,35,56,68,37,36,54,51,51,81,78,31,54,48,22,35,39,64,33,40,81,80,40,23,16,30,42,30,30,36,38,40,38,33,32,42,37,30,45,16,50,90,41,50,43,21,29,42,30,41,34,30,56,44,74,43,83,38,72,26,86,83,39,56,82,69,55,46,62,38,81,33,54,32,58,47,74,43,74,31,54,27,17,62,68,32,55,36,62,88,47,70,88,56,46,64,45,43,38,37,29,14,93,85,42,55,28,86,59,64,42,54,21,20,42,26,56,44,82,41,39,66,69,66,59,80,69,56,80,82,41,60,57,32,39,37,49,40,58,53,72,25,46,30,35,38,35,59,66,47,81,80,59,79,57,72,50,49,58,30,11,42,13,4,14,59,51,28,63,34,44,38,60,62,74,35,67,78,42,49,69,29,60,61,25,41,39,28,39,38,41,36,26,18,47,80,42,71,50,38,9,42,32,32,45,36,29,47,24,81,94,36,50,24,25,34,36,40,32,71,44,28,42,43,66,35,32,60,47,45,13,26,22,62,34,38,37,35,31,58,64,44,96,68,55,85,41,62,39,78,43,36,66,71,34,72,80,77,75,55,79,40,62,80,76,64,79,73,54,69,77,53,52,38,51,66,63,53,66,60,57,69,108

Sequence (1480 aa):
MSRESTSSSERGLFEDLLEDEHKAVRDYMLGIEELGLTPIHVAQFKAKVDSNFIAMIQFQPPSKAAALRYLDKNQAKPEREALVVIFKGAAKPPIVEEYIVGPVSKPTSHRLRVIPGRSYPIAFDSRPFLSVEIIALSHIWKNVSRKAYRLLTESFDGYSYHNCTDRCLTVQFAAPMGYTNKTRGAWYAFHRDHPPMFVYPLPFEIYIDHAGSDTSKWSVGKVYYNGQLFDSLDALLVTYDADTLNKTKIPDTDTLFSSYERRGRPQPSKPMRGPELYEPDGKRYEVRGRHVEYMNWAFDFRIDTLKGFQIYDIRFNGTRIIYELSLQEAIATYTGFSPVQGSNNFVDSNWFTGSNNHDLVPGVDCPGTATFFDVVHMADTSGPYTIKNAACLFELNSGIPLRRHYANDFSSAYRFYGGMTNQVLVLRTIATVGNYDYVHDAIFYQNGVIEVKMSASGFVFGSFYTPDVSPYGYPIHTNHLTSTTHDHLLHYKVDLDVEGTANSYETIEIGIENTTNRFMPDYPPHLFRKVLKPSVKKTEQEALYKFNFDTPKYLNFFNEGKKNKMGVKKGYRIQHHGIMKQLYPEDFGMIPMISWSLYQLAVTRQKDSEPSSTSLYNQNAPSTPHIDFRDFVRDDEDIVNQDLVAWVTTGVMHVPHSEDIPTTATPANAAGFFIRPFNYYDEDPSVGSSNAVVIKPANKDFTASTINRFGTPTKPVCLPMGYNMTFDGRYGYLAMARGNMSRESTSSSERGLFEDLLEDEHKAVRDYMLGIEELGLTPIHVAQFKAKVDSNFIAMIQFQPPSKAAALRYLDKNQAKPEREALVVIFKGAAKPPIVEEYIVGPVSKPTSHRLRVIPGRSYPIAFDSRPFLSVEIIALSHIWKNVSRKAYRLLTESFDGYSYHNCTDRCLTVQFAAPMGYTNKTRGAWYAFHRDHPPMFVYPLPFEIYIDHAGSDTSKWSVGKVYYNGQLFDSLDALLVTYDADTLNKTKIPDTDTLFSSYERRGRPQPSKPMRGPELYEPDGKRYEVRGRHVEYMNWAFDFRIDTLKGFQIYDIRFNGTRIIYELSLQEAIATYTGFSPVQGSNNFVDSNWFTGSNNHDLVPGVDCPGTATFFDVVHMADTSGPYTIKNAACLFELNSGIPLRRHYANDFSSAYRFYGGMTNQVLVLRTIATVGNYDYVHDAIFYQNGVIEVKMSASGFVFGSFYTPDVSPYGYPIHTNHLTSTTHDHLLHYKVDLDVEGTANSYETIEIGIENTTNRFMPDYPPHLFRKVLKPSVKKTEQEALYKFNFDTPKYLNFFNEGKKNKMGVKKGYRIQHHGIMKQLYPEDFGMIPMISWSLYQLAVTRQKDSEPSSTSLYNQNAPSTPHIDFRDFVRDDEDIVNQDLVAWVTTGVMHVPHSEDIPTTATPANAAGFFIRPFNYYDEDPSVGSSNAVVIKPANKDFTASTINRFGTPTKPVCLPMGYNMTFDGRYGYLAMARGN

Organism: Nematostella vectensis (NCBI:txid45351)